Protein 7XPL (pdb70)

Sequence (1211 aa):
KIYLIEHVIGAVAYDENGNIVDYITNPRDLGKITEELLNNEKGIPFSATVELLKKVNPQEVVVENEAEVPKLQALGYRVSYEPYSKVSRIFRESLPKVAIDIKFASNEEDYYNFLHELSLEYTRRKLRSAAQKRDLLAIQAVRAMDDIDKTINLFSERLREWYSIHFPELDKLIEDHEEYATIVSRFGDRGFLTIDSLKELGFNEQRINRILDAAKKSIGADISEDDLSAMRMIANTILDLYNIRRNLNNYLEGVMKEVAPNVTALVGPALGARLLSIAGSLDELAKMPASTIQVLGAEKALFRALRSGGRPPKHGIIFQYPAIHTSPRWQRGKIARALAAKLAIAARVDAFSGRFIGDQLNEQLKKRIDEIKEKKIYLIEHVIGAVAYDENGNIVDYITNPRDLGKITEELLNNEKGIPFSATVELLKKVNPQEVVVENEAEVPKLQALGYRVSYEPYSKVSRIFRESLPKVAIDIKFASNEEDYYNFLHELSLEYTRRKLRSAAQKRDLLAIQAVRAMDDIDKTINLFSERLREWYSIHFPELDKLIEDHEEYATIVSRFGDRGFLTIDSLKELGFNEQRINRILDAAKKSIGADISEDDLSAMRMIANTILDLYNIRRNLNNYLEGVMKEVAPNVTALVGPALGARLLSIAGSLDELAKMPASTIQVLGAEKALFRALRSGGRPPKHGIIFQYPAIHTSPRWQRGKIARALAAKLAIAARVDAFSGRFIGDQLNEQLKKRIDEIKEKSEVITVKQTNMENIYECEFNDGSFRLCTRNLVPNFNVYGERLIKYEGVEYREWNAFRSKLAGAILKGLKTNPIRKGTKVLYLGAASGTTISHVSDIIELNGKAYGVEFSPRVVRELLLVAQRRPNIFPLLADARFPQSYKSVVENVDVLYVDIAQPDQTDIAIYNAKFFLKVNGDMLLVIKARSIDVTKDPKEIYKTEVEKLENSNFETIQIINLDPYDKDHAIVLSKYKGEVITVKQTNMENIYECEFNDGSFRLCTRNLVPNFNVYGERLIKYEGVEYREWNAFRSKLAGAILKGLKTNPIRKGTKVLYLGAASGTTISHVSDIIELNGKAYGVEFSPRVVRELLLVAQRRPNIFPLLADARFPQSYKSVVENVDVLYVDIAQPDQTDIAIYNAKFFLKVNGDMLLVIKARSIDVTKDPKEIYKTEVEKLENSNFETIQIINLDPYDKDHAIVLSKYKG

Radius of gyration: 39.19 Å; Cα contacts (8 Å, |Δi|>4): 2205; chains: 4; bounding box: 85×82×125 Å

InterPro domains:
  IPR002687 Nop domain [PF01798] (147-372)
  IPR002687 Nop domain [PS51358] (261-376)
  IPR012976 NOSIC [SM00931] (139-191)
  IPR036070 Nop domain superfamily [SSF89124] (134-375)
  IPR042239 Nop, C-terminal domain [G3DSA:1.10.246.90] (265-388)
  IPR045056 Nucleolar protein Nop56/Nop58 [PTHR10894] (93-406)
  IPR047099 Nop5, N-terminal domain superfamily [G3DSA:3.30.420.220] (1-107)
  IPR048896 Nop5/56-related, N-terminal domain [PF21572] (3-130)

Solvent-accessible surface area: 52746 Å² total; per-residue (Å²): 115,13,14,3,2,3,0,0,0,0,0,0,0,6,42,74,98,16,85,73,75,44,77,31,48,8,77,108,50,60,19,121,2,0,90,40,5,52,54,3,34,139,0,61,19,1,71,6,0,68,106,0,0,168,120,33,118,18,161,25,0,6,2,18,4,109,41,1,24,73,82,0,86,91,94,72,45,166,17,42,60,63,46,70,8,109,1,4,31,64,3,2,76,42,10,13,132,5,0,48,92,3,176,5,6,89,65,77,112,34,2,19,97,18,0,9,83,0,0,5,36,3,0,36,82,42,16,91,72,28,20,71,103,84,7,51,4,0,6,18,1,1,77,3,0,52,12,1,47,140,3,10,73,49,2,2,100,50,1,20,62,0,0,2,14,1,0,11,51,0,26,110,19,3,153,71,50,43,75,2,0,33,0,0,23,110,5,0,45,27,60,138,11,73,62,98,8,0,98,142,66,62,27,89,84,141,79,0,64,135,2,19,71,18,11,137,124,3,21,1,1,108,24,54,138,100,2,8,49,3,0,66,31,2,0,67,15,0,34,75,1,46,74,28,60,110,78,0,53,97,32,1,65,46,5,0,121,94,17,0,44,3,0,14,36,7,18,25,33,19,11,0,0,28,0,0,17,67,16,39,28,16,57,88,3,4,131,24,74,32,77,53,1,21,22,15,42,15,68,162,20,41,86,141,7,86,152,85,67,34,219,94,28,70,33,9,39,0,80,72,25,85,26,0,74,102,2,51,167,197,14,51,10,91,0,0,128,17,0,0,45,41,3,11,78,0,0,80,22,14,22,144,98,45,218,106,64,0,78,101,4,30,83,86,2,96,146,99,16,75,116,11,92,136,224,113,2,31,4,4,3,0,0,0,0,0,0,0,7,59,112,108,15,94,68,77,32,83,50,40,9,71,102,56,61,32,117,3,1,93,47,8,38,58,8,59,139,0,67,17,2,68,10,0,55,104,0,0,155,128,24,122,14,122,62,0,10,4,14,22,111,42,1,23,73,84,0,87,91,95,68,41,174,16,42,60,57,43,69,9,125,3,4,36,62,4,6,72,45,10,13,132,6,0,47,66,4,169,6,4,85,73,104,138,39,2,17,92,19,0,10,74,0,0,4,49,4,0,62,93,53,12,91,61,13,21,79,102,76,13,46,4,0,6,17,0,1,78,2,0,51,11,0,49,135,3,10,73,52,3,3,101,52,1,20,60,0,1,2,11,3,0,14,39,0,25,110,35,0,152,66,47,44,56,2,0,34,0,0,24,106,4,0,40,34,60,132,14,61,96,104,11,0,136,142,68,66,21,89,122,116,76,3,88,148,0,28,97,14,13,185,81,16,29,2,0,90,25,50,137,101,2,10,49,3,0,68,34,3,0,68,13,0,34,73,1,43,78,28,58,108,69,0,48,100,34,1,70,44,7,0,115,101,22,0,43,2,0,13,33,8,19,23,28,18,11,0,0,26,0,0,18,69,15,37,19,15,83,70,1,7,144,34,76,33,78,50,0,22,25,12,39,12,75,169,25,56,98,145,8,98,172,87,63,40,211,94,27,72,33,10,39,0,77,75,23,81,25,0,72,98,5,42,140,154,8,49,11,66,0,0,133,16,0,0,42,12,1,11,82,0,0,74,28,15,24,149,102,40,221,107,52,0,82,95,4,29,95,81,0,101,127,109,12,90,110,18,91,157,136,87,117,34,84,39,13,133,95,44,153,20,55,13,0,29,58,0,52,0,86,91,64,36,116,80,12,0,0,125,5,43,24,78,108,84,86,42,33,66,18,91,53,2,141,54,146,84,30,16,16,0,25,4,57,7,123,130,1,34,0,0,0,0,24,86,89,41,10,164,71,4,14,1,96,96,27,9,35,0,1,6,0,13,3,45,42,0,26,11,0,0,0,0,0,3,0,0,53,104,102,0,16,0,1,0,1,20,103,38,51,90,45,0,44,24,0,9,79,19,0,70,139,2,71,1,0,0,0,0,14,6,43,11,107,77,0,13,5,2,3,3,3,0,4,0,0,50,1,1,0,0,22,20,61,31,86,58,0,0,64,8,0,13,68,0,0,77,4,0,0,57,81,76,7,28,0,0,1,0,0,28,0,88,50,30,32,40,82,100,70,20,151,95,4,18,151,70,6,8,101,62,0,92,117,34,74,4,96,42,72,27,75,9,65,0,68,76,45,25,155,50,28,0,2,0,4,0,51,16,85,48,148,36,74,34,9,150,100,41,150,22,79,7,0,19,75,1,56,6,96,112,44,27,114,108,11,1,0,87,8,41,21,74,112,87,81,42,32,66,10,113,54,3,141,54,144,70,54,19,16,0,32,5,52,6,128,128,1,30,0,0,0,0,27,90,78,39,9,126,76,3,20,1,116,104,25,8,29,0,1,7,0,12,3,45,38,0,23,12,0,0,0,0,0,3,0,0,31,105,89,0,14,0,0,0,2,19,106,36,49,98,36,0,54,51,0,10,87,16,0,72,133,4,62,0,0,0,0,1,10,7,44,10,75,117,0,29,30,0,6,7,2,1,3,1,0,46,1,0,1,0,29,20,61,32,79,46,0,0,63,8,0,16,68,0,0,78,4,0,0,64,79,92,7,34,1,1,0,0,0,32,0,81,49,33,47,53,69,97,63,13,152,102,5,24,165,72,4,12,112,65,0,96,126,37,73,4,69,40,56,32,85,9,72,0,72,86,38,22,169,51,28,1,2,0,6,0,64,17,82,51

Nearest PDB structures (foldseek):
  5gin-assembly1_A  TM=9.932E-01  e=1.299E-49  Saccharolobus solfataricus
  5jpq-assembly1_T  TM=6.838E-01  e=3.755E-50  Thermochaetoides thermophila
  3id5-assembly1_E  TM=6.038E-01  e=6.431E-47  Saccharolobus solfataricus
  3id6-assembly1_A-2  TM=5.425E-01  e=1.720E-32  Saccharolobus solfataricus
  3nvi-assembly1_A  TM=9.417E-01  e=2.040E-22  Pyrococcus furiosus DSM 3638

B-factor: mean 50.79, std 13.47, range [29.02, 128.44]

Organism: Saccharolobus solfataricus (strain ATCC 35092 / DSM 1617 / JCM 11322 / P2) (NCBI:txid273057)

GO terms:
  GO:0005515 protein binding (F, IPI)

Secondary structure (DSSP, 8-state):
-EEEEEETTEEEEE-TTS-EEEEEEPPS-HHHHHHHHHHHHTTPPPHHHHHHHHHH--S-EEES-GGGHHHHHTTT--EEE-TT-HHHHHHHHTTTHHHHHTTS-SSHHHHHHHHHHHHHHHHHHHHHHHHT-THHHHHHHHHHHHHHHHHHHHHHHHHHHHHTTT-TTHHHH---HHHHHHHHHHHSSGGG--HHHHHHTT--HHHHHHHHHHHHT--PPP--HHHHHHHHHHHHHHHHHHHHHHHHHHHHHHHHHHH-HHHHHHHHHHHHHHHHHHHSSHHHHHTS-HHHHTTTT-HHHHHHHHHH--PPPS-SGGGGSHHHHTS-HHHHHHHHHHHHHHHHHHHHHHHTT----HHHHHHHHHHHHHHHH--/-EEEEEETTEEEEE-TTS-EEEEEEPPS-HHHHHHHHHHHHTTPPPHHHHHHHHHH--S-EEES-TTHHHHHHTTT--EEE-TT-HHHHHHHHTTTHHHHHTTS-SSHHHHHHHHHHHHHHHHHHHHHHHHH-THHHHHHHHHHHHHHHHHHHHHHHHHHHHHTTT-HHHHHH---HHHHHHHHHHT-SGGG--HHHHHHTT--HHHHHHHHHHHHH--PPP--HHHHHHHHHHHHHHHHHHHHHHHHHHHHHHHHHHH-HHHHHHH-HHHHHHHHHHHSSHHHHTTS-HHHHTTTT-HHHHHHHHHH--PPPS-SGGGGSHHHHTS-HHHHHHHHHHHHHHHHHHHHHHHTT----HHHHHHHHHHHHHHHH--/--EEEEEE-SSTTEEEEEETTS-EEEEEE-SSTT--SSSPPEEEETTEEEEE--TTT-HHHHHHHTT----S--TT-EEEEE--TTSHHHHHHHHHHTTTSEEEEEE--HHHHHHHHHHHHT-TTEEEEE--TT-HHHHTTT---EEEEEE----TTHHHHHHHHHHHHEEEEEEEEEEEEHHHH-TTS-HHHHHHHHHHHHHTTTEEEEEEEE-TTTSTTEEEEEEEE--/-EEEEEE-SSTT-EEEEETTS-EEEEEE-SSTT--SSSPPEEEETTEEEEE--TTT-HHHHHHHTT----S--TT-EEEEE--TTSHHHHHHHHHHTTTSEEEEEE--HHHHHHHHHHHHH-TTEEEEE--TT-GGGTTTT---EEEEEE----TTHHHHHHHHHHHHEEEEEEEEEEEEHHHH-TTS-HHHHHHHHHHHHHHTTEEEEEEEE-TTTSTTEEEEEEEE--

Foldseek 3Di:
DWEWDQDLQFIFTADQPQHTPDTDGDALDLVLSLVQVVVVLQQDHDPRVVVVCVVVVDQEYEYAHPNNQVVVVVVPHHYHYDHPHPNVVSVVVCPPVVSCVVPSAVDNVRVVVSVVVNVVVNVVVVVVVVVPQLLVVLLVLLVVLVVLVVVLVVLLVVLLVLCCLAQVVVPVLDPDSLVVLVVLLPAQHLVRQDPVVVVVVPDDDVSSVVSNVSSVVPPHDDDDPVSSVVSNVSSVVSNVSVVVSVVSLVVQQVSCCQQQVLLCLAAHSSLSSLLCNQLVHLVSSLPDALVVSQARQPVVQQVVCVVVVDDGDLGHSCCPRCLQVVDPPVQNNVLSSLSSNLNNVSSNCSVVVNDHPNNVSNVVSVVSSVVSVVD/DWEWDDDLQFIFIADPVQDTPDTDGDALDLVLSLVQVVVCLQQAHDPSVVVTCVVVVDQEYEYAHVSNQVVVVVVPHHYDYDHPDPNVVSVVVCPPVVSCVSPVAVDNVRVVVSVVVNVVSSVVVVVVVVVPQLLVVLQVLLVVLVVLVVVLVVLLVVLLVLCCLAQNVVPVLDVDSLVVLVCLLPAQHLVRQDDVVVVVVPDDDVSSVVSNVSSVVGPHDDDDPVSSVVSNVSSVVSNVSVVVSVVSLVVQQVSCCVQQVLLCLAANRSLSSLLCNLLVHLVSSLVDALVVSFARQVVVQQVVCVVVVDDHDLGHSCCPRCLQVVDDPVLRSVLSSLSSNLNNVSSNCSVVVHDDPNNVSNVVSVVVSVVSSVD/DDWPAWAPDPAAQWIWTADPVRDIFIKGFQLQPPDDQPPFDWDDDPHTTITTQDLLVEVVSLQVVQPDPDDLLAALFEEEAEACFLPRHVSRSLRGNDDNYAYEYEHADVVRVVNNVVSCVRGVRYHYHNDDLQCVVVCLVPGAAGQEYEFDDLALVSLVSSLVVCVSHYDAQGKYKYKQQQCSNPVVDDLVVSVVVSVVVCVVSQWAWDDKGDSPPSPPSMIITMTTHRD/DWDDKDPDPAAQKIWTADPVGDIFIKGFQLQPPDDQPPFDWDDDPHTIITTQDLLVEVVRLQVVQCPPYDLQAALFEEEEEACFLPRHVNRSLRGNDDNYAYEYEAQDVVRVVNNVVSCVRRVRYHYDNDDLQCCVSCPVPGAAGQEYEFDDLALVRLVSSLVVCVVHYDAQGKYKYKDQPCSNPVVDDLVVVVVVSVVVCVVSQWAWDDKGDSPPSDPSMIITMTTHRD

Structure (mmCIF, N/CA/C/O backbone):
data_7XPL
#
_entry.id   7XPL
#
_cell.length_a   68.088
_cell.length_b   76.185
_cell.length_c   98.201
_cell.angle_alpha   92.860
_cell.angle_beta   94.080
_cell.angle_gamma   112.910
#
_symmetry.space_group_name_H-M   'P 1'
#
loop_
_entity.id
_entity.type
_entity.pdbx_description
1 polymer 'C/D box methylation guide ribonucleoprotein complex aNOP56 subunit'
2 polymer "Fibrillarin-like rRNA/tRNA 2'-O-methyltransferase"
3 polymer 'BMG3 RNA strand A'
4 polymer 'BMG3 RNA strand B'
5 polymer "RNA (5'-R(*CP*CP*AP*UP*GP*AP*GP*UP*GP*UP*U)-3')"
6 non-polymer S-ADENOSYL-L-HOMOCYSTEINE
7 water water
#
loop_
_atom_site.group_PDB
_atom_site.id
_atom_site.type_symbol
_atom_site.label_atom_id
_atom_site.label_alt_id
_atom_site.label_comp_id
_atom_site.label_asym_id
_atom_site.label_entity_id
_atom_site.label_seq_id
_atom_site.pdbx_PDB_ins_code
_atom_site.Cartn_x
_atom_site.Cartn_y
_atom_site.Cartn_z
_atom_site.occupancy
_atom_site.B_iso_or_equiv
_atom_site.auth_seq_id
_atom_site.auth_comp_id
_atom_site.auth_asym_id
_atom_site.auth_atom_id
_atom_site.pdbx_PDB_model_num
ATOM 1 N N . LYS A 1 3 ? -21.867 10.681 -5.769 1.00 45.15 3 LYS A N 1
ATOM 2 C CA . LYS A 1 3 ? -22.626 10.982 -4.569 1.00 54.24 3 LYS A CA 1
ATOM 3 C C . LYS A 1 3 ? -21.915 10.532 -3.284 1.00 52.45 3 LYS A C 1
ATOM 4 O O . LYS A 1 3 ? -21.701 9.347 -3.068 1.00 52.52 3 LYS A O 1
ATOM 10 N N . ILE A 1 4 ? -21.592 11.499 -2.427 1.00 48.91 4 ILE A N 1
ATOM 11 C CA . ILE A 1 4 ? -20.637 11.337 -1.340 1.00 46.99 4 ILE A CA 1
ATOM 12 C C . ILE A 1 4 ? -21.306 11.659 -0.013 1.00 47.96 4 ILE A C 1
ATOM 13 O O . ILE A 1 4 ? -22.039 12.650 0.104 1.00 44.10 4 ILE A O 1
ATOM 18 N N . TYR A 1 5 ? -21.067 10.804 0.982 1.00 41.90 5 TYR A N 1
ATOM 19 C CA . TYR A 1 5 ? -21.446 11.071 2.365 1.00 43.68 5 TYR A CA 1
ATOM 20 C C . TYR A 1 5 ? -20.242 11.666 3.071 1.00 42.93 5 TYR A C 1
ATOM 21 O O . TYR A 1 5 ? -19.193 11.021 3.148 1.00 42.13 5 TYR A O 1
ATOM 30 N N . LEU A 1 6 ? -20.384 12.903 3.553 1.00 41.81 6 LEU A N 1
ATOM 31 C CA . LEU A 1 6 ? -19.305 13.562 4.272 1.00 43.91 6 LEU A CA 1
ATOM 32 C C . LEU A 1 6 ? -19.366 13.148 5.732 1.00 41.46 6 LEU A C 1
ATOM 33 O O . LEU A 1 6 ? -20.418 13.261 6.370 1.00 40.52 6 LEU A O 1
ATOM 38 N N . ILE A 1 7 ? -18.268 12.599 6.232 1.00 40.93 7 ILE A N 1
ATOM 39 C CA . ILE A 1 7 ? -18.093 12.329 7.658 1.00 38.37 7 ILE A CA 1
ATOM 40 C C . ILE A 1 7 ? -17.118 13.369 8.181 1.00 40.18 7 ILE A C 1
ATOM 41 O O . ILE A 1 7 ? -16.032 13.550 7.613 1.00 36.77 7 ILE A O 1
ATOM 46 N N . GLU A 1 8 ? -17.515 14.078 9.232 1.00 40.05 8 GLU A N 1
ATOM 47 C CA . GLU A 1 8 ? -16.630 15.003 9.930 1.00 41.58 8 GLU A CA 1
ATOM 48 C C . GLU A 1 8 ? -16.525 14.555 11.378 1.00 40.21 8 GLU A C 1
ATOM 49 O O . GLU A 1 8 ? -17.532 14.517 12.094 1.00 41.07 8 GLU A O 1
ATOM 55 N N . HIS A 1 9 ? -15.312 14.221 11.806 1.00 42.49 9 HIS A N 1
ATOM 56 C CA . HIS A 1 9 ? -15.076 13.650 13.125 1.00 37.83 9 HIS A CA 1
ATOM 57 C C . HIS A 1 9 ? -13.799 14.262 13.685 1.00 39.04 9 HIS A C 1
ATOM 58 O O . HIS A 1 9 ? -13.032 14.905 12.962 1.00 41.09 9 HIS A O 1
ATOM 65 N N . VAL A 1 10 ? -13.569 14.070 14.989 1.00 36.52 10 VAL A N 1
ATOM 66 C CA . VAL A 1 10 ? -12.268 14.349 15.585 1.00 33.93 10 VAL A CA 1
ATOM 67 C C . VAL A 1 10 ? -11.137 13.903 14.648 1.00 37.26 10 VAL A C 1
ATOM 68 O O . VAL A 1 10 ? -10.167 14.639 14.433 1.00 38.02 10 VAL A O 1
ATOM 72 N N . ILE A 1 11 ? -11.240 12.701 14.075 1.00 34.75 11 ILE A N 1
ATOM 73 C CA . ILE A 1 11 ? -10.096 12.187 13.319 1.00 41.23 11 ILE A CA 1
ATOM 74 C C . ILE A 1 11 ? -9.915 12.890 11.982 1.00 42.26 11 ILE A C 1
ATOM 75 O O . ILE A 1 11 ? -8.805 12.876 11.433 1.00 43.18 11 ILE A O 1
ATOM 80 N N . GLY A 1 12 ? -10.942 13.543 11.468 1.00 40.97 12 GLY A N 1
ATOM 81 C CA . GLY A 1 12 ? -10.770 14.309 10.238 1.00 40.24 12 GLY A CA 1
ATOM 82 C C . GLY A 1 12 ? -12.041 14.310 9.394 1.00 40.16 12 GLY A C 1
ATOM 83 O O . GLY A 1 12 ? -13.155 14.188 9.905 1.00 37.65 12 GLY A O 1
ATOM 84 N N . ALA A 1 13 ? -11.839 14.440 8.093 1.00 43.29 13 ALA A N 1
ATOM 85 C CA . ALA A 1 13 ? -12.936 14.449 7.149 1.00 42.90 13 ALA A CA 1
ATOM 86 C C . ALA A 1 13 ? -12.805 13.216 6.273 1.00 40.16 13 ALA A C 1
ATOM 87 O O . ALA A 1 13 ? -11.751 12.988 5.672 1.00 37.97 13 ALA A O 1
ATOM 89 N N . VAL A 1 14 ? -13.859 12.410 6.221 1.00 38.71 14 VAL A N 1
ATOM 90 C CA . VAL A 1 14 ? -13.867 11.218 5.387 1.00 41.56 14 VAL A CA 1
ATOM 91 C C . VAL A 1 14 ? -14.996 11.360 4.375 1.00 40.37 14 VAL A C 1
ATOM 92 O O . VAL A 1 14 ? -16.107 11.786 4.729 1.00 39.40 14 VAL A O 1
ATOM 96 N N . ALA A 1 15 ? -14.698 11.040 3.117 1.00 36.85 15 ALA A N 1
ATOM 97 C CA . ALA A 1 15 ? -15.705 10.938 2.057 1.00 43.33 15 ALA A CA 1
ATOM 98 C C . ALA A 1 15 ? -16.056 9.477 1.840 1.00 38.76 15 ALA A C 1
ATOM 99 O O . ALA A 1 15 ? -15.179 8.672 1.502 1.00 37.75 15 ALA A O 1
ATOM 101 N N . TYR A 1 16 ? -17.325 9.142 2.019 1.00 35.38 16 TYR A N 1
ATOM 102 C CA . TYR A 1 16 ? -17.803 7.789 1.791 1.00 40.95 16 TYR A CA 1
ATOM 103 C C . TYR A 1 16 ? -18.720 7.739 0.573 1.00 46.12 16 TYR A C 1
ATOM 104 O O . TYR A 1 16 ? -19.449 8.698 0.293 1.00 46.11 16 TYR A O 1
ATOM 113 N N . ASP A 1 17 ? -18.701 6.611 -0.151 1.00 45.64 17 ASP A N 1
ATOM 114 C CA . ASP A 1 17 ? -19.753 6.410 -1.138 1.00 49.74 17 ASP A CA 1
ATOM 115 C C . ASP A 1 17 ? -20.995 5.878 -0.434 1.00 51.41 17 ASP A C 1
ATOM 116 O O . ASP A 1 17 ? -20.994 5.610 0.774 1.00 46.64 17 ASP A O 1
ATOM 121 N N . GLU A 1 18 ? -22.060 5.698 -1.211 1.00 48.70 18 GLU A N 1
ATOM 122 C CA . GLU A 1 18 ? -23.364 5.363 -0.653 1.00 52.56 18 GLU A CA 1
ATOM 123 C C . GLU A 1 18 ? -23.358 4.062 0.134 1.00 51.42 18 GLU A C 1
ATOM 124 O O . GLU A 1 18 ? -24.289 3.810 0.905 1.00 54.89 18 GLU A O 1
ATOM 130 N N . ASN A 1 19 ? -22.355 3.214 -0.047 1.00 50.07 19 ASN A N 1
ATOM 131 C CA . ASN A 1 19 ? -22.397 1.891 0.558 1.00 55.28 19 ASN A CA 1
ATOM 132 C C . ASN A 1 19 ? -21.441 1.728 1.724 1.00 52.64 19 ASN A C 1
ATOM 133 O O . ASN A 1 19 ? -21.307 0.623 2.243 1.00 52.37 19 ASN A O 1
ATOM 138 N N . GLY A 1 20 ? -20.798 2.797 2.162 1.00 50.99 20 GLY A N 1
ATOM 139 C CA . GLY A 1 20 ? -19.906 2.730 3.293 1.00 47.79 20 GLY A CA 1
ATOM 140 C C . GLY A 1 20 ? -18.454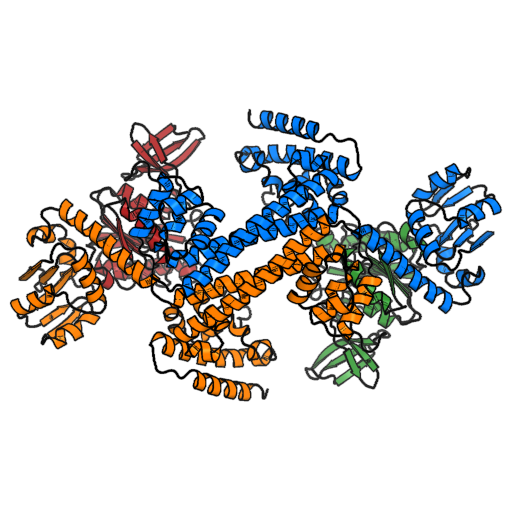 2.512 2.934 1.00 53.85 20 GLY A C 1
ATOM 141 O O . GLY A 1 20 ? -17.670 2.145 3.823 1.00 48.27 20 GLY A O 1
ATOM 142 N N . ASN A 1 21 ? -18.070 2.720 1.669 1.00 44.45 21 ASN A N 1
ATOM 143 C CA . ASN A 1 21 ? -16.677 2.594 1.251 1.00 47.00 21 ASN A CA 1
ATOM 144 C C . ASN A 1 21 ? -15.992 3.954 1.283 1.00 45.96 21 ASN A C 1
ATOM 145 O O . ASN A 1 21 ? -16.572 4.963 0.873 1.00 48.70 21 ASN A O 1
ATOM 150 N N . ILE A 1 22 ? -14.758 3.985 1.781 1.00 45.65 22 ILE A N 1
ATOM 151 C CA . ILE A 1 22 ? -14.009 5.239 1.829 1.00 45.04 22 ILE A CA 1
ATOM 152 C C . ILE A 1 22 ? -13.509 5.606 0.441 1.00 44.22 22 ILE A C 1
ATOM 153 O O . ILE A 1 22 ? -12.630 4.933 -0.108 1.00 47.21 22 ILE A O 1
ATOM 158 N N . VAL A 1 23 ? -14.003 6.725 -0.089 1.00 48.57 23 VAL A N 1
ATOM 159 C CA . VAL A 1 23 ? -13.482 7.276 -1.335 1.00 46.29 23 VAL A CA 1
ATOM 160 C C . VAL A 1 23 ? -12.174 8.019 -1.090 1.00 43.81 23 VAL A C 1
ATOM 161 O O . VAL A 1 23 ? -11.184 7.833 -1.804 1.00 46.11 23 VAL A O 1
ATOM 165 N N . ASP A 1 24 ? -12.151 8.903 -0.108 1.00 45.40 24 ASP A N 1
ATOM 166 C CA . ASP A 1 24 ? -10.915 9.605 0.210 1.00 47.34 24 ASP A CA 1
ATOM 167 C C . ASP A 1 24 ? -11.048 10.189 1.616 1.00 41.53 24 ASP A C 1
ATOM 168 O O . ASP A 1 24 ? -12.102 10.104 2.245 1.00 40.34 24 ASP A O 1
ATOM 173 N N . TYR A 1 25 ? -9.971 10.787 2.108 1.00 38.26 25 TYR A N 1
ATOM 174 C CA . TYR A 1 25 ? -10.004 11.329 3.457 1.00 44.58 25 TYR A CA 1
ATOM 175 C C . TYR A 1 25 ? -8.914 12.374 3.593 1.00 46.20 25 TYR A C 1
ATOM 176 O O . TYR A 1 25 ? -7.934 12.379 2.845 1.00 48.61 25 TYR A O 1
ATOM 185 N N . ILE A 1 26 ? -9.098 13.248 4.576 1.00 43.05 26 ILE A N 1
ATOM 186 C CA . ILE A 1 26 ? -8.080 14.188 5.034 1.00 44.92 26 ILE A CA 1
ATOM 187 C C . ILE A 1 26 ? -8.069 14.102 6.553 1.00 48.39 26 ILE A C 1
ATOM 188 O O . ILE A 1 26 ? -9.100 14.318 7.197 1.00 47.70 26 ILE A O 1
ATOM 193 N N . THR A 1 27 ? -6.928 13.754 7.124 1.00 50.64 27 THR A N 1
ATOM 194 C CA . THR A 1 27 ? -6.856 13.486 8.548 1.00 48.78 27 THR A CA 1
ATOM 195 C C . THR A 1 27 ? -6.500 14.752 9.302 1.00 49.00 27 THR A C 1
ATOM 196 O O . THR A 1 27 ? -5.540 15.443 8.946 1.00 51.43 27 THR A O 1
ATOM 200 N N . ASN A 1 28 ? -7.262 15.036 10.357 1.00 49.66 28 ASN A N 1
ATOM 201 C CA . ASN A 1 28 ? -6.987 16.180 11.197 1.00 47.32 28 ASN A CA 1
ATOM 202 C C . ASN A 1 28 ? -5.580 16.096 11.779 1.00 48.36 28 ASN A C 1
ATOM 203 O O . ASN A 1 28 ? -5.021 15.009 11.927 1.00 46.70 28 ASN A O 1
ATOM 208 N N . PRO A 1 29 ? -4.990 17.234 12.114 1.00 50.77 29 PRO A N 1
ATOM 209 C CA . PRO A 1 29 ? -3.728 17.221 12.852 1.00 52.38 29 PRO A CA 1
ATOM 210 C C . PRO A 1 29 ? -3.959 16.898 14.319 1.00 52.39 29 PRO A C 1
ATOM 211 O O . PRO A 1 29 ? -4.988 17.238 14.905 1.00 56.07 29 PRO A O 1
ATOM 215 N N . ARG A 1 30 ? -2.976 16.239 14.917 1.00 54.44 30 ARG A N 1
ATOM 216 C CA . ARG A 1 30 ? -3.039 15.884 16.329 1.00 53.67 30 ARG A CA 1
ATOM 217 C C . ARG A 1 30 ? -2.872 17.098 17.233 1.00 58.20 30 ARG A C 1
ATOM 218 O O . ARG A 1 30 ? -1.946 17.157 18.047 1.00 57.98 30 ARG A O 1
ATOM 226 N N . ASP A 1 31 ? -3.778 18.063 17.108 1.00 58.02 31 ASP A N 1
ATOM 227 C CA . ASP A 1 31 ? -3.672 19.335 17.807 1.00 56.95 31 ASP A CA 1
ATOM 228 C C . ASP A 1 31 ? -4.967 19.579 18.570 1.00 56.03 31 ASP A C 1
ATOM 229 O O . ASP A 1 31 ? -6.010 19.835 17.959 1.00 55.78 31 ASP A O 1
ATOM 234 N N . LEU A 1 32 ? -4.904 19.519 19.903 1.00 52.79 32 LEU A N 1
ATOM 235 C CA . LEU A 1 32 ? -6.122 19.665 20.691 1.00 51.61 32 LEU A CA 1
ATOM 236 C C . LEU A 1 32 ? -6.788 21.004 20.423 1.00 52.35 32 LEU A C 1
ATOM 237 O O . LEU A 1 32 ? -8.004 21.071 20.235 1.00 53.09 32 LEU A O 1
ATOM 242 N N . GLY A 1 33 ? -6.006 22.082 20.395 1.00 53.39 33 GLY A N 1
ATOM 243 C CA . GLY A 1 33 ? -6.594 23.397 20.220 1.00 51.31 33 GLY A CA 1
ATOM 244 C C . GLY A 1 33 ? -7.292 23.539 18.883 1.00 56.00 33 GLY A C 1
ATOM 245 O O . GLY A 1 33 ? -8.417 24.039 18.804 1.00 49.27 33 GLY A O 1
ATOM 246 N N . LYS A 1 34 ? -6.636 23.085 17.812 1.00 57.28 34 LYS A N 1
ATOM 247 C CA . LYS A 1 34 ? -7.204 23.224 16.479 1.00 54.12 34 LYS A CA 1
ATOM 248 C C . LYS A 1 34 ? -8.497 22.433 16.350 1.00 49.64 34 LYS A C 1
ATOM 249 O O . LYS A 1 34 ? -9.522 22.962 15.896 1.00 43.03 34 LYS A O 1
ATOM 255 N N . ILE A 1 35 ? -8.465 21.155 16.732 1.00 46.99 35 ILE A N 1
ATOM 256 C CA . ILE A 1 35 ? -9.646 20.316 16.562 1.00 47.21 35 ILE A CA 1
ATOM 257 C C . ILE A 1 35 ? -10.800 20.860 17.385 1.00 49.38 35 ILE A C 1
ATOM 258 O O . ILE A 1 35 ? -11.936 20.945 16.903 1.00 47.76 35 ILE A O 1
ATOM 263 N N . THR A 1 36 ? -10.519 21.280 18.626 1.00 47.78 36 THR A N 1
ATOM 264 C CA . THR A 1 36 ? -11.561 21.840 19.483 1.00 47.15 36 THR A CA 1
ATOM 265 C C . THR A 1 36 ? -12.226 23.043 18.835 1.00 44.39 36 THR A C 1
ATOM 266 O O . THR A 1 36 ? -13.452 23.182 18.868 1.00 44.09 36 THR A O 1
ATOM 270 N N . GLU A 1 37 ? -11.424 23.947 18.283 1.00 45.25 37 GLU A N 1
ATOM 271 C CA . GLU A 1 37 ? -11.976 25.112 17.615 1.00 46.28 37 GLU A CA 1
ATOM 272 C C . GLU A 1 37 ? -12.812 24.704 16.408 1.00 49.41 37 GLU A C 1
ATOM 273 O O . GLU A 1 37 ? -13.894 25.256 16.174 1.00 50.29 37 GLU A O 1
ATOM 279 N N . GLU A 1 38 ? -12.333 23.730 15.631 1.00 47.42 38 GLU A N 1
ATOM 280 C CA . GLU A 1 38 ? -13.091 23.318 14.453 1.00 49.24 38 GLU A CA 1
ATOM 281 C C . GLU A 1 38 ? -14.366 22.591 14.848 1.00 46.00 38 GLU A C 1
ATOM 282 O O . GLU A 1 38 ? -15.368 22.684 14.140 1.00 43.97 38 GLU A O 1
ATOM 288 N N . LEU A 1 39 ? -14.368 21.908 15.993 1.00 42.00 39 LEU A N 1
ATOM 289 C CA . LEU A 1 39 ? -15.612 21.305 16.458 1.00 45.20 39 LEU A CA 1
ATOM 290 C C . LEU A 1 39 ? -16.631 22.372 16.844 1.00 46.87 39 LEU A C 1
ATOM 291 O O . LEU A 1 39 ? -17.827 22.237 16.549 1.00 47.54 39 LEU A O 1
ATOM 296 N N . LEU A 1 40 ? -16.170 23.448 17.484 1.00 45.31 40 LEU A N 1
ATOM 297 C CA . LEU A 1 40 ? -17.081 24.504 17.913 1.00 49.04 40 LEU A CA 1
ATOM 298 C C . LEU A 1 40 ? -17.672 25.231 16.713 1.00 47.81 40 LEU A C 1
ATOM 299 O O . LEU A 1 40 ? -18.884 25.454 16.645 1.00 45.70 40 LEU A O 1
ATOM 304 N N . ASN A 1 41 ? -16.828 25.595 15.749 1.00 49.19 41 ASN A N 1
ATOM 305 C CA . ASN A 1 41 ? -17.339 26.198 14.526 1.00 52.25 41 ASN A CA 1
ATOM 306 C C . ASN A 1 41 ? -18.319 25.275 13.819 1.00 50.68 41 ASN A C 1
ATOM 307 O O . ASN A 1 41 ? -19.324 25.738 13.275 1.00 50.93 41 ASN A O 1
ATOM 312 N N . ASN A 1 42 ? -18.085 23.962 13.888 1.00 51.65 42 ASN A N 1
ATOM 313 C CA . ASN A 1 42 ? -18.859 23.019 13.084 1.00 50.85 42 ASN A CA 1
ATOM 314 C C . ASN A 1 42 ? -20.299 22.890 13.579 1.00 54.19 42 ASN A C 1
ATOM 315 O O . ASN A 1 42 ? -21.231 22.835 12.771 1.00 53.51 42 ASN A O 1
ATOM 320 N N . GLU A 1 43 ? -20.511 22.841 14.895 1.00 52.19 43 GLU A N 1
ATOM 321 C CA . GLU A 1 43 ? -21.882 22.798 15.396 1.00 55.64 43 GLU A CA 1
ATOM 322 C C . GLU A 1 43 ? -22.687 24.004 14.934 1.00 54.18 43 GLU A C 1
ATOM 323 O O . GLU A 1 43 ? -23.920 23.932 14.881 1.00 55.28 43 GLU A O 1
ATOM 329 N N . LYS A 1 44 ? -22.011 25.096 14.591 1.00 48.71 44 LYS A N 1
ATOM 330 C CA . LYS A 1 44 ? -22.606 26.267 13.971 1.00 50.89 44 LYS A CA 1
ATOM 331 C C . LYS A 1 44 ? -22.684 26.150 12.436 1.00 56.60 44 LYS A C 1
ATOM 332 O O . LYS A 1 44 ? -23.041 27.125 11.766 1.00 57.74 44 LYS A O 1
ATOM 338 N N . GLY A 1 45 ? -22.338 24.987 11.874 1.00 51.64 45 GLY A N 1
ATOM 339 C CA . GLY A 1 45 ? -22.395 24.750 10.449 1.00 50.92 45 GLY A CA 1
ATOM 340 C C . GLY A 1 45 ? -21.133 25.062 9.668 1.00 52.88 45 GLY A C 1
ATOM 341 O O . GLY A 1 45 ? -21.143 24.933 8.435 1.00 52.19 45 GLY A O 1
ATOM 342 N N . ILE A 1 46 ? -20.052 25.467 10.326 1.00 49.12 46 ILE A N 1
ATOM 343 C CA . ILE A 1 46 ? -18.848 25.858 9.599 1.00 46.10 46 ILE A CA 1
ATOM 344 C C . ILE A 1 46 ? -18.046 24.598 9.297 1.00 51.48 46 ILE A C 1
ATOM 345 O O . ILE A 1 46 ? -17.662 23.873 10.225 1.00 50.67 46 ILE A O 1
ATOM 350 N N . PRO A 1 47 ? -17.813 24.267 8.029 1.00 50.44 47 PRO A N 1
ATOM 351 C CA . PRO A 1 47 ? -17.106 23.020 7.723 1.00 50.26 47 PRO A CA 1
ATOM 352 C C . PRO A 1 47 ? -15.657 23.055 8.191 1.00 46.85 47 PRO A C 1
ATOM 353 O O . PRO A 1 47 ? -15.024 24.114 8.261 1.00 46.60 47 PRO A O 1
ATOM 357 N N . PHE A 1 48 ? -15.151 21.870 8.547 1.00 43.38 48 PHE A N 1
ATOM 358 C CA . PHE A 1 48 ? -13.730 21.697 8.831 1.00 42.75 48 PHE A CA 1
ATOM 359 C C . PHE A 1 48 ? -12.873 22.222 7.690 1.00 44.29 48 PHE A C 1
ATOM 360 O O . PHE A 1 48 ? -13.231 22.118 6.506 1.00 45.33 48 PHE A O 1
ATOM 368 N N . SER A 1 49 ? -11.707 22.767 8.044 1.00 45.19 49 SER A N 1
ATOM 369 C CA . SER A 1 49 ? -10.726 23.062 7.006 1.00 50.15 49 SER A CA 1
ATOM 370 C C . SER A 1 49 ? -10.328 21.790 6.254 1.00 49.63 49 SER A C 1
ATOM 371 O O . SER A 1 49 ? -10.122 21.826 5.036 1.00 49.20 49 SER A O 1
ATOM 374 N N . ALA A 1 50 ? -10.286 20.645 6.939 1.00 43.94 50 ALA A N 1
ATOM 375 C CA . ALA A 1 50 ? -10.037 19.390 6.231 1.00 47.64 50 ALA A CA 1
ATOM 376 C C . ALA A 1 50 ? -11.160 19.070 5.251 1.00 45.96 50 ALA A C 1
ATOM 377 O O . ALA A 1 50 ? -10.919 18.498 4.182 1.00 45.61 50 ALA A O 1
ATOM 379 N N . THR A 1 51 ? -12.399 19.388 5.617 1.00 40.98 51 THR A N 1
ATOM 380 C CA . THR A 1 51 ? -13.518 19.155 4.717 1.00 47.12 51 THR A CA 1
ATOM 381 C C . THR A 1 51 ? -13.378 19.982 3.444 1.00 44.17 51 THR A C 1
ATOM 382 O O . THR A 1 51 ? -13.525 19.469 2.332 1.00 46.61 51 THR A O 1
ATOM 386 N N . VAL A 1 52 ? -13.096 21.270 3.594 1.00 47.12 52 VAL A N 1
ATOM 387 C CA . VAL A 1 52 ? -12.856 22.105 2.425 1.00 48.72 52 VAL A CA 1
ATOM 388 C C . VAL A 1 52 ? -11.795 21.461 1.540 1.00 49.27 52 VAL A C 1
ATOM 389 O O . VAL A 1 52 ? -11.989 21.290 0.329 1.00 49.34 52 VAL A O 1
ATOM 393 N N . GLU A 1 53 ? -10.669 21.060 2.136 1.00 44.30 53 GLU A N 1
ATOM 394 C CA . GLU A 1 53 ? -9.608 20.448 1.341 1.00 47.38 53 GLU A CA 1
ATOM 395 C C . GLU A 1 53 ? -10.091 19.155 0.690 1.00 49.19 53 GLU A C 1
ATOM 396 O O . GLU A 1 53 ? -9.791 18.885 -0.484 1.00 47.30 53 GLU A O 1
ATOM 402 N N . LEU A 1 54 ? -10.861 18.354 1.433 1.00 46.77 54 LEU A N 1
ATOM 403 C CA . LEU A 1 54 ? -11.315 17.061 0.930 1.00 44.05 54 LEU A CA 1
ATOM 404 C C . LEU A 1 54 ? -12.225 17.220 -0.280 1.00 47.17 54 LEU A C 1
ATOM 405 O O . LEU A 1 54 ? -12.063 16.523 -1.289 1.00 45.68 54 LEU A O 1
ATOM 410 N N . LEU A 1 55 ? -13.221 18.105 -0.181 1.00 44.96 55 LEU A N 1
ATOM 411 C CA . LEU A 1 55 ? -14.235 18.179 -1.226 1.00 48.13 55 LEU A CA 1
ATOM 412 C C . LEU A 1 55 ? -13.648 18.689 -2.535 1.00 47.65 55 LEU A C 1
ATOM 413 O O . LEU A 1 55 ? -14.062 18.247 -3.612 1.00 48.32 55 LEU A O 1
ATOM 418 N N . LYS A 1 56 ? -12.683 19.605 -2.456 1.00 47.07 56 LYS A N 1
ATOM 419 C CA . LYS A 1 56 ? -11.960 20.039 -3.642 1.00 48.24 56 LYS A CA 1
ATOM 420 C C . LYS A 1 56 ? -11.220 18.872 -4.290 1.00 50.14 56 LYS A C 1
ATOM 421 O O . LYS A 1 56 ? -11.179 18.762 -5.522 1.00 54.81 56 LYS A O 1
ATOM 427 N N . LYS A 1 57 ? -10.682 17.955 -3.480 1.00 48.39 57 LYS A N 1
ATOM 428 C CA . LYS A 1 57 ? -10.022 16.771 -4.028 1.00 47.76 57 LYS A CA 1
ATOM 429 C C . LYS A 1 57 ? -11.027 15.834 -4.684 1.00 49.82 57 LYS A C 1
ATOM 430 O O . LYS A 1 57 ? -10.838 15.408 -5.825 1.00 55.12 57 LYS A O 1
ATOM 436 N N . VAL A 1 58 ? -12.118 15.520 -3.984 1.00 49.45 58 VAL A N 1
ATOM 437 C CA . VAL A 1 58 ? -13.071 14.524 -4.465 1.00 44.77 58 VAL A CA 1
ATOM 438 C C . VAL A 1 58 ? -13.913 15.055 -5.639 1.00 48.60 58 VAL A C 1
ATOM 439 O O . VAL A 1 58 ? -14.335 14.278 -6.507 1.00 45.98 58 VAL A O 1
ATOM 443 N N . ASN A 1 59 ? -14.157 16.362 -5.691 1.00 47.95 59 ASN A N 1
ATOM 444 C CA . ASN A 1 59 ? -15.050 16.984 -6.665 1.00 53.25 59 ASN A CA 1
ATOM 445 C C . ASN A 1 59 ? -16.410 16.279 -6.779 1.00 51.81 59 ASN A C 1
ATOM 446 O O . ASN A 1 59 ? -16.848 15.929 -7.863 1.00 53.08 59 ASN A O 1
ATOM 451 N N . PRO A 1 60 ? -17.114 16.125 -5.663 1.00 51.92 60 PRO A N 1
ATOM 452 C CA . PRO A 1 60 ? -18.319 15.296 -5.679 1.00 52.43 60 PRO A CA 1
ATOM 453 C C . PRO A 1 60 ? -19.416 15.884 -6.551 1.00 49.71 60 PRO A C 1
ATOM 454 O O . PRO A 1 60 ? -19.494 17.093 -6.783 1.00 49.07 60 PRO A O 1
ATOM 458 N N . GLN A 1 61 ? -20.294 14.994 -7.014 1.00 49.76 61 GLN A N 1
ATOM 459 C CA . GLN A 1 61 ? -21.499 15.448 -7.697 1.00 53.45 61 GLN A CA 1
ATOM 460 C C . GLN A 1 61 ? -22.561 15.875 -6.702 1.00 51.69 61 GLN A C 1
ATOM 461 O O . GLN A 1 61 ? -23.319 16.817 -6.962 1.00 48.74 61 GLN A O 1
ATOM 467 N N . GLU A 1 62 ? -22.632 15.188 -5.563 1.00 49.83 62 GLU A N 1
ATOM 468 C CA . GLU A 1 62 ? -23.526 15.562 -4.482 1.00 51.13 62 GLU A CA 1
ATOM 469 C C . GLU A 1 62 ? -22.862 15.211 -3.151 1.00 51.12 62 GLU A C 1
ATOM 470 O O . GLU A 1 62 ? -22.042 14.294 -3.075 1.00 48.23 62 GLU A O 1
ATOM 476 N N . VAL A 1 63 ? -23.218 15.955 -2.106 1.00 44.73 63 VAL A N 1
ATOM 477 C CA . VAL A 1 63 ? -22.662 15.784 -0.768 1.00 47.05 63 VAL A CA 1
ATOM 478 C C . VAL A 1 63 ? -23.810 15.677 0.222 1.00 46.33 63 VAL A C 1
ATOM 479 O O . VAL A 1 63 ? -24.665 16.571 0.284 1.00 44.10 63 VAL A O 1
ATOM 483 N N . VAL A 1 64 ? -23.830 14.590 0.992 1.00 39.53 64 VAL A N 1
ATOM 484 C CA . VAL A 1 64 ? -24.758 14.437 2.098 1.00 42.16 64 VAL A CA 1
ATOM 485 C C . VAL A 1 64 ? -24.003 14.782 3.379 1.00 45.65 64 VAL A C 1
ATOM 486 O O . VAL A 1 64 ? -22.898 14.275 3.616 1.00 40.59 64 VAL A O 1
ATOM 490 N N . VAL A 1 65 ? -24.566 15.687 4.173 1.00 41.62 65 VAL A N 1
ATOM 491 C CA . VAL A 1 65 ? -23.922 16.153 5.386 1.00 43.49 65 VAL A CA 1
ATOM 492 C C . VAL A 1 65 ? -24.756 15.673 6.556 1.00 46.52 65 VAL A C 1
ATOM 493 O O . VAL A 1 65 ? -25.928 15.295 6.408 1.00 44.58 65 VAL A O 1
ATOM 497 N N . GLU A 1 66 ? -24.105 15.628 7.723 1.00 46.23 66 GLU A N 1
ATOM 498 C CA . GLU A 1 66 ? -24.712 15.150 8.964 1.00 47.70 66 GLU A CA 1
ATOM 499 C C . GLU A 1 66 ? -25.323 16.270 9.787 1.00 45.49 66 GLU A C 1
ATOM 500 O O . GLU A 1 66 ? -26.212 16.005 10.601 1.00 47.66 66 GLU A O 1
ATOM 506 N N . ASN A 1 67 ? -24.880 17.507 9.585 1.00 46.00 67 ASN A N 1
ATOM 507 C CA . ASN A 1 67 ? -25.360 18.661 10.336 1.00 49.11 67 ASN A CA 1
ATOM 508 C C . ASN A 1 67 ? -26.064 19.607 9.371 1.00 48.60 67 ASN A C 1
ATOM 509 O O . ASN A 1 67 ? -25.432 20.147 8.455 1.00 42.94 67 ASN A O 1
ATOM 514 N N . GLU A 1 68 ? -27.362 19.824 9.599 1.00 48.01 68 GLU A N 1
ATOM 515 C CA . GLU A 1 68 ? -28.173 20.606 8.666 1.00 51.15 68 GLU A CA 1
ATOM 516 C C . GLU A 1 68 ? -27.671 22.043 8.522 1.00 48.61 68 GLU A C 1
ATOM 517 O O . GLU A 1 68 ? -27.734 22.626 7.431 1.00 47.60 68 GLU A O 1
ATOM 523 N N . ALA A 1 69 ? -27.165 22.626 9.608 1.00 47.81 69 ALA A N 1
ATOM 524 C CA . ALA A 1 69 ? -26.617 23.976 9.557 1.00 49.15 69 ALA A CA 1
ATOM 525 C C . ALA A 1 69 ? -25.486 24.104 8.553 1.00 50.27 69 ALA A C 1
ATOM 526 O O . ALA A 1 69 ? -25.165 25.223 8.127 1.00 51.44 69 ALA A O 1
ATOM 528 N N . GLU A 1 70 ? -24.894 22.984 8.149 1.00 46.92 70 GLU A N 1
ATOM 529 C CA . GLU A 1 70 ? -23.770 23.024 7.235 1.00 48.34 70 GLU A CA 1
ATOM 530 C C . GLU A 1 70 ? -24.194 23.106 5.771 1.00 46.12 70 GLU A C 1
ATOM 531 O O . GLU A 1 70 ? -23.376 23.511 4.938 1.00 45.74 70 GLU A O 1
ATOM 537 N N . VAL A 1 71 ? -25.435 22.743 5.450 1.00 40.42 71 VAL A N 1
ATOM 538 C CA . VAL A 1 71 ? -25.931 22.709 4.069 1.00 47.43 71 VAL A CA 1
ATOM 539 C C . VAL A 1 71 ? -25.721 24.054 3.368 1.00 47.77 71 VAL A C 1
ATOM 540 O O . VAL A 1 71 ? -25.031 24.086 2.342 1.00 43.88 71 VAL A O 1
ATOM 544 N N . PRO A 1 72 ? -26.234 25.186 3.883 1.00 46.10 72 PRO A N 1
ATOM 545 C CA . PRO A 1 72 ? -25.995 26.461 3.182 1.00 47.19 72 PRO A CA 1
ATOM 546 C C . PRO A 1 72 ? -24.523 26.828 3.043 1.00 44.25 72 PRO A C 1
ATOM 547 O O . PRO A 1 72 ? -24.137 27.466 2.053 1.00 44.41 72 PRO A O 1
ATOM 551 N N . LYS A 1 73 ? -23.681 26.468 4.010 1.00 42.42 73 LYS A N 1
ATOM 552 C CA . LYS A 1 73 ? -22.281 26.870 3.921 1.00 43.80 73 LYS A CA 1
ATOM 553 C C . LYS A 1 73 ? -21.562 26.130 2.796 1.00 45.87 73 LYS A C 1
ATOM 554 O O . LYS A 1 73 ? -20.695 26.698 2.123 1.00 44.16 73 LYS A O 1
ATOM 560 N N . LEU A 1 74 ? -21.877 24.850 2.603 1.00 43.51 74 LEU A N 1
ATOM 561 C CA . LEU A 1 74 ? -21.231 24.107 1.533 1.00 45.24 74 LEU A CA 1
ATOM 562 C C . LEU A 1 74 ? -21.817 24.486 0.186 1.00 46.15 74 LEU A C 1
ATOM 563 O O . LEU A 1 74 ? -21.098 24.481 -0.822 1.00 43.96 74 LEU A O 1
ATOM 568 N N . GLN A 1 75 ? -23.108 24.834 0.158 1.00 45.46 75 GLN A N 1
ATOM 569 C CA . GLN A 1 75 ? -23.703 25.354 -1.070 1.00 46.68 75 GLN A CA 1
ATOM 570 C C . GLN A 1 75 ? -23.001 26.631 -1.508 1.00 47.57 75 GLN A C 1
ATOM 571 O O . GLN A 1 75 ? -22.670 26.785 -2.690 1.00 42.94 75 GLN A O 1
ATOM 577 N N . ALA A 1 76 ? -22.681 27.521 -0.552 1.00 44.84 76 ALA A N 1
ATOM 578 C CA . ALA A 1 76 ? -21.984 28.755 -0.902 1.00 42.33 76 ALA A CA 1
ATOM 579 C C . ALA A 1 76 ? -20.598 28.491 -1.456 1.00 45.23 76 ALA A C 1
ATOM 580 O O . ALA A 1 76 ? -19.931 29.433 -1.888 1.00 48.47 76 ALA A O 1
ATOM 582 N N . LEU A 1 77 ? -20.126 27.249 -1.398 1.00 45.94 77 LEU A N 1
ATOM 583 C CA . LEU A 1 77 ? -18.862 26.881 -2.015 1.00 47.75 77 LEU A CA 1
ATOM 584 C C . LEU A 1 77 ? -19.053 26.274 -3.392 1.00 46.84 77 LEU A C 1
ATOM 585 O O . LEU A 1 77 ? -18.060 25.924 -4.042 1.00 50.21 77 LEU A O 1
ATOM 590 N N . GLY A 1 78 ? -20.298 26.125 -3.836 1.00 47.01 78 GLY A N 1
ATOM 591 C CA . GLY A 1 78 ? -20.608 25.634 -5.168 1.00 48.29 78 GLY A CA 1
ATOM 592 C C . GLY A 1 78 ? -21.071 24.192 -5.267 1.00 52.09 78 GLY A C 1
ATOM 593 O O . GLY A 1 78 ? -21.244 23.700 -6.382 1.00 50.98 78 GLY A O 1
ATOM 594 N N . TYR A 1 79 ? -21.275 23.497 -4.149 1.00 49.47 79 TYR A N 1
ATOM 595 C CA . TYR A 1 79 ? -21.659 22.090 -4.169 1.00 48.21 79 TYR A CA 1
ATOM 596 C C . TYR A 1 79 ? -23.172 21.916 -4.091 1.00 48.41 79 TYR A C 1
ATOM 597 O O . TYR A 1 79 ? -23.888 22.743 -3.517 1.00 47.69 79 TYR A O 1
ATOM 606 N N . ARG A 1 80 ? -23.643 20.811 -4.665 1.00 41.70 80 ARG A N 1
ATOM 607 C CA . ARG A 1 80 ? -24.977 20.293 -4.395 1.00 47.92 80 ARG A CA 1
ATOM 608 C C . ARG A 1 80 ? -24.956 19.538 -3.066 1.00 46.66 80 ARG A C 1
ATOM 609 O O . ARG A 1 80 ? -24.120 18.652 -2.864 1.00 39.58 80 ARG A O 1
ATOM 617 N N . VAL A 1 81 ? -25.860 19.888 -2.150 1.00 44.59 81 VAL A N 1
ATOM 618 C CA . VAL A 1 81 ? -25.754 19.426 -0.768 1.00 44.52 81 VAL A CA 1
ATOM 619 C C . VAL A 1 81 ? -27.135 19.052 -0.253 1.00 45.23 81 VAL A C 1
ATOM 620 O O . VAL A 1 81 ? -28.116 19.759 -0.497 1.00 46.21 81 VAL A O 1
ATOM 624 N N . SER A 1 82 ? -27.206 17.941 0.464 1.00 45.19 82 SER A N 1
ATOM 625 C CA . SER A 1 82 ? -28.397 17.553 1.201 1.00 46.72 82 SER A CA 1
ATOM 626 C C . SER A 1 82 ? -28.020 17.088 2.608 1.00 49.43 82 SER A C 1
ATOM 627 O O . SER A 1 82 ? -26.875 16.729 2.899 1.00 46.40 82 SER A O 1
ATOM 630 N N . TYR A 1 83 ? -29.030 17.061 3.464 1.00 46.23 83 TYR A N 1
ATOM 631 C CA . TYR A 1 83 ? -28.897 16.701 4.856 1.00 47.09 83 TYR A CA 1
ATOM 632 C C . TYR A 1 83 ? -29.653 15.406 5.088 1.00 49.98 83 TYR A C 1
ATOM 633 O O . TYR A 1 83 ? -30.777 15.247 4.614 1.00 49.93 83 TYR A O 1
ATOM 642 N N . GLU A 1 84 ? -29.031 14.480 5.809 1.00 49.91 84 GLU A N 1
ATOM 643 C CA . GLU A 1 84 ? -29.675 13.218 6.145 1.00 50.77 84 GLU A CA 1
ATOM 644 C C . GLU A 1 84 ? -29.448 12.955 7.627 1.00 54.67 84 GLU A C 1
ATOM 645 O O . GLU A 1 84 ? -28.280 12.921 8.084 1.00 48.57 84 GLU A O 1
ATOM 651 N N . PRO A 1 85 ? -30.509 12.804 8.411 1.00 54.08 85 PRO A N 1
ATOM 652 C CA . PRO A 1 85 ? -30.345 12.423 9.812 1.00 53.89 85 PRO A CA 1
ATOM 653 C C . PRO A 1 85 ? -29.871 10.981 9.937 1.00 57.35 85 PRO A C 1
ATOM 654 O O . PRO A 1 85 ? -30.235 10.120 9.128 1.00 51.86 85 PRO A O 1
ATOM 658 N N . TYR A 1 86 ? -29.044 10.738 10.968 1.00 50.41 86 TYR A N 1
ATOM 659 C CA . TYR A 1 86 ? -28.530 9.419 11.338 1.00 49.85 86 TYR A CA 1
ATOM 660 C C . TYR A 1 86 ? -28.408 8.446 10.162 1.00 54.09 86 TYR A C 1
ATOM 661 O O . TYR A 1 86 ? -28.949 7.334 10.216 1.00 53.09 86 TYR A O 1
ATOM 670 N N . SER A 1 87 ? -27.685 8.840 9.112 1.00 48.69 87 SER A N 1
ATOM 671 C CA . SER A 1 87 ? -27.573 8.015 7.915 1.00 47.69 87 SER A CA 1
ATOM 672 C C . SER A 1 87 ? -26.882 6.687 8.205 1.00 48.41 87 SER A C 1
ATOM 673 O O . SER A 1 87 ? -26.064 6.566 9.128 1.00 48.93 87 SER A O 1
ATOM 676 N N . LYS A 1 88 ? -27.222 5.689 7.379 1.00 40.29 88 LYS A N 1
ATOM 677 C CA . LYS A 1 88 ? -26.601 4.374 7.457 1.00 45.47 88 LYS A CA 1
ATOM 678 C C . LYS A 1 88 ? -25.097 4.471 7.294 1.00 42.96 88 LYS A C 1
ATOM 679 O O . LYS A 1 88 ? -24.342 3.809 8.009 1.00 46.50 88 LYS A O 1
ATOM 685 N N . VAL A 1 89 ? -24.640 5.313 6.378 1.00 40.38 89 VAL A N 1
ATOM 686 C CA . VAL A 1 89 ? -23.211 5.407 6.135 1.00 40.05 89 VAL A CA 1
ATOM 687 C C . VAL A 1 89 ? -22.494 5.952 7.360 1.00 43.62 89 VAL A C 1
ATOM 688 O O . VAL A 1 89 ? -21.398 5.502 7.693 1.00 41.50 89 VAL A O 1
ATOM 692 N N . SER A 1 90 ? -23.089 6.937 8.045 1.00 42.49 90 SER A N 1
ATOM 693 C CA . SER A 1 90 ? -22.432 7.482 9.228 1.00 45.55 90 SER A CA 1
ATOM 694 C C . SER A 1 90 ? -22.444 6.472 10.373 1.00 41.76 90 SER A C 1
ATOM 695 O O . SER A 1 90 ? -21.478 6.399 11.145 1.00 41.19 90 SER A O 1
ATOM 698 N N . ARG A 1 91 ? -23.496 5.648 10.465 1.00 40.78 91 ARG A N 1
ATOM 699 C CA . ARG A 1 91 ? -23.454 4.530 11.404 1.00 46.25 91 ARG A CA 1
ATOM 700 C C . ARG A 1 91 ? -22.351 3.550 11.031 1.00 45.13 91 ARG A C 1
ATOM 701 O O . ARG A 1 91 ? -21.665 3.014 11.906 1.00 42.97 91 ARG A O 1
ATOM 709 N N . ILE A 1 92 ? -22.134 3.326 9.735 1.00 42.59 92 ILE A N 1
ATOM 710 C CA . ILE A 1 92 ? -21.054 2.416 9.357 1.00 43.80 92 ILE A CA 1
ATOM 711 C C . ILE A 1 92 ? -19.708 3.012 9.741 1.00 40.57 92 ILE A C 1
ATOM 712 O O . ILE A 1 92 ? -18.812 2.303 10.207 1.00 37.68 92 ILE A O 1
ATOM 717 N N . PHE A 1 93 ? -19.546 4.331 9.557 1.00 42.28 93 PHE A N 1
ATOM 718 C CA . PHE A 1 93 ? -18.325 4.987 10.009 1.00 42.69 93 PHE A CA 1
ATOM 719 C C . PHE A 1 93 ? -18.094 4.746 11.498 1.00 40.84 93 PHE A C 1
ATOM 720 O O . PHE A 1 93 ? -16.998 4.372 11.911 1.00 39.42 93 PHE A O 1
ATOM 728 N N . ARG A 1 94 ? -19.117 4.973 12.319 1.00 42.08 94 ARG A N 1
ATOM 729 C CA . ARG A 1 94 ? -18.894 4.979 13.764 1.00 44.54 94 ARG A CA 1
ATOM 730 C C . ARG A 1 94 ? -18.640 3.576 14.297 1.00 45.06 94 ARG A C 1
ATOM 731 O O . ARG A 1 94 ? -17.884 3.406 15.259 1.00 49.45 94 ARG A O 1
ATOM 739 N N . GLU A 1 95 ? -19.261 2.567 13.690 1.00 46.36 95 GLU A N 1
ATOM 740 C CA . GLU A 1 95 ? -19.009 1.188 14.067 1.00 46.27 95 GLU A CA 1
ATOM 741 C C . GLU A 1 95 ? -17.657 0.684 13.591 1.00 48.80 95 GLU A C 1
ATOM 742 O O . GLU A 1 95 ? -17.264 -0.424 13.960 1.00 46.97 95 GLU A O 1
ATOM 748 N N . SER A 1 96 ? -16.934 1.463 12.798 1.00 49.68 96 SER A N 1
ATOM 749 C CA . SER A 1 96 ? -15.592 1.100 12.372 1.00 45.08 96 SER A CA 1
ATOM 750 C C . SER A 1 96 ? -14.520 1.814 13.179 1.00 46.18 96 SER A C 1
ATOM 751 O O . SER A 1 96 ? -13.326 1.646 12.893 1.00 46.62 96 SER A O 1
ATOM 754 N N . LEU A 1 97 ? -14.915 2.616 14.167 1.00 42.73 97 LEU A N 1
ATOM 755 C CA . LEU A 1 97 ? -13.986 3.169 15.132 1.00 44.01 97 LEU A CA 1
ATOM 756 C C . LEU A 1 97 ? -13.682 2.118 16.217 1.00 46.11 97 LEU A C 1
ATOM 757 O O . LEU A 1 97 ? -14.542 1.300 16.557 1.00 45.26 97 LEU A O 1
ATOM 762 N N . PRO A 1 98 ? -12.461 2.127 16.764 1.00 43.27 98 PRO A N 1
ATOM 763 C CA . PRO A 1 98 ? -11.340 3.044 16.503 1.00 43.94 98 PRO A CA 1
ATOM 764 C C . PRO A 1 98 ? -10.436 2.640 15.347 1.00 43.50 98 PRO A C 1
ATOM 765 O O . PRO A 1 98 ? -9.500 3.378 15.033 1.00 48.39 98 PRO A O 1
ATOM 769 N N . LYS A 1 99 ? -10.700 1.492 14.730 1.00 44.13 99 LYS A N 1
ATOM 770 C CA . LYS A 1 99 ? -9.810 0.999 13.684 1.00 48.19 99 LYS A CA 1
ATOM 771 C C . LYS A 1 99 ? -9.639 2.026 12.556 1.00 51.80 99 LYS A C 1
ATOM 772 O O . LYS A 1 99 ? -8.515 2.282 12.109 1.00 52.72 99 LYS A O 1
ATOM 778 N N . VAL A 1 100 ? -10.735 2.641 12.088 1.00 45.20 100 VAL A N 1
ATOM 779 C CA . VAL A 1 100 ? -10.595 3.594 10.979 1.00 48.05 100 VAL A CA 1
ATOM 780 C C . VAL A 1 100 ? -9.678 4.759 11.358 1.00 45.40 100 VAL A C 1
ATOM 781 O O . VAL A 1 100 ? -8.996 5.333 10.499 1.00 48.32 100 VAL A O 1
ATOM 785 N N . ALA A 1 101 ? -9.617 5.109 12.638 1.00 43.98 101 ALA A N 1
ATOM 786 C CA . ALA A 1 101 ? -8.671 6.135 13.063 1.00 48.21 101 ALA A CA 1
ATOM 787 C C . ALA A 1 101 ? -7.230 5.664 12.909 1.00 47.53 101 ALA A C 1
ATOM 788 O O . ALA A 1 101 ? -6.332 6.481 12.665 1.00 44.11 101 ALA A O 1
ATOM 790 N N . ILE A 1 102 ? -6.987 4.360 13.038 1.00 46.97 102 ILE A N 1
ATOM 791 C CA . ILE A 1 102 ? -5.649 3.851 12.759 1.00 50.73 102 ILE A CA 1
ATOM 792 C C . ILE A 1 102 ? -5.404 3.758 11.253 1.00 48.81 102 ILE A C 1
ATOM 793 O O . ILE A 1 102 ? -4.315 4.093 10.777 1.00 52.01 102 ILE A O 1
ATOM 798 N N . ASP A 1 103 ? -6.422 3.375 10.476 1.00 48.17 103 ASP A N 1
ATOM 799 C CA . ASP A 1 103 ? -6.256 3.239 9.018 1.00 52.99 103 ASP A CA 1
ATOM 800 C C . ASP A 1 103 ? -5.892 4.564 8.348 1.00 53.72 103 ASP A C 1
ATOM 801 O O . ASP A 1 103 ? -5.039 4.597 7.456 1.00 53.02 103 ASP A O 1
ATOM 806 N N . ILE A 1 104 ? -6.522 5.668 8.753 1.00 49.31 104 ILE A N 1
ATOM 807 C CA . ILE A 1 104 ? -6.200 6.936 8.115 1.00 45.86 104 ILE A CA 1
ATOM 808 C C . ILE A 1 104 ? -5.044 7.614 8.843 1.00 46.61 104 ILE A C 1
ATOM 809 O O . ILE A 1 104 ? -4.753 8.784 8.604 1.00 49.70 104 ILE A O 1
ATOM 814 N N . LYS A 1 105 ? -4.363 6.890 9.725 1.00 48.14 105 LYS A N 1
ATOM 815 C CA . LYS A 1 105 ? -3.132 7.350 10.364 1.00 51.12 105 LYS A CA 1
ATOM 816 C C . LYS A 1 105 ? -3.339 8.573 11.248 1.00 48.14 105 LYS A C 1
ATOM 817 O O . LYS A 1 105 ? -2.407 9.351 11.465 1.00 46.75 105 LYS A O 1
ATOM 823 N N . PHE A 1 106 ? -4.543 8.771 11.771 1.00 44.11 106 PHE A N 1
ATOM 824 C CA . PHE A 1 106 ? -4.703 9.777 12.812 1.00 44.83 106 PHE A CA 1
ATOM 825 C C . PHE A 1 106 ? -4.065 9.323 14.127 1.00 47.20 106 PHE A C 1
ATOM 826 O O . PHE A 1 106 ? -3.559 10.162 14.886 1.00 45.69 106 PHE A O 1
ATOM 834 N N . ALA A 1 107 ? -4.043 8.011 14.395 1.00 47.95 107 ALA A N 1
ATOM 835 C CA . ALA A 1 107 ? -3.446 7.462 15.608 1.00 50.15 107 ALA A CA 1
ATOM 836 C C . ALA A 1 107 ? -2.700 6.162 15.321 1.00 50.29 107 ALA A C 1
ATOM 837 O O . ALA A 1 107 ? -3.071 5.404 14.423 1.00 49.57 107 ALA A O 1
ATOM 839 N N . SER A 1 108 ? -1.673 5.892 16.147 1.00 54.50 108 SER A N 1
ATOM 840 C CA . SER A 1 108 ? -0.838 4.695 15.999 1.00 54.01 108 SER A CA 1
ATOM 841 C C . SER A 1 108 ? -1.594 3.426 16.354 1.00 54.03 108 SER A C 1
ATOM 842 O O . SER A 1 108 ? -1.393 2.380 15.721 1.00 53.33 108 SER A O 1
ATOM 845 N N . ASN A 1 109 ? -2.436 3.484 17.377 1.00 49.61 109 ASN A N 1
ATOM 846 C CA . ASN A 1 109 ? -3.134 2.301 17.858 1.00 54.77 109 ASN A CA 1
ATOM 847 C C . ASN A 1 109 ? -4.346 2.756 18.666 1.00 54.02 109 ASN A C 1
ATOM 848 O O . ASN A 1 109 ? -4.605 3.955 18.816 1.00 52.40 109 ASN A O 1
ATOM 853 N N . GLU A 1 110 ? -5.093 1.780 19.185 1.00 52.37 110 GLU A N 1
ATOM 854 C CA . GLU A 1 110 ? -6.314 2.089 19.926 1.00 55.96 110 GLU A CA 1
ATOM 855 C C . GLU A 1 110 ? -6.030 2.989 21.115 1.00 54.59 110 GLU A C 1
ATOM 856 O O . GLU A 1 110 ? -6.701 4.008 21.318 1.00 53.26 110 GLU A O 1
ATOM 862 N N . GLU A 1 111 ? -5.048 2.599 21.929 1.00 54.00 111 GLU A N 1
ATOM 863 C CA . GLU A 1 111 ? -4.746 3.310 23.159 1.00 53.83 111 GLU A CA 1
ATOM 864 C C . GLU A 1 111 ? -4.334 4.739 22.855 1.00 51.12 111 GLU A C 1
ATOM 865 O O . GLU A 1 111 ? -4.712 5.673 23.567 1.00 52.32 111 GLU A O 1
ATOM 871 N N . ASP A 1 112 ? -3.552 4.928 21.800 1.00 50.57 112 ASP A N 1
ATOM 872 C CA . ASP A 1 112 ? -3.186 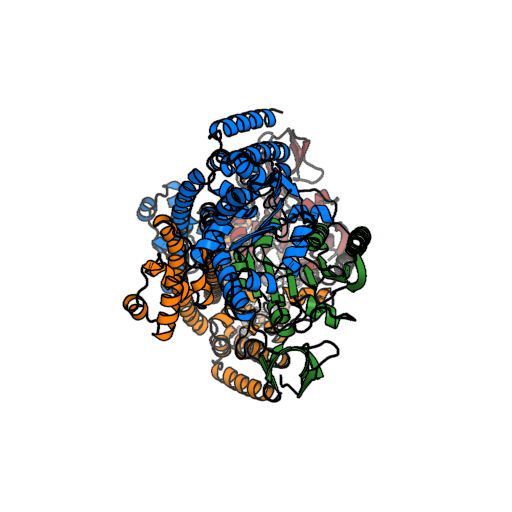6.276 21.388 1.00 49.40 112 ASP A CA 1
ATOM 873 C C . ASP A 1 112 ? -4.428 7.074 20.996 1.00 47.11 112 ASP A C 1
ATOM 874 O O . ASP A 1 112 ? -4.578 8.236 21.388 1.00 47.02 112 ASP A O 1
ATOM 879 N N . TYR A 1 113 ? -5.352 6.447 20.258 1.00 45.90 113 TYR A N 1
ATOM 880 C CA . TYR A 1 113 ? -6.566 7.134 19.830 1.00 44.27 113 TYR A CA 1
ATOM 881 C C . TYR A 1 113 ? -7.404 7.584 21.031 1.00 45.47 113 TYR A C 1
ATOM 882 O O . TYR A 1 113 ? -7.813 8.749 21.116 1.00 42.13 113 TYR A O 1
ATOM 891 N N . TYR A 1 114 ? -7.646 6.679 21.980 1.00 41.97 114 TYR A N 1
ATOM 892 C CA . TYR A 1 114 ? -8.460 7.007 23.146 1.00 47.49 114 TYR A CA 1
ATOM 893 C C . TYR A 1 114 ? -7.756 7.947 24.119 1.00 44.28 114 TYR A C 1
ATOM 894 O O . TYR A 1 114 ? -8.418 8.791 24.731 1.00 45.13 114 TYR A O 1
ATOM 903 N N . ASN A 1 115 ? -6.438 7.829 24.293 1.00 47.35 115 ASN A N 1
ATOM 904 C CA . ASN A 1 115 ? -5.737 8.855 25.057 1.00 46.27 115 ASN A CA 1
ATOM 905 C C . ASN A 1 115 ? -6.071 10.239 24.508 1.00 46.92 115 ASN A C 1
ATOM 906 O O . ASN A 1 115 ? -6.457 11.144 25.256 1.00 46.84 115 ASN A O 1
ATOM 911 N N . PHE A 1 116 ? -5.946 10.416 23.189 1.00 44.71 116 PHE A N 1
ATOM 912 C CA . PHE A 1 116 ? -6.188 11.734 22.600 1.00 43.32 116 PHE A CA 1
ATOM 913 C C . PHE A 1 116 ? -7.662 12.110 22.661 1.00 38.80 116 PHE A C 1
ATOM 914 O O . PHE A 1 116 ? -8.001 13.264 22.930 1.00 41.11 116 PHE A O 1
ATOM 922 N N . LEU A 1 117 ? -8.550 11.152 22.420 1.00 38.77 117 LEU A N 1
ATOM 923 C CA . LEU A 1 117 ? -9.973 11.462 22.454 1.00 40.42 117 LEU A CA 1
ATOM 924 C C . LEU A 1 117 ? -10.374 11.981 23.818 1.00 43.68 117 LEU A C 1
ATOM 925 O O . LEU A 1 117 ? -11.127 12.958 23.923 1.00 42.56 117 LEU A O 1
ATOM 930 N N . HIS A 1 118 ? -9.845 11.354 24.880 1.00 43.88 118 HIS A N 1
ATOM 931 C CA . HIS A 1 118 ? -10.152 11.777 26.242 1.00 40.18 118 HIS A CA 1
ATOM 932 C C . HIS A 1 118 ? -9.695 13.206 26.485 1.00 42.07 118 HIS A C 1
ATOM 933 O O . HIS A 1 118 ? -10.457 14.034 26.996 1.00 42.18 118 HIS A O 1
ATOM 940 N N . GLU A 1 119 ? -8.457 13.528 26.114 1.00 41.08 119 GLU A N 1
ATOM 941 C CA . GLU A 1 119 ? -8.009 14.903 26.300 1.00 39.53 119 GLU A CA 1
ATOM 942 C C . GLU A 1 119 ? -8.854 15.867 25.473 1.00 43.96 119 GLU A C 1
ATOM 943 O O . GLU A 1 119 ? -9.189 16.966 25.940 1.00 38.97 119 GLU A O 1
ATOM 949 N N . LEU A 1 120 ? -9.254 15.449 24.260 1.00 40.27 120 LEU A N 1
ATOM 950 C CA . LEU A 1 120 ? -10.125 16.274 23.435 1.00 39.59 120 LEU A CA 1
ATOM 951 C C . LEU A 1 120 ? -11.443 16.559 24.142 1.00 39.80 120 LEU A C 1
ATOM 952 O O . LEU A 1 120 ? -11.879 17.714 24.222 1.00 39.00 120 LEU A O 1
ATOM 957 N N . SER A 1 121 ? -12.103 15.517 24.653 1.00 39.08 121 SER A N 1
ATOM 958 C CA . SER A 1 121 ? -13.401 15.737 25.289 1.00 39.17 121 SER A CA 1
ATOM 959 C C . SER A 1 121 ? -13.280 16.691 26.472 1.00 40.86 121 SER A C 1
ATOM 960 O O . SER A 1 121 ? -14.156 17.541 26.674 1.00 39.34 121 SER A O 1
ATOM 963 N N . LEU A 1 122 ? -12.177 16.600 27.241 1.00 38.52 122 LEU A N 1
ATOM 964 C CA . LEU A 1 122 ? -11.990 17.539 28.350 1.00 44.73 122 LEU A CA 1
ATOM 965 C C . LEU A 1 122 ? -11.814 18.964 27.838 1.00 43.17 122 LEU A C 1
ATOM 966 O O . LEU A 1 122 ? -12.402 19.909 28.382 1.00 40.53 122 LEU A O 1
ATOM 971 N N . GLU A 1 123 ? -11.007 19.143 26.792 1.00 43.74 123 GLU A N 1
ATOM 972 C CA . GLU A 1 123 ? -10.770 20.490 26.289 1.00 45.56 123 GLU A CA 1
ATOM 973 C C . GLU A 1 123 ? -12.015 21.056 25.611 1.00 43.80 123 GLU A C 1
ATOM 9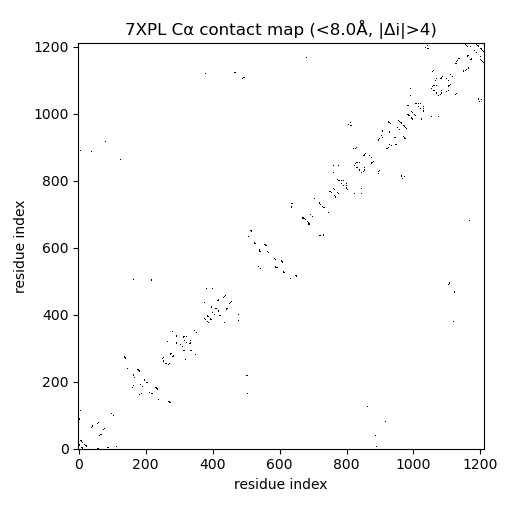74 O O . GLU A 1 123 ? -12.298 22.255 25.716 1.00 44.14 123 GLU A O 1
ATOM 980 N N . TYR A 1 124 ? -12.774 20.206 24.924 1.00 41.27 124 TYR A N 1
ATOM 981 C CA . TYR A 1 124 ? -14.039 20.644 24.348 1.00 42.83 124 TYR A CA 1
ATOM 982 C C . TYR A 1 124 ? -14.989 21.089 25.444 1.00 39.60 124 TYR A C 1
ATOM 983 O O . TYR A 1 124 ? -15.571 22.179 25.389 1.00 37.08 124 TYR A O 1
ATOM 992 N N . THR A 1 125 ? -15.153 20.248 26.457 1.00 38.84 125 THR A N 1
ATOM 993 C CA . THR A 1 125 ? -16.052 20.592 27.546 1.00 41.95 125 THR A CA 1
ATOM 994 C C . THR A 1 125 ? -15.566 21.822 28.306 1.00 38.25 125 THR A C 1
ATOM 995 O O . THR A 1 125 ? -16.376 22.677 28.689 1.00 37.01 125 THR A O 1
ATOM 999 N N . ARG A 1 126 ? -14.251 21.968 28.476 1.00 38.95 126 ARG A N 1
ATOM 1000 C CA . ARG A 1 126 ? -13.746 23.155 29.164 1.00 43.50 126 ARG A CA 1
ATOM 1001 C C . ARG A 1 126 ? -14.106 24.433 28.413 1.00 40.24 126 ARG A C 1
ATOM 1002 O O . ARG A 1 126 ? -14.457 25.447 29.031 1.00 37.37 126 ARG A O 1
ATOM 1010 N N . ARG A 1 127 ? -14.023 24.413 27.077 1.00 43.41 127 ARG A N 1
ATOM 1011 C CA . ARG A 1 127 ? -14.262 25.653 26.330 1.00 44.48 127 ARG A CA 1
ATOM 1012 C C . ARG A 1 127 ? -15.730 26.022 26.312 1.00 39.73 127 ARG A C 1
ATOM 1013 O O . ARG A 1 127 ? -16.078 27.215 26.333 1.00 38.09 127 ARG A O 1
ATOM 1021 N N . LYS A 1 128 ? -16.604 25.028 26.335 1.00 35.78 128 LYS A N 1
ATOM 1022 C CA . LYS A 1 128 ? -18.018 25.354 26.439 1.00 40.75 128 LYS A CA 1
ATOM 1023 C C . LYS A 1 128 ? -18.366 25.878 27.832 1.00 39.00 128 LYS A C 1
ATOM 1024 O O . LYS A 1 128 ? -19.146 26.834 27.959 1.00 39.81 128 LYS A O 1
ATOM 1030 N N . LEU A 1 129 ? -17.780 25.292 28.884 1.00 41.05 129 LEU A N 1
ATOM 1031 C CA . LEU A 1 129 ? -17.999 25.806 30.235 1.00 37.80 129 LEU A CA 1
ATOM 1032 C C . LEU A 1 129 ? -17.578 27.263 30.326 1.00 35.16 129 LEU A C 1
ATOM 1033 O O . LEU A 1 129 ? -18.340 28.115 30.780 1.00 39.73 129 LEU A O 1
ATOM 1038 N N . ARG A 1 130 ? -16.384 27.578 29.831 1.00 41.52 130 ARG A N 1
ATOM 1039 C CA . ARG A 1 130 ? -15.944 28.972 29.765 1.00 39.53 130 ARG A CA 1
ATOM 1040 C C . ARG A 1 130 ? -16.934 29.855 28.990 1.00 43.01 130 ARG A C 1
ATOM 1041 O O . ARG A 1 130 ? -17.283 30.957 29.440 1.00 38.32 130 ARG A O 1
ATOM 1049 N N . SER A 1 131 ? -17.407 29.393 27.816 1.00 38.86 131 SER A N 1
ATOM 1050 C CA . SER A 1 131 ? -18.312 30.241 27.035 1.00 37.46 131 SER A CA 1
ATOM 1051 C C . SER A 1 131 ? -19.623 30.465 27.764 1.00 34.75 131 SER A C 1
ATOM 1052 O O . SER A 1 131 ? -20.172 31.568 27.721 1.00 35.55 131 SER A O 1
ATOM 1055 N N . ALA A 1 132 ? -20.130 29.432 28.453 1.00 34.38 132 ALA A N 1
ATOM 1056 C CA . ALA A 1 132 ? -21.351 29.587 29.248 1.00 35.83 132 ALA A CA 1
ATOM 1057 C C . ALA A 1 132 ? -21.165 30.610 30.362 1.00 39.38 132 ALA A C 1
ATOM 1058 O O . ALA A 1 132 ? -22.073 31.400 30.644 1.00 40.88 132 ALA A O 1
ATOM 1060 N N . ALA A 1 133 ? -20.003 30.589 31.026 1.00 38.82 133 ALA A N 1
ATOM 1061 C CA . ALA A 1 133 ? -19.765 31.459 32.168 1.00 40.61 133 ALA A CA 1
ATOM 1062 C C . ALA A 1 133 ? -19.592 32.903 31.738 1.00 41.35 133 ALA A C 1
ATOM 1063 O O . ALA A 1 133 ? -19.803 33.815 32.543 1.00 39.47 133 ALA A O 1
ATOM 1065 N N . GLN A 1 134 ? -19.241 33.121 30.475 1.00 39.54 134 GLN A N 1
ATOM 1066 C CA . GLN A 1 134 ? -19.049 34.447 29.911 1.00 41.35 134 GLN A CA 1
ATOM 1067 C C . GLN A 1 134 ? -20.361 35.192 29.623 1.00 41.56 134 GLN A C 1
ATOM 1068 O O . GLN A 1 134 ? -20.318 36.402 29.389 1.00 37.80 134 GLN A O 1
ATOM 1074 N N . LYS A 1 135 ? -21.519 34.525 29.674 1.00 42.73 135 LYS A N 1
ATOM 1075 C CA . LYS A 1 135 ? -22.790 35.201 29.401 1.00 41.68 135 LYS A CA 1
ATOM 1076 C C . LYS A 1 135 ? -23.080 36.290 30.430 1.00 44.68 135 LYS A C 1
ATOM 1077 O O . LYS A 1 135 ? -23.114 36.044 31.638 1.00 39.69 135 LYS A O 1
ATOM 1083 N N . ARG A 1 136 ? -23.361 37.490 29.935 1.00 41.14 136 ARG A N 1
ATOM 1084 C CA . ARG A 1 136 ? -23.565 38.632 30.809 1.00 46.24 136 ARG A CA 1
ATOM 1085 C C . ARG A 1 136 ? -24.823 38.500 31.673 1.00 47.62 136 ARG A C 1
ATOM 1086 O O . ARG A 1 136 ? -24.871 39.061 32.773 1.00 42.16 136 ARG A O 1
ATOM 1094 N N . ASP A 1 137 ? -25.845 37.774 31.215 1.00 37.16 137 ASP A N 1
ATOM 1095 C CA . ASP A 1 137 ? -27.043 37.656 32.035 1.00 38.61 137 ASP A CA 1
ATOM 1096 C C . ASP A 1 137 ? -26.803 36.881 33.332 1.00 38.72 137 ASP A C 1
ATOM 1097 O O . ASP A 1 137 ? -27.562 37.076 34.284 1.00 38.37 137 ASP A O 1
ATOM 1102 N N . LEU A 1 138 ? -25.801 35.989 33.387 1.00 37.78 138 LEU A N 1
ATOM 1103 C CA . LEU A 1 138 ? -25.470 35.345 34.669 1.00 41.27 138 LEU A CA 1
ATOM 1104 C C . LEU A 1 138 ? -25.223 36.367 35.780 1.00 38.63 138 LEU A C 1
ATOM 1105 O O . LEU A 1 138 ? -25.618 36.155 36.933 1.00 36.66 138 LEU A O 1
ATOM 1110 N N . LEU A 1 139 ? -24.568 37.481 35.452 1.00 40.52 139 LEU A N 1
ATOM 1111 C CA . LEU A 1 139 ? -24.232 38.464 36.474 1.00 41.33 139 LEU A CA 1
ATOM 1112 C C . LEU A 1 139 ? -25.477 39.143 37.026 1.00 42.54 139 LEU A C 1
ATOM 1113 O O . LEU A 1 139 ? -25.601 39.322 38.244 1.00 43.25 139 LEU A O 1
ATOM 1118 N N . ALA A 1 140 ? -26.405 39.538 36.152 1.00 38.49 140 ALA A N 1
ATOM 1119 C CA . ALA A 1 140 ? -27.656 40.123 36.625 1.00 40.31 140 ALA A CA 1
ATOM 1120 C C . ALA A 1 140 ? -28.413 39.156 37.520 1.00 38.71 140 ALA A C 1
ATOM 1121 O O . ALA A 1 140 ? -29.048 39.568 38.499 1.00 38.79 140 ALA A O 1
ATOM 1123 N N . ILE A 1 141 ? -28.411 37.874 37.162 1.00 35.90 141 ILE A N 1
ATOM 1124 C CA . ILE A 1 141 ? -29.175 36.904 37.927 1.00 38.06 141 ILE A CA 1
ATOM 1125 C C . ILE A 1 141 ? -28.594 36.740 39.332 1.00 35.43 141 ILE A C 1
ATOM 1126 O O . ILE A 1 141 ? -29.340 36.739 40.316 1.00 33.00 141 ILE A O 1
ATOM 1131 N N . GLN A 1 142 ? -27.264 36.622 39.450 1.00 34.88 142 GLN A N 1
ATOM 1132 C CA . GLN A 1 142 ? -26.640 36.517 40.774 1.00 36.70 142 GLN A CA 1
ATOM 1133 C C . GLN A 1 142 ? -26.882 37.777 41.595 1.00 38.50 142 GLN A C 1
ATOM 1134 O O . GLN A 1 142 ? -27.277 37.699 42.764 1.00 39.10 142 GLN A O 1
ATOM 1140 N N . ALA A 1 143 ? -26.675 38.947 40.990 1.00 35.78 143 ALA A N 1
ATOM 1141 C CA . ALA A 1 143 ? -26.827 40.196 41.721 1.00 38.32 143 ALA A CA 1
ATOM 1142 C C . ALA A 1 143 ? -28.233 40.347 42.291 1.00 39.11 143 ALA A C 1
ATOM 1143 O O . ALA A 1 143 ? -28.395 40.678 43.471 1.00 36.89 143 ALA A O 1
ATOM 1145 N N . VAL A 1 144 ? -29.270 40.104 41.479 1.00 36.33 144 VAL A N 1
ATOM 1146 C CA . VAL A 1 144 ? -30.616 40.306 42.011 1.00 33.04 144 VAL A CA 1
ATOM 1147 C C . VAL A 1 144 ? -30.936 39.261 43.085 1.00 36.06 144 VAL A C 1
ATOM 1148 O O . VAL A 1 144 ? -31.672 39.552 44.037 1.00 34.48 144 VAL A O 1
ATOM 1152 N N . ARG A 1 145 ? -30.379 38.047 42.971 1.00 35.42 145 ARG A N 1
ATOM 1153 C CA . ARG A 1 145 ? -30.541 37.050 44.028 1.00 32.29 145 ARG A CA 1
ATOM 1154 C C . ARG A 1 145 ? -29.865 37.493 45.325 1.00 35.17 145 ARG A C 1
ATOM 1155 O O . ARG A 1 145 ? -30.428 37.316 46.411 1.00 33.78 145 ARG A O 1
ATOM 1163 N N . ALA A 1 146 ? -28.654 38.044 45.244 1.00 33.14 146 ALA A N 1
ATOM 1164 C CA . ALA A 1 146 ? -28.030 38.543 46.464 1.00 32.46 146 ALA A CA 1
ATOM 1165 C C . ALA A 1 146 ? -28.803 39.738 47.009 1.00 37.17 146 ALA A C 1
ATOM 1166 O O . ALA A 1 146 ? -28.886 39.915 48.223 1.00 38.69 146 ALA A O 1
ATOM 1168 N N . MET A 1 147 ? -29.418 40.532 46.133 1.00 36.19 147 MET A N 1
ATOM 1169 C CA . MET A 1 147 ? -30.201 41.665 46.598 1.00 38.31 147 MET A CA 1
ATOM 1170 C C . MET A 1 147 ? -31.437 41.190 47.340 1.00 39.59 147 MET A C 1
ATOM 1171 O O . MET A 1 147 ? -31.861 41.808 48.327 1.00 40.26 147 MET A O 1
ATOM 1176 N N . ASP A 1 148 ? -32.027 40.088 46.884 1.00 35.75 148 ASP A N 1
ATOM 1177 C CA . ASP A 1 148 ? -33.205 39.578 47.564 1.00 35.97 148 ASP A CA 1
ATOM 1178 C C . ASP A 1 148 ? -32.823 38.934 48.910 1.00 37.79 148 ASP A C 1
ATOM 1179 O O . ASP A 1 148 ? -33.583 39.027 49.878 1.00 35.82 148 ASP A O 1
ATOM 1184 N N . ASP A 1 149 ? -31.654 38.301 49.000 1.00 33.35 149 ASP A N 1
ATOM 1185 C CA . ASP A 1 149 ? -31.176 37.845 50.305 1.00 37.06 149 ASP A CA 1
ATOM 1186 C C . ASP A 1 149 ? -31.010 39.029 51.250 1.00 38.69 149 ASP A C 1
ATOM 1187 O O . ASP A 1 149 ? -31.489 39.008 52.394 1.00 35.04 149 ASP A O 1
ATOM 1192 N N . ILE A 1 150 ? -30.377 40.093 50.748 1.00 36.33 150 ILE A N 1
ATOM 1193 C CA . ILE A 1 150 ? -30.172 41.309 51.517 1.00 37.40 150 ILE A CA 1
ATOM 1194 C C . ILE A 1 150 ? -31.502 41.873 52.011 1.00 36.72 150 ILE A C 1
ATOM 1195 O O . ILE A 1 150 ? -31.654 42.202 53.195 1.00 37.88 150 ILE A O 1
ATOM 1200 N N . ASP A 1 151 ? -32.492 41.960 51.132 1.00 36.25 151 ASP A N 1
ATOM 1201 C CA . ASP A 1 151 ? -33.809 42.446 51.552 1.00 40.22 151 ASP A CA 1
ATOM 1202 C C . ASP A 1 151 ? -34.392 41.583 52.661 1.00 36.38 151 ASP A C 1
ATOM 1203 O O . ASP A 1 151 ? -34.885 42.095 53.673 1.00 36.79 151 ASP A O 1
ATOM 1208 N N . LYS A 1 152 ? -34.394 40.269 52.447 1.00 34.55 152 LYS A N 1
ATOM 1209 C CA . LYS A 1 152 ? -34.866 39.325 53.450 1.00 32.82 152 LYS A CA 1
ATOM 1210 C C . LYS A 1 152 ? -34.121 39.507 54.772 1.00 36.14 152 LYS A C 1
ATOM 1211 O O . LYS A 1 152 ? -34.732 39.490 55.842 1.00 33.28 152 LYS A O 1
ATOM 1217 N N . THR A 1 153 ? -32.797 39.670 54.703 1.00 35.04 153 THR A N 1
ATOM 1218 C CA . THR A 1 153 ? -31.971 39.815 55.888 1.00 33.29 153 THR A CA 1
ATOM 1219 C C . THR A 1 153 ? -32.264 41.118 56.606 1.00 37.63 153 THR A C 1
ATOM 1220 O O . THR A 1 153 ? -32.445 41.134 57.829 1.00 34.78 153 THR A O 1
ATOM 1224 N N . ILE A 1 154 ? -32.308 42.226 55.858 1.00 36.51 154 ILE A N 1
ATOM 1225 C CA . ILE A 1 154 ? -32.647 43.512 56.458 1.00 35.38 154 ILE A CA 1
ATOM 1226 C C . ILE A 1 154 ? -33.938 43.390 57.248 1.00 39.05 154 ILE A C 1
ATOM 1227 O O . ILE A 1 154 ? -34.042 43.865 58.392 1.00 40.99 154 ILE A O 1
ATOM 1232 N N . ASN A 1 155 ? -34.929 42.718 56.671 1.00 36.46 155 ASN A N 1
ATOM 1233 C CA . ASN A 1 155 ? -36.202 42.613 57.362 1.00 36.54 155 ASN A CA 1
ATOM 1234 C C . ASN A 1 155 ? -36.082 41.732 58.599 1.00 37.45 155 ASN A C 1
ATOM 1235 O O . ASN A 1 155 ? -36.661 42.051 59.642 1.00 35.96 155 ASN A O 1
ATOM 1240 N N . LEU A 1 156 ? -35.340 40.623 58.498 1.00 34.37 156 LEU A N 1
ATOM 1241 C CA . LEU A 1 156 ? -35.209 39.710 59.625 1.00 36.55 156 LEU A CA 1
ATOM 1242 C C . LEU A 1 156 ? -34.488 40.381 60.799 1.00 34.95 156 LEU A C 1
ATOM 1243 O O . LEU A 1 156 ? -34.932 40.290 61.941 1.00 29.88 156 LEU A O 1
ATOM 1248 N N . PHE A 1 157 ? -33.384 41.081 60.526 1.00 35.57 157 PHE A N 1
ATOM 1249 C CA . PHE A 1 157 ? -32.635 41.740 61.594 1.00 33.14 157 PHE A CA 1
ATOM 1250 C C . PHE A 1 157 ? -33.444 42.883 62.200 1.00 39.42 157 PHE A C 1
ATOM 1251 O O . PHE A 1 157 ? -33.384 43.121 63.419 1.00 36.86 157 PHE A O 1
ATOM 1259 N N . SER A 1 158 ? -34.178 43.629 61.351 1.00 35.14 158 SER A N 1
ATOM 1260 C CA . SER A 1 158 ? -34.959 44.761 61.840 1.00 36.27 158 SER A CA 1
ATOM 1261 C C . SER A 1 158 ? -36.073 44.288 62.756 1.00 36.54 158 SER A C 1
ATOM 1262 O O . SER A 1 158 ? -36.370 44.929 63.774 1.00 32.20 158 SER A O 1
ATOM 1265 N N . GLU A 1 159 ? -36.712 43.171 62.398 1.00 35.06 159 GLU A N 1
ATOM 1266 C CA . GLU A 1 159 ? -37.730 42.602 63.267 1.00 33.60 159 GLU A CA 1
ATOM 1267 C C . GLU A 1 159 ? -37.123 42.174 64.599 1.00 33.43 159 GLU A C 1
ATOM 1268 O O . GLU A 1 159 ? -37.767 42.305 65.643 1.00 32.28 159 GLU A O 1
ATOM 1274 N N . ARG A 1 160 ? -35.883 41.660 64.569 1.00 32.69 160 ARG A N 1
ATOM 1275 C CA . ARG A 1 160 ? -35.229 41.207 65.787 1.00 35.97 160 ARG A CA 1
ATOM 1276 C C . ARG A 1 160 ? -34.778 42.396 66.623 1.00 34.60 160 ARG A C 1
ATOM 1277 O O . ARG A 1 160 ? -34.959 42.396 67.841 1.00 32.12 160 ARG A O 1
ATOM 1285 N N . LEU A 1 161 ? -34.247 43.440 65.964 1.00 36.53 161 LEU A N 1
ATOM 1286 C CA . LEU A 1 161 ? -33.789 44.633 66.672 1.00 34.80 161 LEU A CA 1
ATOM 1287 C C . LEU A 1 161 ? -34.931 45.292 67.428 1.00 37.44 161 LEU A C 1
ATOM 1288 O O . LEU A 1 161 ? -34.796 45.644 68.611 1.00 34.95 161 LEU A O 1
ATOM 1293 N N . ARG A 1 162 ? -36.066 45.462 66.756 1.00 34.91 162 ARG A N 1
ATOM 1294 C CA . ARG A 1 162 ? -37.247 46.032 67.397 1.00 35.60 162 ARG A CA 1
ATOM 1295 C C . ARG A 1 162 ? -37.640 45.255 68.645 1.00 39.04 162 ARG A C 1
ATOM 1296 O O . ARG A 1 162 ? -37.917 45.853 69.692 1.00 37.93 162 ARG A O 1
ATOM 1304 N N . GLU A 1 163 ? -37.693 43.921 68.548 1.00 34.16 163 GLU A N 1
ATOM 1305 C CA . GLU A 1 163 ? -38.005 43.108 69.718 1.00 38.72 163 GLU A CA 1
ATOM 1306 C C . GLU A 1 163 ? -36.963 43.310 70.817 1.00 38.37 163 GLU A C 1
ATOM 1307 O O . GLU A 1 163 ? -37.291 43.330 72.003 1.00 36.38 163 GLU A O 1
ATOM 1313 N N . TRP A 1 164 ? -35.703 43.464 70.431 1.00 38.21 164 TRP A N 1
ATOM 1314 C CA . TRP A 1 164 ? -34.611 43.489 71.388 1.00 35.13 164 TRP A CA 1
ATOM 1315 C C . TRP A 1 164 ? -34.534 44.854 72.066 1.00 37.32 164 TRP A C 1
ATOM 1316 O O . TRP A 1 164 ? -34.636 44.964 73.289 1.00 37.00 164 TRP A O 1
ATOM 1327 N N . TYR A 1 165 ? -34.415 45.912 71.270 1.00 36.24 165 TYR A N 1
ATOM 1328 C CA . TYR A 1 165 ? -34.378 47.260 71.812 1.00 36.05 165 TYR A CA 1
ATOM 1329 C C . TYR A 1 165 ? -35.681 47.634 72.520 1.00 40.93 165 TYR A C 1
ATOM 1330 O O . TYR A 1 165 ? -35.665 48.452 73.447 1.00 41.75 165 TYR A O 1
ATOM 1339 N N . SER A 1 166 ? -36.816 47.050 72.125 1.00 36.18 166 SER A N 1
ATOM 1340 C CA . SER A 1 166 ? -38.051 47.331 72.857 1.00 35.91 166 SER A CA 1
ATOM 1341 C C . SER A 1 166 ? -37.977 46.956 74.339 1.00 36.94 166 SER A C 1
ATOM 1342 O O . SER A 1 166 ? -38.787 47.458 75.116 1.00 38.15 166 SER A O 1
ATOM 1345 N N . ILE A 1 167 ? -37.070 46.059 74.748 1.00 36.19 167 ILE A N 1
ATOM 1346 C CA . ILE A 1 167 ? -36.918 45.781 76.178 1.00 36.82 167 ILE A CA 1
ATOM 1347 C C . ILE A 1 167 ? -36.603 47.066 76.934 1.00 41.90 167 ILE A C 1
ATOM 1348 O O . ILE A 1 167 ? -37.122 47.310 78.031 1.00 40.01 167 ILE A O 1
ATOM 1353 N N . HIS A 1 168 ? -35.763 47.909 76.347 1.00 38.58 168 HIS A N 1
ATOM 1354 C CA . HIS A 1 168 ? -35.332 49.163 76.931 1.00 37.90 168 HIS A CA 1
ATOM 1355 C C . HIS A 1 168 ? -36.254 50.321 76.565 1.00 44.99 168 HIS A C 1
ATOM 1356 O O . HIS A 1 168 ? -36.533 51.178 77.410 1.00 40.66 168 HIS A O 1
ATOM 1363 N N . PHE A 1 169 ? -36.740 50.385 75.320 1.00 38.69 169 PHE A N 1
ATOM 1364 C CA . PHE A 1 169 ? -37.530 51.526 74.860 1.00 37.01 169 PHE A CA 1
ATOM 1365 C C . PHE A 1 169 ? -38.703 51.026 74.015 1.00 38.97 169 PHE A C 1
ATOM 1366 O O . PHE A 1 169 ? -38.739 51.207 72.795 1.00 36.68 169 PHE A O 1
ATOM 1374 N N . PRO A 1 170 ? -39.717 50.434 74.661 1.00 41.79 170 PRO A N 1
ATOM 1375 C CA . PRO A 1 170 ? -40.763 49.722 73.904 1.00 40.95 170 PRO A CA 1
ATOM 1376 C C . PRO A 1 170 ? -41.655 50.614 73.075 1.00 44.06 170 PRO A C 1
ATOM 1377 O O . PRO A 1 170 ? -42.170 50.156 72.043 1.00 46.98 170 PRO A O 1
ATOM 1381 N N . GLU A 1 171 ? -41.859 51.870 73.478 1.00 42.45 171 GLU A N 1
ATOM 1382 C CA . GLU A 1 171 ? -42.776 52.740 72.744 1.00 43.57 171 GLU A CA 1
ATOM 1383 C C . GLU A 1 171 ? -42.179 53.211 71.432 1.00 43.61 171 GLU A C 1
ATOM 1384 O O . GLU A 1 171 ? -42.923 53.682 70.564 1.00 43.26 171 GLU A O 1
ATOM 1390 N N . LEU A 1 172 ? -40.855 53.096 71.263 1.00 41.02 172 LEU A N 1
ATOM 1391 C CA . LEU A 1 172 ? -40.249 53.568 70.024 1.00 40.21 172 LEU A CA 1
ATOM 1392 C C . LEU A 1 172 ? -40.701 52.733 68.826 1.00 45.07 172 LEU A C 1
ATOM 1393 O O . LEU A 1 172 ? -40.783 53.251 67.708 1.00 43.38 172 LEU A O 1
ATOM 1398 N N . ASP A 1 173 ? -41.032 51.457 69.052 1.00 45.00 173 ASP A N 1
ATOM 1399 C CA . ASP A 1 173 ? -41.382 50.544 67.965 1.00 42.79 173 ASP A CA 1
ATOM 1400 C C . ASP A 1 173 ? -42.555 51.078 67.148 1.00 48.99 173 ASP A C 1
ATOM 1401 O O . ASP A 1 173 ? -42.501 51.110 65.914 1.00 42.99 173 ASP A O 1
ATOM 1406 N N . LYS A 1 174 ? -43.616 51.524 67.825 1.00 52.11 174 LYS A N 1
ATOM 1407 C CA . LYS A 1 174 ? -44.809 52.021 67.152 1.00 54.24 174 LYS A CA 1
ATOM 1408 C C . LYS A 1 174 ? -44.671 53.461 66.675 1.00 56.81 174 LYS A C 1
ATOM 1409 O O . LYS A 1 174 ? -45.503 53.914 65.883 1.00 56.67 174 LYS A O 1
ATOM 1415 N N . LEU A 1 175 ? -43.650 54.180 67.131 1.00 53.36 175 LEU A N 1
ATOM 1416 C CA . LEU A 1 175 ? -43.449 55.567 66.745 1.00 52.27 175 LEU A CA 1
ATOM 1417 C C . LEU A 1 175 ? -42.609 55.726 65.492 1.00 53.16 175 LEU A C 1
ATOM 1418 O O . LEU A 1 175 ? -42.723 56.758 64.823 1.00 54.96 175 LEU A O 1
ATOM 1423 N N . ILE A 1 176 ? -41.755 54.753 65.165 1.00 47.82 176 ILE A N 1
ATOM 1424 C CA . ILE A 1 176 ? -40.846 54.846 64.020 1.00 45.73 176 ILE A CA 1
ATOM 1425 C C . ILE A 1 176 ? -41.113 53.626 63.151 1.00 51.97 176 ILE A C 1
ATOM 1426 O O . ILE A 1 176 ? -40.645 52.525 63.468 1.00 50.07 176 ILE A O 1
ATOM 1431 N N . GLU A 1 177 ? -41.843 53.815 62.042 1.00 49.05 177 GLU A N 1
ATOM 1432 C CA . GLU A 1 177 ? -42.241 52.675 61.222 1.00 47.68 177 GLU A CA 1
ATOM 1433 C C . GLU A 1 177 ? -41.173 52.274 60.220 1.00 42.38 177 GLU A C 1
ATOM 1434 O O . GLU A 1 177 ? -41.099 51.098 59.860 1.00 46.21 177 GLU A O 1
ATOM 1440 N N . ASP A 1 178 ? -40.306 53.195 59.808 1.00 45.97 178 ASP A N 1
ATOM 1441 C CA . ASP A 1 178 ? -39.235 52.864 58.874 1.00 45.03 178 ASP A CA 1
ATOM 1442 C C . ASP A 1 178 ? -38.059 52.190 59.588 1.00 47.21 178 ASP A C 1
ATOM 1443 O O . ASP A 1 178 ? -37.508 52.744 60.551 1.00 42.88 178 ASP A O 1
ATOM 1448 N N . HIS A 1 179 ? -37.665 51.004 59.092 1.00 37.82 179 HIS A N 1
ATOM 1449 C CA . HIS A 1 179 ? -36.598 50.242 59.726 1.00 41.29 179 HIS A CA 1
ATOM 1450 C C . HIS A 1 179 ? -35.277 50.987 59.695 1.00 42.25 179 HIS A C 1
ATOM 1451 O O . HIS A 1 179 ? -34.486 50.893 60.646 1.00 39.83 179 HIS A O 1
ATOM 1458 N N . GLU A 1 180 ? -34.988 51.687 58.604 1.00 38.75 180 GLU A N 1
ATOM 1459 C CA . GLU A 1 180 ? -33.698 52.367 58.566 1.00 46.01 180 GLU A CA 1
ATOM 1460 C C . GLU A 1 180 ? -33.650 53.494 59.602 1.00 39.64 180 GLU A C 1
ATOM 1461 O O . GLU A 1 180 ? -32.611 53.716 60.233 1.00 38.82 180 GLU A O 1
ATOM 1467 N N . GLU A 1 181 ? -34.769 54.170 59.837 1.00 38.18 181 GLU A N 1
ATOM 1468 C CA . GLU A 1 181 ? -34.760 55.211 60.853 1.00 42.06 181 GLU A CA 1
ATOM 1469 C C . GLU A 1 181 ? -34.672 54.596 62.239 1.00 43.21 181 GLU A C 1
ATOM 1470 O O . GLU A 1 181 ? -33.931 55.091 63.100 1.00 40.65 181 GLU A O 1
ATOM 1476 N N . TYR A 1 182 ? -35.410 53.509 62.467 1.00 39.32 182 TYR A N 1
ATOM 1477 C CA . TYR A 1 182 ? -35.330 52.846 63.760 1.00 43.22 182 TYR A CA 1
ATOM 1478 C C . TYR A 1 182 ? -33.903 52.411 64.035 1.00 40.13 182 TYR A C 1
ATOM 1479 O O . TYR A 1 182 ? -33.350 52.689 65.103 1.00 40.08 182 TYR A O 1
ATOM 1488 N N . ALA A 1 183 ? -33.270 51.772 63.053 1.00 38.88 183 ALA A N 1
ATOM 1489 C CA . ALA A 1 183 ? -31.888 51.358 63.248 1.00 41.60 183 ALA A CA 1
ATOM 1490 C C . ALA A 1 183 ? -30.976 52.557 63.465 1.00 39.43 183 ALA A C 1
ATOM 1491 O O . ALA A 1 183 ? -29.996 52.471 64.218 1.00 32.94 183 ALA A O 1
ATOM 1493 N N . THR A 1 184 ? -31.277 53.670 62.800 1.00 39.67 184 THR A N 1
ATOM 1494 C CA . THR A 1 184 ? -30.469 54.872 62.945 1.00 37.61 184 THR A CA 1
ATOM 1495 C C . THR A 1 184 ? -30.532 55.412 64.365 1.00 38.68 184 THR A C 1
ATOM 1496 O O . THR A 1 184 ? -29.511 55.815 64.928 1.00 44.47 184 THR A O 1
ATOM 1500 N N . ILE A 1 185 ? -31.723 55.437 64.956 1.00 40.92 185 ILE A N 1
ATOM 1501 C CA . ILE A 1 185 ? -31.862 55.937 66.314 1.00 38.00 185 ILE A CA 1
ATOM 1502 C C . ILE A 1 185 ? -31.092 55.058 67.287 1.00 43.91 185 ILE A C 1
ATOM 1503 O O . ILE A 1 185 ? -30.432 55.559 68.212 1.00 44.05 185 ILE A O 1
ATOM 1508 N N . VAL A 1 186 ? -31.161 53.734 67.101 1.00 39.61 186 VAL A N 1
ATOM 1509 C CA . VAL A 1 186 ? -30.479 52.825 68.018 1.00 38.07 186 VAL A CA 1
ATOM 1510 C C . VAL A 1 186 ? -28.970 52.947 67.854 1.00 45.63 186 VAL A C 1
ATOM 1511 O O . VAL A 1 186 ? -28.218 53.023 68.841 1.00 40.34 186 VAL A O 1
ATOM 1515 N N . SER A 1 187 ? -28.505 52.964 66.606 1.00 40.61 187 SER A N 1
ATOM 1516 C CA . SER A 1 187 ? -27.082 53.144 66.335 1.00 43.82 187 SER A CA 1
ATOM 1517 C C . SER A 1 187 ? -26.532 54.421 66.987 1.00 44.51 187 SER A C 1
ATOM 1518 O O . SER A 1 187 ? -25.487 54.400 67.643 1.00 38.73 187 SER A O 1
ATOM 1521 N N . ARG A 1 188 ? -27.220 55.549 66.790 1.00 44.76 188 ARG A N 1
ATOM 1522 C CA . ARG A 1 188 ? -26.654 56.847 67.155 1.00 49.29 188 ARG A CA 1
ATOM 1523 C C . ARG A 1 188 ? -26.649 57.075 68.659 1.00 48.98 188 ARG A C 1
ATOM 1524 O O . ARG A 1 188 ? -25.659 57.565 69.206 1.00 49.08 188 ARG A O 1
ATOM 1532 N N . PHE A 1 189 ? -27.733 56.710 69.339 1.00 48.27 189 PHE A N 1
ATOM 1533 C CA . PHE A 1 189 ? -27.947 57.061 70.734 1.00 45.82 189 PHE A CA 1
ATOM 1534 C C . PHE A 1 189 ? -27.707 55.909 71.699 1.00 49.40 189 PHE A C 1
ATOM 1535 O O . PHE A 1 189 ? -27.044 56.097 72.722 1.00 49.81 189 PHE A O 1
ATOM 1543 N N . GLY A 1 190 ? -28.232 54.719 71.412 1.00 46.73 190 GLY A N 1
ATOM 1544 C CA . GLY A 1 190 ? -28.215 53.674 72.422 1.00 46.88 190 GLY A CA 1
ATOM 1545 C C . GLY A 1 190 ? -29.221 53.920 73.540 1.00 48.94 190 GLY A C 1
ATOM 1546 O O . GLY A 1 190 ? -30.433 53.787 73.333 1.00 42.75 190 GLY A O 1
ATOM 1547 N N . ASP A 1 191 ? -28.744 54.281 74.735 1.00 48.82 191 ASP A N 1
ATOM 1548 C CA . ASP A 1 191 ? -29.661 54.592 75.828 1.00 47.41 191 ASP A CA 1
ATOM 1549 C C . ASP A 1 191 ? -30.615 55.698 75.390 1.00 48.97 191 ASP A C 1
ATOM 1550 O O . ASP A 1 191 ? -30.200 56.702 74.805 1.00 51.53 191 ASP A O 1
ATOM 1555 N N . ARG A 1 192 ? -31.914 55.476 75.596 1.00 46.35 192 ARG A N 1
ATOM 1556 C CA . ARG A 1 192 ? -32.888 56.486 75.215 1.00 49.76 192 ARG A CA 1
ATOM 1557 C C . ARG A 1 192 ? -32.688 57.782 75.998 1.00 52.31 192 ARG A C 1
ATOM 1558 O O . ARG A 1 192 ? -33.255 58.814 75.625 1.00 53.16 192 ARG A O 1
ATOM 1566 N N . GLY A 1 193 ? -31.911 57.742 77.083 1.00 50.25 193 GLY A N 1
ATOM 1567 C CA . GLY A 1 193 ? -31.569 58.961 77.793 1.00 50.52 193 GLY A CA 1
ATOM 1568 C C . GLY A 1 193 ? -30.788 59.953 76.953 1.00 54.60 193 GLY A C 1
ATOM 1569 O O . GLY A 1 193 ? -30.950 61.162 77.119 1.00 59.43 193 GLY A O 1
ATOM 1570 N N . PHE A 1 194 ? -29.960 59.469 76.019 1.00 55.02 194 PHE A N 1
ATOM 1571 C CA . PHE A 1 194 ? -29.087 60.361 75.252 1.00 52.71 194 PHE A CA 1
ATOM 1572 C C . PHE A 1 194 ? -29.802 61.112 74.130 1.00 55.53 194 PHE A C 1
ATOM 1573 O O . PHE A 1 194 ? -29.153 61.897 73.425 1.00 53.82 194 PHE A O 1
ATOM 1581 N N . LEU A 1 195 ? -31.104 60.896 73.943 1.00 53.93 195 LEU A N 1
ATOM 1582 C CA . LEU A 1 195 ? -31.850 61.561 72.884 1.00 58.47 195 LEU A CA 1
ATOM 1583 C C . LEU A 1 195 ? -32.096 63.023 73.252 1.00 62.47 195 LEU A C 1
ATOM 1584 O O . LEU A 1 195 ? -32.721 63.305 74.280 1.00 61.07 195 LEU A O 1
ATOM 1589 N N . THR A 1 196 ? -31.620 63.950 72.415 1.00 66.15 196 THR A N 1
ATOM 1590 C CA . THR A 1 196 ? -31.867 65.383 72.572 1.00 63.91 196 THR A CA 1
ATOM 1591 C C . THR A 1 196 ? -32.534 65.909 71.315 1.00 65.68 196 THR A C 1
ATOM 1592 O O . THR A 1 196 ? -32.548 65.248 70.269 1.00 65.14 196 THR A O 1
ATOM 1596 N N . ILE A 1 197 ? -33.103 67.113 71.438 1.00 65.39 197 ILE A N 1
ATOM 1597 C CA . ILE A 1 197 ? -33.784 67.735 70.307 1.00 62.49 197 ILE A CA 1
ATOM 1598 C C . ILE A 1 197 ? -32.832 67.868 69.130 1.00 67.52 197 ILE A C 1
ATOM 1599 O O . ILE A 1 197 ? -33.144 67.463 68.004 1.00 66.81 197 ILE A O 1
ATOM 1604 N N . ASP A 1 198 ? -31.643 68.416 69.378 1.00 66.30 198 ASP A N 1
ATOM 1605 C CA . ASP A 1 198 ? -30.775 68.796 68.270 1.00 69.79 198 ASP A CA 1
ATOM 1606 C C . ASP A 1 198 ? -30.053 67.603 67.662 1.00 66.91 198 ASP A C 1
ATOM 1607 O O . ASP A 1 198 ? -29.795 67.591 66.453 1.00 67.64 198 ASP A O 1
ATOM 1612 N N . SER A 1 199 ? -29.715 66.601 68.466 1.00 64.14 199 SER A N 1
ATOM 1613 C CA . SER A 1 199 ? -29.186 65.374 67.891 1.00 64.69 199 SER A CA 1
ATOM 1614 C C . SER A 1 199 ? -30.199 64.742 66.941 1.00 64.32 199 SER A C 1
ATOM 1615 O O . SER A 1 199 ? -29.838 64.278 65.853 1.00 65.26 199 SER A O 1
ATOM 1618 N N . LEU A 1 200 ? -31.480 64.753 67.314 1.00 64.47 200 LEU A N 1
ATOM 1619 C CA . LEU A 1 200 ? -32.497 64.176 66.438 1.00 62.02 200 LEU A CA 1
ATOM 1620 C C . LEU A 1 200 ? -32.718 65.035 65.199 1.00 64.89 200 LEU A C 1
ATOM 1621 O O . LEU A 1 200 ? -32.973 64.504 64.110 1.00 65.22 200 LEU A O 1
ATOM 1626 N N . LYS A 1 201 ? -32.636 66.362 65.346 1.00 68.17 201 LYS A N 1
ATOM 1627 C CA . LYS A 1 201 ? -32.684 67.255 64.191 1.00 65.67 201 LYS A CA 1
ATOM 1628 C C . LYS A 1 201 ? -31.568 66.931 63.206 1.00 66.17 201 LYS A C 1
ATOM 1629 O O . LYS A 1 201 ? -31.803 66.824 61.996 1.00 69.00 201 LYS A O 1
ATOM 1635 N N . GLU A 1 202 ? -30.339 66.799 63.715 1.00 65.73 202 GLU A N 1
ATOM 1636 C CA . GLU A 1 202 ? -29.192 66.365 62.922 1.00 65.71 202 GLU A CA 1
ATOM 1637 C C . GLU A 1 202 ? -29.548 65.228 61.966 1.00 68.17 202 GLU A C 1
ATOM 1638 O O . GLU A 1 202 ? -29.224 65.270 60.772 1.00 69.32 202 GLU A O 1
ATOM 1644 N N . LEU A 1 203 ? -30.230 64.203 62.475 1.00 64.34 203 LEU A N 1
ATOM 1645 C CA . LEU A 1 203 ? -30.557 63.040 61.661 1.00 62.74 203 LEU A CA 1
ATOM 1646 C C . LEU A 1 203 ? -31.727 63.284 60.713 1.00 64.07 203 LEU A C 1
ATOM 1647 O O . LEU A 1 203 ? -32.046 62.402 59.912 1.00 64.30 203 LEU A O 1
ATOM 1652 N N . GLY A 1 204 ? -32.368 64.447 60.774 1.00 64.95 204 GLY A N 1
ATOM 1653 C CA . GLY A 1 204 ? -33.368 64.811 59.799 1.00 63.67 204 GLY A CA 1
ATOM 1654 C C . GLY A 1 204 ? -34.807 64.662 60.232 1.00 64.29 204 GLY A C 1
ATOM 1655 O O . GLY A 1 204 ? -35.705 64.947 59.430 1.00 68.82 204 GLY A O 1
ATOM 1656 N N . PHE A 1 205 ? -35.065 64.228 61.459 1.00 64.85 205 PHE A N 1
ATOM 1657 C CA . PHE A 1 205 ? -36.441 64.162 61.926 1.00 65.94 205 PHE A CA 1
ATOM 1658 C C . PHE A 1 205 ? -37.015 65.566 62.073 1.00 68.27 205 PHE A C 1
ATOM 1659 O O . PHE A 1 205 ? -36.288 66.548 62.237 1.00 69.52 205 PHE A O 1
ATOM 1667 N N . ASN A 1 206 ? -38.339 65.657 62.010 1.00 72.76 206 ASN A N 1
ATOM 1668 C CA . ASN A 1 206 ? -39.015 66.938 62.135 1.00 73.89 206 ASN A CA 1
ATOM 1669 C C . ASN A 1 206 ? -39.535 67.139 63.557 1.00 71.72 206 ASN A C 1
ATOM 1670 O O . ASN A 1 206 ? -39.621 66.204 64.358 1.00 70.13 206 ASN A O 1
ATOM 1675 N N . GLU A 1 207 ? -39.887 68.397 63.853 1.00 72.34 207 GLU A N 1
ATOM 1676 C CA . GLU A 1 207 ? -40.163 68.811 65.227 1.00 75.95 207 GLU A CA 1
ATOM 1677 C C . GLU A 1 207 ? -41.290 67.998 65.854 1.00 72.76 207 GLU A C 1
ATOM 1678 O O . GLU A 1 207 ? -41.181 67.567 67.008 1.00 67.93 207 GLU A O 1
ATOM 1684 N N . GLN A 1 208 ? -42.384 67.785 65.117 1.00 72.92 208 GLN A N 1
ATOM 1685 C CA . GLN A 1 208 ? -43.518 67.060 65.682 1.00 71.18 208 GLN A CA 1
ATOM 1686 C C . GLN A 1 208 ? -43.116 65.639 66.056 1.00 69.30 208 GLN A C 1
ATOM 1687 O O . GLN A 1 208 ? -43.437 65.155 67.148 1.00 64.81 208 GLN A O 1
ATOM 1693 N N . ARG A 1 209 ? -42.403 64.958 65.159 1.00 68.84 209 ARG A N 1
ATOM 1694 C CA . ARG A 1 209 ? -41.931 63.614 65.458 1.00 66.75 209 ARG A CA 1
ATOM 1695 C C . ARG A 1 209 ? -40.956 63.636 66.622 1.00 62.50 209 ARG A C 1
ATOM 1696 O O . ARG A 1 209 ? -41.063 62.820 67.546 1.00 59.85 209 ARG A O 1
ATOM 1704 N N . ILE A 1 210 ? -40.021 64.589 66.615 1.00 61.00 210 ILE A N 1
ATOM 1705 C CA . ILE A 1 210 ? -38.986 64.629 67.647 1.00 59.82 210 ILE A CA 1
ATOM 1706 C C . ILE A 1 210 ? -39.602 64.794 69.031 1.00 58.16 210 ILE A C 1
ATOM 1707 O O . ILE A 1 210 ? -39.148 64.188 70.011 1.00 54.92 210 ILE A O 1
ATOM 1712 N N . ASN A 1 211 ? -40.655 65.594 69.135 1.00 58.80 211 ASN A N 1
ATOM 1713 C CA . ASN A 1 211 ? -41.253 65.799 70.444 1.00 58.22 211 ASN A CA 1
ATOM 1714 C C . ASN A 1 211 ? -42.029 64.576 70.912 1.00 56.75 211 ASN A C 1
ATOM 1715 O O . ASN A 1 211 ? -42.082 64.310 72.117 1.00 57.54 211 ASN A O 1
ATOM 1720 N N . ARG A 1 212 ? -42.628 63.820 69.988 1.00 59.74 212 ARG A N 1
ATOM 1721 C CA . ARG A 1 212 ? -43.245 62.552 70.370 1.00 55.52 212 ARG A CA 1
ATOM 1722 C C . ARG A 1 212 ? -42.203 61.574 70.893 1.00 53.78 212 ARG A C 1
ATOM 1723 O O . ARG A 1 212 ? -42.428 60.897 71.906 1.00 50.86 212 ARG A O 1
ATOM 1731 N N . ILE A 1 213 ? -41.049 61.499 70.219 1.00 51.83 213 ILE A N 1
ATOM 1732 C CA . ILE A 1 213 ? -39.983 60.588 70.634 1.00 47.35 213 ILE A CA 1
ATOM 1733 C C . ILE A 1 213 ? -39.484 60.951 72.028 1.00 53.76 213 ILE A C 1
ATOM 1734 O O . ILE A 1 213 ? -39.371 60.089 72.909 1.00 51.26 213 ILE A O 1
ATOM 1739 N N . LEU A 1 214 ? -39.151 62.232 72.242 1.00 56.87 214 LEU A N 1
ATOM 1740 C CA . LEU A 1 214 ? -38.628 62.649 73.540 1.00 52.17 214 LEU A CA 1
ATOM 1741 C C . LEU A 1 214 ? -39.668 62.465 74.623 1.00 51.67 214 LEU A C 1
ATOM 1742 O O . LEU A 1 214 ? -39.356 61.981 75.714 1.00 53.95 214 LEU A O 1
ATOM 1747 N N . ASP A 1 215 ? -40.922 62.792 74.336 1.00 55.02 215 ASP A N 1
ATOM 1748 C CA . ASP A 1 215 ? -41.941 62.552 75.350 1.00 55.35 215 ASP A CA 1
ATOM 1749 C C . ASP A 1 215 ? -42.019 61.066 75.709 1.00 57.29 215 ASP A C 1
ATOM 1750 O O . ASP A 1 215 ? -42.014 60.702 76.889 1.00 59.56 215 ASP A O 1
ATOM 1755 N N . ALA A 1 216 ? -42.041 60.185 74.700 1.00 54.51 216 ALA A N 1
ATOM 1756 C CA . ALA A 1 216 ? -42.142 58.752 74.971 1.00 48.83 216 ALA A CA 1
ATOM 1757 C C . ALA A 1 216 ? -40.944 58.254 75.764 1.00 49.15 216 ALA A C 1
ATOM 1758 O O . ALA A 1 216 ? -41.086 57.387 76.634 1.00 48.69 216 ALA A O 1
ATOM 1760 N N . ALA A 1 217 ? -39.762 58.813 75.504 1.00 49.44 217 ALA A N 1
ATOM 1761 C CA . ALA A 1 217 ? -38.567 58.357 76.207 1.00 49.89 217 ALA A CA 1
ATOM 1762 C C . ALA A 1 217 ? -38.603 58.754 77.678 1.00 54.29 217 ALA A C 1
ATOM 1763 O O . ALA A 1 217 ? -38.197 57.964 78.546 1.00 53.26 217 ALA A O 1
ATOM 1765 N N . LYS A 1 218 ? -39.090 59.967 77.979 1.00 55.05 218 LYS A N 1
ATOM 1766 C CA . LYS A 1 218 ? -39.271 60.378 79.372 1.00 57.94 218 LYS A CA 1
ATOM 1767 C C . LYS A 1 218 ? -40.183 59.409 80.116 1.00 55.90 218 LYS A C 1
ATOM 1768 O O . LYS A 1 218 ? -39.836 58.903 81.189 1.00 57.23 218 LYS A O 1
ATOM 1774 N N . LYS A 1 219 ? -41.358 59.131 79.551 1.00 57.56 219 LYS A N 1
ATOM 1775 C CA . LYS A 1 219 ? -42.355 58.325 80.245 1.00 58.89 219 LYS A CA 1
ATOM 1776 C C . LYS A 1 219 ? -42.184 56.823 80.015 1.00 57.30 219 LYS A C 1
ATOM 1777 O O . LYS A 1 219 ? -43.044 56.046 80.443 1.00 56.02 219 LYS A O 1
ATOM 1783 N N . SER A 1 220 ? -41.100 56.392 79.380 1.00 52.80 220 SER A N 1
ATOM 1784 C CA . SER A 1 220 ? -41.009 55.005 78.957 1.00 52.28 220 SER A CA 1
ATOM 1785 C C . SER A 1 220 ? -41.038 54.066 80.153 1.00 57.57 220 SER A C 1
ATOM 1786 O O . SER A 1 220 ? -40.401 54.313 81.179 1.00 54.14 220 SER A O 1
ATOM 1789 N N . ILE A 1 221 ? -41.763 52.964 80.006 1.00 55.67 221 ILE A N 1
ATOM 1790 C CA . ILE A 1 221 ? -41.746 51.917 81.004 1.00 53.63 221 ILE A CA 1
ATOM 1791 C C . ILE A 1 221 ? -40.750 50.817 80.642 1.00 48.09 221 ILE A C 1
ATOM 1792 O O . ILE A 1 221 ? -40.796 49.730 81.211 1.00 43.39 221 ILE A O 1
ATOM 1797 N N . GLY A 1 222 ? -39.833 51.095 79.730 1.00 45.32 222 GLY A N 1
ATOM 1798 C CA . GLY A 1 222 ? -38.811 50.126 79.405 1.00 43.60 222 GLY A CA 1
ATOM 1799 C C . GLY A 1 222 ? -37.829 49.942 80.539 1.00 50.97 222 GLY A C 1
ATOM 1800 O O . GLY A 1 222 ? -37.747 50.726 81.481 1.00 49.66 222 GLY A O 1
ATOM 1801 N N . ALA A 1 223 ? -37.063 48.868 80.448 1.00 45.72 223 ALA A N 1
ATOM 1802 C CA . ALA A 1 223 ? -36.126 48.563 81.506 1.00 45.65 223 ALA A CA 1
ATOM 1803 C C . ALA A 1 223 ? -34.912 49.475 81.405 1.00 49.63 223 ALA A C 1
ATOM 1804 O O . ALA A 1 223 ? -34.664 50.105 80.373 1.00 49.08 223 ALA A O 1
ATOM 1806 N N . ASP A 1 224 ? -34.166 49.556 82.506 1.00 46.57 224 ASP A N 1
ATOM 1807 C CA . ASP A 1 224 ? -32.827 50.126 82.512 1.00 47.80 224 ASP A CA 1
ATOM 1808 C C . ASP A 1 224 ? -31.837 48.986 82.376 1.00 46.04 224 ASP A C 1
ATOM 1809 O O . ASP A 1 224 ? -31.958 47.967 83.067 1.00 49.43 224 ASP A O 1
ATOM 1814 N N . ILE A 1 225 ? -30.880 49.150 81.463 1.00 43.54 225 ILE A N 1
ATOM 1815 C CA . ILE A 1 225 ? -29.936 48.104 81.104 1.00 44.70 225 ILE A CA 1
ATOM 1816 C C . ILE A 1 225 ? -28.554 48.733 80.988 1.00 44.38 225 ILE A C 1
ATOM 1817 O O . ILE A 1 225 ? -28.414 49.939 80.773 1.00 46.38 225 ILE A O 1
ATOM 1822 N N . SER A 1 226 ? -27.525 47.894 81.059 1.00 38.76 226 SER A N 1
ATOM 1823 C CA . SER A 1 226 ? -26.169 48.415 81.014 1.00 46.78 226 SER A CA 1
ATOM 1824 C C . SER A 1 226 ? -25.795 48.934 79.621 1.00 52.57 226 SER A C 1
ATOM 1825 O O . SER A 1 226 ? -26.430 48.631 78.600 1.00 50.97 226 SER A O 1
ATOM 1828 N N . GLU A 1 227 ? -24.719 49.725 79.600 1.00 56.34 227 GLU A N 1
ATOM 1829 C CA . GLU A 1 227 ? -24.117 50.150 78.342 1.00 56.41 227 GLU A CA 1
ATOM 1830 C C . GLU A 1 227 ? -23.713 48.955 77.493 1.00 54.89 227 GLU A C 1
ATOM 1831 O O . GLU A 1 227 ? -23.832 48.985 76.261 1.00 56.07 227 GLU A O 1
ATOM 1837 N N . ASP A 1 228 ? -23.221 47.895 78.129 1.00 54.88 228 ASP A N 1
ATOM 1838 C CA . ASP A 1 228 ? -22.810 46.717 77.374 1.00 55.30 228 ASP A CA 1
ATOM 1839 C C . ASP A 1 228 ? -23.999 45.983 76.765 1.00 47.14 228 ASP A C 1
ATOM 1840 O O . ASP A 1 228 ? -23.860 45.365 75.707 1.00 44.03 228 ASP A O 1
ATOM 1845 N N . ASP A 1 229 ? -25.153 46.002 77.433 1.00 46.72 229 ASP A N 1
ATOM 1846 C CA . ASP A 1 229 ? -26.344 45.412 76.844 1.00 45.30 229 ASP A CA 1
ATOM 1847 C C . ASP A 1 229 ? -26.766 46.191 75.608 1.00 47.07 229 ASP A C 1
ATOM 1848 O O . ASP A 1 229 ? -27.135 45.596 74.587 1.00 40.81 229 ASP A O 1
ATOM 1853 N N . LEU A 1 230 ? -26.698 47.528 75.692 1.00 46.86 230 LEU A N 1
ATOM 1854 C CA . LEU A 1 230 ? -27.028 48.376 74.556 1.00 47.41 230 LEU A CA 1
ATOM 1855 C C . LEU A 1 230 ? -26.053 48.169 73.410 1.00 45.71 230 LEU A C 1
ATOM 1856 O O . LEU A 1 230 ? -26.451 48.201 72.243 1.00 44.97 230 LEU A O 1
ATOM 1861 N N . SER A 1 231 ? -24.771 47.971 73.714 1.00 42.94 231 SER A N 1
ATOM 1862 C CA . SER A 1 231 ? -23.806 47.808 72.631 1.00 45.10 231 SER A CA 1
ATOM 1863 C C . SER A 1 231 ? -24.079 46.543 71.825 1.00 42.40 231 SER A C 1
ATOM 1864 O O . SER A 1 231 ? -23.879 46.526 70.605 1.00 41.31 231 SER A O 1
ATOM 1867 N N . ALA A 1 232 ? -24.517 45.471 72.483 1.00 38.96 232 ALA A N 1
ATOM 1868 C CA . ALA A 1 232 ? -24.875 44.285 71.726 1.00 41.55 232 ALA A CA 1
ATOM 1869 C C . ALA A 1 232 ? -26.009 44.599 70.748 1.00 40.50 232 ALA A C 1
ATOM 1870 O O . ALA A 1 232 ? -25.951 44.198 69.582 1.00 38.05 232 ALA A O 1
ATOM 1872 N N . MET A 1 233 ? -27.023 45.356 71.196 1.00 40.52 233 MET A N 1
ATOM 1873 C CA . MET A 1 233 ? -28.124 45.731 70.312 1.00 39.92 233 MET A CA 1
ATOM 1874 C C . MET A 1 233 ? -27.623 46.567 69.151 1.00 42.99 233 MET A C 1
ATOM 1875 O O . MET A 1 233 ? -27.988 46.328 67.992 1.00 45.99 233 MET A O 1
ATOM 1880 N N . ARG A 1 234 ? -26.782 47.552 69.446 1.00 41.36 234 ARG A N 1
ATOM 1881 C CA . ARG A 1 234 ? -26.268 48.450 68.419 1.00 43.13 234 ARG A CA 1
ATOM 1882 C C . ARG A 1 234 ? -25.437 47.728 67.372 1.00 41.12 234 ARG A C 1
ATOM 1883 O O . ARG A 1 234 ? -25.280 48.251 66.260 1.00 45.12 234 ARG A O 1
ATOM 1891 N N . MET A 1 235 ? -24.897 46.551 67.690 1.00 38.81 235 MET A N 1
ATOM 1892 C CA . MET A 1 235 ? -24.219 45.776 66.658 1.00 40.36 235 MET A CA 1
ATOM 1893 C C . MET A 1 235 ? -25.195 45.343 65.566 1.00 41.39 235 MET A C 1
ATOM 1894 O O . MET A 1 235 ? -24.861 45.361 64.374 1.00 43.26 235 MET A O 1
ATOM 1899 N N . ILE A 1 236 ? -26.413 44.955 65.949 1.00 42.19 236 ILE A N 1
ATOM 1900 C CA . ILE A 1 236 ? -27.415 44.633 64.940 1.00 39.06 236 ILE A CA 1
ATOM 1901 C C . ILE A 1 236 ? -27.845 45.897 64.206 1.00 41.16 236 ILE A C 1
ATOM 1902 O O . ILE A 1 236 ? -28.043 45.880 62.987 1.00 37.99 236 ILE A O 1
ATOM 1907 N N . ALA A 1 237 ? -27.986 47.021 64.927 1.00 37.48 237 ALA A N 1
ATOM 1908 C CA . ALA A 1 237 ? -28.413 48.249 64.266 1.00 38.31 237 ALA A CA 1
ATOM 1909 C C . ALA A 1 237 ? -27.426 48.657 63.178 1.00 38.61 237 ALA A C 1
ATOM 1910 O O . ALA A 1 237 ? -27.823 48.987 62.058 1.00 38.79 237 ALA A O 1
ATOM 1912 N N . ASN A 1 238 ? -26.131 48.649 63.492 1.00 39.22 238 ASN A N 1
ATOM 1913 C CA . ASN A 1 238 ? -25.150 49.133 62.528 1.00 38.44 238 ASN A CA 1
ATOM 1914 C C . ASN A 1 238 ? -25.042 48.192 61.333 1.00 39.60 238 ASN A C 1
ATOM 1915 O O . ASN A 1 238 ? -24.843 48.652 60.199 1.00 41.10 238 ASN A O 1
ATOM 1920 N N . THR A 1 239 ? -25.203 46.882 61.564 1.00 35.80 239 THR A N 1
ATOM 1921 C CA . THR A 1 239 ? -25.291 45.938 60.460 1.00 37.24 239 THR A CA 1
ATOM 1922 C C . THR A 1 239 ? -26.478 46.249 59.558 1.00 40.56 239 THR A C 1
ATOM 1923 O O . THR A 1 239 ? -26.371 46.176 58.329 1.00 40.47 239 THR A O 1
ATOM 1927 N N . ILE A 1 240 ? -27.629 46.572 60.145 1.00 37.43 240 ILE A N 1
ATOM 1928 C CA . ILE A 1 240 ? -28.768 46.935 59.319 1.00 36.21 240 ILE A CA 1
ATOM 1929 C C . ILE A 1 240 ? -28.409 48.117 58.428 1.00 42.23 240 ILE A C 1
ATOM 1930 O O . ILE A 1 240 ? -28.683 48.113 57.216 1.00 42.51 240 ILE A O 1
ATOM 1935 N N . LEU A 1 241 ? -27.750 49.130 59.002 1.00 37.26 241 LEU A N 1
ATOM 1936 C CA . LEU A 1 241 ? -27.424 50.307 58.201 1.00 40.12 241 LEU A CA 1
ATOM 1937 C C . LEU A 1 241 ? -26.383 49.991 57.131 1.00 38.62 241 LEU A C 1
ATOM 1938 O O . LEU A 1 241 ? -26.440 50.545 56.028 1.00 39.03 241 LEU A O 1
ATOM 1943 N N . ASP A 1 242 ? -25.410 49.128 57.427 1.00 38.52 242 ASP A N 1
ATOM 1944 C CA . ASP A 1 242 ? -24.487 48.714 56.365 1.00 40.20 242 ASP A CA 1
ATOM 1945 C C . ASP A 1 242 ? -25.229 47.968 55.259 1.00 42.31 242 ASP A C 1
ATOM 1946 O O . ASP A 1 242 ? -24.908 48.117 54.075 1.00 43.50 242 ASP A O 1
ATOM 1951 N N . LEU A 1 243 ? -26.225 47.164 55.631 1.00 35.39 243 LEU A N 1
ATOM 1952 C CA . LEU A 1 243 ? -26.929 46.364 54.641 1.00 44.06 243 LEU A CA 1
ATOM 1953 C C . LEU A 1 243 ? -27.765 47.241 53.714 1.00 41.28 243 LEU A C 1
ATOM 1954 O O . LEU A 1 243 ? -27.856 46.958 52.517 1.00 42.41 243 LEU A O 1
ATOM 1959 N N . TYR A 1 244 ? -28.364 48.321 54.233 1.00 40.53 244 TYR A N 1
ATOM 1960 C CA . TYR A 1 244 ? -29.110 49.216 53.356 1.00 39.16 244 TYR A CA 1
ATOM 1961 C C . TYR A 1 244 ? -28.193 49.869 52.335 1.00 41.71 244 TYR A C 1
ATOM 1962 O O . TYR A 1 244 ? -28.591 50.078 51.180 1.00 41.59 244 TYR A O 1
ATOM 1971 N N . ASN A 1 245 ? -26.968 50.207 52.747 1.00 40.07 245 ASN A N 1
ATOM 1972 C CA . ASN A 1 245 ? -25.993 50.789 51.831 1.00 43.19 245 ASN A CA 1
ATOM 1973 C C . ASN A 1 245 ? -25.569 49.792 50.776 1.00 44.97 245 ASN A C 1
ATOM 1974 O O . ASN A 1 245 ? -25.386 50.157 49.611 1.00 44.41 245 ASN A O 1
ATOM 1979 N N . ILE A 1 246 ? -25.388 48.534 51.166 1.00 41.03 246 ILE A N 1
ATOM 1980 C CA . ILE A 1 246 ? -25.070 47.513 50.180 1.00 43.16 246 ILE A CA 1
ATOM 1981 C C . ILE A 1 246 ? -26.226 47.350 49.209 1.00 45.13 246 ILE A C 1
ATOM 1982 O O . ILE A 1 246 ? -26.031 47.235 47.992 1.00 46.96 246 ILE A O 1
ATOM 1987 N N . ARG A 1 247 ? -27.448 47.331 49.736 1.00 42.05 247 ARG A N 1
ATOM 1988 C CA . ARG A 1 247 ? -28.615 47.144 48.899 1.00 37.64 247 ARG A CA 1
ATOM 1989 C C . ARG A 1 247 ? -28.661 48.209 47.802 1.00 48.41 247 ARG A C 1
ATOM 1990 O O . ARG A 1 247 ? -28.838 47.890 46.617 1.00 42.19 247 ARG A O 1
ATOM 1998 N N . ARG A 1 248 ? -28.459 49.483 48.178 1.00 42.57 248 ARG A N 1
ATOM 1999 C CA . ARG A 1 248 ? -28.479 50.564 47.196 1.00 46.10 248 ARG A CA 1
ATOM 2000 C C . ARG A 1 248 ? -27.329 50.445 46.201 1.00 47.26 248 ARG A C 1
ATOM 2001 O O . ARG A 1 248 ? -27.525 50.666 44.994 1.00 44.60 248 ARG A O 1
ATOM 2009 N N . ASN A 1 249 ? -26.114 50.132 46.670 1.00 40.76 249 ASN A N 1
ATOM 2010 C CA . ASN A 1 249 ? -25.040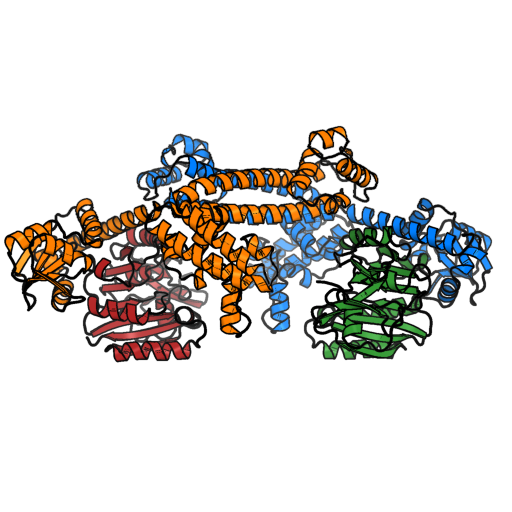 49.944 45.695 1.00 48.22 249 ASN A CA 1
ATOM 2011 C C . ASN A 1 249 ? -25.363 48.793 44.743 1.00 48.86 249 ASN A C 1
ATOM 2012 O O . ASN A 1 249 ? -25.134 48.895 43.533 1.00 47.47 249 ASN A O 1
ATOM 2017 N N . LEU A 1 250 ? -25.921 47.701 45.263 1.00 46.16 250 LEU A N 1
ATOM 2018 C CA . LEU A 1 250 ? -26.245 46.566 44.402 1.00 46.81 250 LEU A CA 1
ATOM 2019 C C . LEU A 1 250 ? -27.322 46.937 43.392 1.00 46.59 250 LEU A C 1
ATOM 2020 O O . LEU A 1 250 ? -27.248 46.552 42.220 1.00 44.28 250 LEU A O 1
ATOM 2025 N N . ASN A 1 251 ? -28.327 47.688 43.830 1.00 42.03 251 ASN A N 1
ATOM 2026 C CA . ASN A 1 251 ? -29.403 48.059 42.926 1.00 44.28 251 ASN A CA 1
ATOM 2027 C C . ASN A 1 251 ? -28.884 48.967 41.823 1.00 49.11 251 ASN A C 1
ATOM 2028 O O . ASN A 1 251 ? -29.325 48.869 40.667 1.00 44.78 251 ASN A O 1
ATOM 2033 N N . ASN A 1 252 ? -27.902 49.811 42.148 1.00 46.17 252 ASN A N 1
ATOM 2034 C CA . ASN A 1 252 ? -27.281 50.628 41.115 1.00 50.19 252 ASN A CA 1
ATOM 2035 C C . ASN A 1 252 ? -26.430 49.788 40.178 1.00 46.53 252 ASN A C 1
ATOM 2036 O O . ASN A 1 252 ? -26.417 50.033 38.967 1.00 46.66 252 ASN A O 1
ATOM 2041 N N . TYR A 1 253 ? -25.713 48.798 40.709 1.00 41.38 253 TYR A N 1
ATOM 2042 C CA . TYR A 1 253 ? -25.021 47.861 39.831 1.00 43.46 253 TYR A CA 1
ATOM 2043 C C . TYR A 1 253 ? -26.005 47.168 38.892 1.00 48.73 253 TYR A C 1
ATOM 2044 O O . TYR A 1 253 ? -25.783 47.100 37.674 1.00 46.81 253 TYR A O 1
ATOM 2053 N N . LEU A 1 254 ? -27.118 46.676 39.443 1.00 47.11 254 LEU A N 1
ATOM 2054 C CA . LEU A 1 254 ? -28.075 45.915 38.648 1.00 47.28 254 LEU A CA 1
ATOM 2055 C C . LEU A 1 254 ? -28.675 46.764 37.540 1.00 47.26 254 LEU A C 1
ATOM 2056 O O . LEU A 1 254 ? -29.075 46.237 36.502 1.00 47.68 254 LEU A O 1
ATOM 2061 N N . GLU A 1 255 ? -28.764 48.075 37.746 1.00 48.11 255 GLU A N 1
ATOM 2062 C CA . GLU A 1 255 ? -29.256 48.948 36.691 1.00 48.59 255 GLU A CA 1
ATOM 2063 C C . GLU A 1 255 ? -28.310 48.924 35.494 1.00 50.56 255 GLU A C 1
ATOM 2064 O O . GLU A 1 255 ? -28.740 48.743 34.347 1.00 48.77 255 GLU A O 1
ATOM 2070 N N . GLY A 1 256 ? -27.004 49.047 35.754 1.00 50.18 256 GLY A N 1
ATOM 2071 C CA . GLY A 1 256 ? -26.034 49.012 34.670 1.00 47.04 256 GLY A CA 1
ATOM 2072 C C . GLY A 1 256 ? -26.085 47.724 33.870 1.00 45.60 256 GLY A C 1
ATOM 2073 O O . GLY A 1 256 ? -26.093 47.743 32.636 1.00 47.82 256 GLY A O 1
ATOM 2074 N N . VAL A 1 257 ? -26.137 46.584 34.558 1.00 43.97 257 VAL A N 1
ATOM 2075 C CA . VAL A 1 257 ? -26.092 45.309 33.844 1.00 44.64 257 VAL A CA 1
ATOM 2076 C C . VAL A 1 257 ? -27.366 45.092 33.032 1.00 46.71 257 VAL A C 1
ATOM 2077 O O . VAL A 1 257 ? -27.317 44.610 31.889 1.00 40.67 257 VAL A O 1
ATOM 2081 N N . MET A 1 258 ? -28.522 45.449 33.602 1.00 43.97 258 MET A N 1
ATOM 2082 C CA . MET A 1 258 ? -29.795 45.136 32.957 1.00 44.49 258 MET A CA 1
ATOM 2083 C C . MET A 1 258 ? -30.073 46.037 31.755 1.00 48.49 258 MET A C 1
ATOM 2084 O O . MET A 1 258 ? -30.703 45.603 30.784 1.00 44.83 258 MET A O 1
ATOM 2089 N N . LYS A 1 259 ? -29.637 47.295 31.815 1.00 50.18 259 LYS A N 1
ATOM 2090 C CA . LYS A 1 259 ? -29.746 48.164 30.657 1.00 47.51 259 LYS A CA 1
ATOM 2091 C C . LYS A 1 259 ? -28.914 47.633 29.499 1.00 48.56 259 LYS A C 1
ATOM 2092 O O . LYS A 1 259 ? -29.255 47.867 28.333 1.00 47.32 259 LYS A O 1
ATOM 2098 N N . GLU A 1 260 ? -27.842 46.896 29.792 1.00 45.35 260 GLU A N 1
ATOM 2099 C CA . GLU A 1 260 ? -27.032 46.301 28.737 1.00 45.30 260 GLU A CA 1
ATOM 2100 C C . GLU A 1 260 ? -27.538 44.922 28.322 1.00 50.47 260 GLU A C 1
ATOM 2101 O O . GLU A 1 260 ? -27.529 44.583 27.130 1.00 50.41 260 GLU A O 1
ATOM 2107 N N . VAL A 1 261 ? -28.020 44.134 29.279 1.00 44.89 261 VAL A N 1
ATOM 2108 C CA . VAL A 1 261 ? -28.381 42.752 28.996 1.00 43.04 261 VAL A CA 1
ATOM 2109 C C . VAL A 1 261 ? -29.810 42.639 28.464 1.00 39.37 261 VAL A C 1
ATOM 2110 O O . VAL A 1 261 ? -30.075 41.843 27.561 1.00 39.37 261 VAL A O 1
ATOM 2114 N N . ALA A 1 262 ? -30.764 43.388 29.023 1.00 39.27 262 ALA A N 1
ATOM 2115 C CA . ALA A 1 262 ? -32.157 43.328 28.566 1.00 42.43 262 ALA A CA 1
ATOM 2116 C C . ALA A 1 262 ? -32.817 44.708 28.647 1.00 46.30 262 ALA A C 1
ATOM 2117 O O . ALA A 1 262 ? -33.799 44.909 29.369 1.00 45.26 262 ALA A O 1
ATOM 2119 N N . PRO A 1 263 ? -32.325 45.673 27.863 1.00 43.66 263 PRO A N 1
ATOM 2120 C CA . PRO A 1 263 ? -32.928 47.020 27.887 1.00 44.29 263 PRO A CA 1
ATOM 2121 C C . PRO A 1 263 ? -34.428 47.039 27.636 1.00 44.05 263 PRO A C 1
ATOM 2122 O O . PRO A 1 263 ? -35.135 47.787 28.320 1.00 47.67 263 PRO A O 1
ATOM 2126 N N . ASN A 1 264 ? -34.945 46.237 26.694 1.00 40.60 264 ASN A N 1
ATOM 2127 C CA . ASN A 1 264 ? -36.385 46.249 26.428 1.00 42.28 264 ASN A CA 1
ATOM 2128 C C . ASN A 1 264 ? -37.189 45.753 27.623 1.00 42.63 264 ASN A C 1
ATOM 2129 O O . ASN A 1 264 ? -38.247 46.314 27.946 1.00 39.61 264 ASN A O 1
ATOM 2134 N N . VAL A 1 265 ? -36.735 44.667 28.258 1.00 44.29 265 VAL A N 1
ATOM 2135 C CA . VAL A 1 265 ? -37.375 44.204 29.485 1.00 37.26 265 VAL A CA 1
ATOM 2136 C C . VAL A 1 265 ? -37.258 45.264 30.572 1.00 40.70 265 VAL A C 1
ATOM 2137 O O . VAL A 1 265 ? -38.236 45.577 31.255 1.00 41.08 265 VAL A O 1
ATOM 2141 N N . THR A 1 266 ? -36.075 45.870 30.717 1.00 38.03 266 THR A N 1
ATOM 2142 C CA . THR A 1 266 ? -35.892 46.882 31.751 1.00 41.58 266 THR A CA 1
ATOM 2143 C C . THR A 1 266 ? -36.808 48.081 31.535 1.00 47.35 266 THR A C 1
ATOM 2144 O O . THR A 1 266 ? -37.266 48.699 32.509 1.00 44.77 266 THR A O 1
ATOM 2148 N N . ALA A 1 267 ? -37.091 48.425 30.271 1.00 42.88 267 ALA A N 1
ATOM 2149 C CA . ALA A 1 267 ? -37.974 49.551 30.015 1.00 40.61 267 ALA A CA 1
ATOM 2150 C C . ALA A 1 267 ? -39.379 49.285 30.535 1.00 38.61 267 ALA A C 1
ATOM 2151 O O . ALA A 1 267 ? -40.100 50.222 30.875 1.00 42.97 267 ALA A O 1
ATOM 2153 N N . LEU A 1 268 ? -39.788 48.029 30.614 1.00 41.57 268 LEU A N 1
ATOM 2154 C CA . LEU A 1 268 ? -41.151 47.737 31.037 1.00 38.41 268 LEU A CA 1
ATOM 2155 C C . LEU A 1 268 ? -41.309 47.628 32.552 1.00 42.52 268 LEU A C 1
ATOM 2156 O O . LEU A 1 268 ? -42.319 48.097 33.102 1.00 42.18 268 LEU A O 1
ATOM 2161 N N . VAL A 1 269 ? -40.365 46.992 33.253 1.00 41.81 269 VAL A N 1
ATOM 2162 C CA . VAL A 1 269 ? -40.584 46.638 34.653 1.00 39.69 269 VAL A CA 1
ATOM 2163 C C . VAL A 1 269 ? -39.477 47.107 35.586 1.00 39.93 269 VAL A C 1
ATOM 2164 O O . VAL A 1 269 ? -39.553 46.847 36.790 1.00 42.90 269 VAL A O 1
ATOM 2168 N N . GLY A 1 270 ? -38.448 47.780 35.090 1.00 37.69 270 GLY A N 1
ATOM 2169 C CA . GLY A 1 270 ? -37.353 48.180 35.939 1.00 42.21 270 GLY A CA 1
ATOM 2170 C C . GLY A 1 270 ? -36.293 47.101 36.021 1.00 41.89 270 GLY A C 1
ATOM 2171 O O . GLY A 1 270 ? -36.549 45.924 35.749 1.00 42.46 270 GLY A O 1
ATOM 2172 N N . PRO A 1 271 ? -35.072 47.489 36.394 1.00 42.73 271 PRO A N 1
ATOM 2173 C CA . PRO A 1 271 ? -33.977 46.500 36.457 1.00 43.93 271 PRO A CA 1
ATOM 2174 C C . PRO A 1 271 ? -34.207 45.362 37.448 1.00 42.21 271 PRO A C 1
ATOM 2175 O O . PRO A 1 271 ? -33.891 44.208 37.127 1.00 43.29 271 PRO A O 1
ATOM 2179 N N . ALA A 1 272 ? -34.754 45.641 38.632 1.00 37.66 272 ALA A N 1
ATOM 2180 C CA . ALA A 1 272 ? -34.844 44.605 39.662 1.00 46.60 272 ALA A CA 1
ATOM 2181 C C . ALA A 1 272 ? -35.885 43.553 39.299 1.00 43.15 272 ALA A C 1
ATOM 2182 O O . ALA A 1 272 ? -35.592 42.348 39.301 1.00 40.15 272 ALA A O 1
ATOM 2184 N N . LEU A 1 273 ? -37.107 43.991 38.978 1.00 41.22 273 LEU A N 1
ATOM 2185 C CA . LEU A 1 273 ? -38.138 43.045 38.565 1.00 40.76 273 LEU A CA 1
ATOM 2186 C C . LEU A 1 273 ? -37.735 42.315 37.281 1.00 41.56 273 LEU A C 1
ATOM 2187 O O . LEU A 1 273 ? -38.014 41.120 37.119 1.00 40.32 273 LEU A O 1
ATOM 2192 N N . GLY A 1 274 ? -37.054 42.997 36.365 1.00 43.82 274 GLY A N 1
ATOM 2193 C CA . GLY A 1 274 ? -36.638 42.321 35.142 1.00 40.30 274 GLY A CA 1
ATOM 2194 C C . GLY A 1 274 ? -35.628 41.220 35.419 1.00 41.68 274 GLY A C 1
ATOM 2195 O O . GLY A 1 274 ? -35.689 40.133 34.829 1.00 37.73 274 GLY A O 1
ATOM 2196 N N . ALA A 1 275 ? -34.704 41.477 36.348 1.00 40.96 275 ALA A N 1
ATOM 2197 C CA . ALA A 1 275 ? -33.700 40.481 36.710 1.00 41.60 275 ALA A CA 1
ATOM 2198 C C . ALA A 1 275 ? -34.313 39.307 37.463 1.00 37.04 275 ALA A C 1
ATOM 2199 O O . ALA A 1 275 ? -33.859 38.163 37.298 1.00 35.47 275 ALA A O 1
ATOM 2201 N N . ARG A 1 276 ? -35.375 39.554 38.234 1.00 34.94 276 ARG A N 1
ATOM 2202 C CA . ARG A 1 276 ? -36.076 38.446 38.881 1.00 38.00 276 ARG A CA 1
ATOM 2203 C C . ARG A 1 276 ? -36.690 37.513 37.849 1.00 37.69 276 ARG A C 1
ATOM 2204 O O . ARG A 1 276 ? -36.626 36.281 37.991 1.00 42.45 276 ARG A O 1
ATOM 2212 N N . LEU A 1 277 ? -37.265 38.076 36.790 1.00 37.83 277 LEU A N 1
ATOM 2213 C CA . LEU A 1 277 ? -37.735 37.256 35.676 1.00 39.26 277 LEU A CA 1
ATOM 2214 C C . LEU A 1 277 ? -36.607 36.426 35.093 1.00 34.26 277 LEU A C 1
ATOM 2215 O O . LEU A 1 277 ? -36.770 35.227 34.843 1.00 36.73 277 LEU A O 1
ATOM 2220 N N . LEU A 1 278 ? -35.453 37.047 34.846 1.00 34.73 278 LEU A N 1
ATOM 2221 C CA . LEU A 1 278 ? -34.334 36.259 34.340 1.00 34.95 278 LEU A CA 1
ATOM 2222 C C . LEU A 1 278 ? -33.976 35.157 35.319 1.00 38.33 278 LEU A C 1
ATOM 2223 O O . LEU A 1 278 ? -33.762 34.007 34.923 1.00 38.07 278 LEU A O 1
ATOM 2228 N N . SER A 1 279 ? -33.948 35.492 36.613 1.00 35.54 279 SER A N 1
ATOM 2229 C CA . SER A 1 279 ? -33.524 34.531 37.620 1.00 39.09 279 SER A CA 1
ATOM 2230 C C . SER A 1 279 ? -34.449 33.325 37.659 1.00 36.08 279 SER A C 1
ATOM 2231 O O . SER A 1 279 ? -33.987 32.182 37.707 1.00 39.46 279 SER A O 1
ATOM 2234 N N . ILE A 1 280 ? -35.763 33.557 37.653 1.00 35.97 280 ILE A N 1
ATOM 2235 C CA . ILE A 1 280 ? -36.693 32.431 37.682 1.00 37.51 280 ILE A CA 1
ATOM 2236 C C . ILE A 1 280 ? -36.667 31.682 36.353 1.00 37.68 280 ILE A C 1
ATOM 2237 O O . ILE A 1 280 ? -36.735 30.454 36.320 1.00 36.52 280 ILE A O 1
ATOM 2242 N N . ALA A 1 281 ? -36.591 32.397 35.231 1.00 36.04 281 ALA A N 1
ATOM 2243 C CA . ALA A 1 281 ? -36.551 31.657 33.970 1.00 39.09 281 ALA A CA 1
ATOM 2244 C C . ALA A 1 281 ? -35.233 30.913 33.808 1.00 43.41 281 ALA A C 1
ATOM 2245 O O . ALA A 1 281 ? -35.187 29.898 33.099 1.00 44.93 281 ALA A O 1
ATOM 2247 N N . GLY A 1 282 ? -34.175 31.383 34.473 1.00 39.74 282 GLY A N 1
ATOM 2248 C CA . GLY A 1 282 ? -32.844 30.815 34.374 1.00 34.74 282 GLY A CA 1
ATOM 2249 C C . GLY A 1 282 ? -31.899 31.559 33.447 1.00 42.36 282 GLY A C 1
ATOM 2250 O O . GLY A 1 282 ? -30.674 31.446 33.609 1.00 36.74 282 GLY A O 1
ATOM 2251 N N . SER A 1 283 ? -32.426 32.286 32.461 1.00 39.19 283 SER A N 1
ATOM 2252 C CA . SER A 1 283 ? -31.576 32.995 31.514 1.00 40.05 283 SER A CA 1
ATOM 2253 C C . SER A 1 283 ? -32.481 33.815 30.612 1.00 39.04 283 SER A C 1
ATOM 2254 O O . SER A 1 283 ? -33.693 33.597 30.566 1.00 39.24 283 SER A O 1
ATOM 2257 N N . LEU A 1 284 ? -31.880 34.795 29.938 1.00 36.63 284 LEU A N 1
ATOM 2258 C CA . LEU A 1 284 ? -32.609 35.569 28.941 1.00 43.08 284 LEU A CA 1
ATOM 2259 C C . LEU A 1 284 ? -33.065 34.682 27.780 1.00 42.80 284 LEU A C 1
ATOM 2260 O O . LEU A 1 284 ? -34.190 34.820 27.284 1.00 43.11 284 LEU A O 1
ATOM 2265 N N . ASP A 1 285 ? -32.220 33.739 27.362 1.00 39.78 285 ASP A N 1
ATOM 2266 C CA . ASP A 1 285 ? -32.607 32.847 26.272 1.00 46.74 285 ASP A CA 1
ATOM 2267 C C . ASP A 1 285 ? -33.813 32.004 26.660 1.00 48.21 285 ASP A C 1
ATOM 2268 O O . ASP A 1 285 ? -34.754 31.857 25.871 1.00 45.98 285 ASP A O 1
ATOM 2273 N N . GLU A 1 286 ? -33.829 31.479 27.887 1.00 40.83 286 GLU A N 1
ATOM 2274 C CA . GLU A 1 286 ? -34.997 30.731 28.327 1.00 43.03 286 GLU A CA 1
ATOM 2275 C C . GLU A 1 286 ? -36.208 31.642 28.452 1.00 44.21 286 GLU A C 1
ATOM 2276 O O . GLU A 1 286 ? -37.310 31.287 28.019 1.00 44.34 286 GLU A O 1
ATOM 2282 N N . LEU A 1 287 ? -36.015 32.838 29.000 1.00 42.35 287 LEU A N 1
ATOM 2283 C CA . LEU A 1 287 ? -37.138 33.756 29.145 1.00 40.59 287 LEU A CA 1
ATOM 2284 C C . LEU A 1 287 ? -37.766 34.082 27.789 1.00 42.71 287 LEU A C 1
ATOM 2285 O O . LEU A 1 287 ? -38.992 34.221 27.678 1.00 36.45 287 LEU A O 1
ATOM 2290 N N . ALA A 1 288 ? -36.947 34.179 26.745 1.00 41.69 288 ALA A N 1
ATOM 2291 C CA . ALA A 1 288 ? -37.464 34.547 25.425 1.00 44.12 288 ALA A CA 1
ATOM 2292 C C . ALA A 1 288 ? -38.161 33.396 24.698 1.00 42.78 288 ALA A C 1
ATOM 2293 O O . ALA A 1 288 ? -38.812 33.641 23.680 1.00 48.37 288 ALA A O 1
ATOM 2295 N N . LYS A 1 289 ? -38.048 32.162 25.180 1.00 43.83 289 LYS A N 1
ATOM 2296 C CA . LYS A 1 289 ? -38.842 31.052 24.674 1.00 44.15 289 LYS A CA 1
ATOM 2297 C C . LYS A 1 289 ? -40.184 30.915 25.375 1.00 47.03 289 LYS A C 1
ATOM 2298 O O . LYS A 1 289 ? -40.981 30.053 24.992 1.00 46.58 289 LYS A O 1
ATOM 2304 N N . MET A 1 290 ? -40.452 31.716 26.366 1.00 45.10 290 MET A N 1
ATOM 2305 C CA . MET A 1 290 ? -41.678 31.379 27.071 1.00 44.44 290 MET A CA 1
ATOM 2306 C C . MET A 1 290 ? -42.860 32.147 26.495 1.00 45.54 290 MET A C 1
ATOM 2307 O O . MET A 1 290 ? -42.696 33.254 25.970 1.00 45.77 290 MET A O 1
ATOM 2312 N N . PRO A 1 291 ? -44.043 31.541 26.544 1.00 46.55 291 PRO A N 1
ATOM 2313 C CA . PRO A 1 291 ? -45.263 32.272 26.188 1.00 46.15 291 PRO A CA 1
ATOM 2314 C C . PRO A 1 291 ? -45.685 33.219 27.307 1.00 45.69 291 PRO A C 1
ATOM 2315 O O . PRO A 1 291 ? -45.333 33.047 28.480 1.00 41.84 291 PRO A O 1
ATOM 2319 N N . ALA A 1 292 ? -46.451 34.242 26.911 1.00 40.14 292 ALA A N 1
ATOM 2320 C CA . ALA A 1 292 ? -46.928 35.258 27.851 1.00 38.78 292 ALA A CA 1
ATOM 2321 C C . ALA A 1 292 ? -47.605 34.629 29.056 1.00 41.52 292 ALA A C 1
ATOM 2322 O O . ALA A 1 292 ? -47.375 35.041 30.205 1.00 43.76 292 ALA A O 1
ATOM 2324 N N . SER A 1 293 ? -48.421 33.606 28.818 1.00 36.96 293 SER A N 1
ATOM 2325 C CA . SER A 1 293 ? -49.143 32.967 29.910 1.00 42.64 293 SER A CA 1
ATOM 2326 C C . SER A 1 293 ? -48.197 32.328 30.927 1.00 43.35 293 SER A C 1
ATOM 2327 O O . SER A 1 293 ? -48.539 32.225 32.112 1.00 45.04 293 SER A O 1
ATOM 2330 N N . THR A 1 294 ? -47.020 31.877 30.483 1.00 39.86 294 THR A N 1
ATOM 2331 C CA . THR A 1 294 ? -46.025 31.334 31.403 1.00 44.75 294 THR A CA 1
ATOM 2332 C C . THR A 1 294 ? -45.275 32.449 32.128 1.00 41.45 294 THR A C 1
ATOM 2333 O O . THR A 1 294 ? -45.128 32.409 33.357 1.00 40.14 294 THR A O 1
ATOM 2337 N N . ILE A 1 295 ? -44.827 33.466 31.378 1.00 40.48 295 ILE A N 1
ATOM 2338 C CA . ILE A 1 295 ? -44.206 34.655 31.965 1.00 40.25 295 ILE A CA 1
ATOM 2339 C C . ILE A 1 295 ? -45.103 35.282 33.031 1.00 41.72 295 ILE A C 1
ATOM 2340 O O . ILE A 1 295 ? -44.628 35.745 34.082 1.00 40.88 295 ILE A O 1
ATOM 2345 N N . GLN A 1 296 ? -46.414 35.296 32.781 1.00 41.69 296 GLN A N 1
ATOM 2346 C CA . GLN A 1 296 ? -47.364 35.912 33.703 1.00 41.02 296 GLN A CA 1
ATOM 2347 C C . GLN A 1 296 ? -47.285 35.316 35.095 1.00 38.67 296 GLN A C 1
ATOM 2348 O O . GLN A 1 296 ? -47.597 36.007 36.074 1.00 38.13 296 GLN A O 1
ATOM 2354 N N . VAL A 1 297 ? -46.940 34.032 35.204 1.00 37.34 297 VAL A N 1
ATOM 2355 C CA . VAL A 1 297 ? -46.969 33.333 36.483 1.00 42.16 297 VAL A CA 1
ATOM 2356 C C . VAL A 1 297 ? -45.594 32.844 36.928 1.00 38.25 297 VAL A C 1
ATOM 2357 O O . VAL A 1 297 ? -45.511 32.029 37.832 1.00 39.68 297 VAL A O 1
ATOM 2361 N N . LEU A 1 298 ? -44.515 33.311 36.313 1.00 38.02 298 LEU A N 1
ATOM 2362 C CA . LEU A 1 298 ? -43.198 33.027 36.867 1.00 37.75 298 LEU A CA 1
ATOM 2363 C C . LEU A 1 298 ? -43.098 33.522 38.317 1.00 38.72 298 LEU A C 1
ATOM 2364 O O . LEU A 1 298 ? -43.394 34.687 38.619 1.00 38.03 298 LEU A O 1
ATOM 2369 N N . GLY A 1 299 ? -42.686 32.631 39.222 1.00 41.89 299 GLY A N 1
ATOM 2370 C CA . GLY A 1 299 ? -42.612 32.957 40.634 1.00 37.44 299 GLY A CA 1
ATOM 2371 C C . GLY A 1 299 ? -43.766 32.431 41.463 1.00 41.58 299 GLY A C 1
ATOM 2372 O O . GLY A 1 299 ? -43.690 32.487 42.697 1.00 43.35 299 GLY A O 1
ATOM 2373 N N . ALA A 1 300 ? -44.817 31.893 40.823 1.00 40.61 300 ALA A N 1
ATOM 2374 C CA . ALA A 1 300 ? -46.025 31.412 41.491 1.00 37.31 300 ALA A CA 1
ATOM 2375 C C . ALA A 1 300 ? -46.211 29.913 41.286 1.00 39.98 300 ALA A C 1
ATOM 2376 O O . ALA A 1 300 ? -47.343 29.406 41.218 1.00 41.24 300 ALA A O 1
ATOM 2378 N N . GLU A 1 301 ? -45.100 29.201 41.143 1.00 33.73 301 GLU A N 1
ATOM 2379 C CA . GLU A 1 301 ? -45.161 27.767 40.896 1.00 42.53 301 GLU A CA 1
ATOM 2380 C C . GLU A 1 301 ? -45.893 27.025 42.017 1.00 42.10 301 GLU A C 1
ATOM 2381 O O . GLU A 1 301 ? -46.560 26.017 41.767 1.00 42.99 301 GLU A O 1
ATOM 2387 N N . LYS A 1 302 ? -45.790 27.504 43.250 1.00 38.06 302 LYS A N 1
ATOM 2388 C CA . LYS A 1 302 ? -46.482 26.841 44.347 1.00 45.61 302 LYS A CA 1
ATOM 2389 C C . LYS A 1 302 ? -47.995 26.861 44.123 1.00 43.83 302 LYS A C 1
ATOM 2390 O O . LYS A 1 302 ? -48.648 25.813 44.096 1.00 42.93 302 LYS A O 1
ATOM 2396 N N . ALA A 1 303 ? -48.566 28.048 43.915 1.00 42.09 303 ALA A N 1
ATOM 2397 C CA . ALA A 1 303 ? -49.999 28.140 43.642 1.00 43.83 303 ALA A CA 1
ATOM 2398 C C . ALA A 1 303 ? -50.378 27.442 42.336 1.00 46.90 303 ALA A C 1
ATOM 2399 O O . ALA A 1 303 ? -51.428 26.792 42.257 1.00 45.20 303 ALA A O 1
ATOM 2401 N N . LEU A 1 304 ? -49.549 27.580 41.297 1.00 42.84 304 LEU A N 1
ATOM 2402 C CA . LEU A 1 304 ? -49.872 26.972 40.009 1.00 44.69 304 LEU A CA 1
ATOM 2403 C C . LEU A 1 304 ? -50.089 25.468 40.155 1.00 49.26 304 LEU A C 1
ATOM 2404 O O . LEU A 1 304 ? -51.152 24.939 39.806 1.00 44.76 304 LEU A O 1
ATOM 2409 N N . PHE A 1 305 ? -49.087 24.764 40.681 1.00 47.61 305 PHE A N 1
ATOM 2410 C CA . PHE A 1 305 ? -49.148 23.313 40.745 1.00 46.33 305 PHE A CA 1
ATOM 2411 C C . PHE A 1 305 ? -50.072 22.817 41.837 1.00 52.05 305 PHE A C 1
ATOM 2412 O O . PHE A 1 305 ? -50.548 21.683 41.749 1.00 54.68 305 PHE A O 1
ATOM 2420 N N . ARG A 1 306 ? -50.361 23.647 42.842 1.00 52.20 306 ARG A N 1
ATOM 2421 C CA . ARG A 1 306 ? -51.427 23.316 43.784 1.00 54.74 306 ARG A CA 1
ATOM 2422 C C . ARG A 1 306 ? -52.773 23.281 43.077 1.00 58.96 306 ARG A C 1
ATOM 2423 O O . ARG A 1 306 ? -53.593 22.392 43.332 1.00 65.78 306 ARG A O 1
ATOM 2431 N N . ALA A 1 307 ? -53.006 24.223 42.160 1.00 56.00 307 ALA A N 1
ATOM 2432 C CA . ALA A 1 307 ? -54.282 24.283 41.462 1.00 59.65 307 ALA A CA 1
ATOM 2433 C C . ALA A 1 307 ? -54.371 23.241 40.360 1.00 64.85 307 ALA A C 1
ATOM 2434 O O . ALA A 1 307 ? -55.474 22.806 40.014 1.00 66.50 307 A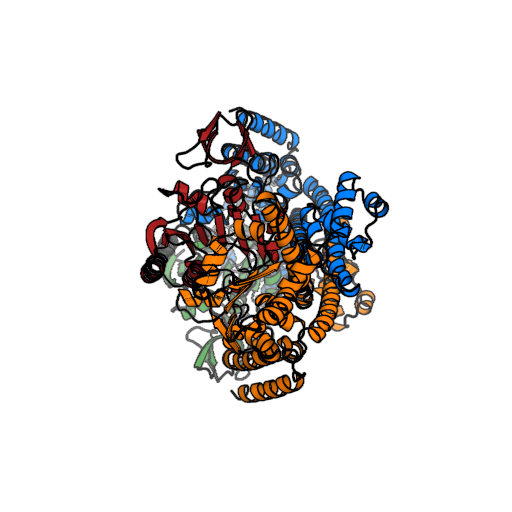LA A O 1
ATOM 2436 N N . LEU A 1 308 ? -53.239 22.850 39.777 1.00 59.88 308 LEU A N 1
ATOM 2437 C CA . LEU A 1 308 ? -53.264 21.752 38.824 1.00 60.79 308 LEU A CA 1
ATOM 2438 C C . LEU A 1 308 ? -53.637 20.448 39.518 1.00 62.15 308 LEU A C 1
ATOM 2439 O O . LEU A 1 308 ? -54.500 19.701 39.047 1.00 65.72 308 LEU A O 1
ATOM 2444 N N . ARG A 1 309 ? -53.017 20.175 40.659 1.00 66.25 309 ARG A N 1
ATOM 2445 C CA . ARG A 1 309 ? -53.209 18.904 41.337 1.00 68.24 309 ARG A CA 1
ATOM 2446 C C . ARG A 1 309 ? -54.528 18.827 42.083 1.00 71.09 309 ARG A C 1
ATOM 2447 O O . ARG A 1 309 ? -54.971 17.724 42.414 1.00 75.41 309 ARG A O 1
ATOM 2455 N N . SER A 1 310 ? -55.164 19.959 42.367 1.00 69.02 310 SER A N 1
ATOM 2456 C CA . SER A 1 310 ? -56.443 19.937 43.059 1.00 71.85 310 SER A CA 1
ATOM 2457 C C . SER A 1 310 ? -57.579 20.474 42.209 1.00 70.36 310 SER A C 1
ATOM 2458 O O . SER A 1 310 ? -58.727 20.463 42.662 1.00 75.00 310 SER A O 1
ATOM 2461 N N . GLY A 1 311 ? -57.304 20.919 40.986 1.00 72.73 311 GLY A N 1
ATOM 2462 C CA . GLY A 1 311 ? -58.313 21.565 40.174 1.00 65.39 311 GLY A CA 1
ATOM 2463 C C . GLY A 1 311 ? -58.693 22.962 40.615 1.00 68.76 311 GLY A C 1
ATOM 2464 O O . GLY A 1 311 ? -59.556 23.573 39.979 1.00 72.86 311 GLY A O 1
ATOM 2465 N N . GLY A 1 312 ? -58.070 23.495 41.667 1.00 68.28 312 GLY A N 1
ATOM 2466 C CA . GLY A 1 312 ? -58.460 24.775 42.229 1.00 62.86 312 GLY A CA 1
ATOM 2467 C C . GLY A 1 312 ? -58.270 25.967 41.314 1.00 60.70 312 GLY A C 1
ATOM 2468 O O . GLY A 1 312 ? -58.057 25.818 40.107 1.00 63.19 312 GLY A O 1
ATOM 2469 N N . ARG A 1 313 ? -58.348 27.157 41.889 1.00 58.96 313 ARG A N 1
ATOM 2470 C CA . ARG A 1 313 ? -58.188 28.391 41.135 1.00 54.33 313 ARG A CA 1
ATOM 2471 C C . ARG A 1 313 ? -56.711 28.670 40.890 1.00 56.25 313 ARG A C 1
ATOM 2472 O O . ARG A 1 313 ? -55.917 28.671 41.846 1.00 56.10 313 ARG A O 1
ATOM 2480 N N . PRO A 1 314 ? -56.310 28.894 39.641 1.00 53.47 314 PRO A N 1
ATOM 2481 C CA . PRO A 1 314 ? -54.897 29.138 39.333 1.00 53.80 314 PRO A CA 1
ATOM 2482 C C . PRO A 1 314 ? -54.496 30.546 39.734 1.00 50.62 314 PRO A C 1
ATOM 2483 O O . PRO A 1 314 ? -55.362 31.379 40.023 1.00 51.22 314 PRO A O 1
ATOM 2487 N N . PRO A 1 315 ? -53.200 30.847 39.780 1.00 47.60 315 PRO A N 1
ATOM 2488 C CA . PRO A 1 315 ? -52.761 32.218 40.064 1.00 45.64 315 PRO A CA 1
ATOM 2489 C C . PRO A 1 315 ? -52.893 33.146 38.863 1.00 48.81 315 PRO A C 1
ATOM 2490 O O . PRO A 1 315 ? -52.738 32.740 37.706 1.00 44.49 315 PRO A O 1
ATOM 2494 N N . LYS A 1 316 ? -53.166 34.424 39.166 1.00 43.55 316 LYS A N 1
ATOM 2495 C CA . LYS A 1 316 ? -53.291 35.469 38.150 1.00 47.37 316 LYS A CA 1
ATOM 2496 C C . LYS A 1 316 ? -51.971 36.135 37.796 1.00 46.08 316 LYS A C 1
ATOM 2497 O O . LYS A 1 316 ? -51.909 36.852 36.794 1.00 46.79 316 LYS A O 1
ATOM 2503 N N . HIS A 1 317 ? -50.938 35.957 38.612 1.00 40.23 317 HIS A N 1
ATOM 2504 C CA . HIS A 1 317 ? -49.675 36.667 38.468 1.00 43.43 317 HIS A CA 1
ATOM 2505 C C . HIS A 1 317 ? -48.638 35.984 39.341 1.00 42.13 317 HIS A C 1
ATOM 2506 O O . HIS A 1 317 ? -48.966 35.437 40.399 1.00 44.07 317 HIS A O 1
ATOM 2513 N N . GLY A 1 318 ? -47.388 36.028 38.901 1.00 41.39 318 GLY A N 1
ATOM 2514 C CA . GLY A 1 318 ? -46.315 35.585 39.771 1.00 40.61 318 GLY A CA 1
ATOM 2515 C C . GLY A 1 318 ? -45.572 36.770 40.352 1.00 40.38 318 GLY A C 1
ATOM 2516 O O . GLY A 1 318 ? -46.171 37.659 40.968 1.00 38.98 318 GLY A O 1
ATOM 2517 N N . ILE A 1 319 ? -44.260 36.807 40.116 1.00 37.13 319 ILE A N 1
ATOM 2518 C CA . ILE A 1 319 ? -43.437 37.891 40.602 1.00 37.36 319 ILE A CA 1
ATOM 2519 C C . ILE A 1 319 ? -43.806 39.221 39.959 1.00 41.70 319 ILE A C 1
ATOM 2520 O O . ILE A 1 319 ? -43.486 40.276 40.517 1.00 46.07 319 ILE A O 1
ATOM 2525 N N . ILE A 1 320 ? -44.506 39.220 38.822 1.00 41.63 320 ILE A N 1
ATOM 2526 C CA . ILE A 1 320 ? -44.916 40.509 38.267 1.00 41.27 320 ILE A CA 1
ATOM 2527 C C . ILE A 1 320 ? -45.960 41.187 39.135 1.00 40.68 320 ILE A C 1
ATOM 2528 O O . ILE A 1 320 ? -46.245 42.364 38.929 1.00 44.03 320 ILE A O 1
ATOM 2533 N N . PHE A 1 321 ? -46.556 40.483 40.084 1.00 40.37 321 PHE A N 1
ATOM 2534 C CA . PHE A 1 321 ? -47.368 41.129 41.112 1.00 42.95 321 PHE A CA 1
ATOM 2535 C C . PHE A 1 321 ? -46.645 42.350 41.668 1.00 40.79 321 PHE A C 1
ATOM 2536 O O . PHE A 1 321 ? -47.287 43.335 42.044 1.00 42.02 321 PHE A O 1
ATOM 2544 N N . GLN A 1 322 ? -45.310 42.319 41.669 1.00 38.39 322 GLN A N 1
ATOM 2545 C CA . GLN A 1 322 ? -44.537 43.461 42.142 1.00 39.50 322 GLN A CA 1
ATOM 2546 C C . GLN A 1 322 ? -44.723 44.701 41.276 1.00 42.22 322 GLN A C 1
ATOM 2547 O O . GLN A 1 322 ? -44.452 45.812 41.744 1.00 44.61 322 GLN A O 1
ATOM 2553 N N . TYR A 1 323 ? -45.152 44.550 40.031 1.00 44.05 323 TYR A N 1
ATOM 2554 C CA . TYR A 1 323 ? -45.409 45.709 39.179 1.00 43.69 323 TYR A CA 1
ATOM 2555 C C . TYR A 1 323 ? -46.443 46.616 39.843 1.00 44.28 323 TYR A C 1
ATOM 2556 O O . TYR A 1 323 ? -47.525 46.137 40.217 1.00 42.26 323 TYR A O 1
ATOM 2565 N N . PRO A 1 324 ? -46.139 47.902 40.052 1.00 45.92 324 PRO A N 1
ATOM 2566 C CA . PRO A 1 324 ? -47.059 48.755 40.829 1.00 47.56 324 PRO A CA 1
ATOM 2567 C C . PRO A 1 324 ? -48.493 48.772 40.304 1.00 48.89 324 PRO A C 1
ATOM 2568 O O . PRO A 1 324 ? -49.433 48.626 41.096 1.00 50.14 324 PRO A O 1
ATOM 2572 N N . ALA A 1 325 ? -48.688 48.897 38.989 1.00 47.55 325 ALA A N 1
ATOM 2573 C CA . ALA A 1 325 ? -50.039 48.891 38.441 1.00 47.88 325 ALA A CA 1
ATOM 2574 C C . ALA A 1 325 ? -50.786 47.594 38.721 1.00 51.49 325 ALA A C 1
ATOM 2575 O O . ALA A 1 325 ? -52.008 47.557 38.541 1.00 50.11 325 ALA A O 1
ATOM 2577 N N . ILE A 1 326 ? -50.103 46.525 39.138 1.00 49.68 326 ILE A N 1
ATOM 2578 C CA . ILE A 1 326 ? -50.837 45.322 39.504 1.00 46.08 326 ILE A CA 1
ATOM 2579 C C . ILE A 1 326 ? -51.188 45.382 40.986 1.00 47.83 326 ILE A C 1
ATOM 2580 O O . ILE A 1 326 ? -52.370 45.317 41.356 1.00 49.23 326 ILE A O 1
ATOM 2585 N N . HIS A 1 327 ? -50.176 45.522 41.854 1.00 47.52 327 HIS A N 1
ATOM 2586 C CA . HIS A 1 327 ? -50.471 45.329 43.268 1.00 48.94 327 HIS A CA 1
ATOM 2587 C C . HIS A 1 327 ? -51.170 46.526 43.906 1.00 53.39 327 HIS A C 1
ATOM 2588 O O . HIS A 1 327 ? -51.841 46.339 44.922 1.00 49.91 327 HIS A O 1
ATOM 2595 N N . THR A 1 328 ? -51.105 47.724 43.315 1.00 52.96 328 THR A N 1
ATOM 2596 C CA . THR A 1 328 ? -51.902 48.837 43.831 1.00 55.62 328 THR A CA 1
ATOM 2597 C C . THR A 1 328 ? -53.288 48.915 43.202 1.00 53.83 328 THR A C 1
ATOM 2598 O O . THR A 1 328 ? -53.995 49.896 43.439 1.00 53.53 328 THR A O 1
ATOM 2602 N N . SER A 1 329 ? -53.692 47.914 42.402 1.00 53.21 329 SER A N 1
ATOM 2603 C CA . SER A 1 329 ? -54.981 47.968 41.728 1.00 53.75 329 SER A CA 1
ATOM 2604 C C . SER A 1 329 ? -55.982 47.021 42.370 1.00 56.35 329 SER A C 1
ATOM 2605 O O . SER A 1 329 ? -55.595 46.010 42.964 1.00 55.87 329 SER A O 1
ATOM 2608 N N . PRO A 1 330 ? -57.279 47.307 42.252 1.00 60.34 330 PRO A N 1
ATOM 2609 C CA . PRO A 1 330 ? -58.282 46.401 42.824 1.00 60.71 330 PRO A CA 1
ATOM 2610 C C . PRO A 1 330 ? -58.190 45.020 42.195 1.00 61.77 330 PRO A C 1
ATOM 2611 O O . PRO A 1 330 ? -57.859 44.874 41.017 1.00 59.39 330 PRO A O 1
ATOM 2615 N N . ARG A 1 331 ? -58.483 43.999 43.006 1.00 60.58 331 ARG A N 1
ATOM 2616 C CA . ARG A 1 331 ? -58.244 42.625 42.581 1.00 59.91 331 ARG A CA 1
ATOM 2617 C C . ARG A 1 331 ? -58.963 42.284 41.281 1.00 58.97 331 ARG A C 1
ATOM 2618 O O . ARG A 1 331 ? -58.465 41.465 40.504 1.00 62.20 331 ARG A O 1
ATOM 2626 N N . TRP A 1 332 ? -60.119 42.891 41.012 1.00 61.68 332 TRP A N 1
ATOM 2627 C CA . TRP A 1 332 ? -60.850 42.468 39.820 1.00 60.66 332 TRP A CA 1
ATOM 2628 C C . TRP A 1 332 ? -60.196 42.941 38.524 1.00 56.68 332 TRP A C 1
ATOM 2629 O O . TRP A 1 332 ? -60.614 42.527 37.436 1.00 57.56 332 TRP A O 1
ATOM 2640 N N . GLN A 1 333 ? -59.178 43.784 38.610 1.00 55.56 333 GLN A N 1
ATOM 2641 C CA . GLN A 1 333 ? -58.470 44.250 37.434 1.00 58.21 333 GLN A CA 1
ATOM 2642 C C . GLN A 1 333 ? -57.121 43.581 37.236 1.00 54.00 333 GLN A C 1
ATOM 2643 O O . GLN A 1 333 ? -56.530 43.745 36.169 1.00 51.28 333 GLN A O 1
ATOM 2649 N N . ARG A 1 334 ? -56.608 42.859 38.235 1.00 52.38 334 ARG A N 1
ATOM 2650 C CA . ARG A 1 334 ? -55.210 42.444 38.177 1.00 52.26 334 ARG A CA 1
ATOM 2651 C C . ARG A 1 334 ? -54.980 41.422 37.078 1.00 47.96 334 ARG A C 1
ATOM 2652 O O . ARG A 1 334 ? -53.956 41.474 36.387 1.00 48.62 334 ARG A O 1
ATOM 2660 N N . GLY A 1 335 ? -55.923 40.500 36.892 1.00 47.20 335 GLY A N 1
ATOM 2661 C CA . GLY A 1 335 ? -55.803 39.525 35.828 1.00 48.82 335 GLY A CA 1
ATOM 2662 C C . GLY A 1 335 ? -55.577 40.189 34.483 1.00 52.60 335 GLY A C 1
ATOM 2663 O O . GLY A 1 335 ? -54.552 39.945 33.826 1.00 47.87 335 GLY A O 1
ATOM 2664 N N . LYS A 1 336 ? -56.516 41.057 34.087 1.00 51.42 336 LYS A N 1
ATOM 2665 C CA . LYS A 1 336 ? -56.396 41.775 32.819 1.00 51.75 336 LYS A CA 1
ATOM 2666 C C . LYS A 1 336 ? -55.067 42.500 32.726 1.00 48.74 336 LYS A C 1
ATOM 2667 O O . LYS A 1 336 ? -54.352 42.397 31.723 1.00 45.91 336 LYS A O 1
ATOM 2673 N N . ILE A 1 337 ? -54.710 43.219 33.789 1.00 49.28 337 ILE A N 1
ATOM 2674 C CA . ILE A 1 337 ? -53.485 44.003 33.792 1.00 46.86 337 ILE A CA 1
ATOM 2675 C C . ILE A 1 337 ? -52.263 43.102 33.645 1.00 49.24 337 ILE A C 1
ATOM 2676 O O . ILE A 1 337 ? -51.332 43.415 32.894 1.00 46.81 337 ILE A O 1
ATOM 2681 N N . ALA A 1 338 ? -52.247 41.969 34.355 1.00 45.60 338 ALA A N 1
ATOM 2682 C CA . ALA A 1 338 ? -51.087 41.085 34.305 1.00 47.47 338 ALA A CA 1
ATOM 2683 C C . ALA A 1 338 ? -50.942 40.442 32.933 1.00 45.93 338 ALA A C 1
ATOM 2684 O O . ALA A 1 338 ? -49.818 40.273 32.429 1.00 41.19 338 ALA A O 1
ATOM 2686 N N . ARG A 1 339 ? -52.071 40.071 32.315 1.00 47.08 339 ARG A N 1
ATOM 2687 C CA . ARG A 1 339 ? -52.025 39.540 30.951 1.00 45.28 339 ARG A CA 1
ATOM 2688 C C . ARG A 1 339 ? -51.448 40.559 29.984 1.00 42.84 339 ARG A C 1
ATOM 2689 O O . ARG A 1 339 ? -50.623 40.210 29.130 1.00 45.01 339 ARG A O 1
ATOM 2697 N N . ALA A 1 340 ? -51.831 41.829 30.123 1.00 41.78 340 ALA A N 1
ATOM 2698 C CA . ALA A 1 340 ? -51.294 42.854 29.232 1.00 42.70 340 ALA A CA 1
ATOM 2699 C C . ALA A 1 340 ? -49.794 43.039 29.439 1.00 42.44 340 ALA A C 1
ATOM 2700 O O . ALA A 1 340 ? -49.033 43.152 28.470 1.00 41.06 340 ALA A O 1
ATOM 2702 N N . LEU A 1 341 ? -49.340 43.055 30.697 1.00 42.74 341 LEU A N 1
ATOM 2703 C CA . LEU A 1 341 ? -47.907 43.178 30.939 1.00 38.84 341 LEU A CA 1
ATOM 2704 C C . LEU A 1 341 ? -47.152 41.946 30.433 1.00 38.80 341 LEU A C 1
ATOM 2705 O O . LEU A 1 341 ? -46.141 42.069 29.726 1.00 37.80 341 LEU A O 1
ATOM 2710 N N . ALA A 1 342 ? -47.626 40.746 30.776 1.00 40.18 342 ALA A N 1
ATOM 2711 C CA . ALA A 1 342 ? -46.934 39.541 30.316 1.00 41.12 342 ALA A CA 1
ATOM 2712 C C . ALA A 1 342 ? -46.768 39.552 28.806 1.00 41.22 342 ALA A C 1
ATOM 2713 O O . ALA A 1 342 ? -45.727 39.131 28.282 1.00 40.47 342 ALA A O 1
ATOM 2715 N N . ALA A 1 343 ? -47.771 40.068 28.088 1.00 40.95 343 ALA A N 1
ATOM 2716 C CA . ALA A 1 343 ? -47.699 40.037 26.629 1.00 36.55 343 ALA A CA 1
ATOM 2717 C C . ALA A 1 343 ? -46.621 40.975 26.119 1.00 34.10 343 ALA A C 1
ATOM 2718 O O . ALA A 1 343 ? -45.951 40.681 25.128 1.00 39.79 343 ALA A O 1
ATOM 2720 N N . LYS A 1 344 ? -46.425 42.103 26.786 1.00 38.44 344 LYS A N 1
ATOM 2721 C CA . LYS A 1 344 ? -45.360 43.002 26.372 1.00 34.85 344 LYS A CA 1
ATOM 2722 C C . LYS A 1 344 ? -43.991 42.457 26.766 1.00 42.43 344 LYS A C 1
ATOM 2723 O O . LYS A 1 344 ? -43.015 42.638 26.024 1.00 38.88 344 LYS A O 1
ATOM 2729 N N . LEU A 1 345 ? -43.906 41.776 27.924 1.00 38.46 345 LEU A N 1
ATOM 2730 C CA . LEU A 1 345 ? -42.645 41.182 28.364 1.00 37.44 345 LEU A CA 1
ATOM 2731 C C . LEU A 1 345 ? -42.165 40.094 27.404 1.00 37.41 345 LEU A C 1
ATOM 2732 O O . LEU A 1 345 ? -40.964 40.013 27.096 1.00 37.77 345 LEU A O 1
ATOM 2737 N N . ALA A 1 346 ? -43.084 39.239 26.923 1.00 34.71 346 ALA A N 1
ATOM 2738 C CA . ALA A 1 346 ? -42.704 38.222 25.934 1.00 38.57 346 ALA A CA 1
ATOM 2739 C C . ALA A 1 346 ? -42.069 38.860 24.703 1.00 45.06 346 ALA A C 1
ATOM 2740 O O . ALA A 1 346 ? -41.024 38.403 24.223 1.00 44.15 346 ALA A O 1
ATOM 2742 N N . ILE A 1 347 ? -42.686 39.924 24.175 1.00 40.39 347 ILE A N 1
ATOM 2743 C CA . ILE A 1 347 ? -42.092 40.620 23.037 1.00 38.83 347 ILE A CA 1
ATOM 2744 C C . ILE A 1 347 ? -40.740 41.203 23.416 1.00 39.37 347 ILE A C 1
ATOM 2745 O O . ILE A 1 347 ? -39.758 41.098 22.664 1.00 37.07 347 ILE A O 1
ATOM 2750 N N . ALA A 1 348 ? -40.679 41.842 24.591 1.00 36.64 348 ALA A N 1
ATOM 2751 C CA . ALA A 1 348 ? -39.453 42.511 25.005 1.00 39.40 348 ALA A CA 1
ATOM 2752 C C . ALA A 1 348 ? -38.322 41.517 25.196 1.00 36.56 348 ALA A C 1
ATOM 2753 O O . ALA A 1 348 ? -37.174 41.791 24.820 1.00 37.90 348 ALA A O 1
ATOM 2755 N N . ALA A 1 349 ? -38.617 40.369 25.809 1.00 36.89 349 ALA A N 1
ATOM 2756 C CA . ALA A 1 349 ? -37.576 39.368 26.020 1.00 37.55 349 ALA A CA 1
ATOM 2757 C C . ALA A 1 349 ? -36.975 38.922 24.686 1.00 41.21 349 ALA A C 1
ATOM 2758 O O . ALA A 1 349 ? -35.753 38.807 24.549 1.00 44.15 349 ALA A O 1
ATOM 2760 N N . ARG A 1 350 ? -37.822 38.712 23.673 1.00 41.30 350 ARG A N 1
ATOM 2761 C CA . ARG A 1 350 ? -37.319 38.313 22.359 1.00 43.41 350 ARG A CA 1
ATOM 2762 C C . ARG A 1 350 ? -36.485 39.419 21.703 1.00 42.73 350 ARG A C 1
ATOM 2763 O O . ARG A 1 350 ? -35.418 39.138 21.141 1.00 43.68 350 ARG A O 1
ATOM 2771 N N . VAL A 1 351 ? -36.903 40.684 21.809 1.00 35.27 351 VAL A N 1
ATOM 2772 C CA . VAL A 1 351 ? -36.065 41.748 21.252 1.00 44.10 351 VAL A CA 1
ATOM 2773 C C . VAL A 1 351 ? -34.680 41.725 21.883 1.00 45.45 351 VAL A C 1
ATOM 2774 O O . VAL A 1 351 ? -33.666 41.764 21.179 1.00 44.97 351 VAL A O 1
ATOM 2778 N N . ASP A 1 352 ? -34.612 41.623 23.225 1.00 44.35 352 ASP A N 1
ATOM 2779 C CA . ASP A 1 352 ? -33.312 41.598 23.889 1.00 43.71 352 ASP A CA 1
ATOM 2780 C C . ASP A 1 352 ? -32.519 40.335 23.545 1.00 42.38 352 ASP A C 1
ATOM 2781 O O . ASP A 1 352 ? -31.312 40.408 23.287 1.00 44.06 352 ASP A O 1
ATOM 2786 N N . ALA A 1 353 ? -33.171 39.168 23.559 1.00 39.05 353 ALA A N 1
ATOM 2787 C CA . ALA A 1 353 ? -32.438 37.914 23.359 1.00 45.24 353 ALA A CA 1
ATOM 2788 C C . ALA A 1 353 ? -31.800 37.845 21.979 1.00 48.43 353 ALA A C 1
ATOM 2789 O O . ALA A 1 353 ? -30.709 37.288 21.823 1.00 42.77 353 ALA A O 1
ATOM 2791 N N . PHE A 1 354 ? -32.477 38.377 20.958 1.00 48.31 354 PHE A N 1
ATOM 2792 C CA . PHE A 1 354 ? -31.961 38.339 19.595 1.00 51.25 354 PHE A CA 1
ATOM 2793 C C . PHE A 1 354 ? -31.447 39.697 19.138 1.00 52.89 354 PHE A C 1
ATOM 2794 O O . PHE A 1 354 ? -31.143 39.871 17.956 1.00 59.22 354 PHE A O 1
ATOM 2802 N N . SER A 1 355 ? -31.337 40.654 20.060 1.00 52.03 355 SER A N 1
ATOM 2803 C CA . SER A 1 355 ? -30.685 41.936 19.807 1.00 54.18 355 SER A CA 1
ATOM 2804 C C . SER A 1 355 ? -31.382 42.729 18.702 1.00 58.31 355 SER A C 1
ATOM 2805 O O . SER A 1 355 ? -30.722 43.343 17.864 1.00 56.55 355 SER A O 1
ATOM 2808 N N . GLY A 1 356 ? -32.720 42.719 18.693 1.00 52.30 356 GLY A N 1
ATOM 2809 C CA . GLY A 1 356 ? -33.455 43.539 17.753 1.00 54.36 356 GLY A CA 1
ATOM 2810 C C . GLY A 1 356 ? -33.256 45.005 18.072 1.00 57.16 356 GLY A C 1
ATOM 2811 O O . GLY A 1 356 ? -32.467 45.352 18.962 1.00 54.74 356 GLY A O 1
ATOM 2812 N N . ARG A 1 357 ? -33.946 45.888 17.371 1.00 59.88 357 ARG A N 1
ATOM 2813 C CA . ARG A 1 357 ? -33.837 47.309 17.683 1.00 60.64 357 ARG A CA 1
ATOM 2814 C C . ARG A 1 357 ? -34.632 47.626 18.948 1.00 52.43 357 ARG A C 1
ATOM 2815 O O . ARG A 1 357 ? -35.684 47.040 19.203 1.00 51.27 357 ARG A O 1
ATOM 2823 N N . PHE A 1 358 ? -34.131 48.562 19.746 1.00 49.64 358 PHE A N 1
ATOM 2824 C CA . PHE A 1 358 ? -34.815 48.901 20.990 1.00 48.04 358 PHE A CA 1
ATOM 2825 C C . PHE A 1 358 ? -36.214 49.473 20.750 1.00 49.04 358 PHE A C 1
ATOM 2826 O O . PHE A 1 358 ? -36.360 50.503 20.087 1.00 55.42 358 PHE A O 1
ATOM 2834 N N . ILE A 1 359 ? -37.244 48.820 21.302 1.00 47.40 359 ILE A N 1
ATOM 2835 C CA . ILE A 1 359 ? -38.609 49.349 21.266 1.00 49.06 359 ILE A CA 1
ATOM 2836 C C . ILE A 1 359 ? -39.234 49.425 22.659 1.00 51.37 359 ILE A C 1
ATOM 2837 O O . ILE A 1 359 ? -40.463 49.472 22.808 1.00 48.64 359 ILE A O 1
ATOM 2842 N N . GLY A 1 360 ? -38.397 49.433 23.691 1.00 51.02 360 GLY A N 1
ATOM 2843 C CA . GLY A 1 360 ? -38.927 49.370 25.042 1.00 51.88 360 GLY A CA 1
ATOM 2844 C C . GLY A 1 360 ? -39.794 50.562 25.396 1.00 49.60 360 GLY A C 1
ATOM 2845 O O . GLY A 1 360 ? -40.872 50.404 25.983 1.00 46.01 360 GLY A O 1
ATOM 2846 N N . ASP A 1 361 ? -39.342 51.771 25.036 1.00 52.11 361 ASP A N 1
ATOM 2847 C CA . ASP A 1 361 ? -40.158 52.970 25.239 1.00 54.43 361 ASP A CA 1
ATOM 2848 C C . ASP A 1 361 ? -41.536 52.824 24.609 1.00 55.30 361 ASP A C 1
ATOM 2849 O O . ASP A 1 361 ? -42.550 53.165 25.232 1.00 55.15 361 ASP A O 1
ATOM 2854 N N . GLN A 1 362 ? -41.600 52.279 23.390 1.00 57.43 362 GLN A N 1
ATOM 2855 C CA . GLN A 1 362 ? -42.884 52.128 22.710 1.00 56.43 362 GLN A CA 1
ATOM 2856 C C . GLN A 1 362 ? -43.719 51.011 23.330 1.00 54.21 362 GLN A C 1
ATOM 2857 O O . GLN A 1 362 ? -44.934 51.175 23.516 1.00 53.37 362 GLN A O 1
ATOM 2863 N N . LEU A 1 363 ? -43.097 49.865 23.649 1.00 46.41 363 LEU A N 1
ATOM 2864 C CA . LEU A 1 363 ? -43.842 48.821 24.346 1.00 47.25 363 LEU A CA 1
ATOM 2865 C C . LEU A 1 363 ? -44.461 49.365 25.628 1.00 48.65 363 LEU A C 1
ATOM 2866 O O . LEU A 1 363 ? -45.623 49.069 25.944 1.00 43.65 363 LEU A O 1
ATOM 2871 N N . ASN A 1 364 ? -43.701 50.192 26.358 1.00 48.30 364 ASN A N 1
ATOM 2872 C CA . ASN A 1 364 ? -44.194 50.759 27.607 1.00 47.49 364 ASN A CA 1
ATOM 2873 C C . ASN A 1 364 ? -45.363 51.698 27.353 1.00 51.24 364 ASN A C 1
ATOM 2874 O O . ASN A 1 364 ? -46.367 51.654 28.074 1.00 51.23 364 ASN A O 1
ATOM 2879 N N . GLU A 1 365 ? -45.270 52.524 26.303 1.00 56.10 365 GLU A N 1
ATOM 2880 C CA . GLU A 1 365 ? -46.392 53.393 25.944 1.00 56.80 365 GLU A CA 1
ATOM 2881 C C . GLU A 1 365 ? -47.632 52.581 25.596 1.00 53.81 365 GLU A C 1
ATOM 2882 O O . GLU A 1 365 ? -48.730 52.871 26.085 1.00 56.09 365 GLU A O 1
ATOM 2888 N N . GLN A 1 366 ? -47.478 51.551 24.757 1.00 50.07 366 GLN A N 1
ATOM 2889 C CA . GLN A 1 366 ? -48.620 50.699 24.437 1.00 48.74 366 GLN A CA 1
ATOM 2890 C C . GLN A 1 366 ? -49.249 50.148 25.710 1.00 52.03 366 GLN A C 1
ATOM 2891 O O . GLN A 1 366 ? -50.472 50.223 25.899 1.00 47.92 366 GLN A O 1
ATOM 2897 N N . LEU A 1 367 ? -48.409 49.629 26.624 1.00 47.59 367 LEU A N 1
ATOM 2898 C CA . LEU A 1 367 ? -48.918 48.979 27.827 1.00 45.07 367 LEU A CA 1
ATOM 2899 C C . LEU A 1 367 ? -49.654 49.965 28.730 1.00 46.86 367 LEU A C 1
ATOM 2900 O O . LEU A 1 367 ? -50.741 49.661 29.239 1.00 44.52 367 LEU A O 1
ATOM 2905 N N . LYS A 1 368 ? -49.095 51.154 28.940 1.00 43.41 368 LYS A N 1
ATOM 2906 C CA . LYS A 1 368 ? -49.779 52.087 29.833 1.00 51.78 368 LYS A CA 1
ATOM 2907 C C . LYS A 1 368 ? -51.108 52.571 29.247 1.00 57.44 368 LYS A C 1
ATOM 2908 O O . LYS A 1 368 ? -52.066 52.807 30.001 1.00 53.81 368 LYS A O 1
ATOM 2914 N N . LYS A 1 369 ? -51.204 52.690 27.912 1.00 55.69 369 LYS A N 1
ATOM 2915 C CA . LYS A 1 369 ? -52.496 52.990 27.298 1.00 56.36 369 LYS A CA 1
ATOM 2916 C C . LYS A 1 369 ? -53.489 51.866 27.548 1.00 54.84 369 LYS A C 1
ATOM 2917 O O . LYS A 1 369 ? -54.656 52.114 27.874 1.00 55.46 369 LYS A O 1
ATOM 2923 N N . ARG A 1 370 ? -53.045 50.620 27.395 1.00 52.30 370 ARG A N 1
ATOM 2924 C CA . ARG A 1 370 ? -53.938 49.509 27.673 1.00 52.70 370 ARG A CA 1
ATOM 2925 C C . ARG A 1 370 ? -54.392 49.518 29.121 1.00 57.39 370 ARG A C 1
ATOM 2926 O O . ARG A 1 370 ? -55.549 49.189 29.404 1.00 60.29 370 ARG A O 1
ATOM 2934 N N . ILE A 1 371 ? -53.511 49.917 30.044 1.00 53.94 371 ILE A N 1
ATOM 2935 C CA . ILE A 1 371 ? -53.884 49.937 31.452 1.00 57.65 371 ILE A CA 1
ATOM 2936 C C . ILE A 1 371 ? -54.954 50.992 31.715 1.00 62.86 371 ILE A C 1
ATOM 2937 O O . ILE A 1 371 ? -55.882 50.763 32.503 1.00 60.81 371 ILE A O 1
ATOM 2942 N N . ASP A 1 372 ? -54.856 52.153 31.053 1.00 62.91 372 ASP A N 1
ATOM 2943 C CA . ASP A 1 372 ? -55.889 53.176 31.206 1.00 63.21 372 ASP A CA 1
ATOM 2944 C C . ASP A 1 372 ? -57.235 52.666 30.726 1.00 63.71 372 ASP A C 1
ATOM 2945 O O . ASP A 1 372 ? -58.264 52.905 31.368 1.00 64.08 372 ASP A O 1
ATOM 2950 N N . GLU A 1 373 ? -57.238 51.946 29.604 1.00 58.81 373 GLU A N 1
ATOM 2951 C CA . GLU A 1 373 ? -58.466 51.350 29.096 1.00 64.49 373 GLU A CA 1
ATOM 2952 C C . GLU A 1 373 ? -59.085 50.404 30.119 1.00 68.72 373 GLU A C 1
ATOM 2953 O O . GLU A 1 373 ? -60.309 50.397 30.306 1.00 69.38 373 GLU A O 1
ATOM 2959 N N . ILE A 1 374 ? -58.255 49.618 30.814 1.00 63.59 374 ILE A N 1
ATOM 2960 C CA . ILE A 1 374 ? -58.778 48.622 31.747 1.00 62.01 374 ILE A CA 1
ATOM 2961 C C . ILE A 1 374 ? -59.457 49.304 32.925 1.00 64.36 374 ILE A C 1
ATOM 2962 O O . ILE A 1 374 ? -60.565 48.934 33.331 1.00 67.09 374 ILE A O 1
ATOM 2967 N N . LYS A 1 375 ? -58.795 50.304 33.500 1.00 66.22 375 LYS A N 1
ATOM 2968 C CA . LYS A 1 375 ? -59.296 50.910 34.727 1.00 73.01 375 LYS A CA 1
ATOM 2969 C C . LYS A 1 375 ? -60.577 51.688 34.476 1.00 78.44 375 LYS A C 1
ATOM 2970 O O . LYS A 1 375 ? -61.442 51.757 35.359 1.00 81.85 375 LYS A O 1
ATOM 2976 N N . GLU A 1 376 ? -60.716 52.263 33.281 1.00 77.11 376 GLU A N 1
ATOM 2977 C CA . GLU A 1 376 ? -61.946 52.921 32.855 1.00 78.67 376 GLU A CA 1
ATOM 2978 C C . GLU A 1 376 ? -62.917 51.894 32.262 1.00 81.91 376 GLU A C 1
ATOM 2979 O O . GLU A 1 376 ? -63.298 51.945 31.095 1.00 84.34 376 GLU A O 1
ATOM 2985 N N . LYS A 1 377 ? -63.299 50.928 33.088 1.00 86.39 377 LYS A N 1
ATOM 2986 C CA . LYS A 1 377 ? -64.349 50.000 32.697 1.00 85.22 377 LYS A CA 1
ATOM 2987 C C . LYS A 1 377 ? -65.696 50.675 32.931 1.00 92.69 377 LYS A C 1
ATOM 2988 O O . LYS A 1 377 ? -65.961 51.765 32.419 1.00 93.23 377 LYS A O 1
ATOM 2994 N N . LYS B 1 3 ? -65.898 34.341 111.630 1.00 71.16 3 LYS B N 1
ATOM 2995 C CA . LYS B 1 3 ? -66.364 35.424 112.505 1.00 71.18 3 LYS B CA 1
ATOM 2996 C C . LYS B 1 3 ? -66.349 36.764 111.784 1.00 70.78 3 LYS B C 1
ATOM 2997 O O . LYS B 1 3 ? -67.355 37.476 111.751 1.00 72.16 3 LYS B O 1
ATOM 3003 N N . ILE B 1 4 ? -65.195 37.119 111.229 1.00 65.04 4 ILE B N 1
ATOM 3004 C CA . ILE B 1 4 ? -65.045 38.338 110.447 1.00 62.92 4 ILE B CA 1
ATOM 3005 C C . ILE B 1 4 ? -64.417 37.988 109.103 1.00 64.27 4 ILE B C 1
ATOM 3006 O O . ILE B 1 4 ? -63.487 37.172 109.024 1.00 61.80 4 ILE B O 1
ATOM 3011 N N . TYR B 1 5 ? -64.961 38.571 108.037 1.00 62.63 5 TYR B N 1
ATOM 3012 C CA . TYR B 1 5 ? -64.463 38.362 106.685 1.00 52.45 5 TYR B CA 1
ATOM 3013 C C . TYR B 1 5 ? -63.700 39.595 106.254 1.00 50.53 5 TYR B C 1
ATOM 3014 O O . TYR B 1 5 ? -64.257 40.696 106.215 1.00 52.41 5 TYR B O 1
ATOM 3023 N N . LEU B 1 6 ? -62.418 39.416 105.980 1.00 51.25 6 LEU B N 1
ATOM 3024 C CA . LEU B 1 6 ? -61.574 40.517 105.567 1.00 49.50 6 LEU B CA 1
ATOM 3025 C C . LEU B 1 6 ? -61.714 40.708 104.069 1.00 48.45 6 LEU B C 1
ATOM 3026 O O . LEU B 1 6 ? -61.582 39.749 103.303 1.00 47.72 6 LEU B O 1
ATOM 3031 N N . ILE B 1 7 ? -62.013 41.940 103.671 1.00 45.86 7 ILE B N 1
ATOM 3032 C CA . ILE B 1 7 ? -62.060 42.354 102.279 1.00 45.24 7 ILE B CA 1
ATOM 3033 C C . ILE B 1 7 ? -60.934 43.352 102.071 1.00 45.37 7 ILE B C 1
ATOM 3034 O O . ILE B 1 7 ? -60.861 44.365 102.777 1.00 41.92 7 ILE B O 1
ATOM 3039 N N . GLU B 1 8 ? -60.048 43.060 101.118 1.00 41.73 8 GLU B N 1
ATOM 3040 C CA . GLU B 1 8 ? -58.996 43.979 100.696 1.00 40.94 8 GLU B CA 1
ATOM 3041 C C . GLU B 1 8 ? -59.212 44.344 99.231 1.00 45.40 8 GLU B C 1
ATOM 3042 O O . GLU B 1 8 ? -59.261 43.458 98.367 1.00 43.50 8 GLU B O 1
ATOM 3048 N N . HIS B 1 9 ? -59.342 45.638 98.953 1.00 43.21 9 HIS B N 1
ATOM 3049 C CA . HIS B 1 9 ? -59.703 46.123 97.624 1.00 41.50 9 HIS B CA 1
ATOM 3050 C C . HIS B 1 9 ? -59.033 47.477 97.449 1.00 40.50 9 HIS B C 1
ATOM 3051 O O . HIS B 1 9 ? -58.553 48.072 98.415 1.00 43.90 9 HIS B O 1
ATOM 3058 N N . VAL B 1 10 ? -58.984 47.962 96.209 1.00 40.65 10 VAL B N 1
ATOM 3059 C CA . VAL B 1 10 ? -58.487 49.319 95.966 1.00 41.44 10 VAL B CA 1
ATOM 3060 C C . VAL B 1 10 ? -59.131 50.294 96.944 1.00 43.54 10 VAL B C 1
ATOM 3061 O O . VAL B 1 10 ? -58.495 51.247 97.408 1.00 39.68 10 VAL B O 1
ATOM 3065 N N . ILE B 1 11 ? -60.382 50.024 97.310 1.00 41.10 11 ILE B N 1
ATOM 3066 C CA . ILE B 1 11 ? -61.203 50.879 98.155 1.00 43.57 11 ILE B CA 1
ATOM 3067 C C . ILE B 1 11 ? -60.573 51.093 99.533 1.00 49.74 11 ILE B C 1
ATOM 3068 O O . ILE B 1 11 ? -60.735 52.160 100.144 1.00 50.54 11 ILE B O 1
ATOM 3073 N N . GLY B 1 12 ? -59.831 50.097 100.040 1.00 47.04 12 GLY B N 1
ATOM 3074 C CA . GLY B 1 12 ? -59.332 50.031 101.396 1.00 45.06 12 GLY B CA 1
ATOM 3075 C C . GLY B 1 12 ? -59.628 48.668 102.004 1.00 48.03 12 GLY B C 1
ATOM 3076 O O . GLY B 1 12 ? -59.877 47.681 101.298 1.00 47.52 12 GLY B O 1
ATOM 3077 N N . ALA B 1 13 ? -59.616 48.593 103.326 1.00 43.89 13 ALA B N 1
ATOM 3078 C CA . ALA B 1 13 ? -59.864 47.339 104.013 1.00 45.82 13 ALA B CA 1
ATOM 3079 C C . ALA B 1 13 ? -61.223 47.409 104.683 1.00 45.92 13 ALA B C 1
ATOM 3080 O O . ALA B 1 13 ? -61.572 48.430 105.283 1.00 42.61 13 ALA B O 1
ATOM 3082 N N . VAL B 1 14 ? -62.000 46.336 104.558 1.00 44.70 14 VAL B N 1
ATOM 3083 C CA . VAL B 1 14 ? -63.378 46.321 105.037 1.00 46.87 14 VAL B CA 1
ATOM 3084 C C . VAL B 1 14 ? -63.632 45.019 105.774 1.00 51.51 14 VAL B C 1
ATOM 3085 O O . VAL B 1 14 ? -63.280 43.938 105.289 1.00 49.56 14 VAL B O 1
ATOM 3089 N N . ALA B 1 15 ? -64.268 45.121 106.935 1.00 56.61 15 ALA B N 1
ATOM 3090 C CA . ALA B 1 15 ? -64.535 43.980 107.797 1.00 56.40 15 ALA B CA 1
ATOM 3091 C C . ALA B 1 15 ? -66.022 43.655 107.765 1.00 55.17 15 ALA B C 1
ATOM 3092 O O . ALA B 1 15 ? -66.858 44.526 108.036 1.00 55.58 15 ALA B O 1
ATOM 3094 N N . TYR B 1 16 ? -66.344 42.401 107.467 1.00 53.87 16 TYR B N 1
ATOM 3095 C CA . TYR B 1 16 ? -67.715 41.964 107.255 1.00 57.67 16 TYR B CA 1
ATOM 3096 C C . TYR B 1 16 ? -68.091 40.830 108.197 1.00 65.46 16 TYR B C 1
ATOM 3097 O O . TYR B 1 16 ? -67.246 40.049 108.644 1.00 63.80 16 TYR B O 1
ATOM 3106 N N . ASP B 1 17 ? -69.394 40.712 108.429 1.00 70.02 17 ASP B N 1
ATOM 3107 C CA . ASP B 1 17 ? -69.956 39.677 109.273 1.00 77.34 17 ASP B CA 1
ATOM 3108 C C . ASP B 1 17 ? -70.257 38.420 108.459 1.00 77.79 17 ASP B C 1
ATOM 3109 O O . ASP B 1 17 ? -70.010 38.352 107.255 1.00 78.40 17 ASP B O 1
ATOM 3114 N N . GLU B 1 18 ? -70.816 37.413 109.131 1.00 81.89 18 GLU B N 1
ATOM 3115 C CA . GLU B 1 18 ? -71.238 36.181 108.473 1.00 81.48 18 GLU B CA 1
ATOM 3116 C C . GLU B 1 18 ? -72.333 36.424 107.445 1.00 83.35 18 GLU B C 1
ATOM 3117 O O . GLU B 1 18 ? -72.503 35.614 106.525 1.00 80.48 18 GLU B O 1
ATOM 3123 N N . ASN B 1 19 ? -73.069 37.525 107.569 1.00 83.60 19 ASN B N 1
ATOM 3124 C CA . ASN B 1 19 ? -74.215 37.776 106.713 1.00 82.54 19 ASN B CA 1
ATOM 3125 C C . ASN B 1 19 ? -74.020 38.939 105.758 1.00 79.16 19 ASN B C 1
ATOM 3126 O O . ASN B 1 19 ? -74.935 39.243 104.986 1.00 82.22 19 ASN B O 1
ATOM 3131 N N . GLY B 1 20 ? -72.862 39.583 105.767 1.00 73.72 20 GLY B N 1
ATOM 3132 C CA . GLY B 1 20 ? -72.574 40.612 104.797 1.00 69.04 20 GLY B CA 1
ATOM 3133 C C . GLY B 1 20 ? -72.699 42.025 105.298 1.00 68.48 20 GLY B C 1
ATOM 3134 O O . GLY B 1 20 ? -72.710 42.955 104.481 1.00 64.27 20 GLY B O 1
ATOM 3135 N N . ASN B 1 21 ? -72.781 42.227 106.605 1.00 65.97 21 ASN B N 1
ATOM 3136 C CA . ASN B 1 21 ? -72.919 43.567 107.140 1.00 62.38 21 ASN B CA 1
ATOM 3137 C C . ASN B 1 21 ? -71.538 44.115 107.481 1.00 66.20 21 ASN B C 1
ATOM 3138 O O . ASN B 1 21 ? -70.752 43.455 108.178 1.00 61.68 21 ASN B O 1
ATOM 3143 N N . ILE B 1 22 ? -71.242 45.315 106.976 1.00 57.92 22 ILE B N 1
ATOM 3144 C CA . ILE B 1 22 ? -69.976 45.952 107.293 1.00 57.19 22 ILE B CA 1
ATOM 3145 C C . ILE B 1 22 ? -69.879 46.110 108.796 1.00 63.63 22 ILE B C 1
ATOM 3146 O O . ILE B 1 22 ? -70.719 46.770 109.425 1.00 66.43 22 ILE B O 1
ATOM 3151 N N . VAL B 1 23 ? -68.861 45.495 109.381 1.00 62.03 23 VAL B N 1
ATOM 3152 C CA . VAL B 1 23 ? -68.552 45.736 110.783 1.00 53.14 23 VAL B CA 1
ATOM 3153 C C . VAL B 1 23 ? -67.762 47.023 110.933 1.00 56.22 23 VAL B C 1
ATOM 3154 O O . VAL B 1 23 ? -68.059 47.866 111.787 1.00 64.08 23 VAL B O 1
ATOM 3158 N N . ASP B 1 24 ? -66.752 47.204 110.097 1.00 55.12 24 ASP B N 1
ATOM 3159 C CA . ASP B 1 24 ? -65.853 48.344 110.212 1.00 54.40 24 ASP B CA 1
ATOM 3160 C C . ASP B 1 24 ? -64.990 48.375 108.957 1.00 50.53 24 ASP B C 1
ATOM 3161 O O . ASP B 1 24 ? -64.897 47.390 108.219 1.00 52.23 24 ASP B O 1
ATOM 3166 N N . TYR B 1 25 ? -64.327 49.501 108.745 1.00 46.50 25 TYR B N 1
ATOM 3167 C CA . TYR B 1 25 ? -63.525 49.656 107.544 1.00 47.50 25 TYR B CA 1
ATOM 3168 C C . TYR B 1 25 ? -62.463 50.703 107.802 1.00 53.10 25 TYR B C 1
ATOM 3169 O O . TYR B 1 25 ? -62.580 51.517 108.723 1.00 53.02 25 TYR B O 1
ATOM 3178 N N . ILE B 1 26 ? -61.432 50.678 106.961 1.00 49.67 26 ILE B N 1
ATOM 3179 C CA . ILE B 1 26 ? -60.437 51.742 106.864 1.00 48.11 26 ILE B CA 1
ATOM 3180 C C . ILE B 1 26 ? -60.250 51.994 105.376 1.00 52.64 26 ILE B C 1
ATOM 3181 O O . ILE B 1 26 ? -59.964 51.059 104.617 1.00 52.23 26 ILE B O 1
ATOM 3186 N N . THR B 1 27 ? -60.443 53.235 104.958 1.00 47.67 27 THR B N 1
ATOM 3187 C CA . THR B 1 27 ? -60.417 53.577 103.547 1.00 48.78 27 THR B CA 1
ATOM 3188 C C . THR B 1 27 ? -58.987 53.804 103.081 1.00 53.26 27 THR B C 1
ATOM 3189 O O . THR B 1 27 ? -58.148 54.312 103.828 1.00 47.57 27 THR B O 1
ATOM 3193 N N . ASN B 1 28 ? -58.700 53.398 101.844 1.00 50.77 28 ASN B N 1
ATOM 3194 C CA . ASN B 1 28 ? -57.378 53.645 101.308 1.00 50.82 28 ASN B CA 1
ATOM 3195 C C . ASN B 1 28 ? -57.219 55.124 100.980 1.00 51.13 28 ASN B C 1
ATOM 3196 O O . ASN B 1 28 ? -58.186 55.793 100.594 1.00 50.36 28 ASN B O 1
ATOM 3201 N N . PRO B 1 29 ? -56.004 55.654 101.103 1.00 54.52 29 PRO B N 1
ATOM 3202 C CA . PRO B 1 29 ? -55.735 56.980 100.542 1.00 52.26 29 PRO B CA 1
ATOM 3203 C C . PRO B 1 29 ? -55.964 56.954 99.041 1.00 51.44 29 PRO B C 1
ATOM 3204 O O . PRO B 1 29 ? -55.803 55.921 98.392 1.00 49.19 29 PRO B O 1
ATOM 3208 N N . ARG B 1 30 ? -56.338 58.106 98.488 1.00 50.21 30 ARG B N 1
ATOM 3209 C CA . ARG B 1 30 ? -56.515 58.238 97.047 1.00 47.97 30 ARG B CA 1
ATOM 3210 C C . ARG B 1 30 ? -55.182 58.595 96.383 1.00 53.60 30 ARG B C 1
ATOM 3211 O O . ARG B 1 30 ? -55.028 59.611 95.707 1.00 55.00 30 ARG B O 1
ATOM 3219 N N . ASP B 1 31 ? -54.204 57.710 96.575 1.00 54.68 31 ASP B N 1
ATOM 3220 C CA . ASP B 1 31 ? -52.882 57.867 95.978 1.00 57.36 31 ASP B CA 1
ATOM 3221 C C . ASP B 1 31 ? -52.594 56.685 95.051 1.00 53.86 31 ASP B C 1
ATOM 3222 O O . ASP B 1 31 ? -52.572 55.533 95.495 1.00 52.63 31 ASP B O 1
ATOM 3227 N N . LEU B 1 32 ? -52.380 56.972 93.766 1.00 56.64 32 LEU B N 1
ATOM 3228 C CA . LEU B 1 32 ? -52.095 55.901 92.817 1.00 55.92 32 LEU B CA 1
ATOM 3229 C C . LEU B 1 32 ? -50.819 55.166 93.199 1.00 52.05 32 LEU B C 1
ATOM 3230 O O . LEU B 1 32 ? -50.786 53.935 93.213 1.00 51.44 32 LEU B O 1
ATOM 3235 N N . GLY B 1 33 ? -49.755 55.906 93.511 1.00 52.40 33 GLY B N 1
ATOM 3236 C CA . GLY B 1 33 ? -48.508 55.251 93.874 1.00 50.72 33 GLY B CA 1
ATOM 3237 C C . GLY B 1 33 ? -48.664 54.331 95.070 1.00 56.58 33 GLY B C 1
ATOM 3238 O O . GLY B 1 33 ? -48.232 53.175 95.043 1.00 57.40 33 GLY B O 1
ATOM 3239 N N . LYS B 1 34 ? -49.298 54.830 96.132 1.00 52.76 34 LYS B N 1
ATOM 3240 C CA . LYS B 1 34 ? -49.407 54.055 97.361 1.00 54.41 34 LYS B CA 1
ATOM 3241 C C . LYS B 1 34 ? -50.215 52.783 97.145 1.00 48.81 34 LYS B C 1
ATOM 3242 O O . LYS B 1 34 ? -49.824 51.703 97.600 1.00 47.14 34 LYS B O 1
ATOM 3248 N N . ILE B 1 35 ? -51.342 52.886 96.446 1.00 49.58 35 ILE B N 1
ATOM 3249 C CA . ILE B 1 35 ? -52.221 51.731 96.314 1.00 45.39 35 ILE B CA 1
ATOM 3250 C C . ILE B 1 35 ? -51.601 50.675 95.402 1.00 44.30 35 ILE B C 1
ATOM 3251 O O . ILE B 1 35 ? -51.714 49.473 95.667 1.00 42.02 35 ILE B O 1
ATOM 3256 N N . THR B 1 36 ? -50.933 51.088 94.322 1.00 43.68 36 THR B N 1
ATOM 3257 C CA . THR B 1 36 ? -50.300 50.080 93.481 1.00 46.97 36 THR B CA 1
ATOM 3258 C C . THR B 1 36 ? -49.215 49.343 94.258 1.00 45.67 36 THR B C 1
ATOM 3259 O O . THR B 1 36 ? -49.170 48.110 94.239 1.00 46.40 36 THR B O 1
ATOM 3263 N N . GLU B 1 37 ? -48.379 50.076 95.000 1.00 50.87 37 GLU B N 1
ATOM 3264 C CA . GLU B 1 37 ? -47.363 49.441 95.840 1.00 51.64 37 GLU B CA 1
ATOM 3265 C C . GLU B 1 37 ? -47.983 48.436 96.812 1.00 45.92 37 GLU B C 1
ATOM 3266 O O . GLU B 1 37 ? -47.438 47.347 97.022 1.00 47.31 37 GLU B O 1
ATOM 3272 N N . GLU B 1 38 ? -49.151 48.754 97.370 1.00 45.08 38 GLU B N 1
ATOM 3273 C CA . GLU B 1 38 ? -49.772 47.825 98.300 1.00 44.81 38 GLU B CA 1
ATOM 3274 C C . GLU B 1 38 ? -50.425 46.646 97.593 1.00 44.31 38 GLU B C 1
ATOM 3275 O O . GLU B 1 38 ? -50.452 45.551 98.161 1.00 41.60 38 GLU B O 1
ATOM 3281 N N . LEU B 1 39 ? -50.937 46.834 96.364 1.00 43.55 39 LEU B N 1
ATOM 3282 C CA . LEU B 1 39 ? -51.420 45.697 95.572 1.00 44.97 39 LEU B CA 1
ATOM 3283 C C . LEU B 1 39 ? -50.283 44.754 95.195 1.00 44.70 39 LEU B C 1
ATOM 3284 O O . LEU B 1 39 ? -50.433 43.529 95.258 1.00 44.88 39 LEU B O 1
ATOM 3289 N N . LEU B 1 40 ? -49.165 45.312 94.733 1.00 39.67 40 LEU B N 1
ATOM 3290 C CA . LEU B 1 40 ? -47.983 44.505 94.472 1.00 47.77 40 LEU B CA 1
ATOM 3291 C C . LEU B 1 40 ? -47.564 43.735 95.726 1.00 47.84 40 LEU B C 1
ATOM 3292 O O . LEU B 1 40 ? -47.394 42.516 95.687 1.00 43.85 40 LEU B O 1
ATOM 3297 N N . ASN B 1 41 ? -47.450 44.434 96.859 1.00 42.65 41 ASN B N 1
ATOM 3298 C CA . ASN B 1 41 ? -47.105 43.777 98.113 1.00 46.96 41 ASN B CA 1
ATOM 3299 C C . ASN B 1 41 ? -48.126 42.709 98.469 1.00 47.64 41 ASN B C 1
ATOM 3300 O O . ASN B 1 41 ? -47.764 41.577 98.792 1.00 48.70 41 ASN B O 1
ATOM 3305 N N . ASN B 1 42 ? -49.413 43.054 98.402 1.00 46.60 42 ASN B N 1
ATOM 3306 C CA . ASN B 1 42 ? -50.462 42.117 98.786 1.00 46.31 42 ASN B CA 1
ATOM 3307 C C . ASN B 1 42 ? -50.437 40.855 97.942 1.00 54.75 42 ASN B C 1
ATOM 3308 O O . ASN B 1 42 ? -50.975 39.823 98.368 1.00 53.35 42 ASN B O 1
ATOM 3313 N N . GLU B 1 43 ? -49.824 40.907 96.756 1.00 50.87 43 GLU B N 1
ATOM 3314 C CA . GLU B 1 43 ? -49.786 39.711 95.925 1.00 57.32 43 GLU B CA 1
ATOM 3315 C C . GLU B 1 43 ? -48.863 38.664 96.525 1.00 55.29 43 GLU B C 1
ATOM 3316 O O . GLU B 1 43 ? -49.209 37.482 96.561 1.00 57.51 43 GLU B O 1
ATOM 3322 N N . LYS B 1 44 ? -47.707 39.075 97.032 1.00 52.94 44 LYS B N 1
ATOM 3323 C CA . LYS B 1 44 ? -46.877 38.150 97.780 1.00 56.37 44 LYS B CA 1
ATOM 3324 C C . LYS B 1 44 ? -47.344 37.979 99.226 1.00 55.36 44 LYS B C 1
ATOM 3325 O O . LYS B 1 44 ? -46.546 37.546 100.054 1.00 58.57 44 LYS B O 1
ATOM 3331 N N . GLY B 1 45 ? -48.606 38.304 99.538 1.00 54.44 45 GLY B N 1
ATOM 3332 C CA . GLY B 1 45 ? -49.213 38.041 100.830 1.00 55.38 45 GLY B CA 1
ATOM 3333 C C . GLY B 1 45 ? -49.128 39.145 101.874 1.00 56.08 45 GLY B C 1
ATOM 3334 O O . GLY B 1 45 ? -49.676 38.978 102.975 1.00 53.88 45 GLY B O 1
ATOM 3335 N N . ILE B 1 46 ? -48.466 40.255 101.588 1.00 47.54 46 ILE B N 1
ATOM 3336 C CA . ILE B 1 46 ? -48.366 41.297 102.614 1.00 45.73 46 ILE B CA 1
ATOM 3337 C C . ILE B 1 46 ? -49.720 41.989 102.771 1.00 50.73 46 ILE B C 1
ATOM 3338 O O . ILE B 1 46 ? -50.268 42.524 101.788 1.00 46.20 46 ILE B O 1
ATOM 3343 N N . PRO B 1 47 ? -50.301 42.004 103.965 1.00 53.14 47 PRO B N 1
ATOM 3344 C CA . PRO B 1 47 ? -51.579 42.703 104.147 1.00 49.56 47 PRO B CA 1
ATOM 3345 C C . PRO B 1 47 ? -51.435 44.199 103.894 1.00 47.17 47 PRO B C 1
ATOM 3346 O O . PRO B 1 47 ? -50.370 44.786 104.111 1.00 43.41 47 PRO B O 1
ATOM 3350 N N . PHE B 1 48 ? -52.523 44.812 103.405 1.00 44.78 48 PHE B N 1
ATOM 3351 C CA . PHE B 1 48 ? -52.603 46.270 103.324 1.00 46.39 48 PHE B CA 1
ATOM 3352 C C . PHE B 1 48 ? -52.273 46.882 104.681 1.00 48.75 48 PHE B C 1
ATOM 3353 O O . PHE B 1 48 ? -52.657 46.353 105.728 1.00 47.53 48 PHE B O 1
ATOM 3361 N N . SER B 1 49 ? -51.568 48.011 104.675 1.00 49.40 49 SER B N 1
ATOM 3362 C CA . SER B 1 49 ? -51.404 48.700 105.949 1.00 50.26 49 SER B CA 1
ATOM 3363 C C . SER B 1 49 ? -52.753 49.148 106.502 1.00 49.75 49 SER B C 1
ATOM 3364 O O . SER B 1 49 ? -52.935 49.220 107.718 1.00 49.97 49 SER B O 1
ATOM 3367 N N . ALA B 1 50 ? -53.726 49.399 105.631 1.00 46.26 50 ALA B N 1
ATOM 3368 C CA . ALA B 1 50 ? -55.082 49.648 106.111 1.00 46.83 50 ALA B CA 1
ATOM 3369 C C . ALA B 1 50 ? -55.667 48.420 106.791 1.00 50.53 50 ALA B C 1
ATOM 3370 O O . ALA B 1 50 ? -56.446 48.546 107.742 1.00 49.80 50 ALA B O 1
ATOM 3372 N N . THR B 1 51 ? -55.328 47.222 106.304 1.00 45.06 51 THR B N 1
ATOM 3373 C CA . THR B 1 51 ? -55.772 46.000 106.973 1.00 46.81 51 THR B CA 1
ATOM 3374 C C . THR B 1 51 ? -55.160 45.885 108.367 1.00 50.08 51 THR B C 1
ATOM 3375 O O . THR B 1 51 ? -55.817 45.435 109.314 1.00 48.96 51 THR B O 1
ATOM 3379 N N . VAL B 1 52 ? -53.903 46.288 108.516 1.00 44.79 52 VAL B N 1
ATOM 3380 C CA . VAL B 1 52 ? -53.276 46.150 109.817 1.00 49.28 52 VAL B CA 1
ATOM 3381 C C . VAL B 1 52 ? -53.936 47.096 110.813 1.00 54.93 52 VAL B C 1
ATOM 3382 O O . VAL B 1 52 ? -54.225 46.711 111.950 1.00 52.19 52 VAL B O 1
ATOM 3386 N N . GLU B 1 53 ? -54.267 48.322 110.381 1.00 54.65 53 GLU B N 1
ATOM 3387 C CA . GLU B 1 53 ? -54.992 49.219 111.272 1.00 54.28 53 GLU B CA 1
ATOM 3388 C C . GLU B 1 53 ? -56.404 48.721 111.538 1.00 53.81 53 GLU B C 1
ATOM 3389 O O . GLU B 1 53 ? -56.909 48.864 112.659 1.00 55.51 53 GLU B O 1
ATOM 3395 N N . LEU B 1 54 ? -57.031 48.075 110.558 1.00 52.07 54 LEU B N 1
ATOM 3396 C CA . LEU B 1 54 ? -58.408 47.621 110.741 1.00 56.50 54 LEU B CA 1
ATOM 3397 C C . LEU B 1 54 ? -58.499 46.542 111.812 1.00 53.05 54 LEU B C 1
ATOM 3398 O O . LEU B 1 54 ? -59.327 46.627 112.723 1.00 52.89 54 LEU B O 1
ATOM 3403 N N . LEU B 1 55 ? -57.676 45.503 111.697 1.00 52.44 55 LEU B N 1
ATOM 3404 C CA . LEU B 1 55 ? -57.753 44.382 112.626 1.00 53.93 55 LEU B CA 1
ATOM 3405 C C . LEU B 1 55 ? -57.315 44.786 114.031 1.00 53.80 55 LEU B C 1
ATOM 3406 O O . LEU B 1 55 ? -57.849 44.270 115.016 1.00 53.33 55 LEU B O 1
ATOM 3411 N N . LYS B 1 56 ? -56.348 45.699 114.131 1.00 53.71 56 LYS B N 1
ATOM 3412 C CA . LYS B 1 56 ? -55.951 46.261 115.416 1.00 56.58 56 LYS B CA 1
ATOM 3413 C C . LYS B 1 56 ? -57.119 46.970 116.094 1.00 59.26 56 LYS B C 1
ATOM 3414 O O . LYS B 1 56 ? -57.222 46.953 117.322 1.00 57.42 56 LYS B O 1
ATOM 3420 N N . LYS B 1 57 ? -58.034 47.553 115.312 1.00 59.24 57 LYS B N 1
ATOM 3421 C CA . LYS B 1 57 ? -59.233 48.207 115.841 1.00 59.18 57 LYS B CA 1
ATOM 3422 C C . LYS B 1 57 ? -60.374 47.224 116.111 1.00 61.54 57 LYS B C 1
ATOM 3423 O O . LYS B 1 57 ? -61.087 47.359 117.116 1.00 65.22 57 LYS B O 1
ATOM 3429 N N . VAL B 1 58 ? -60.570 46.249 115.227 1.00 54.01 58 VAL B N 1
ATOM 3430 C CA . VAL B 1 58 ? -61.695 45.329 115.332 1.00 56.61 58 VAL B CA 1
ATOM 3431 C C . VAL B 1 58 ? -61.427 44.189 116.313 1.00 57.36 58 VAL B C 1
ATOM 3432 O O . VAL B 1 58 ? -62.387 43.569 116.797 1.00 51.64 58 VAL B O 1
ATOM 3436 N N . ASN B 1 59 ? -60.155 43.903 116.606 1.00 58.20 59 ASN B N 1
ATOM 3437 C CA . ASN B 1 59 ? -59.713 42.831 117.494 1.00 58.99 59 ASN B CA 1
ATOM 3438 C C . ASN B 1 59 ? -60.545 41.555 117.279 1.00 58.84 59 ASN B C 1
ATOM 3439 O O . ASN B 1 59 ? -61.221 41.092 118.187 1.00 55.85 59 ASN B O 1
ATOM 3444 N N . PRO B 1 60 ? -60.500 40.988 116.080 1.00 60.52 60 PRO B N 1
ATOM 3445 C CA . PRO B 1 60 ? -61.394 39.875 115.764 1.00 58.37 60 PRO B CA 1
ATOM 3446 C C . PRO B 1 60 ? -60.946 38.568 116.390 1.00 58.13 60 PRO B C 1
ATOM 3447 O O . PRO B 1 60 ? -59.774 38.355 116.707 1.00 56.73 60 PRO B O 1
ATOM 3451 N N . GLN B 1 61 ? -61.917 37.674 116.525 1.00 58.94 61 GLN B N 1
ATOM 3452 C CA . GLN B 1 61 ? -61.693 36.349 117.078 1.00 61.89 61 GLN B CA 1
ATOM 3453 C C . GLN B 1 61 ? -61.210 35.365 116.025 1.00 65.50 61 GLN B C 1
ATOM 3454 O O . GLN B 1 61 ? -60.410 34.474 116.337 1.00 65.05 61 GLN B O 1
ATOM 3460 N N . GLU B 1 62 ? -61.663 35.522 114.782 1.00 66.06 62 GLU B N 1
ATOM 3461 C CA . GLU B 1 62 ? -61.188 34.711 113.665 1.00 66.29 62 GLU B CA 1
ATOM 3462 C C . GLU B 1 62 ? -61.394 35.485 112.367 1.00 66.89 62 GLU B C 1
ATOM 3463 O O . GLU B 1 62 ? -62.483 36.015 112.136 1.00 66.27 62 GLU B O 1
ATOM 3469 N N . VAL B 1 63 ? -60.361 35.539 111.526 1.00 60.37 63 VAL B N 1
ATOM 3470 C CA . VAL B 1 63 ? -60.366 36.316 110.291 1.00 62.04 63 VAL B CA 1
ATOM 3471 C C . VAL B 1 63 ? -60.356 35.357 109.115 1.00 61.97 63 VAL B C 1
ATOM 3472 O O . VAL B 1 63 ? -59.438 34.535 108.989 1.00 62.10 63 VAL B O 1
ATOM 3476 N N . VAL B 1 64 ? -61.363 35.467 108.251 1.00 60.47 64 VAL B N 1
ATOM 3477 C CA . VAL B 1 64 ? -61.365 34.773 106.968 1.00 58.52 64 VAL B CA 1
ATOM 3478 C C . VAL B 1 64 ? -60.821 35.726 105.915 1.00 56.54 64 VAL B C 1
ATOM 3479 O O . VAL B 1 64 ? -61.352 36.830 105.730 1.00 50.38 64 VAL B O 1
ATOM 3483 N N . VAL B 1 65 ? -59.752 35.312 105.243 1.00 52.58 65 VAL B N 1
ATOM 3484 C CA . VAL B 1 65 ? -59.141 36.101 104.191 1.00 53.19 65 VAL B CA 1
ATOM 3485 C C . VAL B 1 65 ? -59.403 35.432 102.844 1.00 57.82 65 VAL B C 1
ATOM 3486 O O . VAL B 1 65 ? -59.913 34.312 102.760 1.00 59.84 65 VAL B O 1
ATOM 3490 N N . GLU B 1 66 ? -59.024 36.135 101.775 1.00 54.42 66 GLU B N 1
ATOM 3491 C CA . GLU B 1 66 ? -59.237 35.660 100.413 1.00 58.88 66 GLU B CA 1
ATOM 3492 C C . GLU B 1 66 ? -57.950 35.357 99.645 1.00 58.73 66 GLU B C 1
ATOM 3493 O O . GLU B 1 66 ? -58.023 34.873 98.511 1.00 59.38 66 GLU B O 1
ATOM 3499 N N . ASN B 1 67 ? -56.784 35.617 100.220 1.00 58.39 67 ASN B N 1
ATOM 3500 C CA . ASN B 1 67 ? -55.507 35.340 99.576 1.00 61.07 67 ASN B CA 1
ATOM 3501 C C . ASN B 1 67 ? -54.692 34.424 100.485 1.00 61.28 67 ASN B C 1
ATOM 3502 O O . ASN B 1 67 ? -54.312 34.813 101.601 1.00 56.19 67 ASN B O 1
ATOM 3507 N N . GLU B 1 68 ? -54.424 33.212 100.000 1.00 57.94 68 GLU B N 1
ATOM 3508 C CA . GLU B 1 68 ? -53.823 32.191 100.845 1.00 58.14 68 GLU B CA 1
ATOM 3509 C C . GLU B 1 68 ? -52.444 32.601 101.337 1.00 54.74 68 GLU B C 1
ATOM 3510 O O . GLU B 1 68 ? -52.073 32.288 102.473 1.00 54.65 68 GLU B O 1
ATOM 3516 N N . ALA B 1 69 ? -51.663 33.299 100.505 1.00 54.34 69 ALA B N 1
ATOM 3517 C CA . ALA B 1 69 ? -50.326 33.690 100.947 1.00 57.47 69 ALA B CA 1
ATOM 3518 C C . ALA B 1 69 ? -50.364 34.665 102.112 1.00 57.06 69 ALA B C 1
ATOM 3519 O O . ALA B 1 69 ? -49.330 34.888 102.752 1.00 53.99 69 ALA B O 1
ATOM 3521 N N . GLU B 1 70 ? -51.535 35.218 102.413 1.00 55.86 70 GLU B N 1
ATOM 3522 C CA . GLU B 1 70 ? -51.670 36.208 103.463 1.00 53.98 70 GLU B CA 1
ATOM 3523 C C . GLU B 1 70 ? -51.856 35.580 104.830 1.00 48.83 70 GLU B C 1
ATOM 3524 O O . GLU B 1 70 ? -51.655 36.259 105.839 1.00 47.90 70 GLU B O 1
ATOM 3530 N N . VAL B 1 71 ? -52.255 34.315 104.880 1.00 48.89 71 VAL B N 1
ATOM 3531 C CA . VAL B 1 71 ? -52.562 33.634 106.135 1.00 52.14 71 VAL B CA 1
ATOM 3532 C C . VAL B 1 71 ? -51.357 33.621 107.076 1.00 51.34 71 VAL B C 1
ATOM 3533 O O . VAL B 1 71 ? -51.477 34.110 108.210 1.00 49.83 71 VAL B O 1
ATOM 3537 N N . PRO B 1 72 ? -50.183 33.122 106.671 1.00 50.70 72 PRO B N 1
ATOM 3538 C CA . PRO B 1 72 ? -49.029 33.219 107.583 1.00 47.19 72 PRO B CA 1
ATOM 3539 C C . PRO B 1 72 ? -48.695 34.643 107.974 1.00 48.65 72 PRO B C 1
ATOM 3540 O O . PRO B 1 72 ? -48.262 34.887 109.109 1.00 52.40 72 PRO B O 1
ATOM 3544 N N . LYS B 1 73 ? -48.875 35.602 107.067 1.00 49.56 73 LYS B N 1
ATOM 3545 C CA . LYS B 1 73 ? -48.503 36.968 107.406 1.00 48.75 73 LYS B CA 1
ATOM 3546 C C . LYS B 1 73 ? -49.331 37.468 108.571 1.00 50.46 73 LYS B C 1
ATOM 3547 O O . LYS B 1 73 ? -48.803 38.096 109.495 1.00 49.17 73 LYS B O 1
ATOM 3553 N N . LEU B 1 74 ? -50.630 37.178 108.555 1.00 51.40 74 LEU B N 1
ATOM 3554 C CA . LEU B 1 74 ? -51.496 37.682 109.609 1.00 49.84 74 LEU B CA 1
ATOM 3555 C C . LEU B 1 74 ? -51.354 36.855 110.874 1.00 51.68 74 LEU B C 1
ATOM 3556 O O . LEU B 1 74 ? -51.421 37.399 111.983 1.00 52.23 74 LEU B O 1
ATOM 3561 N N . GLN B 1 75 ? -51.143 35.546 110.730 1.00 48.57 75 GLN B N 1
ATOM 3562 C CA . GLN B 1 75 ? -50.883 34.727 111.905 1.00 52.35 75 GLN B CA 1
ATOM 3563 C C . GLN B 1 75 ? -49.663 35.231 112.659 1.00 50.23 75 GLN B C 1
ATOM 3564 O O . GLN B 1 75 ? -49.680 35.308 113.894 1.00 50.81 75 GLN B O 1
ATOM 3570 N N . ALA B 1 76 ? -48.622 35.654 111.933 1.00 51.00 76 ALA B N 1
ATOM 3571 C CA . ALA B 1 76 ? -47.452 36.240 112.590 1.00 53.53 76 ALA B CA 1
ATOM 3572 C C . ALA B 1 76 ? -47.770 37.541 113.313 1.00 53.61 76 ALA B C 1
ATOM 3573 O O . ALA B 1 76 ? -46.923 38.037 114.060 1.00 55.33 76 ALA B O 1
ATOM 3575 N N . LEU B 1 77 ? -48.947 38.122 113.106 1.00 53.44 77 LEU B N 1
ATOM 3576 C CA . LEU B 1 77 ? -49.321 39.296 113.877 1.00 53.68 77 LEU B CA 1
ATOM 3577 C C . LEU B 1 77 ? -50.092 38.939 115.133 1.00 51.73 77 LEU B C 1
ATOM 3578 O O . LEU B 1 77 ? -50.362 39.827 115.948 1.00 51.18 77 LEU B O 1
ATOM 3583 N N . GLY B 1 78 ? -50.450 37.674 115.298 1.00 53.66 78 GLY B N 1
ATOM 3584 C CA . GLY B 1 78 ? -51.239 37.239 116.422 1.00 56.20 78 GLY B CA 1
ATOM 3585 C C . GLY B 1 78 ? -52.709 37.056 116.139 1.00 54.98 78 GLY B C 1
ATOM 3586 O O . GLY B 1 78 ? -53.528 37.287 117.036 1.00 61.65 78 GLY B O 1
ATOM 3587 N N . TYR B 1 79 ? -53.079 36.670 114.926 1.00 53.76 79 TYR B N 1
ATOM 3588 C CA . TYR B 1 79 ? -54.475 36.474 114.589 1.00 49.17 79 TYR B CA 1
ATOM 3589 C C . TYR B 1 79 ? -54.739 35.023 114.219 1.00 51.39 79 TYR B C 1
ATOM 3590 O O . TYR B 1 79 ? -53.848 34.298 113.754 1.00 50.11 79 TYR B O 1
ATOM 3599 N N . ARG B 1 80 ? -55.987 34.623 114.428 1.00 50.69 80 ARG B N 1
ATOM 3600 C CA . ARG B 1 80 ? -56.498 33.337 113.986 1.00 55.55 80 ARG B CA 1
ATOM 3601 C C . ARG B 1 80 ? -57.060 33.507 112.575 1.00 60.10 80 ARG B C 1
ATOM 3602 O O . ARG B 1 80 ? -57.961 34.328 112.359 1.00 54.18 80 ARG B O 1
ATOM 3610 N N . VAL B 1 81 ? -56.520 32.756 111.610 1.00 55.48 81 VAL B N 1
ATOM 3611 C CA . VAL B 1 81 ? -56.706 33.072 110.199 1.00 51.41 81 VAL B CA 1
ATOM 3612 C C . VAL B 1 81 ? -57.090 31.821 109.424 1.00 57.31 81 VAL B C 1
ATOM 3613 O O . VAL B 1 81 ? -56.441 30.777 109.557 1.00 55.48 81 VAL B O 1
ATOM 3617 N N . SER B 1 82 ? -58.122 31.940 108.587 1.00 56.99 82 SER B N 1
ATOM 3618 C CA . SER B 1 82 ? -58.489 30.899 107.641 1.00 55.45 82 SER B CA 1
ATOM 3619 C C . SER B 1 82 ? -58.653 31.510 106.260 1.00 62.90 82 SER B C 1
ATOM 3620 O O . SER B 1 82 ? -58.960 32.696 106.111 1.00 59.80 82 SER B O 1
ATOM 3623 N N . TYR B 1 83 ? -58.465 30.675 105.249 1.00 63.51 83 TYR B N 1
ATOM 3624 C CA . TYR B 1 83 ? -58.513 31.100 103.866 1.00 57.32 83 TYR B CA 1
ATOM 3625 C C . TYR B 1 83 ? -59.803 30.609 103.226 1.00 62.26 83 TYR B C 1
ATOM 3626 O O . TYR B 1 83 ? -60.226 29.472 103.453 1.00 58.10 83 TYR B O 1
ATOM 3635 N N . GLU B 1 84 ? -60.433 31.470 102.431 1.00 57.37 84 GLU B N 1
ATOM 3636 C CA . GLU B 1 84 ? -61.635 31.002 101.769 1.00 61.83 84 GLU B CA 1
ATOM 3637 C C . GLU B 1 84 ? -61.765 31.613 100.381 1.00 64.48 84 GLU B C 1
ATOM 3638 O O . GLU B 1 84 ? -61.822 32.844 100.241 1.00 59.23 84 GLU B O 1
ATOM 3644 N N . PRO B 1 85 ? -61.794 30.784 99.338 1.00 63.15 85 PRO B N 1
ATOM 3645 C CA . PRO B 1 85 ? -61.924 31.305 97.975 1.00 65.88 85 PRO B CA 1
ATOM 3646 C C . PRO B 1 85 ? -63.376 31.589 97.622 1.00 63.93 85 PRO B C 1
ATOM 3647 O O . PRO B 1 85 ? -64.287 30.856 98.022 1.00 61.76 85 PRO B O 1
ATOM 3651 N N . TYR B 1 86 ? -63.567 32.662 96.852 1.00 61.08 86 TYR B N 1
ATOM 3652 C CA . TYR B 1 86 ? -64.870 33.106 96.333 1.00 58.85 86 TYR B CA 1
ATOM 3653 C C . TYR B 1 86 ? -65.996 32.931 97.352 1.00 63.89 86 TYR B C 1
ATOM 3654 O O . TYR B 1 86 ? -67.067 32.394 97.050 1.00 62.31 86 TYR B O 1
ATOM 3663 N N . SER B 1 87 ? -65.752 33.424 98.568 1.00 57.06 87 SER B N 1
ATOM 3664 C CA . SER B 1 87 ? -66.756 33.358 99.621 1.00 57.78 87 SER B CA 1
ATOM 3665 C C . SER B 1 87 ? -68.012 34.136 99.241 1.00 57.08 87 SER B C 1
ATOM 3666 O O . SER B 1 87 ? -67.974 35.097 98.465 1.00 54.17 87 SER B O 1
ATOM 3669 N N . LYS B 1 88 ? -69.136 33.700 99.814 1.00 55.77 88 LYS B N 1
ATOM 3670 C CA . LYS B 1 88 ? -70.391 34.426 99.665 1.00 56.12 88 LYS B CA 1
ATOM 3671 C C . LYS B 1 88 ? -70.243 35.894 100.062 1.00 59.39 88 LYS B C 1
ATOM 3672 O O . LYS B 1 88 ? -70.772 36.791 99.382 1.00 59.34 88 LYS B O 1
ATOM 3678 N N . VAL B 1 89 ? -69.507 36.163 101.143 1.00 51.98 89 VAL B N 1
ATOM 3679 C CA . VAL B 1 89 ? -69.416 37.528 101.649 1.00 53.38 89 VAL B CA 1
ATOM 3680 C C . VAL B 1 89 ? -68.658 38.424 100.675 1.00 53.69 89 VAL B C 1
ATOM 3681 O O . VAL B 1 89 ? -69.028 39.582 100.462 1.00 49.84 89 VAL B O 1
ATOM 3685 N N . SER B 1 90 ? -67.582 37.917 100.073 1.00 53.28 90 SER B N 1
ATOM 3686 C CA . SER B 1 90 ? -66.823 38.743 99.141 1.00 51.20 90 SER B CA 1
ATOM 3687 C C . SER B 1 90 ? -67.558 38.939 97.814 1.00 50.02 90 SER B C 1
ATOM 3688 O O . SER B 1 90 ? -67.298 39.925 97.110 1.00 46.68 90 SER B O 1
ATOM 3691 N N . ARG B 1 91 ? -68.464 38.031 97.448 1.00 47.15 91 ARG B N 1
ATOM 3692 C CA . ARG B 1 91 ? -69.355 38.349 96.336 1.00 53.05 91 ARG B CA 1
ATOM 3693 C C . ARG B 1 91 ? -70.342 39.434 96.737 1.00 53.20 91 ARG B C 1
ATOM 3694 O O . ARG B 1 91 ? -70.589 40.366 95.967 1.00 53.66 91 ARG B O 1
ATOM 3702 N N . ILE B 1 92 ? -70.901 39.346 97.948 1.00 54.78 92 ILE B N 1
ATOM 3703 C CA . ILE B 1 92 ? -71.816 40.392 98.398 1.00 52.90 92 ILE B CA 1
ATOM 3704 C C . ILE B 1 92 ? -71.113 41.742 98.390 1.00 49.95 92 ILE B C 1
ATOM 3705 O O . ILE B 1 92 ? -71.681 42.747 97.946 1.00 53.02 92 ILE B O 1
ATOM 3710 N N . PHE B 1 93 ? -69.848 41.780 98.823 1.00 48.17 93 PHE B N 1
ATOM 3711 C CA . PHE B 1 93 ? -69.085 43.022 98.730 1.00 49.20 93 PHE B CA 1
ATOM 3712 C C . PHE B 1 93 ? -68.954 43.483 97.280 1.00 47.22 93 PHE B C 1
ATOM 3713 O O . PHE B 1 93 ? -69.277 44.627 96.950 1.00 50.23 93 PHE B O 1
ATOM 3721 N N . ARG B 1 94 ? -68.483 42.604 96.400 1.00 44.56 94 ARG B N 1
ATOM 3722 C CA . ARG B 1 94 ? -68.273 42.997 95.007 1.00 49.47 94 ARG B CA 1
ATOM 3723 C C . ARG B 1 94 ? -69.567 43.396 94.301 1.00 49.69 94 ARG B C 1
ATOM 3724 O O . ARG B 1 94 ? -69.531 44.199 93.365 1.00 48.83 94 ARG B O 1
ATOM 3732 N N . GLU B 1 95 ? -70.711 42.862 94.728 1.00 49.83 95 GLU B N 1
ATOM 3733 C CA . GLU B 1 95 ? -71.964 43.240 94.090 1.00 51.36 95 GLU B CA 1
ATOM 3734 C C . GLU B 1 95 ? -72.493 44.580 94.584 1.00 48.50 95 GLU B C 1
ATOM 3735 O O . GLU B 1 95 ? -73.419 45.123 93.977 1.00 49.67 95 GLU B O 1
ATOM 3741 N N . SER B 1 96 ? -71.892 45.159 95.619 1.00 47.11 96 SER B N 1
ATOM 3742 C CA . SER B 1 96 ? -72.325 46.448 96.135 1.00 49.56 96 SER B CA 1
ATOM 3743 C C . SER B 1 96 ? -71.411 47.596 95.718 1.00 48.55 96 SER B C 1
ATOM 3744 O O . SER B 1 96 ? -71.629 48.734 96.144 1.00 50.41 96 SER B O 1
ATOM 3747 N N . LEU B 1 97 ? -70.380 47.323 94.923 1.00 49.48 97 LEU B N 1
ATOM 3748 C CA . LEU B 1 97 ? -69.630 48.377 94.265 1.00 48.03 97 LEU B CA 1
ATOM 3749 C C . LEU B 1 97 ? -70.471 48.853 93.087 1.00 49.66 97 LEU B C 1
ATOM 3750 O O . LEU B 1 97 ? -71.225 48.068 92.492 1.00 52.81 97 LEU B O 1
ATOM 3755 N N . PRO B 1 98 ? -70.331 50.121 92.711 1.00 45.25 98 PRO B N 1
ATOM 3756 C CA . PRO B 1 98 ? -69.442 51.165 93.217 1.00 45.05 98 PRO B CA 1
ATOM 3757 C C . PRO B 1 98 ? -69.940 51.847 94.494 1.00 48.49 98 PRO B C 1
ATOM 3758 O O . PRO B 1 98 ? -69.216 52.635 95.088 1.00 46.84 98 PRO B O 1
ATOM 3762 N N . LYS B 1 99 ? -71.166 51.519 94.899 1.00 53.04 99 LYS B N 1
ATOM 3763 C CA . LYS B 1 99 ? -71.834 52.252 95.970 1.00 52.20 99 LYS B CA 1
ATOM 3764 C C . LYS B 1 99 ? -71.022 52.221 97.263 1.00 57.14 99 LYS B C 1
ATOM 3765 O O . LYS B 1 99 ? -70.831 53.256 97.918 1.00 55.29 99 LYS B O 1
ATOM 3771 N N . VAL B 1 100 ? -70.530 51.040 97.649 1.00 55.11 100 VAL B N 1
ATOM 3772 C CA . VAL B 1 100 ? -69.806 50.936 98.912 1.00 49.11 100 VAL B CA 1
ATOM 3773 C C . VAL B 1 100 ? -68.555 51.805 98.909 1.00 52.61 100 VAL B C 1
ATOM 3774 O O . VAL B 1 100 ? -68.107 52.248 99.974 1.00 54.68 100 VAL B O 1
ATOM 3778 N N . ALA B 1 101 ? -68.009 52.125 97.732 1.00 50.69 101 ALA B N 1
ATOM 3779 C CA . ALA B 1 101 ? -66.911 53.091 97.690 1.00 52.38 101 ALA B CA 1
ATOM 3780 C C . ALA B 1 101 ? -67.371 54.499 98.050 1.00 53.97 101 ALA B C 1
ATOM 3781 O O . ALA B 1 101 ? -66.561 55.300 98.539 1.00 53.42 101 ALA B O 1
ATOM 3783 N N . ILE B 1 102 ? -68.643 54.835 97.781 1.00 52.86 102 ILE B N 1
ATOM 3784 C CA . ILE B 1 102 ? -69.144 56.150 98.168 1.00 52.57 102 ILE B CA 1
ATOM 3785 C C . ILE B 1 102 ? -69.451 56.181 99.653 1.00 53.32 102 ILE B C 1
ATOM 3786 O O . ILE B 1 102 ? -69.106 57.143 100.341 1.00 54.82 102 ILE B O 1
ATOM 3791 N N . ASP B 1 103 ? -70.081 55.124 100.173 1.00 57.14 103 ASP B N 1
ATOM 3792 C CA . ASP B 1 103 ? -70.445 55.087 101.589 1.00 56.77 103 ASP B CA 1
ATOM 3793 C C . ASP B 1 103 ? -69.217 55.222 102.483 1.00 58.25 103 ASP B C 1
ATOM 3794 O O . ASP B 1 103 ? -69.182 56.071 103.386 1.00 59.85 103 ASP B O 1
ATOM 3799 N N . ILE B 1 104 ? -68.192 54.391 102.250 1.00 51.31 104 ILE B N 1
ATOM 3800 C CA . ILE B 1 104 ? -66.963 54.496 103.036 1.00 50.44 104 ILE B CA 1
ATOM 3801 C C . ILE B 1 104 ? -66.103 55.666 102.596 1.00 52.32 104 ILE B C 1
ATOM 3802 O O . ILE B 1 104 ? -64.993 55.839 103.114 1.00 51.02 104 ILE B O 1
ATOM 3807 N N . LYS B 1 105 ? -66.561 56.454 101.623 1.00 50.53 105 LYS B N 1
ATOM 3808 C CA . LYS B 1 105 ? -65.997 57.772 101.325 1.00 52.52 105 LYS B CA 1
ATOM 3809 C C . LYS B 1 105 ? -64.618 57.698 100.658 1.00 52.97 105 LYS B C 1
ATOM 3810 O O . LYS B 1 105 ? -63.828 58.652 100.704 1.00 50.17 105 LYS B O 1
ATOM 3816 N N . PHE B 1 106 ? -64.340 56.595 99.966 1.00 48.15 106 PHE B N 1
ATOM 3817 C CA . PHE B 1 106 ? -63.180 56.575 99.088 1.00 44.65 106 PHE B CA 1
ATOM 3818 C C . PHE B 1 106 ? -63.403 57.492 97.898 1.00 43.90 106 PHE B C 1
ATOM 3819 O O . PHE B 1 106 ? -62.483 58.199 97.464 1.00 45.22 106 PHE B O 1
ATOM 3827 N N . ALA B 1 107 ? -64.625 57.503 97.374 1.00 46.64 107 ALA B N 1
ATOM 3828 C CA . ALA B 1 107 ? -65.003 58.303 96.214 1.00 47.43 107 ALA B CA 1
ATOM 3829 C C . ALA B 1 107 ? -66.269 59.106 96.499 1.00 49.55 107 ALA B C 1
ATOM 3830 O O . ALA B 1 107 ? -67.149 58.670 97.247 1.00 47.80 107 ALA B O 1
ATOM 3832 N N . SER B 1 108 ? -66.375 60.272 95.855 1.00 50.89 108 SER B N 1
ATOM 3833 C CA . SER B 1 108 ? -67.546 61.130 96.041 1.00 51.84 108 SER B CA 1
ATOM 3834 C C . SER B 1 108 ? -68.758 60.675 95.225 1.00 57.39 108 SER B C 1
ATOM 3835 O O . SER B 1 108 ? -69.899 60.849 95.674 1.00 58.87 108 SER B O 1
ATOM 3838 N N . ASN B 1 109 ? -68.549 60.118 94.032 1.00 50.98 109 ASN B N 1
ATOM 3839 C CA . ASN B 1 109 ? -69.649 59.601 93.225 1.00 53.59 109 ASN B CA 1
ATOM 3840 C C . ASN B 1 109 ? -69.115 58.500 92.311 1.00 53.75 109 ASN B C 1
ATOM 3841 O O . ASN B 1 109 ? -67.919 58.201 92.299 1.00 50.87 109 ASN B O 1
ATOM 3846 N N . GLU B 1 110 ? -70.014 57.911 91.521 1.00 54.75 110 GLU B N 1
ATOM 3847 C CA . GLU B 1 110 ? -69.628 56.768 90.703 1.00 53.48 110 GLU B CA 1
ATOM 3848 C C . GLU B 1 110 ? -68.570 57.146 89.680 1.00 51.27 110 GLU B C 1
ATOM 3849 O O . GLU B 1 110 ? -67.595 56.409 89.484 1.00 50.66 110 GLU B O 1
ATOM 3855 N N . GLU B 1 111 ? -68.747 58.290 89.020 1.00 54.07 111 GLU B N 1
ATOM 3856 C CA . GLU B 1 111 ? -67.779 58.757 88.033 1.00 54.75 111 GLU B CA 1
ATOM 3857 C C . GLU B 1 111 ? -66.404 58.946 88.657 1.00 52.62 111 GLU B C 1
ATOM 3858 O O . GLU B 1 111 ? -65.387 58.567 88.062 1.00 49.62 111 GLU B O 1
ATOM 3864 N N . ASP B 1 112 ? -66.359 59.541 89.854 1.00 49.30 112 ASP B N 1
ATOM 3865 C CA . ASP B 1 112 ? -65.096 59.753 90.556 1.00 51.18 112 ASP B CA 1
ATOM 3866 C C . ASP B 1 112 ? -64.416 58.424 90.848 1.00 45.03 112 ASP B C 1
ATOM 3867 O O . ASP B 1 112 ? -63.214 58.265 90.616 1.00 43.31 112 ASP B O 1
ATOM 3872 N N . TYR B 1 113 ? -65.180 57.459 91.359 1.00 42.59 113 TYR B N 1
ATOM 3873 C CA . TYR B 1 113 ? -64.640 56.137 91.638 1.00 39.31 113 TYR B CA 1
ATOM 3874 C C . TYR B 1 113 ? -64.002 55.518 90.394 1.00 46.03 113 TYR B C 1
ATOM 3875 O O . TYR B 1 113 ? -62.828 55.130 90.416 1.00 41.41 113 TYR B O 1
ATOM 3884 N N . TYR B 1 114 ? -64.765 55.436 89.286 1.00 41.32 114 TYR B N 1
ATOM 3885 C CA . TYR B 1 114 ? -64.298 54.740 88.093 1.00 43.87 114 TYR B CA 1
ATOM 3886 C C . TYR B 1 114 ? -63.167 55.484 87.399 1.00 44.88 114 TYR B C 1
ATOM 3887 O O . TYR B 1 114 ? -62.269 54.854 86.827 1.00 43.12 114 TYR B O 1
ATOM 3896 N N . ASN B 1 115 ? -63.172 56.811 87.469 1.00 44.73 115 ASN B N 1
ATOM 3897 C CA . ASN B 1 115 ? -62.033 57.582 86.987 1.00 45.26 115 ASN B CA 1
ATOM 3898 C C . ASN B 1 115 ? -60.752 57.207 87.731 1.00 45.93 115 ASN B C 1
ATOM 3899 O O . ASN B 1 115 ? -59.683 57.054 87.120 1.00 40.94 115 ASN B O 1
ATOM 3904 N N . PHE B 1 116 ? -60.837 57.053 89.056 1.00 42.46 116 PHE B N 1
ATOM 3905 C CA . PHE B 1 116 ? -59.642 56.683 89.806 1.00 41.96 116 PHE B CA 1
ATOM 3906 C C . PHE B 1 116 ? -59.256 55.241 89.518 1.00 41.07 116 PHE B C 1
ATOM 3907 O O . PHE B 1 116 ? -58.089 54.947 89.237 1.00 39.01 116 PHE B O 1
ATOM 3915 N N . LEU B 1 117 ? -60.229 54.328 89.580 1.00 37.68 117 LEU B N 1
ATOM 3916 C CA . LEU B 1 117 ? -59.952 52.939 89.253 1.00 39.53 117 LEU B CA 1
ATOM 3917 C C . LEU B 1 117 ? -59.253 52.809 87.912 1.00 38.52 117 LEU B C 1
ATOM 3918 O O . LEU B 1 117 ? -58.371 51.968 87.767 1.00 37.29 117 LEU B O 1
ATOM 3923 N N . HIS B 1 118 ? -59.590 53.669 86.936 1.00 39.45 118 HIS B N 1
ATOM 3924 C CA . HIS B 1 118 ? -59.004 53.538 85.607 1.00 38.26 118 HIS B CA 1
ATOM 3925 C C . HIS B 1 118 ? -57.538 53.948 85.596 1.00 39.99 118 HIS B C 1
ATOM 3926 O O . HIS B 1 118 ? -56.681 53.225 85.064 1.00 39.95 118 HIS B O 1
ATOM 3933 N N . GLU B 1 119 ? -57.227 55.117 86.156 1.00 41.30 119 GLU B N 1
ATOM 3934 C CA . GLU B 1 119 ? -55.826 55.464 86.374 1.00 40.24 119 GLU B CA 1
ATOM 3935 C C . GLU B 1 119 ? -55.107 54.419 87.232 1.00 36.94 119 GLU B C 1
ATOM 3936 O O . GLU B 1 119 ? -53.904 54.200 87.065 1.00 36.77 119 GLU B O 1
ATOM 3942 N N . LEU B 1 120 ? -55.819 53.753 88.138 1.00 35.33 120 LEU B N 1
ATOM 3943 C CA . LEU B 1 120 ? -55.168 52.758 88.986 1.00 38.47 120 LEU B CA 1
ATOM 3944 C C . LEU B 1 120 ? -54.717 51.562 88.160 1.00 36.52 120 LEU B C 1
ATOM 3945 O O . LEU B 1 120 ? -53.560 51.129 88.242 1.00 36.38 120 LEU B O 1
ATOM 3950 N N . SER B 1 121 ? -55.626 51.015 87.348 1.00 41.33 121 SER B N 1
ATOM 3951 C CA . SER B 1 121 ? -55.284 49.859 86.533 1.00 35.36 121 SER B CA 1
ATOM 3952 C C . SER B 1 121 ? -54.151 50.185 85.579 1.00 35.17 121 SER B C 1
ATOM 3953 O O . SER B 1 121 ? -53.253 49.363 85.376 1.00 42.12 121 SER B O 1
ATOM 3956 N N . LEU B 1 122 ? -54.152 51.385 85.004 1.00 37.21 122 LEU B N 1
ATOM 3957 C CA . LEU B 1 122 ? -53.050 51.754 84.123 1.00 39.44 122 LEU B CA 1
ATOM 3958 C C . LEU B 1 122 ? -51.726 51.735 84.871 1.00 39.11 122 LEU B C 1
ATOM 3959 O O . LEU B 1 122 ? -50.737 51.168 84.391 1.00 38.62 122 LEU B O 1
ATOM 3964 N N . GLU B 1 123 ? -51.699 52.324 86.068 1.00 40.36 123 GLU B N 1
ATOM 3965 C CA . GLU B 1 123 ? -50.463 52.407 86.831 1.00 36.83 123 GLU B CA 1
ATOM 3966 C C . GLU B 1 123 ? -50.009 51.026 87.308 1.00 40.49 123 GLU B C 1
ATOM 3967 O O . GLU B 1 123 ? -48.827 50.672 87.211 1.00 38.80 123 GLU B O 1
ATOM 3973 N N . TYR B 1 124 ? -50.936 50.247 87.855 1.00 35.89 124 TYR B N 1
ATOM 3974 C CA . TYR B 1 124 ? -50.638 48.876 88.216 1.00 36.48 124 TYR B CA 1
ATOM 3975 C C . TYR B 1 124 ? -50.034 48.120 87.030 1.00 42.49 124 TYR B C 1
ATOM 3976 O O . TYR B 1 124 ? -48.980 47.480 87.148 1.00 39.02 124 TYR B O 1
ATOM 3985 N N . THR B 1 125 ? -50.662 48.241 85.860 1.00 35.41 125 THR B N 1
ATOM 3986 C CA . THR B 1 125 ? -50.185 47.512 84.703 1.00 34.14 125 THR B CA 1
ATOM 3987 C C . THR B 1 125 ? -48.820 48.015 84.249 1.00 34.33 125 THR B C 1
ATOM 3988 O O . THR B 1 125 ? -47.926 47.210 83.984 1.00 32.61 125 THR B O 1
ATOM 3992 N N . ARG B 1 126 ? -48.637 49.338 84.147 1.00 33.00 126 ARG B N 1
ATOM 3993 C CA . ARG B 1 126 ? -47.320 49.870 83.785 1.00 38.66 126 ARG B CA 1
ATOM 3994 C C . ARG B 1 126 ? -46.215 49.314 84.682 1.00 40.06 126 ARG B C 1
ATOM 3995 O O . ARG B 1 126 ? -45.125 48.979 84.195 1.00 38.36 126 ARG B O 1
ATOM 4003 N N . ARG B 1 127 ? -46.488 49.173 85.988 1.00 38.15 127 ARG B N 1
ATOM 4004 C CA . ARG B 1 127 ? -45.462 48.684 86.909 1.00 38.45 127 ARG B CA 1
ATOM 4005 C C . ARG B 1 127 ? -45.177 47.204 86.695 1.00 39.84 127 ARG B C 1
ATOM 4006 O O . ARG B 1 127 ? -44.014 46.780 86.740 1.00 37.16 127 ARG B O 1
ATOM 4014 N N . LYS B 1 128 ? -46.215 46.403 86.462 1.00 37.10 128 LYS B N 1
ATOM 4015 C CA . LYS B 1 128 ? -45.973 44.993 86.182 1.00 38.96 128 LYS B CA 1
ATOM 4016 C C . LYS B 1 128 ? -45.281 44.802 84.834 1.00 39.97 128 LYS B C 1
ATOM 4017 O O . LYS B 1 128 ? -44.489 43.869 84.691 1.00 42.21 128 LYS B O 1
ATOM 4023 N N . LEU B 1 129 ? -45.517 45.694 83.863 1.00 33.85 129 LEU B N 1
ATOM 4024 C CA . LEU B 1 129 ? -44.770 45.662 82.603 1.00 33.52 129 LEU B CA 1
ATOM 4025 C C . LEU B 1 129 ? -43.300 46.028 82.802 1.00 35.50 129 LEU B C 1
ATOM 4026 O O . LEU B 1 129 ? -42.403 45.381 82.245 1.00 32.32 129 LEU B O 1
ATOM 4031 N N . ARG B 1 130 ? -43.029 47.074 83.579 1.00 38.23 130 ARG B N 1
ATOM 4032 C CA . ARG B 1 130 ? -41.643 47.425 83.880 1.00 43.40 130 ARG B CA 1
ATOM 4033 C C . ARG B 1 130 ? -40.906 46.267 84.548 1.00 39.97 130 ARG B C 1
ATOM 4034 O O . ARG B 1 130 ? -39.779 45.937 84.166 1.00 38.80 130 ARG B O 1
ATOM 4042 N N . SER B 1 131 ? -41.525 45.640 85.554 1.00 39.86 131 SER B N 1
ATOM 4043 C CA . SER B 1 131 ? -40.853 44.543 86.245 1.00 42.33 131 SER B CA 1
ATOM 4044 C C . SER B 1 131 ? -40.548 43.392 85.300 1.00 39.60 131 SER B C 1
ATOM 4045 O O . SER B 1 131 ? -39.451 42.823 85.347 1.00 37.29 131 SER B O 1
ATOM 4048 N N . ALA B 1 132 ? -41.505 43.027 84.437 1.00 38.88 132 ALA B N 1
ATOM 4049 C CA . ALA B 1 132 ? -41.239 41.942 83.490 1.00 40.81 132 ALA B CA 1
ATOM 4050 C C . ALA B 1 132 ? -40.093 42.306 82.555 1.00 37.66 132 ALA B C 1
ATOM 4051 O O . ALA B 1 132 ? -39.258 41.457 82.214 1.00 38.16 132 ALA B O 1
ATOM 4053 N N . ALA B 1 133 ? -40.021 43.577 82.148 1.00 38.28 133 ALA B N 1
ATOM 4054 C CA . ALA B 1 133 ? -38.956 43.987 81.239 1.00 37.08 133 ALA B CA 1
ATOM 4055 C C . ALA B 1 133 ? -37.585 43.976 81.906 1.00 39.65 133 ALA B C 1
ATOM 4056 O O . ALA B 1 133 ? -36.579 43.924 81.198 1.00 36.55 133 ALA B O 1
ATOM 4058 N N . GLN B 1 134 ? -37.522 44.009 83.248 1.00 40.30 134 GLN B N 1
ATOM 4059 C CA . GLN B 1 134 ? -36.250 43.993 83.967 1.00 41.43 134 GLN B CA 1
ATOM 4060 C C . GLN B 1 134 ? -35.600 42.610 84.037 1.00 40.26 134 GLN B C 1
ATOM 4061 O O . GLN B 1 134 ? -34.399 42.525 84.286 1.00 38.02 134 GLN B O 1
ATOM 4067 N N . LYS B 1 135 ? -36.362 41.542 83.854 1.00 42.60 135 LYS B N 1
ATOM 4068 C CA . LYS B 1 135 ? -35.821 40.192 83.929 1.00 42.29 135 LYS B CA 1
ATOM 4069 C C . LYS B 1 135 ? -34.681 40.005 82.919 1.00 41.37 135 LYS B C 1
ATOM 4070 O O . LYS B 1 135 ? -34.850 40.201 81.713 1.00 39.52 135 LYS B O 1
ATOM 4076 N N . ARG B 1 136 ? -33.498 39.670 83.418 1.00 42.82 136 ARG B N 1
ATOM 4077 C CA . ARG B 1 136 ? -32.309 39.665 82.578 1.00 41.86 136 ARG B CA 1
ATOM 4078 C C . ARG B 1 136 ? -32.214 38.448 81.664 1.00 40.66 136 ARG B C 1
ATOM 4079 O O . ARG B 1 136 ? -31.405 38.460 80.731 1.00 41.49 136 ARG B O 1
ATOM 4087 N N . ASP B 1 137 ? -33.001 37.400 81.900 1.00 36.40 137 ASP B N 1
ATOM 4088 C CA . ASP B 1 137 ? -33.023 36.302 80.950 1.00 35.98 137 ASP B CA 1
ATOM 4089 C C . ASP B 1 137 ? -33.563 36.742 79.584 1.00 38.39 137 ASP B C 1
ATOM 4090 O O . ASP B 1 137 ? -33.253 36.092 78.578 1.00 32.75 137 ASP B O 1
ATOM 4095 N N . LEU B 1 138 ? -34.345 37.831 79.526 1.00 34.85 138 LEU B N 1
ATOM 4096 C CA . LEU B 1 138 ? -34.785 38.354 78.224 1.00 36.03 138 LEU B CA 1
ATOM 4097 C C . LEU B 1 138 ? -33.610 38.787 77.372 1.00 36.85 138 LEU B C 1
ATOM 4098 O O . LEU B 1 138 ? -33.671 38.706 76.141 1.00 35.33 138 LEU B O 1
ATOM 4103 N N . LEU B 1 139 ? -32.529 39.250 77.996 1.00 39.03 139 LEU B N 1
ATOM 4104 C CA . LEU B 1 139 ? -31.408 39.702 77.187 1.00 38.62 139 LEU B CA 1
ATOM 4105 C C . LEU B 1 139 ? -30.682 38.523 76.558 1.00 40.57 139 LEU B C 1
ATOM 4106 O O . LEU B 1 139 ? -30.339 38.568 75.372 1.00 37.93 139 LEU B O 1
ATOM 4111 N N . ALA B 1 140 ? -30.460 37.448 77.326 1.00 37.27 140 ALA B N 1
ATOM 4112 C CA . ALA B 1 140 ? -29.868 36.250 76.733 1.00 40.77 140 ALA B CA 1
ATOM 4113 C C . ALA B 1 140 ? -30.703 35.733 75.565 1.00 35.18 140 ALA B C 1
ATOM 4114 O O . ALA B 1 140 ? -30.161 35.216 74.580 1.00 33.09 140 ALA B O 1
ATOM 4116 N N . ILE B 1 141 ? -32.026 35.799 75.696 1.00 37.49 141 ILE B N 1
ATOM 4117 C CA . ILE B 1 141 ? -32.902 35.196 74.710 1.00 36.09 141 ILE B CA 1
ATOM 4118 C C . ILE B 1 141 ? -32.817 35.965 73.401 1.00 34.93 141 ILE B C 1
ATOM 4119 O O . ILE B 1 141 ? -32.569 35.384 72.339 1.00 36.18 141 ILE B O 1
ATOM 4124 N N . GLN B 1 142 ? -32.954 37.287 73.466 1.00 34.66 142 GLN B N 1
ATOM 4125 C CA . GLN B 1 142 ? -32.844 38.093 72.255 1.00 36.17 142 GLN B CA 1
ATOM 4126 C C . GLN B 1 142 ? -31.469 37.940 71.630 1.00 36.51 142 GLN B C 1
ATOM 4127 O O . GLN B 1 142 ? -31.334 37.839 70.401 1.00 35.24 142 GLN B O 1
ATOM 4133 N N . ALA B 1 143 ? -30.436 37.923 72.461 1.00 33.62 143 ALA B N 1
ATOM 4134 C CA . ALA B 1 143 ? -29.090 37.833 71.924 1.00 36.56 143 ALA B CA 1
ATOM 4135 C C . ALA B 1 143 ? -28.895 36.539 71.153 1.00 33.32 143 ALA B C 1
ATOM 4136 O O . ALA B 1 143 ? -28.335 36.553 70.051 1.00 36.16 143 ALA B O 1
ATOM 4138 N N . VAL B 1 144 ? -29.345 35.407 71.704 1.00 32.35 144 VAL B N 1
ATOM 4139 C CA . VAL B 1 144 ? -29.098 34.157 70.991 1.00 33.09 144 VAL B CA 1
ATOM 4140 C C . VAL B 1 144 ? -30.021 34.038 69.768 1.00 34.50 144 VAL B C 1
ATOM 4141 O O . VAL B 1 144 ? -29.661 33.391 68.778 1.00 34.28 144 VAL B O 1
ATOM 4145 N N . ARG B 1 145 ? -31.210 34.646 69.806 1.00 35.82 145 ARG B N 1
ATOM 4146 C CA . ARG B 1 145 ? -32.036 34.681 68.605 1.00 35.24 145 ARG B CA 1
ATOM 4147 C C . ARG B 1 145 ? -31.353 35.498 67.525 1.00 36.11 145 ARG B C 1
ATOM 4148 O O . ARG B 1 145 ? -31.313 35.087 66.365 1.00 33.68 145 ARG B O 1
ATOM 4156 N N . ALA B 1 146 ? -30.775 36.638 67.898 1.00 33.46 146 ALA B N 1
ATOM 4157 C CA . ALA B 1 146 ? -30.026 37.422 66.930 1.00 34.98 146 ALA B CA 1
ATOM 4158 C C . ALA B 1 146 ? -28.820 36.651 66.415 1.00 36.93 146 ALA B C 1
ATOM 4159 O O . ALA B 1 146 ? -28.492 36.709 65.222 1.00 37.44 146 ALA B O 1
ATOM 4161 N N . MET B 1 147 ? -28.139 35.937 67.301 1.00 36.86 147 MET B N 1
ATOM 4162 C CA . MET B 1 147 ? -26.968 35.187 66.882 1.00 36.82 147 MET B CA 1
ATOM 4163 C C . MET B 1 147 ? -27.357 34.079 65.927 1.00 36.09 147 MET B C 1
ATOM 4164 O O . MET B 1 147 ? -26.562 33.714 65.053 1.00 34.61 147 MET B O 1
ATOM 4169 N N . ASP B 1 148 ? -28.554 33.508 66.089 1.00 31.32 148 ASP B N 1
ATOM 4170 C CA . ASP B 1 148 ? -28.955 32.461 65.151 1.00 35.24 148 ASP B CA 1
ATOM 4171 C C . ASP B 1 148 ? -29.364 33.060 63.790 1.00 36.43 148 ASP B C 1
ATOM 4172 O O . ASP B 1 148 ? -29.017 32.509 62.752 1.00 35.09 148 ASP B O 1
ATOM 4177 N N . ASP B 1 149 ? -30.052 34.209 63.778 1.00 33.28 149 ASP B N 1
ATOM 4178 C CA . ASP B 1 149 ? -30.231 34.971 62.551 1.00 35.18 149 ASP B CA 1
ATOM 4179 C C . ASP B 1 149 ? -28.909 35.202 61.830 1.00 33.69 149 ASP B C 1
ATOM 4180 O O . ASP B 1 149 ? -28.832 35.081 60.610 1.00 36.01 149 ASP B O 1
ATOM 4185 N N . ILE B 1 150 ? -27.861 35.563 62.564 1.00 35.04 150 ILE B N 1
ATOM 4186 C CA . ILE B 1 150 ? -26.584 35.872 61.927 1.00 35.58 150 ILE B CA 1
ATOM 4187 C C . ILE B 1 150 ? -25.965 34.620 61.301 1.00 36.72 150 ILE B C 1
ATOM 4188 O O . ILE B 1 150 ? -25.510 34.652 60.152 1.00 40.04 150 ILE B O 1
ATOM 4193 N N . ASP B 1 151 ? -25.968 33.500 62.023 1.00 32.32 151 ASP B N 1
ATOM 4194 C CA . ASP B 1 151 ? -25.459 32.247 61.466 1.00 36.06 151 ASP B CA 1
ATOM 4195 C C . ASP B 1 151 ? -26.168 31.887 60.166 1.00 36.71 151 ASP B C 1
ATOM 4196 O O . ASP B 1 151 ? -25.534 31.526 59.167 1.00 33.98 151 ASP B O 1
ATOM 4201 N N . LYS B 1 152 ? -27.495 31.923 60.189 1.00 34.82 152 LYS B N 1
ATOM 4202 C CA . LYS B 1 152 ? -28.283 31.622 59.005 1.00 35.85 152 LYS B CA 1
ATOM 4203 C C . LYS B 1 152 ? -27.940 32.568 57.852 1.00 35.61 152 LYS B C 1
ATOM 4204 O O . LYS B 1 152 ? -27.811 32.140 56.701 1.00 34.01 152 LYS B O 1
ATOM 4210 N N . THR B 1 153 ? -27.794 33.853 58.148 1.00 29.67 153 THR B N 1
ATOM 4211 C CA . THR B 1 153 ? -27.409 34.833 57.151 1.00 31.47 153 THR B CA 1
ATOM 4212 C C . THR B 1 153 ? -26.010 34.562 56.624 1.00 35.42 153 THR B C 1
ATOM 4213 O O . THR B 1 153 ? -25.763 34.673 55.417 1.00 36.36 153 THR B O 1
ATOM 4217 N N . ILE B 1 154 ? -25.075 34.227 57.509 1.00 36.10 154 ILE B N 1
ATOM 4218 C CA . ILE B 1 154 ? -23.725 33.941 57.049 1.00 35.21 154 ILE B CA 1
ATOM 4219 C C . ILE B 1 154 ? -23.763 32.809 56.045 1.00 34.64 154 ILE B C 1
ATOM 4220 O O . ILE B 1 154 ? -23.095 32.851 55.007 1.00 32.39 154 ILE B O 1
ATOM 4225 N N . ASN B 1 155 ? -24.564 31.791 56.335 1.00 29.85 155 ASN B N 1
ATOM 4226 C CA . ASN B 1 155 ? -24.637 30.646 55.454 1.00 36.28 155 ASN B CA 1
ATOM 4227 C C . ASN B 1 155 ? -25.354 31.001 54.146 1.00 35.30 155 ASN B C 1
ATOM 4228 O O . ASN B 1 155 ? -24.882 30.655 53.067 1.00 29.72 155 ASN B O 1
ATOM 4233 N N . LEU B 1 156 ? -26.460 31.741 54.234 1.00 35.93 156 LEU B N 1
ATOM 4234 C CA . LEU B 1 156 ? -27.180 32.183 53.049 1.00 38.83 156 LEU B CA 1
ATOM 4235 C C . LEU B 1 156 ? -26.273 32.968 52.105 1.00 38.43 156 LEU B C 1
ATOM 4236 O O . LEU B 1 156 ? -26.173 32.638 50.923 1.00 33.81 156 LEU B O 1
ATOM 4241 N N . PHE B 1 157 ? -25.585 33.998 52.624 1.00 38.15 157 PHE B N 1
ATOM 4242 C CA . PHE B 1 157 ? -24.740 34.860 51.796 1.00 34.81 157 PHE B CA 1
ATOM 4243 C C . PHE B 1 157 ? -23.509 34.125 51.286 1.00 33.02 157 PHE B C 1
ATOM 4244 O O . PHE B 1 157 ? -23.003 34.443 50.202 1.00 35.79 157 PHE B O 1
ATOM 4252 N N . SER B 1 158 ? -22.969 33.203 52.083 1.00 32.38 158 SER B N 1
ATOM 4253 C CA . SER B 1 158 ? -21.832 32.419 51.634 1.00 33.46 158 SER B CA 1
ATOM 4254 C C . SER B 1 158 ? -22.233 31.479 50.514 1.00 36.69 158 SER B C 1
ATOM 4255 O O . SER B 1 158 ? -21.417 31.184 49.632 1.00 36.25 158 SER B O 1
ATOM 4258 N N . GLU B 1 159 ? -23.446 30.918 50.577 1.00 34.43 159 GLU B N 1
ATOM 4259 C CA . GLU B 1 159 ? -23.883 30.076 49.466 1.00 37.20 159 GLU B CA 1
ATOM 4260 C C . GLU B 1 159 ? -24.024 30.915 48.210 1.00 34.12 159 GLU B C 1
ATOM 4261 O O . GLU B 1 159 ? -23.598 30.491 47.135 1.00 33.44 159 GLU B O 1
ATOM 4267 N N . ARG B 1 160 ? -24.546 32.141 48.355 1.00 33.69 160 ARG B N 1
ATOM 4268 C CA . ARG B 1 160 ? -24.719 33.032 47.217 1.00 35.11 160 ARG B CA 1
ATOM 4269 C C . ARG B 1 160 ? -23.370 33.435 46.653 1.00 37.51 160 ARG B C 1
ATOM 4270 O O . ARG B 1 160 ? -23.155 33.382 45.437 1.00 36.90 160 ARG B O 1
ATOM 4278 N N . LEU B 1 161 ? -22.436 33.795 47.530 1.00 34.54 161 LEU B N 1
ATOM 4279 C CA . LEU B 1 161 ? -21.125 34.235 47.073 1.00 35.55 161 LEU B CA 1
ATOM 4280 C C . LEU B 1 161 ? -20.405 33.126 46.314 1.00 33.89 161 LEU B C 1
ATOM 4281 O O . LEU B 1 161 ? -19.727 33.381 45.306 1.00 34.44 161 LEU B O 1
ATOM 4286 N N . ARG B 1 162 ? -20.535 31.889 46.775 1.00 33.85 162 ARG B N 1
ATOM 4287 C CA . ARG B 1 162 ? -19.897 30.785 46.065 1.00 36.07 162 ARG B CA 1
ATOM 4288 C C . ARG B 1 162 ? -20.461 30.626 44.647 1.00 39.13 162 ARG B C 1
ATOM 4289 O O . ARG B 1 162 ? -19.697 30.401 43.704 1.00 37.56 162 ARG B O 1
ATOM 4297 N N . GLU B 1 163 ? -21.787 30.751 44.474 1.00 36.96 163 GLU B N 1
ATOM 4298 C CA . GLU B 1 163 ? -22.372 30.677 43.129 1.00 40.53 163 GLU B CA 1
ATOM 4299 C C . GLU B 1 163 ? -21.917 31.850 42.278 1.00 40.19 163 GLU B C 1
ATOM 4300 O O . GLU B 1 163 ? -21.561 31.682 41.099 1.00 39.87 163 GLU B O 1
ATOM 4306 N N . TRP B 1 164 ? -21.902 33.040 42.877 1.00 37.30 164 TRP B N 1
ATOM 4307 C CA . TRP B 1 164 ? -21.653 34.259 42.127 1.00 36.43 164 TRP B CA 1
ATOM 4308 C C . TRP B 1 164 ? -20.186 34.368 41.728 1.00 37.48 164 TRP B C 1
ATOM 4309 O O . TRP B 1 164 ? -19.863 34.686 40.577 1.00 38.92 164 TRP B O 1
ATOM 4320 N N . TYR B 1 165 ? -19.286 34.070 42.650 1.00 38.25 165 TYR B N 1
ATOM 4321 C CA . TYR B 1 165 ? -17.862 34.151 42.363 1.00 35.21 165 TYR B CA 1
ATOM 4322 C C . TYR B 1 165 ? -17.370 32.952 41.554 1.00 37.73 165 TYR B C 1
ATOM 4323 O O . TYR B 1 165 ? -16.360 33.062 40.848 1.00 39.53 165 TYR B O 1
ATOM 4332 N N . SER B 1 166 ? -18.044 31.803 41.643 1.00 36.75 166 SER B N 1
ATOM 4333 C CA . SER B 1 166 ? -17.677 30.677 40.785 1.00 39.64 166 SER B CA 1
ATOM 4334 C C . SER B 1 166 ? -17.808 30.977 39.289 1.00 40.42 166 SER B C 1
ATOM 4335 O O . SER B 1 166 ? -17.202 30.265 38.492 1.00 42.02 166 SER B O 1
ATOM 4338 N N . ILE B 1 167 ? -18.557 32.009 38.893 1.00 38.32 167 ILE B N 1
ATOM 4339 C CA . ILE B 1 167 ? -18.592 32.422 37.487 1.00 41.66 167 ILE B CA 1
ATOM 4340 C C . ILE B 1 167 ? -17.196 32.798 37.020 1.00 45.18 167 ILE B C 1
ATOM 4341 O O . ILE B 1 167 ? -16.827 32.564 35.857 1.00 43.40 167 ILE B O 1
ATOM 4346 N N . HIS B 1 168 ? -16.411 33.413 37.905 1.00 42.28 168 HIS B N 1
ATOM 4347 C CA . HIS B 1 168 ? -15.067 33.874 37.584 1.00 41.87 168 HIS B CA 1
ATOM 4348 C C . HIS B 1 168 ? -13.977 32.901 38.004 1.00 42.37 168 HIS B C 1
ATOM 4349 O O . HIS B 1 168 ? -12.921 32.866 37.366 1.00 46.38 168 HIS B O 1
ATOM 4356 N N . PHE B 1 169 ? -14.215 32.091 39.041 1.00 40.96 169 PHE B N 1
ATOM 4357 C CA . PHE B 1 169 ? -13.197 31.191 39.594 1.00 40.49 169 PHE B CA 1
ATOM 4358 C C . PHE B 1 169 ? -13.888 29.974 40.206 1.00 43.05 169 PHE B C 1
ATOM 4359 O O . PHE B 1 169 ? -13.899 29.790 41.429 1.00 43.23 169 PHE B O 1
ATOM 4367 N N . PRO B 1 170 ? -14.444 29.089 39.369 1.00 45.15 170 PRO B N 1
ATOM 4368 C CA . PRO B 1 170 ? -15.287 27.996 39.908 1.00 43.38 170 PRO B CA 1
ATOM 4369 C C . PRO B 1 170 ? -14.529 26.958 40.719 1.00 45.43 170 PRO B C 1
ATOM 4370 O O . PRO B 1 170 ? -15.103 26.337 41.630 1.00 45.49 170 PRO B O 1
ATOM 4374 N N . GLU B 1 171 ? -13.245 26.755 40.437 1.00 48.61 171 GLU B N 1
ATOM 4375 C CA . GLU B 1 171 ? -12.507 25.712 41.135 1.00 43.95 171 GLU B CA 1
ATOM 4376 C C . GLU B 1 171 ? -12.310 26.038 42.617 1.00 47.36 171 GLU B C 1
ATOM 4377 O O . GLU B 1 171 ? -12.166 25.113 43.431 1.00 50.17 171 GLU B O 1
ATOM 4383 N N . LEU B 1 172 ? -12.320 27.328 42.990 1.00 44.11 172 LEU B N 1
ATOM 4384 C CA . LEU B 1 172 ? -12.056 27.707 44.385 1.00 44.63 172 LEU B CA 1
ATOM 4385 C C . LEU B 1 172 ? -13.088 27.105 45.335 1.00 46.85 172 LEU B C 1
ATOM 4386 O O . LEU B 1 172 ? -12.741 26.693 46.450 1.00 44.02 172 LEU B O 1
ATOM 4391 N N . ASP B 1 173 ? -14.355 27.030 44.895 1.00 44.04 173 ASP B N 1
ATOM 4392 C CA . ASP B 1 173 ? -15.467 26.558 45.724 1.00 45.02 173 ASP B CA 1
ATOM 4393 C C . ASP B 1 173 ? -15.121 25.250 46.421 1.00 47.71 173 ASP B C 1
ATOM 4394 O O . ASP B 1 173 ? -15.169 25.156 47.651 1.00 47.31 173 ASP B O 1
ATOM 4399 N N . LYS B 1 174 ? -14.743 24.230 45.643 1.00 52.66 174 LYS B N 1
ATOM 4400 C CA . LYS B 1 174 ? -14.448 22.921 46.214 1.00 52.15 174 LYS B CA 1
ATOM 4401 C C . LYS B 1 174 ? -13.115 22.878 46.965 1.00 52.28 174 LYS B C 1
ATOM 4402 O O . LYS B 1 174 ? -12.877 21.929 47.719 1.00 52.00 174 LYS B O 1
ATOM 4408 N N . LEU B 1 175 ? -12.231 23.849 46.745 1.00 49.66 175 LEU B N 1
ATOM 4409 C CA . LEU B 1 175 ? -10.918 23.853 47.382 1.00 53.55 175 LEU B CA 1
ATOM 4410 C C . LEU B 1 175 ? -10.925 24.505 48.754 1.00 51.96 175 LEU B C 1
ATOM 4411 O O . LEU B 1 175 ? -10.071 24.187 49.589 1.00 57.43 175 LEU B O 1
ATOM 4416 N N . ILE B 1 176 ? -11.865 25.411 49.001 1.00 50.61 176 ILE B N 1
ATOM 4417 C CA . ILE B 1 176 ? -11.960 26.152 50.247 1.00 43.16 176 ILE B CA 1
ATOM 4418 C C . ILE B 1 176 ? -13.286 25.779 50.889 1.00 46.87 176 ILE B C 1
ATOM 4419 O O . ILE B 1 176 ? -14.333 26.332 50.527 1.00 48.32 176 ILE B O 1
ATOM 4424 N N . GLU B 1 177 ? -13.257 24.870 51.853 1.00 45.45 177 GLU B N 1
ATOM 4425 C CA . GLU B 1 177 ? -14.488 24.496 52.533 1.00 43.97 177 GLU B CA 1
ATOM 4426 C C . GLU B 1 177 ? -14.955 25.546 53.533 1.00 46.32 177 GLU B C 1
ATOM 4427 O O . GLU B 1 177 ? -16.147 25.600 53.846 1.00 45.76 177 GLU B O 1
ATOM 4433 N N . ASP B 1 178 ? -14.063 26.373 54.064 1.00 44.40 178 ASP B N 1
ATOM 4434 C CA . ASP B 1 178 ? -14.449 27.293 55.124 1.00 42.33 178 ASP B CA 1
ATOM 4435 C C . ASP B 1 178 ? -14.983 28.601 54.544 1.00 37.45 178 ASP B C 1
ATOM 4436 O O . ASP B 1 178 ? -14.264 29.320 53.842 1.00 40.19 178 ASP B O 1
ATOM 4441 N N . HIS B 1 179 ? -16.233 28.932 54.871 1.00 38.54 179 HIS B N 1
ATOM 4442 C CA . HIS B 1 179 ? -16.841 30.132 54.303 1.00 37.87 179 HIS B CA 1
ATOM 4443 C C . HIS B 1 179 ? -16.011 31.371 54.586 1.00 40.07 179 HIS B C 1
ATOM 4444 O O . HIS B 1 179 ? -15.830 32.221 53.705 1.00 38.46 179 HIS B O 1
ATOM 4451 N N . GLU B 1 180 ? -15.506 31.500 55.817 1.00 41.34 180 GLU B N 1
ATOM 4452 C CA . GLU B 1 180 ? -14.800 32.727 56.170 1.00 38.80 180 GLU B CA 1
ATOM 4453 C C . GLU B 1 180 ? -13.520 32.879 55.359 1.00 35.60 180 GLU B C 1
ATOM 4454 O O . GLU B 1 180 ? -13.192 33.989 54.931 1.00 38.23 180 GLU B O 1
ATOM 4460 N N . GLU B 1 181 ? -12.792 31.779 55.128 1.00 34.40 181 GLU B N 1
ATOM 4461 C CA . GLU B 1 181 ? -11.616 31.833 54.265 1.00 37.77 181 GLU B CA 1
ATOM 4462 C C . GLU B 1 181 ? -12.006 32.132 52.826 1.00 40.01 181 GLU B C 1
ATOM 4463 O O . GLU B 1 181 ? -11.322 32.899 52.137 1.00 39.68 181 GLU B O 1
ATOM 4469 N N . TYR B 1 182 ? -13.088 31.515 52.342 1.00 39.71 182 TYR B N 1
ATOM 4470 C CA . TYR B 1 182 ? -13.516 31.793 50.977 1.00 38.94 182 TYR B CA 1
ATOM 4471 C C . TYR B 1 182 ? -13.844 33.264 50.817 1.00 37.56 182 TYR B C 1
ATOM 4472 O O . TYR B 1 182 ? -13.368 33.918 49.886 1.00 38.78 182 TYR B O 1
ATOM 4481 N N . ALA B 1 183 ? -14.629 33.816 51.748 1.00 38.99 183 ALA B N 1
ATOM 4482 C CA . ALA B 1 183 ? -14.918 35.244 51.697 1.00 38.07 183 ALA B CA 1
ATOM 4483 C C . ALA B 1 183 ? -13.654 36.085 51.867 1.00 36.27 183 ALA B C 1
ATOM 4484 O O . ALA B 1 183 ? -13.563 37.177 51.296 1.00 38.80 183 ALA B O 1
ATOM 4486 N N . THR B 1 184 ? -12.664 35.598 52.622 1.00 38.09 184 THR B N 1
ATOM 4487 C CA . THR B 1 184 ? -11.414 36.355 52.751 1.00 42.86 184 THR B CA 1
ATOM 4488 C C . THR B 1 184 ? -10.705 36.455 51.400 1.00 39.05 184 THR B C 1
ATOM 4489 O O . THR B 1 184 ? -10.296 37.546 50.975 1.00 39.07 184 THR B O 1
ATOM 4493 N N . ILE B 1 185 ? -10.576 35.326 50.702 1.00 35.40 185 ILE B N 1
ATOM 4494 C CA . ILE B 1 185 ? -9.932 35.335 49.388 1.00 39.32 185 ILE B CA 1
ATOM 4495 C C . ILE B 1 185 ? -10.643 36.299 48.446 1.00 42.23 185 ILE B C 1
ATOM 4496 O O . ILE B 1 185 ? -10.002 37.114 47.768 1.00 44.03 185 ILE B O 1
ATOM 4501 N N . VAL B 1 186 ? -11.980 36.272 48.430 1.00 44.39 186 VAL B N 1
ATOM 4502 C CA . VAL B 1 186 ? -12.712 37.116 47.485 1.00 36.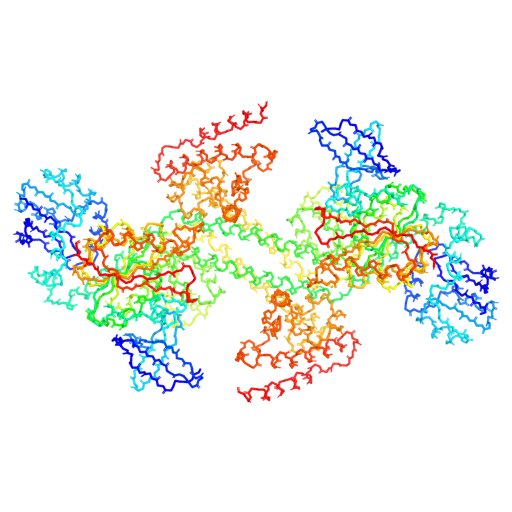40 186 VAL B CA 1
ATOM 4503 C C . VAL B 1 186 ? -12.605 38.579 47.886 1.00 41.20 186 VAL B C 1
ATOM 4504 O O . VAL B 1 186 ? -12.446 39.465 47.030 1.00 42.60 186 VAL B O 1
ATOM 4508 N N . SER B 1 187 ? -12.697 38.860 49.187 1.00 40.64 187 SER B N 1
ATOM 4509 C CA . SER B 1 187 ? -12.511 40.229 49.670 1.00 44.78 187 SER B CA 1
ATOM 4510 C C . SER B 1 187 ? -11.137 40.774 49.298 1.00 44.53 187 SER B C 1
ATOM 4511 O O . SER B 1 187 ? -11.018 41.861 48.720 1.00 44.97 187 SER B O 1
ATOM 4514 N N . ARG B 1 188 ? -10.083 40.039 49.652 1.00 43.91 188 ARG B N 1
ATOM 4515 C CA . ARG B 1 188 ? -8.724 40.553 49.510 1.00 49.96 188 ARG B CA 1
ATOM 4516 C C . ARG B 1 188 ? -8.334 40.718 48.043 1.00 52.84 188 ARG B C 1
ATOM 4517 O O . ARG B 1 188 ? -7.778 41.752 47.652 1.00 52.84 188 ARG B O 1
ATOM 4525 N N . PHE B 1 189 ? -8.618 39.713 47.215 1.00 47.87 189 PHE B N 1
ATOM 4526 C CA . PHE B 1 189 ? -8.064 39.666 45.870 1.00 50.50 189 PHE B CA 1
ATOM 4527 C C . PHE B 1 189 ? -9.028 40.131 44.802 1.00 47.76 189 PHE B C 1
ATOM 4528 O O . PHE B 1 189 ? -8.653 40.957 43.968 1.00 52.04 189 PHE B O 1
ATOM 4536 N N . GLY B 1 190 ? -10.259 39.629 44.818 1.00 51.84 190 GLY B N 1
ATOM 4537 C CA . GLY B 1 190 ? -11.153 39.828 43.692 1.00 50.60 190 GLY B CA 1
ATOM 4538 C C . GLY B 1 190 ? -10.727 39.003 42.491 1.00 48.70 190 GLY B C 1
ATOM 4539 O O . GLY B 1 190 ? -10.939 37.789 42.448 1.00 47.80 190 GLY B O 1
ATOM 4540 N N . ASP B 1 191 ? -10.107 39.654 41.514 1.00 53.77 191 ASP B N 1
ATOM 4541 C CA . ASP B 1 191 ? -9.647 38.942 40.330 1.00 51.94 191 ASP B CA 1
ATOM 4542 C C . ASP B 1 191 ? -8.650 37.852 40.708 1.00 51.53 191 ASP B C 1
ATOM 4543 O O . ASP B 1 191 ? -7.654 38.113 41.384 1.00 52.81 191 ASP B O 1
ATOM 4548 N N . ARG B 1 192 ? -8.921 36.623 40.273 1.00 50.12 192 ARG B N 1
ATOM 4549 C CA . ARG B 1 192 ? -8.039 35.506 40.603 1.00 49.93 192 ARG B CA 1
ATOM 4550 C C . ARG B 1 192 ? -6.618 35.716 40.089 1.00 51.25 192 ARG B C 1
ATOM 4551 O O . ARG B 1 192 ? -5.688 35.090 40.605 1.00 51.76 192 ARG B O 1
ATOM 4559 N N . GLY B 1 193 ? -6.431 36.570 39.078 1.00 52.73 193 GLY B N 1
ATOM 4560 C CA . GLY B 1 193 ? -5.095 36.912 38.622 1.00 50.42 193 GLY B CA 1
ATOM 4561 C C . GLY B 1 193 ? -4.227 37.591 39.674 1.00 58.23 193 GLY B C 1
ATOM 4562 O O . GLY B 1 193 ? -2.994 37.538 39.575 1.00 56.39 193 GLY B O 1
ATOM 4563 N N . PHE B 1 194 ? -4.834 38.217 40.688 1.00 52.93 194 PHE B N 1
ATOM 4564 C CA . PHE B 1 194 ? -4.055 38.919 41.704 1.00 55.82 194 PHE B CA 1
ATOM 4565 C C . PHE B 1 194 ? -3.475 38.000 42.769 1.00 52.09 194 PHE B C 1
ATOM 4566 O O . PHE B 1 194 ? -2.688 38.475 43.583 1.00 53.85 194 PHE B O 1
ATOM 4574 N N . LEU B 1 195 ? -3.816 36.710 42.755 1.00 54.58 195 LEU B N 1
ATOM 4575 C CA . LEU B 1 195 ? -3.317 35.768 43.745 1.00 53.98 195 LEU B CA 1
ATOM 4576 C C . LEU B 1 195 ? -1.827 35.503 43.547 1.00 60.52 195 LEU B C 1
ATOM 4577 O O . LEU B 1 195 ? -1.354 35.351 42.415 1.00 57.14 195 LEU B O 1
ATOM 4582 N N . THR B 1 196 ? -1.082 35.470 44.660 1.00 55.91 196 THR B N 1
ATOM 4583 C CA . THR B 1 196 ? 0.347 35.172 44.649 1.00 54.16 196 THR B CA 1
ATOM 4584 C C . THR B 1 196 ? 0.723 34.462 45.941 1.00 56.09 196 THR B C 1
ATOM 4585 O O . THR B 1 196 ? -0.013 34.503 46.929 1.00 55.59 196 THR B O 1
ATOM 4589 N N . ILE B 1 197 ? 1.909 33.845 45.935 1.00 57.26 197 ILE B N 1
ATOM 4590 C CA . ILE B 1 197 ? 2.419 33.150 47.121 1.00 60.01 197 ILE B CA 1
ATOM 4591 C C . ILE B 1 197 ? 2.405 34.082 48.325 1.00 59.01 197 ILE B C 1
ATOM 4592 O O . ILE B 1 197 ? 1.750 33.818 49.339 1.00 55.72 197 ILE B O 1
ATOM 4597 N N . ASP B 1 198 ? 3.126 35.198 48.211 1.00 55.60 198 ASP B N 1
ATOM 4598 C CA . ASP B 1 198 ? 3.344 36.065 49.361 1.00 63.32 198 ASP B CA 1
ATOM 4599 C C . ASP B 1 198 ? 2.037 36.657 49.872 1.00 60.58 198 ASP B C 1
ATOM 4600 O O . ASP B 1 198 ? 1.800 36.694 51.086 1.00 55.32 198 ASP B O 1
ATOM 4605 N N . SER B 1 199 ? 1.173 37.118 48.967 1.00 53.81 199 SER B N 1
ATOM 4606 C CA . SER B 1 199 ? -0.094 37.679 49.420 1.00 58.52 199 SER B CA 1
ATOM 4607 C C . SER B 1 199 ? -0.970 36.628 50.101 1.00 54.82 199 SER B C 1
ATOM 4608 O O . SER B 1 199 ? -1.702 36.960 51.041 1.00 54.87 199 SER B O 1
ATOM 4611 N N . LEU B 1 200 ? -0.907 35.365 49.659 1.00 51.05 200 LEU B N 1
ATOM 4612 C CA . LEU B 1 200 ? -1.687 34.320 50.318 1.00 50.73 200 LEU B CA 1
ATOM 4613 C C . LEU B 1 200 ? -1.046 33.894 51.633 1.00 53.04 200 LEU B C 1
ATOM 4614 O O . LEU B 1 200 ? -1.751 33.671 52.625 1.00 49.14 200 LEU B O 1
ATOM 4619 N N . LYS B 1 201 ? 0.283 33.735 51.628 1.00 52.14 201 LYS B N 1
ATOM 4620 C CA . LYS B 1 201 ? 1.047 33.493 52.846 1.00 55.53 201 LYS B CA 1
ATOM 4621 C C . LYS B 1 201 ? 0.746 34.566 53.890 1.00 52.51 201 LYS B C 1
ATOM 4622 O O . LYS B 1 201 ? 0.397 34.266 55.033 1.00 46.50 201 LYS B O 1
ATOM 4628 N N . GLU B 1 202 ? 0.824 35.829 53.477 1.00 54.72 202 GLU B N 1
ATOM 4629 C CA . GLU B 1 202 ? 0.501 36.961 54.336 1.00 52.29 202 GLU B CA 1
ATOM 4630 C C . GLU B 1 202 ? -0.876 36.834 54.986 1.00 52.07 202 GLU B C 1
ATOM 4631 O O . GLU B 1 202 ? -1.071 37.288 56.120 1.00 51.66 202 GLU B O 1
ATOM 4637 N N . LEU B 1 203 ? -1.836 36.207 54.308 1.00 53.24 203 LEU B N 1
ATOM 4638 C CA . LEU B 1 203 ? -3.154 36.004 54.901 1.00 46.73 203 LEU B CA 1
ATOM 4639 C C . LEU B 1 203 ? -3.228 34.777 55.795 1.00 45.05 203 LEU B C 1
ATOM 4640 O O . LEU B 1 203 ? -4.270 34.549 56.428 1.00 41.03 203 LEU B O 1
ATOM 4645 N N . GLY B 1 204 ? -2.176 33.972 55.858 1.00 45.83 204 GLY B N 1
ATOM 4646 C CA . GLY B 1 204 ? -2.140 32.875 56.796 1.00 43.62 204 GLY B CA 1
ATOM 4647 C C . GLY B 1 204 ? -2.382 31.500 56.227 1.00 44.51 204 GLY B C 1
ATOM 4648 O O . GLY B 1 204 ? -2.544 30.554 57.005 1.00 42.84 204 GLY B O 1
ATOM 4649 N N . PHE B 1 205 ? -2.401 31.350 54.907 1.00 47.14 205 PHE B N 1
ATOM 4650 C CA . PHE B 1 205 ? -2.553 30.026 54.308 1.00 51.71 205 PHE B CA 1
ATOM 4651 C C . PHE B 1 205 ? -1.226 29.289 54.339 1.00 44.69 205 PHE B C 1
ATOM 4652 O O . PHE B 1 205 ? -0.164 29.903 54.239 1.00 47.66 205 PHE B O 1
ATOM 4660 N N . ASN B 1 206 ? -1.285 27.966 54.472 1.00 52.61 206 ASN B N 1
ATOM 4661 C CA . ASN B 1 206 ? -0.042 27.205 54.433 1.00 58.97 206 ASN B CA 1
ATOM 4662 C C . ASN B 1 206 ? 0.345 26.889 52.991 1.00 60.14 206 ASN B C 1
ATOM 4663 O O . ASN B 1 206 ? -0.441 27.058 52.052 1.00 59.19 206 ASN B O 1
ATOM 4668 N N . GLU B 1 207 ? 1.588 26.416 52.828 1.00 61.39 207 GLU B N 1
ATOM 4669 C CA . GLU B 1 207 ? 2.204 26.354 51.506 1.00 66.28 207 GLU B CA 1
ATOM 4670 C C . GLU B 1 207 ? 1.545 25.319 50.603 1.00 65.08 207 GLU B C 1
ATOM 4671 O O . GLU B 1 207 ? 1.487 25.520 49.387 1.00 64.74 207 GLU B O 1
ATOM 4677 N N . GLN B 1 208 ? 1.061 24.206 51.152 1.00 63.93 208 GLN B N 1
ATOM 4678 C CA . GLN B 1 208 ? 0.403 23.224 50.297 1.00 66.03 208 GLN B CA 1
ATOM 4679 C C . GLN B 1 208 ? -0.918 23.773 49.784 1.00 65.31 208 GLN B C 1
ATOM 4680 O O . GLN B 1 208 ? -1.216 23.707 48.583 1.00 63.51 208 GLN B O 1
ATOM 4686 N N . ARG B 1 209 ? -1.710 24.346 50.688 1.00 62.74 209 ARG B N 1
ATOM 4687 C CA . ARG B 1 209 ? -2.932 25.024 50.291 1.00 58.37 209 ARG B CA 1
ATOM 4688 C C . ARG B 1 209 ? -2.652 26.113 49.266 1.00 59.33 209 ARG B C 1
ATOM 4689 O O . ARG B 1 209 ? -3.368 26.237 48.268 1.00 59.53 209 ARG B O 1
ATOM 4697 N N . ILE B 1 210 ? -1.619 26.925 49.498 1.00 57.35 210 ILE B N 1
ATOM 4698 C CA . ILE B 1 210 ? -1.334 28.006 48.560 1.00 56.70 210 ILE B CA 1
ATOM 4699 C C . ILE B 1 210 ? -0.979 27.439 47.196 1.00 57.06 210 ILE B C 1
ATOM 4700 O O . ILE B 1 210 ? -1.323 28.024 46.157 1.00 55.57 210 ILE B O 1
ATOM 4705 N N . ASN B 1 211 ? -0.317 26.285 47.172 1.00 56.17 211 ASN B N 1
ATOM 4706 C CA . ASN B 1 211 ? 0.013 25.647 45.904 1.00 60.25 211 ASN B CA 1
ATOM 4707 C C . ASN B 1 211 ? -1.246 25.203 45.166 1.00 59.03 211 ASN B C 1
ATOM 4708 O O . ASN B 1 211 ? -1.403 25.479 43.971 1.00 57.49 211 ASN B O 1
ATOM 4713 N N . ARG B 1 212 ? -2.149 24.499 45.862 1.00 59.75 212 ARG B N 1
ATOM 4714 C CA . ARG B 1 212 ? -3.384 24.054 45.224 1.00 56.29 212 ARG B CA 1
ATOM 4715 C C . ARG B 1 212 ? -4.177 25.235 44.678 1.00 56.98 212 ARG B C 1
ATOM 4716 O O . ARG B 1 212 ? -4.777 25.138 43.600 1.00 58.65 212 ARG B O 1
ATOM 4724 N N . ILE B 1 213 ? -4.159 26.372 45.386 1.00 53.61 213 ILE B N 1
ATOM 4725 C CA . ILE B 1 213 ? -4.965 27.524 44.983 1.00 54.53 213 ILE B CA 1
ATOM 4726 C C . ILE B 1 213 ? -4.367 28.207 43.757 1.00 52.99 213 ILE B C 1
ATOM 4727 O O . ILE B 1 213 ? -5.083 28.552 42.808 1.00 52.34 213 ILE B O 1
ATOM 4732 N N . LEU B 1 214 ? -3.060 28.464 43.776 1.00 52.24 214 LEU B N 1
ATOM 4733 C CA . LEU B 1 214 ? -2.443 29.138 42.637 1.00 54.43 214 LEU B CA 1
ATOM 4734 C C . LEU B 1 214 ? -2.456 28.248 41.405 1.00 55.90 214 LEU B C 1
ATOM 4735 O O . LEU B 1 214 ? -2.488 28.748 40.277 1.00 53.31 214 LEU B O 1
ATOM 4740 N N . ASP B 1 215 ? -2.416 26.930 41.608 1.00 58.21 215 ASP B N 1
ATOM 4741 C CA . ASP B 1 215 ? -2.532 26.003 40.490 1.00 59.76 215 ASP B CA 1
ATOM 4742 C C . ASP B 1 215 ? -3.926 26.069 39.879 1.00 60.56 215 ASP B C 1
ATOM 4743 O O . ASP B 1 215 ? -4.078 26.047 38.652 1.00 59.85 215 ASP B O 1
ATOM 4748 N N . ALA B 1 216 ? -4.957 26.144 40.723 1.00 57.12 216 ALA B N 1
ATOM 4749 C CA . ALA B 1 216 ? -6.318 26.211 40.214 1.00 52.62 216 ALA B CA 1
ATOM 4750 C C . ALA B 1 216 ? -6.575 27.549 39.552 1.00 53.89 216 ALA B C 1
ATOM 4751 O O . ALA B 1 216 ? -7.208 27.613 38.492 1.00 59.00 216 ALA B O 1
ATOM 4753 N N . ALA B 1 217 ? -6.068 28.632 40.140 1.00 50.25 217 ALA B N 1
ATOM 4754 C CA . ALA B 1 217 ? -6.269 29.938 39.528 1.00 54.46 217 ALA B CA 1
ATOM 4755 C C . ALA B 1 217 ? -5.643 29.999 38.141 1.00 56.55 217 ALA B C 1
ATOM 4756 O O . ALA B 1 217 ? -6.160 30.684 37.253 1.00 48.80 217 ALA B O 1
ATOM 4758 N N . LYS B 1 218 ? -4.534 29.287 37.933 1.00 57.99 218 LYS B N 1
ATOM 4759 C CA . LYS B 1 218 ? -3.878 29.370 36.634 1.00 65.03 218 LYS B CA 1
ATOM 4760 C C . LYS B 1 218 ? -4.601 28.521 35.594 1.00 56.77 218 LYS B C 1
ATOM 4761 O O . LYS B 1 218 ? -4.758 28.950 34.456 1.00 55.80 218 LYS B O 1
ATOM 4767 N N . LYS B 1 219 ? -5.061 27.328 35.972 1.00 61.17 219 LYS B N 1
ATOM 4768 C CA . LYS B 1 219 ? -5.838 26.460 35.086 1.00 64.12 219 LYS B CA 1
ATOM 4769 C C . LYS B 1 219 ? -7.286 26.943 34.877 1.00 61.56 219 LYS B C 1
ATOM 4770 O O . LYS B 1 219 ? -7.993 26.377 34.032 1.00 61.95 219 LYS B O 1
ATOM 4776 N N . SER B 1 220 ? -7.726 27.989 35.583 1.00 59.11 220 SER B N 1
ATOM 4777 C CA . SER B 1 220 ? -9.154 28.235 35.770 1.00 57.08 220 SER B CA 1
ATOM 4778 C C . SER B 1 220 ? -9.910 28.326 34.450 1.00 55.41 220 SER B C 1
ATOM 4779 O O . SER B 1 220 ? -9.493 29.026 33.525 1.00 54.89 220 SER B O 1
ATOM 4782 N N . ILE B 1 221 ? -11.059 27.655 34.409 1.00 54.57 221 ILE B N 1
ATOM 4783 C CA . ILE B 1 221 ? -11.995 27.663 33.288 1.00 53.98 221 ILE B CA 1
ATOM 4784 C C . ILE B 1 221 ? -12.966 28.835 33.417 1.00 50.41 221 ILE B C 1
ATOM 4785 O O . ILE B 1 221 ? -13.879 29.010 32.602 1.00 47.70 221 ILE B O 1
ATOM 4790 N N . GLY B 1 222 ? -12.769 29.673 34.411 1.00 46.59 222 GLY B N 1
ATOM 4791 C CA . GLY B 1 222 ? -13.741 30.719 34.665 1.00 45.74 222 GLY B CA 1
ATOM 4792 C C . GLY B 1 222 ? -13.664 31.877 33.684 1.00 44.00 222 GLY B C 1
ATOM 4793 O O . GLY B 1 222 ? -12.716 32.040 32.925 1.00 51.87 222 GLY B O 1
ATOM 4794 N N . ALA B 1 223 ? -14.680 32.727 33.732 1.00 41.81 223 ALA B N 1
ATOM 4795 C CA . ALA B 1 223 ? -14.768 33.835 32.795 1.00 48.33 223 ALA B CA 1
ATOM 4796 C C . ALA B 1 223 ? -13.899 35.010 33.231 1.00 55.94 223 ALA B C 1
ATOM 4797 O O . ALA B 1 223 ? -13.490 35.129 34.394 1.00 51.35 223 ALA B O 1
ATOM 4799 N N . ASP B 1 224 ? -13.633 35.897 32.272 1.00 54.23 224 ASP B N 1
ATOM 4800 C CA . ASP B 1 224 ? -13.047 37.201 32.550 1.00 59.09 224 ASP B CA 1
ATOM 4801 C C . ASP B 1 224 ? -14.179 38.190 32.764 1.00 57.67 224 ASP B C 1
ATOM 4802 O O . ASP B 1 224 ? -15.023 38.367 31.884 1.00 57.37 224 ASP B O 1
ATOM 4807 N N . ILE B 1 225 ? -14.208 38.832 33.924 1.00 59.42 225 ILE B N 1
ATOM 4808 C CA . ILE B 1 225 ? -15.244 39.811 34.213 1.00 56.58 225 ILE B CA 1
ATOM 4809 C C . ILE B 1 225 ? -14.572 41.146 34.515 1.00 55.55 225 ILE B C 1
ATOM 4810 O O . ILE B 1 225 ? -13.353 41.237 34.657 1.00 59.15 225 ILE B O 1
ATOM 4815 N N . SER B 1 226 ? -15.388 42.189 34.612 1.00 50.81 226 SER B N 1
ATOM 4816 C CA . SER B 1 226 ? -14.841 43.512 34.844 1.00 54.80 226 SER B CA 1
ATOM 4817 C C . SER B 1 226 ? -14.552 43.743 36.332 1.00 55.24 226 SER B C 1
ATOM 4818 O O . SER B 1 226 ? -14.853 42.920 37.206 1.00 51.91 226 SER B O 1
ATOM 4821 N N . GLU B 1 227 ? -13.946 44.894 36.607 1.00 55.26 227 GLU B N 1
ATOM 4822 C CA . GLU B 1 227 ? -13.655 45.258 37.987 1.00 54.92 227 GLU B CA 1
ATOM 4823 C C . GLU B 1 227 ? -14.932 45.614 38.729 1.00 56.57 227 GLU B C 1
ATOM 4824 O O . GLU B 1 227 ? -15.085 45.285 39.912 1.00 58.25 227 GLU B O 1
ATOM 4830 N N . ASP B 1 228 ? -15.868 46.273 38.049 1.00 52.58 228 ASP B N 1
ATOM 4831 C CA . ASP B 1 228 ? -17.157 46.569 38.665 1.00 56.14 228 ASP B CA 1
ATOM 4832 C C . ASP B 1 228 ? -17.926 45.293 38.991 1.00 54.37 228 ASP B C 1
ATOM 4833 O O . ASP B 1 228 ? -18.633 45.233 40.004 1.00 51.41 228 ASP B O 1
ATOM 4838 N N . ASP B 1 229 ? -17.841 44.278 38.120 1.00 52.31 229 ASP B N 1
ATOM 4839 C CA . ASP B 1 229 ? -18.490 43.007 38.427 1.00 48.73 229 ASP B CA 1
ATOM 4840 C C . ASP B 1 229 ? -17.865 42.386 39.662 1.00 48.50 229 ASP B C 1
ATOM 4841 O O . ASP B 1 229 ? -18.570 41.952 40.581 1.00 45.21 229 ASP B O 1
ATOM 4846 N N . LEU B 1 230 ? -16.531 42.365 39.712 1.00 51.12 230 LEU B N 1
ATOM 4847 C CA . LEU B 1 230 ? -15.850 41.850 40.888 1.00 48.38 230 LEU B CA 1
ATOM 4848 C C . LEU B 1 230 ? -16.242 42.633 42.131 1.00 47.54 230 LEU B C 1
ATOM 4849 O O . LEU B 1 230 ? -16.430 42.042 43.197 1.00 44.54 230 LEU B O 1
ATOM 4854 N N . SER B 1 231 ? -16.429 43.953 42.004 1.00 45.94 231 SER B N 1
ATOM 4855 C CA . SER B 1 231 ? -16.705 44.753 43.197 1.00 48.27 231 SER B CA 1
ATOM 4856 C C . SER B 1 231 ? -18.095 44.493 43.755 1.00 47.46 231 SER B C 1
ATOM 4857 O O . SER B 1 231 ? -18.300 44.599 44.966 1.00 44.77 231 SER B O 1
ATOM 4860 N N . ALA B 1 232 ? -19.064 44.158 42.903 1.00 45.24 232 ALA B N 1
ATOM 4861 C CA . ALA B 1 232 ? -20.369 43.783 43.434 1.00 43.49 232 ALA B CA 1
ATOM 4862 C C . ALA B 1 232 ? -20.260 42.509 44.266 1.00 41.61 232 ALA B C 1
ATOM 4863 O O . ALA B 1 232 ? -20.937 42.370 45.289 1.00 44.41 232 ALA B O 1
ATOM 4865 N N . MET B 1 233 ? -19.394 41.579 43.854 1.00 39.28 233 MET B N 1
ATOM 4866 C CA . MET B 1 233 ? -19.195 40.346 44.615 1.00 42.80 233 MET B CA 1
ATOM 4867 C C . MET B 1 233 ? -18.489 40.608 45.946 1.00 45.23 233 MET B C 1
ATOM 4868 O O . MET B 1 233 ? -18.848 40.017 46.974 1.00 42.62 233 MET B O 1
ATOM 4873 N N . ARG B 1 234 ? -17.471 41.475 45.939 1.00 42.80 234 ARG B N 1
ATOM 4874 C CA . ARG B 1 234 ? -16.713 41.768 47.151 1.00 44.59 234 ARG B CA 1
ATOM 4875 C C . ARG B 1 234 ? -17.557 42.456 48.213 1.00 41.64 234 ARG B C 1
ATOM 4876 O O . ARG B 1 234 ? -17.215 42.392 49.398 1.00 44.35 234 ARG B O 1
ATOM 4884 N N . MET B 1 235 ? -18.648 43.110 47.821 1.00 40.18 235 MET B N 1
ATOM 4885 C CA . MET B 1 235 ? -19.549 43.677 48.813 1.00 41.77 235 MET B CA 1
ATOM 4886 C C . MET B 1 235 ? -20.166 42.578 49.664 1.00 43.45 235 MET B C 1
ATOM 4887 O O . MET B 1 235 ? -20.307 42.730 50.885 1.00 42.08 235 MET B O 1
ATOM 4892 N N . ILE B 1 236 ? -20.537 41.461 49.035 1.00 39.11 236 ILE B N 1
ATOM 4893 C CA . ILE B 1 236 ? -21.077 40.339 49.792 1.00 37.36 236 ILE B CA 1
ATOM 4894 C C . ILE B 1 236 ? -19.994 39.722 50.671 1.00 37.75 236 ILE B C 1
ATOM 4895 O O . ILE B 1 236 ? -20.243 39.372 51.828 1.00 36.68 236 ILE B O 1
ATOM 4900 N N . ALA B 1 237 ? -18.787 39.555 50.131 1.00 36.97 237 ALA B N 1
ATOM 4901 C CA . ALA B 1 237 ? -17.729 38.919 50.903 1.00 37.26 237 ALA B CA 1
ATOM 4902 C C . ALA B 1 237 ? -17.400 39.743 52.144 1.00 38.59 237 ALA B C 1
ATOM 4903 O O . ALA B 1 237 ? -17.351 39.215 53.256 1.00 38.63 237 ALA B O 1
ATOM 4905 N N . ASN B 1 238 ? -17.217 41.055 51.972 1.00 41.63 238 ASN B N 1
ATOM 4906 C CA . ASN B 1 238 ? -16.946 41.917 53.116 1.00 41.25 238 ASN B CA 1
ATOM 4907 C C . ASN B 1 238 ? -18.078 41.863 54.129 1.00 40.95 238 ASN B C 1
ATOM 4908 O O . ASN B 1 238 ? -17.827 41.768 55.337 1.00 43.12 238 ASN B O 1
ATOM 4913 N N . THR B 1 239 ? -19.330 41.856 53.664 1.00 40.16 239 THR B N 1
ATOM 4914 C CA . THR B 1 239 ? -20.449 41.709 54.600 1.00 39.49 239 THR B CA 1
ATOM 4915 C C . THR B 1 239 ? -20.342 40.412 55.403 1.00 37.45 239 THR B C 1
ATOM 4916 O O . THR B 1 239 ? -20.616 40.399 56.609 1.00 39.09 239 THR B O 1
ATOM 4920 N N . ILE B 1 240 ? -19.963 39.309 54.747 1.00 34.65 240 ILE B N 1
ATOM 4921 C CA . ILE B 1 240 ? -19.798 38.040 55.446 1.00 37.25 240 ILE B CA 1
ATOM 4922 C C . ILE B 1 240 ? -18.735 38.169 56.532 1.00 40.54 240 ILE B C 1
ATOM 4923 O O . ILE B 1 240 ? -18.936 37.756 57.683 1.00 38.73 240 ILE B O 1
ATOM 4928 N N . LEU B 1 241 ? -17.588 38.746 56.179 1.00 38.30 241 LEU B N 1
ATOM 4929 C CA . LEU B 1 241 ? -16.532 38.938 57.167 1.00 38.75 241 LEU B CA 1
ATOM 4930 C C . LEU B 1 241 ? -17.040 39.768 58.344 1.00 37.55 241 LEU B C 1
ATOM 4931 O O . LEU B 1 241 ? -16.857 39.390 59.507 1.00 38.72 241 LEU B O 1
ATOM 4936 N N . ASP B 1 242 ? -17.738 40.872 58.067 1.00 38.89 242 ASP B N 1
ATOM 4937 C CA . ASP B 1 242 ? -18.302 41.654 59.168 1.00 38.85 242 ASP B CA 1
ATOM 4938 C C . ASP B 1 242 ? -19.261 40.828 60.011 1.00 43.25 242 ASP B C 1
ATOM 4939 O O . ASP B 1 242 ? -19.321 41.010 61.238 1.00 43.44 242 ASP B O 1
ATOM 4944 N N . LEU B 1 243 ? -20.004 39.907 59.388 1.00 36.60 243 LEU B N 1
ATOM 4945 C CA . LEU B 1 243 ? -21.007 39.159 60.141 1.00 36.95 243 LEU B CA 1
ATOM 4946 C C . LEU B 1 243 ? -20.352 38.176 61.099 1.00 35.34 243 LEU B C 1
ATOM 4947 O O . LEU B 1 243 ? -20.847 37.956 62.207 1.00 36.66 243 LEU B O 1
ATOM 4952 N N . TYR B 1 244 ? -19.241 37.575 60.692 1.00 36.08 244 TYR B N 1
ATOM 4953 C CA . TYR B 1 244 ? -18.546 36.670 61.593 1.00 37.38 244 TYR B CA 1
ATOM 4954 C C . TYR B 1 244 ? -18.029 37.423 62.818 1.00 41.63 244 TYR B C 1
ATOM 4955 O O . TYR B 1 244 ? -18.019 36.879 63.927 1.00 38.06 244 TYR B O 1
ATOM 4964 N N . ASN B 1 245 ? -17.608 38.682 62.631 1.00 41.83 245 ASN B N 1
ATOM 4965 C CA . ASN B 1 245 ? -17.111 39.481 63.747 1.00 43.70 245 ASN B CA 1
ATOM 4966 C C . ASN B 1 245 ? -18.229 39.788 64.735 1.00 44.60 245 ASN B C 1
ATOM 4967 O O . ASN B 1 245 ? -18.049 39.655 65.961 1.00 42.71 245 ASN B O 1
ATOM 4972 N N . ILE B 1 246 ? -19.398 40.182 64.218 1.00 38.65 246 ILE B N 1
ATOM 4973 C CA . ILE B 1 246 ? -20.562 40.370 65.079 1.00 38.82 246 ILE B CA 1
ATOM 4974 C C . ILE B 1 246 ? -20.955 39.056 65.747 1.00 42.37 246 ILE B C 1
ATOM 4975 O O . ILE B 1 246 ? -21.380 39.041 66.908 1.00 40.81 246 ILE B O 1
ATOM 4980 N N . ARG B 1 247 ? -20.859 37.935 65.016 1.00 38.26 247 ARG B N 1
ATOM 4981 C CA . ARG B 1 247 ? -21.269 36.662 65.594 1.00 34.29 247 ARG B CA 1
ATOM 4982 C C . ARG B 1 247 ? -20.413 36.332 66.814 1.00 40.95 247 ARG B C 1
ATOM 4983 O O . ARG B 1 247 ? -20.922 35.869 67.844 1.00 37.02 247 ARG B O 1
ATOM 4991 N N . ARG B 1 248 ? -19.108 36.579 66.709 1.00 41.06 248 ARG B N 1
ATOM 4992 C CA . ARG B 1 248 ? -18.193 36.310 67.811 1.00 40.63 248 ARG B CA 1
ATOM 4993 C C . ARG B 1 248 ? -18.397 37.292 68.967 1.00 40.80 248 ARG B C 1
ATOM 4994 O O . ARG B 1 248 ? -18.320 36.898 70.137 1.00 42.59 248 ARG B O 1
ATOM 5002 N N . ASN B 1 249 ? -18.681 38.565 68.676 1.00 42.06 249 ASN B N 1
ATOM 5003 C CA . ASN B 1 249 ? -19.008 39.482 69.765 1.00 40.31 249 ASN B CA 1
ATOM 5004 C C . ASN B 1 249 ? -20.259 39.018 70.489 1.00 43.55 249 ASN B C 1
ATOM 5005 O O . ASN B 1 249 ? -20.291 38.948 71.725 1.00 44.07 249 ASN B O 1
ATOM 5010 N N . LEU B 1 250 ? -21.315 38.720 69.734 1.00 38.93 250 LEU B N 1
ATOM 5011 C CA . LEU B 1 250 ? -22.554 38.298 70.370 1.00 41.76 250 LEU B CA 1
ATOM 5012 C C . LEU B 1 250 ? -22.309 37.078 71.231 1.00 36.27 250 LEU B C 1
ATOM 5013 O O . LEU B 1 250 ? -22.911 36.930 72.295 1.00 38.88 250 LEU B O 1
ATOM 5018 N N . ASN B 1 251 ? -21.424 36.197 70.785 1.00 35.53 251 ASN B N 1
ATOM 5019 C CA . ASN B 1 251 ? -21.200 34.979 71.537 1.00 36.68 251 ASN B CA 1
ATOM 5020 C C . ASN B 1 251 ? -20.471 35.280 72.839 1.00 39.20 251 ASN B C 1
ATOM 5021 O O . ASN B 1 251 ? -20.747 34.654 73.864 1.00 39.62 251 ASN B O 1
ATOM 5026 N N . ASN B 1 252 ? -19.551 36.248 72.814 1.00 38.51 252 ASN B N 1
ATOM 5027 C CA . ASN B 1 252 ? -18.898 36.680 74.039 1.00 41.84 252 ASN B CA 1
ATOM 5028 C C . ASN B 1 252 ? -19.876 37.407 74.938 1.00 41.09 252 ASN B C 1
ATOM 5029 O O . ASN B 1 252 ? -19.911 37.167 76.147 1.00 37.75 252 ASN B O 1
ATOM 5034 N N . TYR B 1 253 ? -20.711 38.267 74.363 1.00 38.85 253 TYR B N 1
ATOM 5035 C CA . TYR B 1 253 ? -21.738 38.907 75.177 1.00 41.12 253 TYR B CA 1
ATOM 5036 C C . TYR B 1 253 ? -22.616 37.863 75.847 1.00 39.89 253 TYR B C 1
ATOM 5037 O O . TYR B 1 253 ? -22.878 37.925 77.051 1.00 37.30 253 TYR B O 1
ATOM 5046 N N . LEU B 1 254 ? -23.068 36.885 75.073 1.00 39.61 254 LEU B N 1
ATOM 5047 C CA . LEU B 1 254 ? -23.982 35.884 75.600 1.00 41.34 254 LEU B CA 1
ATOM 5048 C C . LEU B 1 254 ? -23.330 35.069 76.720 1.00 39.51 254 LEU B C 1
ATOM 5049 O O . LEU B 1 254 ? -24.002 34.664 77.679 1.00 39.59 254 LEU B O 1
ATOM 5054 N N . GLU B 1 255 ? -22.020 34.843 76.628 1.00 40.17 255 GLU B N 1
ATOM 5055 C CA . GLU B 1 255 ? -21.320 34.108 77.676 1.00 45.78 255 GLU B CA 1
ATOM 5056 C C . GLU B 1 255 ? -21.446 34.812 79.026 1.00 41.70 255 GLU B C 1
ATOM 5057 O O . GLU B 1 255 ? -21.784 34.186 80.035 1.00 39.32 255 GLU B O 1
ATOM 5063 N N . GLY B 1 256 ? -21.193 36.118 79.061 1.00 40.00 256 GLY B N 1
ATOM 5064 C CA . GLY B 1 256 ? -21.286 36.830 80.325 1.00 39.33 256 GLY B CA 1
ATOM 5065 C C . GLY B 1 256 ? -22.702 36.866 80.868 1.00 43.90 256 GLY B C 1
ATOM 5066 O O . GLY B 1 256 ? -22.920 36.732 82.076 1.00 42.28 256 GLY B O 1
ATOM 5067 N N . VAL B 1 257 ? -23.690 37.048 79.992 1.00 35.22 257 VAL B N 1
ATOM 5068 C CA . VAL B 1 257 ? -25.056 37.132 80.500 1.00 38.52 257 VAL B CA 1
ATOM 5069 C C . VAL B 1 257 ? -25.525 35.776 81.020 1.00 38.97 257 VAL B C 1
ATOM 5070 O O . VAL B 1 257 ? -26.197 35.692 82.059 1.00 39.97 257 VAL B O 1
ATOM 5074 N N . MET B 1 258 ? -25.183 34.693 80.314 1.00 38.30 258 MET B N 1
ATOM 5075 C CA . MET B 1 258 ? -25.644 33.368 80.719 1.00 37.09 258 MET B CA 1
ATOM 5076 C C . MET B 1 258 ? -24.952 32.891 81.995 1.00 42.46 258 MET B C 1
ATOM 5077 O O . MET B 1 258 ? -25.577 32.211 82.822 1.00 38.16 258 MET B O 1
ATOM 5082 N N . LYS B 1 259 ? -23.679 33.243 82.187 1.00 39.32 259 LYS B N 1
ATOM 5083 C CA . LYS B 1 259 ? -23.044 32.909 83.455 1.00 48.76 259 LYS B CA 1
ATOM 5084 C C . LYS B 1 259 ? -23.747 33.633 84.592 1.00 47.62 259 LYS B C 1
ATOM 5085 O O . LYS B 1 259 ? -24.005 33.045 85.645 1.00 47.28 259 LYS B O 1
ATOM 5091 N N . GLU B 1 260 ? -24.161 34.874 84.350 1.00 46.29 260 GLU B N 1
ATOM 5092 C CA . GLU B 1 260 ? -24.954 35.620 85.326 1.00 45.16 260 GLU B CA 1
ATOM 5093 C C . GLU B 1 260 ? -26.348 35.020 85.508 1.00 46.02 260 GLU B C 1
ATOM 5094 O O . GLU B 1 260 ? -26.813 34.853 86.633 1.00 49.07 260 GLU B O 1
ATOM 5100 N N . VAL B 1 261 ? -27.025 34.671 84.417 1.00 47.14 261 VAL B N 1
ATOM 5101 C CA . VAL B 1 261 ? -28.447 34.337 84.468 1.00 40.70 261 VAL B CA 1
ATOM 5102 C C . VAL B 1 261 ? -28.683 32.862 84.781 1.00 41.54 261 VAL B C 1
ATOM 5103 O O . VAL B 1 261 ? -29.599 32.522 85.531 1.00 41.76 261 VAL B O 1
ATOM 5107 N N . ALA B 1 262 ? -27.903 31.948 84.202 1.00 36.60 262 ALA B N 1
ATOM 5108 C CA . ALA B 1 262 ? -28.125 30.511 84.387 1.00 43.18 262 ALA B CA 1
ATOM 5109 C C . ALA B 1 262 ? -26.786 29.778 84.338 1.00 47.63 262 ALA B C 1
ATOM 5110 O O . ALA B 1 262 ? -26.510 28.990 83.416 1.00 41.23 262 ALA B O 1
ATOM 5112 N N . PRO B 1 263 ? -25.927 30.004 85.345 1.00 43.58 263 PRO B N 1
ATOM 5113 C CA . PRO B 1 263 ? -24.599 29.352 85.360 1.00 42.55 263 PRO B CA 1
ATOM 5114 C C . PRO B 1 263 ? -24.639 27.834 85.416 1.00 42.78 263 PRO B C 1
ATOM 5115 O O . PRO B 1 263 ? -23.716 27.168 84.919 1.00 42.35 263 PRO B O 1
ATOM 5119 N N . ASN B 1 264 ? -25.652 27.248 86.043 1.00 41.43 264 ASN B N 1
ATOM 5120 C CA . ASN B 1 264 ? -25.661 25.792 86.124 1.00 42.72 264 ASN B CA 1
ATOM 5121 C C . ASN B 1 264 ? -26.020 25.176 84.775 1.00 43.73 264 ASN B C 1
ATOM 5122 O O . ASN B 1 264 ? -25.421 24.178 84.352 1.00 39.69 264 ASN B O 1
ATOM 5127 N N . VAL B 1 265 ? -26.996 25.757 84.079 1.00 45.77 265 VAL B N 1
ATOM 5128 C CA . VAL B 1 265 ? -27.277 25.311 82.724 1.00 40.23 265 VAL B CA 1
ATOM 5129 C C . VAL B 1 265 ? -26.060 25.550 81.841 1.00 38.36 265 VAL B C 1
ATOM 5130 O O . VAL B 1 265 ? -25.672 24.684 81.049 1.00 38.25 265 VAL B O 1
ATOM 5134 N N . THR B 1 266 ? -25.422 26.714 81.992 1.00 35.03 266 THR B N 1
ATOM 5135 C CA . THR B 1 266 ? -24.254 27.033 81.186 1.00 38.38 266 THR B CA 1
ATOM 5136 C C . THR B 1 266 ? -23.128 26.048 81.429 1.00 42.47 266 THR B C 1
ATOM 5137 O O . THR B 1 266 ? -22.411 25.682 80.492 1.00 42.61 266 THR B O 1
ATOM 5141 N N . ALA B 1 267 ? -22.949 25.609 82.685 1.00 44.56 267 ALA B N 1
ATOM 5142 C CA . ALA B 1 267 ? -21.912 24.627 82.970 1.00 42.29 267 ALA B CA 1
ATOM 5143 C C . ALA B 1 267 ? -22.133 23.343 82.188 1.00 42.74 267 ALA B C 1
ATOM 5144 O O . ALA B 1 267 ? -21.171 22.638 81.854 1.00 43.38 267 ALA B O 1
ATOM 5146 N N . LEU B 1 268 ? -23.392 22.987 81.952 1.00 37.83 268 LEU B N 1
ATOM 5147 C CA . LEU B 1 268 ? -23.693 21.732 81.285 1.00 41.61 268 LEU B CA 1
ATOM 5148 C C . LEU B 1 268 ? -23.609 21.841 79.762 1.00 42.80 268 LEU B C 1
ATOM 5149 O O . LEU B 1 268 ? -23.040 20.958 79.114 1.00 44.10 268 LEU B O 1
ATOM 5154 N N . VAL B 1 269 ? -24.194 22.881 79.157 1.00 39.68 269 VAL B N 1
ATOM 5155 C CA . VAL B 1 269 ? -24.352 22.904 77.699 1.00 37.75 269 VAL B CA 1
ATOM 5156 C C . VAL B 1 269 ? -23.672 24.091 77.029 1.00 38.25 269 VAL B C 1
ATOM 5157 O O . VAL B 1 269 ? -23.704 24.188 75.800 1.00 41.84 269 VAL B O 1
ATOM 5161 N N . GLY B 1 270 ? -23.081 25.011 77.789 1.00 37.96 270 GLY B N 1
ATOM 5162 C CA . GLY B 1 270 ? -22.496 26.194 77.213 1.00 37.49 270 GLY B CA 1
ATOM 5163 C C . GLY B 1 270 ? -23.522 27.303 77.030 1.00 37.88 270 GLY B C 1
ATOM 5164 O O . GLY B 1 270 ? -24.731 27.087 77.127 1.00 38.04 270 GLY B O 1
ATOM 5165 N N . PRO B 1 271 ? -23.050 28.523 76.773 1.00 38.16 271 PRO B N 1
ATOM 5166 C CA . PRO B 1 271 ? -23.980 29.662 76.800 1.00 37.69 271 PRO B CA 1
ATOM 5167 C C . PRO B 1 271 ? -24.919 29.710 75.595 1.00 40.67 271 PRO B C 1
ATOM 5168 O O . PRO B 1 271 ? -26.113 30.012 75.753 1.00 37.59 271 PRO B O 1
ATOM 5172 N N . ALA B 1 272 ? -24.438 29.389 74.397 1.00 36.24 272 ALA B N 1
ATOM 5173 C CA . ALA B 1 272 ? -25.326 29.453 73.231 1.00 40.69 272 ALA B CA 1
ATOM 5174 C C . ALA B 1 272 ? -26.476 28.460 73.366 1.00 38.18 272 ALA B C 1
ATOM 5175 O O . ALA B 1 272 ? -27.649 28.852 73.378 1.00 40.10 272 ALA B O 1
ATOM 5177 N N . LEU B 1 273 ? -26.156 27.167 73.512 1.00 38.81 273 LEU B N 1
ATOM 5178 C CA . LEU B 1 273 ? -27.203 26.156 73.640 1.00 36.16 273 LEU B CA 1
ATOM 5179 C C . LEU B 1 273 ? -28.055 26.374 74.881 1.00 36.70 273 LEU B C 1
ATOM 5180 O O . LEU B 1 273 ? -29.258 26.084 74.851 1.00 39.82 273 LEU B O 1
ATOM 5185 N N . GLY B 1 274 ? -27.463 26.874 75.974 1.00 37.81 274 GLY B N 1
ATOM 5186 C CA . GLY B 1 274 ? -28.261 27.219 77.145 1.00 36.79 274 GLY B CA 1
ATOM 5187 C C . GLY B 1 274 ? -29.291 28.291 76.829 1.00 37.46 274 GLY B C 1
ATOM 5188 O O . GLY B 1 274 ? -30.467 28.169 77.176 1.00 37.35 274 GLY B O 1
ATOM 5189 N N . ALA B 1 275 ? -28.862 29.350 76.146 1.00 33.67 275 ALA B N 1
ATOM 5190 C CA . ALA B 1 275 ? -29.791 30.414 75.780 1.00 40.01 275 ALA B CA 1
ATOM 5191 C C . ALA B 1 275 ? -30.855 29.939 74.784 1.00 34.07 275 ALA B C 1
ATOM 5192 O O . ALA B 1 275 ? -31.992 30.412 74.847 1.00 32.89 275 ALA B O 1
ATOM 5194 N N . ARG B 1 276 ? -30.531 28.985 73.897 1.00 30.32 276 ARG B N 1
ATOM 5195 C CA . ARG B 1 276 ? -31.563 28.461 73.001 1.00 37.52 276 ARG B CA 1
ATOM 5196 C C . ARG B 1 276 ? -32.629 27.709 73.774 1.00 37.43 276 ARG B C 1
ATOM 5197 O O . ARG B 1 276 ? -33.815 27.768 73.423 1.00 36.64 276 ARG B O 1
ATOM 5205 N N . LEU B 1 277 ? -32.224 26.978 74.815 1.00 36.78 277 LEU B N 1
ATOM 5206 C CA . LEU B 1 277 ? -33.216 26.363 75.684 1.00 40.91 277 LEU B CA 1
ATOM 5207 C C . LEU B 1 277 ? -34.107 27.423 76.318 1.00 37.54 277 LEU B C 1
ATOM 5208 O O . LEU B 1 277 ? -35.324 27.245 76.396 1.00 37.62 277 LEU B O 1
ATOM 5213 N N . LEU B 1 278 ? -33.524 28.537 76.768 1.00 34.68 278 LEU B N 1
ATOM 5214 C CA . LEU B 1 278 ? -34.345 29.609 77.326 1.00 35.62 278 LEU B CA 1
ATOM 5215 C C . LEU B 1 278 ? -35.286 30.170 76.275 1.00 38.96 278 LEU B C 1
ATOM 5216 O O . LEU B 1 278 ? -36.478 30.369 76.540 1.00 39.26 278 LEU B O 1
ATOM 5221 N N . SER B 1 279 ? -34.768 30.400 75.067 1.00 35.54 279 SER B N 1
ATOM 5222 C CA . SER B 1 279 ? -35.564 31.006 74.012 1.00 40.53 279 SER B CA 1
ATOM 5223 C C . SER B 1 279 ? -36.794 30.170 73.703 1.00 39.78 279 SER B C 1
ATOM 5224 O O . SER B 1 279 ? -37.905 30.694 73.619 1.00 40.67 279 SER B O 1
ATOM 5227 N N . ILE B 1 280 ? -36.615 28.859 73.554 1.00 40.16 280 ILE B N 1
ATOM 5228 C CA . ILE B 1 280 ? -37.735 27.993 73.218 1.00 37.37 280 ILE B CA 1
ATOM 5229 C C . ILE B 1 280 ? -38.682 27.852 74.404 1.00 39.55 280 ILE B C 1
ATOM 5230 O O . ILE B 1 280 ? -39.902 27.814 74.233 1.00 37.45 280 ILE B O 1
ATOM 5235 N N . ALA B 1 281 ? -38.141 27.736 75.625 1.00 39.26 281 ALA B N 1
ATOM 5236 C CA . ALA B 1 281 ? -39.010 27.712 76.806 1.00 43.43 281 ALA B CA 1
ATOM 5237 C C . ALA B 1 281 ? -39.751 29.036 76.989 1.00 47.13 281 ALA B C 1
ATOM 5238 O O . ALA B 1 281 ? -40.931 29.046 77.356 1.00 45.67 281 ALA B O 1
ATOM 5240 N N . GLY B 1 282 ? -39.078 30.155 76.734 1.00 44.46 282 GLY B N 1
ATOM 5241 C CA . GLY B 1 282 ? -39.626 31.485 76.897 1.00 41.95 282 GLY B CA 1
ATOM 5242 C C . GLY B 1 282 ? -39.025 32.256 78.047 1.00 46.29 282 GLY B C 1
ATOM 5243 O O . GLY B 1 282 ? -39.073 33.501 78.041 1.00 45.53 282 GLY B O 1
ATOM 5244 N N . SER B 1 283 ? -38.475 31.559 79.040 1.00 41.73 283 SER B N 1
ATOM 5245 C CA . SER B 1 283 ? -37.868 32.203 80.194 1.00 42.78 283 SER B CA 1
ATOM 5246 C C . SER B 1 283 ? -37.248 31.117 81.050 1.00 41.96 283 SER B C 1
ATOM 5247 O O . SER B 1 283 ? -37.568 29.932 80.911 1.00 43.09 283 SER B O 1
ATOM 5250 N N . LEU B 1 284 ? -36.377 31.543 81.956 1.00 38.20 284 LEU B N 1
ATOM 5251 C CA . LEU B 1 284 ? -35.784 30.603 82.891 1.00 43.74 284 LEU B CA 1
ATOM 5252 C C . LEU B 1 284 ? -36.850 29.989 83.790 1.00 44.88 284 LEU B C 1
ATOM 5253 O O . LEU B 1 284 ? -36.865 28.768 83.998 1.00 46.31 284 LEU B O 1
ATOM 5258 N N . ASP B 1 285 ? -37.778 30.812 84.292 1.00 41.42 285 ASP B N 1
ATOM 5259 C CA . ASP B 1 285 ? -38.847 30.296 85.143 1.00 42.42 285 ASP B CA 1
ATOM 5260 C C . ASP B 1 285 ? -39.667 29.241 84.421 1.00 44.93 285 ASP B C 1
ATOM 5261 O O . ASP B 1 285 ? -40.065 28.235 85.020 1.00 41.03 285 ASP B O 1
ATOM 5266 N N . GLU B 1 286 ? -39.966 29.470 83.142 1.00 42.55 286 GLU B N 1
ATOM 5267 C CA . GLU B 1 286 ? -40.679 28.457 82.380 1.00 46.10 286 GLU B CA 1
ATOM 5268 C C . GLU B 1 286 ? -39.826 27.210 82.202 1.00 43.50 286 GLU B C 1
ATOM 5269 O O . GLU B 1 286 ? -40.324 26.088 82.340 1.00 44.19 286 GLU B O 1
ATOM 5275 N N . LEU B 1 287 ? -38.539 27.385 81.889 1.00 42.57 287 LEU B N 1
ATOM 5276 C CA . LEU B 1 287 ? -37.655 26.232 81.709 1.00 43.89 287 LEU B CA 1
ATOM 5277 C C . LEU B 1 287 ? -37.610 25.370 82.960 1.00 42.38 287 LEU B C 1
ATOM 5278 O O . LEU B 1 287 ? -37.553 24.140 82.876 1.00 44.09 287 LEU B O 1
ATOM 5283 N N . ALA B 1 288 ? -37.651 25.997 84.127 1.00 41.57 288 ALA B N 1
ATOM 5284 C CA . ALA B 1 288 ? -37.505 25.264 85.376 1.00 45.36 288 ALA B CA 1
ATOM 5285 C C . ALA B 1 288 ? -38.792 24.592 85.823 1.00 50.60 288 ALA B C 1
ATOM 5286 O O . ALA B 1 288 ? -38.772 23.878 86.832 1.00 51.58 288 ALA B O 1
ATOM 5288 N N . LYS B 1 289 ? -39.908 24.810 85.123 1.00 44.01 289 LYS B N 1
ATOM 5289 C CA . LYS B 1 289 ? -41.107 24.031 85.397 1.00 48.79 289 LYS B CA 1
ATOM 5290 C C . LYS B 1 289 ? -41.164 22.746 84.585 1.00 52.53 289 LYS B C 1
ATOM 5291 O O . LYS B 1 289 ? -41.973 21.867 84.900 1.00 55.31 289 LYS B O 1
ATOM 5297 N N . MET B 1 290 ? -40.365 22.641 83.519 1.00 46.45 290 MET B N 1
ATOM 5298 C CA . MET B 1 290 ? -40.510 21.544 82.576 1.00 49.64 290 MET B CA 1
ATOM 5299 C C . MET B 1 290 ? -39.883 20.267 83.128 1.00 46.13 290 MET B C 1
ATOM 5300 O O . MET B 1 290 ? -38.817 20.309 83.738 1.00 45.66 290 MET B O 1
ATOM 5305 N N . PRO B 1 291 ? -40.532 19.131 82.933 1.00 45.74 291 PRO B N 1
ATOM 5306 C CA . PRO B 1 291 ? -39.875 17.851 83.207 1.00 43.44 291 PRO B CA 1
ATOM 5307 C C . PRO B 1 291 ? -38.792 17.561 82.178 1.00 45.75 291 PRO B C 1
ATOM 5308 O O . PRO B 1 291 ? -38.845 18.018 81.031 1.00 46.62 291 PRO B O 1
ATOM 5312 N N . ALA B 1 292 ? -37.798 16.790 82.608 1.00 42.90 292 ALA B N 1
ATOM 5313 C CA . ALA B 1 292 ? -36.710 16.339 81.747 1.00 42.26 292 ALA B CA 1
ATOM 5314 C C . ALA B 1 292 ? -37.199 15.897 80.378 1.00 41.12 292 ALA B C 1
ATOM 5315 O O . ALA B 1 292 ? -36.575 16.203 79.360 1.00 41.68 292 ALA B O 1
ATOM 5317 N N . SER B 1 293 ? -38.298 15.154 80.331 1.00 39.40 293 SER B N 1
ATOM 5318 C CA . SER B 1 293 ? -38.734 14.625 79.047 1.00 41.78 293 SER B CA 1
ATOM 5319 C C . SER B 1 293 ? -39.263 15.714 78.105 1.00 45.72 293 SER B C 1
ATOM 5320 O O . SER B 1 293 ? -39.369 15.475 76.892 1.00 42.18 293 SER B O 1
ATOM 5323 N N . THR B 1 294 ? -39.620 16.888 78.634 1.00 42.58 294 THR B N 1
ATOM 5324 C CA . THR B 1 294 ? -40.001 18.003 77.770 1.00 45.77 294 THR B CA 1
ATOM 5325 C C . THR B 1 294 ? -38.768 18.758 77.313 1.00 39.29 294 THR B C 1
ATOM 5326 O O . THR B 1 294 ? -38.632 19.088 76.131 1.00 40.66 294 THR B O 1
ATOM 5330 N N . ILE B 1 295 ? -37.860 19.026 78.254 1.00 38.56 295 ILE B N 1
ATOM 5331 C CA . ILE B 1 295 ? -36.570 19.626 77.932 1.00 38.12 295 ILE B CA 1
ATOM 5332 C C . ILE B 1 295 ? -35.881 18.832 76.835 1.00 43.19 295 ILE B C 1
ATOM 5333 O O . ILE B 1 295 ? -35.315 19.399 75.889 1.00 42.35 295 ILE B O 1
ATOM 5338 N N . GLN B 1 296 ? -35.990 17.503 76.902 1.00 43.94 296 GLN B N 1
ATOM 5339 C CA . GLN B 1 296 ? -35.332 16.643 75.925 1.00 45.48 296 GLN B CA 1
ATOM 5340 C C . GLN B 1 296 ? -35.764 16.944 74.488 1.00 42.88 296 GLN B C 1
ATOM 5341 O O . GLN B 1 296 ? -34.956 16.793 73.563 1.00 43.17 296 GLN B O 1
ATOM 5347 N N . VAL B 1 297 ? -37.004 17.394 74.273 1.00 40.15 297 VAL B N 1
ATOM 5348 C CA . VAL B 1 297 ? -37.482 17.601 72.911 1.00 44.72 297 VAL B CA 1
ATOM 5349 C C . VAL B 1 297 ? -37.799 19.067 72.595 1.00 42.83 297 VAL B C 1
ATOM 5350 O O . VAL B 1 297 ? -38.385 19.346 71.558 1.00 42.58 297 VAL B O 1
ATOM 5354 N N . LEU B 1 298 ? -37.415 20.007 73.454 1.00 46.02 298 LEU B N 1
ATOM 5355 C CA . LEU B 1 298 ? -37.471 21.414 73.081 1.00 41.26 298 LEU B CA 1
ATOM 5356 C C . LEU B 1 298 ? -36.771 21.631 71.750 1.00 41.67 298 LEU B C 1
ATOM 5357 O O . LEU B 1 298 ? -35.599 21.275 71.586 1.00 39.96 298 LEU B O 1
ATOM 5362 N N . GLY B 1 299 ? -37.494 22.211 70.792 1.00 41.99 299 GLY B N 1
ATOM 5363 C CA . GLY B 1 299 ? -36.984 22.416 69.456 1.00 41.06 299 GLY B CA 1
ATOM 5364 C C . GLY B 1 299 ? -37.427 21.394 68.431 1.00 44.01 299 GLY B C 1
ATOM 5365 O O . GLY B 1 299 ? -37.183 21.594 67.231 1.00 45.78 299 GLY B O 1
ATOM 5366 N N . ALA B 1 300 ? -38.072 20.313 68.854 1.00 42.21 300 ALA B N 1
ATOM 5367 C CA . ALA B 1 300 ? -38.462 19.240 67.946 1.00 45.51 300 ALA B CA 1
ATOM 5368 C C . ALA B 1 300 ? -39.975 19.199 67.751 1.00 45.96 300 ALA B C 1
ATOM 5369 O O . ALA B 1 300 ? -40.542 18.140 67.453 1.00 47.79 300 ALA B O 1
ATOM 5371 N N . GLU B 1 301 ? -40.626 20.357 67.915 1.00 40.96 301 GLU B N 1
ATOM 5372 C CA . GLU B 1 301 ? -42.085 20.438 67.945 1.00 45.09 301 GLU B CA 1
ATOM 5373 C C . GLU B 1 301 ? -42.719 19.982 66.646 1.00 42.14 301 GLU B C 1
ATOM 5374 O O . GLU B 1 301 ? -43.810 19.406 66.666 1.00 45.56 301 GLU B O 1
ATOM 5380 N N . LYS B 1 302 ? -42.071 20.235 65.512 1.00 43.59 302 LYS B N 1
ATOM 5381 C CA . LYS B 1 302 ? -42.607 19.746 64.248 1.00 46.09 302 LYS B CA 1
ATOM 5382 C C . LYS B 1 302 ? -42.618 18.218 64.216 1.00 47.11 302 LYS B C 1
ATOM 5383 O O . LYS B 1 302 ? -43.662 17.603 63.968 1.00 44.25 302 LYS B O 1
ATOM 5389 N N . ALA B 1 303 ? -41.471 17.586 64.502 1.00 45.65 303 ALA B N 1
ATOM 5390 C CA . ALA B 1 303 ? -41.421 16.121 64.499 1.00 47.56 303 ALA B CA 1
ATOM 5391 C C . ALA B 1 303 ? -42.348 15.535 65.553 1.00 47.50 303 ALA B C 1
ATOM 5392 O O . ALA B 1 303 ? -43.041 14.542 65.300 1.00 46.69 303 ALA B O 1
ATOM 5394 N N . LEU B 1 304 ? -42.389 16.146 66.739 1.00 44.25 304 LEU B N 1
ATOM 5395 C CA . LEU B 1 304 ? -43.206 15.592 67.813 1.00 44.28 304 LEU B CA 1
ATOM 5396 C C . LEU B 1 304 ? -44.690 15.598 67.439 1.00 46.37 304 LEU B C 1
ATOM 5397 O O . LEU B 1 304 ? -45.380 14.584 67.576 1.00 48.88 304 LEU B O 1
ATOM 5402 N N . PHE B 1 305 ? -45.200 16.726 66.948 1.00 48.07 305 PHE B N 1
ATOM 5403 C CA . PHE B 1 305 ? -46.622 16.767 66.616 1.00 52.44 305 PHE B CA 1
ATOM 5404 C C . PHE B 1 305 ? -46.942 16.032 65.310 1.00 51.94 305 PHE B C 1
ATOM 5405 O O . PHE B 1 305 ? -48.042 15.484 65.187 1.00 51.75 305 PHE B O 1
ATOM 5413 N N . ARG B 1 306 ? -46.002 15.959 64.355 1.00 50.13 306 ARG B N 1
ATOM 5414 C CA . ARG B 1 306 ? -46.190 15.039 63.234 1.00 55.88 306 ARG B CA 1
ATOM 5415 C C . ARG B 1 306 ? -46.397 13.615 63.737 1.00 61.03 306 ARG B C 1
ATOM 5416 O O . ARG B 1 306 ? -47.312 12.918 63.286 1.00 65.38 306 ARG B O 1
ATOM 5424 N N . ALA B 1 307 ? -45.576 13.177 64.697 1.00 56.70 307 ALA B N 1
ATOM 5425 C CA . ALA B 1 307 ? -45.706 11.812 65.199 1.00 62.83 307 ALA B CA 1
ATOM 5426 C C . ALA B 1 307 ? -46.938 11.664 66.076 1.00 63.34 307 ALA B C 1
ATOM 5427 O O . ALA B 1 307 ? -47.613 10.631 66.037 1.00 66.19 307 ALA B O 1
ATOM 5429 N N . LEU B 1 308 ? -47.249 12.684 66.871 1.00 61.07 308 LEU B N 1
ATOM 5430 C CA . LEU B 1 308 ? -48.403 12.596 67.753 1.00 60.70 308 LEU B CA 1
ATOM 5431 C C . LEU B 1 308 ? -49.694 12.450 66.960 1.00 67.84 308 LEU B C 1
ATOM 5432 O O . LEU B 1 308 ? -50.658 11.846 67.446 1.00 72.88 308 LEU B O 1
ATOM 5437 N N . ARG B 1 309 ? -49.721 12.975 65.735 1.00 64.67 309 ARG B N 1
ATOM 5438 C CA . ARG B 1 309 ? -50.871 12.793 64.850 1.00 71.66 309 ARG B CA 1
ATOM 5439 C C . ARG B 1 309 ? -50.807 11.445 64.137 1.00 74.88 309 ARG B C 1
ATOM 5440 O O . ARG B 1 309 ? -51.600 10.541 64.418 1.00 80.56 309 ARG B O 1
ATOM 5448 N N . SER B 1 310 ? -49.850 11.294 63.214 1.00 73.01 310 SER B N 1
ATOM 5449 C CA . SER B 1 310 ? -49.724 10.102 62.378 1.00 72.33 310 SER B CA 1
ATOM 5450 C C . SER B 1 310 ? -49.426 8.834 63.169 1.00 72.16 310 SER B C 1
ATOM 5451 O O . SER B 1 310 ? -49.557 7.736 62.620 1.00 74.36 310 SER B O 1
ATOM 5454 N N . GLY B 1 311 ? -49.019 8.946 64.425 1.00 73.00 311 GLY B N 1
ATOM 5455 C CA . GLY B 1 311 ? -48.571 7.785 65.155 1.00 69.92 311 GLY B CA 1
ATOM 5456 C C . GLY B 1 311 ? -47.160 7.347 64.838 1.00 70.50 311 GLY B C 1
ATOM 5457 O O . GLY B 1 311 ? -46.712 6.331 65.383 1.00 69.56 311 GLY B O 1
ATOM 5458 N N . GLY B 1 312 ? -46.442 8.083 63.986 1.00 71.30 312 GLY B N 1
ATOM 5459 C CA . GLY B 1 312 ? -45.087 7.744 63.587 1.00 65.42 312 GLY B CA 1
ATOM 5460 C C . GLY B 1 312 ? -44.073 7.774 64.714 1.00 64.54 312 GLY B C 1
ATOM 5461 O O . GLY B 1 312 ? -44.442 7.810 65.891 1.00 64.38 312 GLY B O 1
ATOM 5462 N N . ARG B 1 313 ? -42.786 7.754 64.367 1.00 65.51 313 ARG B N 1
ATOM 5463 C CA . ARG B 1 313 ? -41.740 7.657 65.379 1.00 61.89 313 ARG B CA 1
ATOM 5464 C C . ARG B 1 313 ? -41.473 9.030 65.996 1.00 63.53 313 ARG B C 1
ATOM 5465 O O . ARG B 1 313 ? -41.258 10.001 65.262 1.00 61.99 313 ARG B O 1
ATOM 5473 N N . PRO B 1 314 ? -41.477 9.145 67.324 1.00 56.51 314 PRO B N 1
ATOM 5474 C CA . PRO B 1 314 ? -41.286 10.446 67.977 1.00 57.77 314 PRO B CA 1
ATOM 5475 C C . PRO B 1 314 ? -39.832 10.881 67.931 1.00 57.19 314 PRO B C 1
ATOM 5476 O O . PRO B 1 314 ? -38.939 10.054 67.705 1.00 54.78 314 PRO B O 1
ATOM 5480 N N . PRO B 1 315 ? -39.548 12.167 68.137 1.00 55.33 315 PRO B N 1
ATOM 5481 C CA . PRO B 1 315 ? -38.149 12.618 68.142 1.00 53.61 315 PRO B CA 1
ATOM 5482 C C . PRO B 1 315 ? -37.435 12.246 69.442 1.00 54.01 315 PRO B C 1
ATOM 5483 O O . PRO B 1 315 ? -38.024 12.224 70.525 1.00 51.24 315 PRO B O 1
ATOM 5487 N N . LYS B 1 316 ? -36.154 11.914 69.313 1.00 50.25 316 LYS B N 1
ATOM 5488 C CA . LYS B 1 316 ? -35.314 11.571 70.453 1.00 53.94 316 LYS B CA 1
ATOM 5489 C C . LYS B 1 316 ? -34.705 12.790 71.123 1.00 47.26 316 LYS B C 1
ATOM 5490 O O . LYS B 1 316 ? -34.186 12.669 72.232 1.00 48.96 316 LYS B O 1
ATOM 5496 N N . HIS B 1 317 ? -34.738 13.947 70.471 1.00 48.67 317 HIS B N 1
ATOM 5497 C CA . HIS B 1 317 ? -34.037 15.118 70.965 1.00 46.23 317 HIS B CA 1
ATOM 5498 C C . HIS B 1 317 ? -34.503 16.335 70.183 1.00 46.67 317 HIS B C 1
ATOM 5499 O O . HIS B 1 317 ? -34.823 16.242 68.989 1.00 46.15 317 HIS B O 1
ATOM 5506 N N . GLY B 1 318 ? -34.525 17.475 70.865 1.00 41.61 318 GLY B N 1
ATOM 5507 C CA . GLY B 1 318 ? -34.722 18.737 70.189 1.00 40.39 318 GLY B CA 1
ATOM 5508 C C . GLY B 1 318 ? -33.412 19.435 69.896 1.00 40.48 318 GLY B C 1
ATOM 5509 O O . GLY B 1 318 ? -32.506 18.851 69.301 1.00 43.09 318 GLY B O 1
ATOM 5510 N N . ILE B 1 319 ? -33.308 20.699 70.308 1.00 38.45 319 ILE B N 1
ATOM 5511 C CA . ILE B 1 319 ? -32.115 21.494 70.069 1.00 36.15 319 ILE B CA 1
ATOM 5512 C C . ILE B 1 319 ? -30.889 20.929 70.787 1.00 40.20 319 ILE B C 1
ATOM 5513 O O . ILE B 1 319 ? -29.760 21.165 70.339 1.00 38.20 319 ILE B O 1
ATOM 5518 N N . ILE B 1 320 ? -31.073 20.157 71.866 1.00 34.42 320 ILE B N 1
ATOM 5519 C CA . ILE B 1 320 ? -29.924 19.539 72.533 1.00 43.58 320 ILE B CA 1
ATOM 5520 C C . ILE B 1 320 ? -29.156 18.588 71.625 1.00 42.17 320 ILE B C 1
ATOM 5521 O O . ILE B 1 320 ? -28.093 18.099 72.021 1.00 39.52 320 ILE B O 1
ATOM 5526 N N . PHE B 1 321 ? -29.674 18.300 70.428 1.00 37.98 321 PHE B N 1
ATOM 5527 C CA . PHE B 1 321 ? -28.911 17.523 69.461 1.00 36.72 321 PHE B CA 1
ATOM 5528 C C . PHE B 1 321 ? -27.603 18.227 69.131 1.00 39.82 321 PHE B C 1
ATOM 5529 O O . PHE B 1 321 ? -26.634 17.576 68.724 1.00 42.19 321 PHE B O 1
ATOM 5537 N N . GLN B 1 322 ? -27.561 19.547 69.329 1.00 35.15 322 GLN B N 1
ATOM 5538 C CA . GLN B 1 322 ? -26.353 20.349 69.168 1.00 40.42 322 GLN B CA 1
ATOM 5539 C C . GLN B 1 322 ? -25.276 20.006 70.197 1.00 45.02 322 GLN B C 1
ATOM 5540 O O . GLN B 1 322 ? -24.103 20.332 69.981 1.00 46.06 322 GLN B O 1
ATOM 5546 N N . TYR B 1 323 ? -25.646 19.399 71.315 1.00 40.82 323 TYR B N 1
ATOM 5547 C CA . TYR B 1 323 ? -24.667 18.930 72.296 1.00 41.22 323 TYR B CA 1
ATOM 5548 C C . TYR B 1 323 ? -23.737 17.897 71.657 1.00 46.90 323 TYR B C 1
ATOM 5549 O O . TYR B 1 323 ? -24.219 16.862 71.175 1.00 41.44 323 TYR B O 1
ATOM 5558 N N . PRO B 1 324 ? -22.415 18.124 71.645 1.00 46.84 324 PRO B N 1
ATOM 5559 C CA . PRO B 1 324 ? -21.534 17.292 70.803 1.00 45.18 324 PRO B CA 1
ATOM 5560 C C . PRO B 1 324 ? -21.678 15.797 71.019 1.00 44.07 324 PRO B C 1
ATOM 5561 O O . PRO B 1 324 ? -21.783 15.046 70.042 1.00 45.43 324 PRO B O 1
ATOM 5565 N N . ALA B 1 325 ? -21.748 15.346 72.267 1.00 45.74 325 ALA B N 1
ATOM 5566 C CA . ALA B 1 325 ? -21.831 13.918 72.533 1.00 44.16 325 ALA B CA 1
ATOM 5567 C C . ALA B 1 325 ? -23.126 13.312 72.029 1.00 44.57 325 ALA B C 1
ATOM 5568 O O . ALA B 1 325 ? -23.229 12.081 71.975 1.00 47.08 325 ALA B O 1
ATOM 5570 N N . ILE B 1 326 ? -24.106 14.133 71.646 1.00 45.91 326 ILE B N 1
ATOM 5571 C CA . ILE B 1 326 ? -25.298 13.595 71.000 1.00 47.66 326 ILE B CA 1
ATOM 5572 C C . ILE B 1 326 ? -25.072 13.463 69.496 1.00 45.31 326 ILE B C 1
ATOM 5573 O O . ILE B 1 326 ? -25.155 12.359 68.938 1.00 46.57 326 ILE B O 1
ATOM 5578 N N . HIS B 1 327 ? -24.782 14.568 68.816 1.00 45.85 327 HIS B N 1
ATOM 5579 C CA . HIS B 1 327 ? -24.729 14.445 67.365 1.00 44.75 327 HIS B CA 1
ATOM 5580 C C . HIS B 1 327 ? -23.457 13.763 66.868 1.00 49.07 327 HIS B C 1
ATOM 5581 O O . HIS B 1 327 ? -23.456 13.270 65.741 1.00 51.69 327 HIS B O 1
ATOM 5588 N N . THR B 1 328 ? -22.395 13.662 67.675 1.00 48.79 328 THR B N 1
ATOM 5589 C CA . THR B 1 328 ? -21.208 12.943 67.216 1.00 48.50 328 THR B CA 1
ATOM 5590 C C . THR B 1 328 ? -21.188 11.489 67.644 1.00 50.05 328 THR B C 1
ATOM 5591 O O . THR B 1 328 ? -20.173 10.820 67.445 1.00 52.98 328 THR B O 1
ATOM 5595 N N . SER B 1 329 ? -22.263 10.982 68.223 1.00 52.72 329 SER B N 1
ATOM 5596 C CA . SER B 1 329 ? -22.355 9.589 68.624 1.00 50.20 329 SER B CA 1
ATOM 5597 C C . SER B 1 329 ? -23.266 8.826 67.676 1.00 51.03 329 SER B C 1
ATOM 5598 O O . SER B 1 329 ? -24.007 9.427 66.893 1.00 53.99 329 SER B O 1
ATOM 5601 N N . PRO B 1 330 ? -23.219 7.492 67.693 1.00 55.60 330 PRO B N 1
ATOM 5602 C CA . PRO B 1 330 ? -24.076 6.720 66.780 1.00 57.83 330 PRO B CA 1
ATOM 5603 C C . PRO B 1 330 ? -25.547 6.831 67.151 1.00 56.52 330 PRO B C 1
ATOM 5604 O O . PRO B 1 330 ? -25.901 6.973 68.321 1.00 57.31 330 PRO B O 1
ATOM 5608 N N . ARG B 1 331 ? -26.405 6.754 66.125 1.00 57.90 331 ARG B N 1
ATOM 5609 C CA . ARG B 1 331 ? -27.846 6.914 66.315 1.00 58.25 331 ARG B CA 1
ATOM 5610 C C . ARG B 1 331 ? -28.371 6.089 67.488 1.00 60.09 331 ARG B C 1
ATOM 5611 O O . ARG B 1 331 ? -29.212 6.563 68.262 1.00 58.60 331 ARG B O 1
ATOM 5619 N N . TRP B 1 332 ? -27.881 4.855 67.646 1.00 62.06 332 TRP B N 1
ATOM 5620 C CA . TRP B 1 332 ? -28.467 3.971 68.648 1.00 59.45 332 TRP B CA 1
ATOM 5621 C C . TRP B 1 332 ? -28.119 4.393 70.065 1.00 55.49 332 TRP B C 1
ATOM 5622 O O . TRP B 1 332 ? -28.809 3.983 71.001 1.00 57.83 332 TRP B O 1
ATOM 5633 N N . GLN B 1 333 ? -27.083 5.204 70.252 1.00 54.58 333 GLN B N 1
ATOM 5634 C CA . GLN B 1 333 ? -26.761 5.689 71.589 1.00 60.17 333 GLN B CA 1
ATOM 5635 C C . GLN B 1 333 ? -27.479 6.989 71.954 1.00 53.89 333 GLN B C 1
ATOM 5636 O O . GLN B 1 333 ? -27.430 7.390 73.125 1.00 49.59 333 GLN B O 1
ATOM 5642 N N . ARG B 1 334 ? -28.142 7.653 70.996 1.00 49.86 334 ARG B N 1
ATOM 5643 C CA . ARG B 1 334 ? -28.481 9.061 71.191 1.00 48.79 334 ARG B CA 1
ATOM 5644 C C . ARG B 1 334 ? -29.660 9.267 72.131 1.00 45.47 334 ARG B C 1
ATOM 5645 O O . ARG B 1 334 ? -29.625 10.174 72.972 1.00 48.89 334 ARG B O 1
ATOM 5653 N N . GLY B 1 335 ? -30.705 8.462 72.008 1.00 45.86 335 GLY B N 1
ATOM 5654 C CA . GLY B 1 335 ? -31.781 8.526 72.975 1.00 49.71 335 GLY B CA 1
ATOM 5655 C C . GLY B 1 335 ? -31.267 8.533 74.402 1.00 54.05 335 GLY B C 1
ATOM 5656 O O . GLY B 1 335 ? -31.544 9.471 75.162 1.00 52.68 335 GLY B O 1
ATOM 5657 N N . LYS B 1 336 ? -30.459 7.520 74.755 1.00 50.20 336 LYS B N 1
ATOM 5658 C CA . LYS B 1 336 ? -30.012 7.379 76.137 1.00 51.38 336 LYS B CA 1
ATOM 5659 C C . LYS B 1 336 ? -29.185 8.579 76.579 1.00 47.12 336 LYS B C 1
ATOM 5660 O O . LYS B 1 336 ? -29.373 9.097 77.685 1.00 44.75 336 LYS B O 1
ATOM 5666 N N . ILE B 1 337 ? -28.274 9.045 75.729 1.00 46.74 337 ILE B N 1
ATOM 5667 C CA . ILE B 1 337 ? -27.478 10.214 76.088 1.00 47.16 337 ILE B CA 1
ATOM 5668 C C . ILE B 1 337 ? -28.370 11.442 76.271 1.00 46.98 337 ILE B C 1
ATOM 5669 O O . ILE B 1 337 ? -28.209 12.201 77.233 1.00 47.09 337 ILE B O 1
ATOM 5674 N N . ALA B 1 338 ? -29.337 11.639 75.370 1.00 44.28 338 ALA B N 1
ATOM 5675 C CA . ALA B 1 338 ? -30.224 12.798 75.473 1.00 44.57 338 ALA B CA 1
ATOM 5676 C C . ALA B 1 338 ? -31.050 12.756 76.755 1.00 43.47 338 ALA B C 1
ATOM 5677 O O . ALA B 1 338 ? -31.300 13.796 77.368 1.00 45.91 338 ALA B O 1
ATOM 5679 N N . ARG B 1 339 ? -31.468 11.561 77.188 1.00 47.17 339 ARG B N 1
ATOM 5680 C CA . ARG B 1 339 ? -32.208 11.449 78.444 1.00 48.38 339 ARG B CA 1
ATOM 5681 C C . ARG B 1 339 ? -31.321 11.711 79.650 1.00 47.25 339 ARG B C 1
ATOM 5682 O O . ARG B 1 339 ? -31.799 12.223 80.670 1.00 48.57 339 ARG B O 1
ATOM 5690 N N . ALA B 1 340 ? -30.031 11.398 79.556 1.00 45.93 340 ALA B N 1
ATOM 5691 C CA . ALA B 1 340 ? -29.131 11.746 80.647 1.00 46.37 340 ALA B CA 1
ATOM 5692 C C . ALA B 1 340 ? -28.897 13.247 80.708 1.00 43.45 340 ALA B C 1
ATOM 5693 O O . ALA B 1 340 ? -28.821 13.828 81.793 1.00 41.13 340 ALA B O 1
ATOM 5695 N N . LEU B 1 341 ? -28.742 13.891 79.551 1.00 45.88 341 LEU B N 1
ATOM 5696 C CA . LEU B 1 341 ? -28.544 15.334 79.551 1.00 43.36 341 LEU B CA 1
ATOM 5697 C C . LEU B 1 341 ? -29.813 16.053 80.002 1.00 39.13 341 LEU B C 1
ATOM 5698 O O . LEU B 1 341 ? -29.757 16.970 80.821 1.00 38.84 341 LEU B O 1
ATOM 5703 N N . ALA B 1 342 ? -30.969 15.644 79.483 1.00 42.57 342 ALA B N 1
ATOM 5704 C CA . ALA B 1 342 ? -32.209 16.297 79.894 1.00 41.50 342 ALA B CA 1
ATOM 5705 C C . ALA B 1 342 ? -32.384 16.218 81.402 1.00 44.71 342 ALA B C 1
ATOM 5706 O O . ALA B 1 342 ? -32.830 17.183 82.035 1.00 41.49 342 ALA B O 1
ATOM 5708 N N . ALA B 1 343 ? -32.003 15.088 82.002 1.00 44.19 343 ALA B N 1
ATOM 5709 C CA . ALA B 1 343 ? -32.153 14.941 83.450 1.00 44.26 343 ALA B CA 1
ATOM 5710 C C . ALA B 1 343 ? -31.312 15.960 84.203 1.00 43.07 343 ALA B C 1
ATOM 5711 O O . ALA B 1 343 ? -31.751 16.513 85.218 1.00 44.06 343 ALA B O 1
ATOM 5713 N N . LYS B 1 344 ? -30.094 16.216 83.732 1.00 44.40 344 LYS B N 1
ATOM 5714 C CA . LYS B 1 344 ? -29.246 17.182 84.416 1.00 40.48 344 LYS B CA 1
ATOM 5715 C C . LYS B 1 344 ? -29.661 18.614 84.108 1.00 45.54 344 LYS B C 1
ATOM 5716 O O . LYS B 1 344 ? -29.502 19.495 84.964 1.00 45.41 344 LYS B O 1
ATOM 5722 N N . LEU B 1 345 ? -30.167 18.863 82.889 1.00 40.94 345 LEU B N 1
ATOM 5723 C CA . LEU B 1 345 ? -30.690 20.181 82.545 1.00 42.45 345 LEU B CA 1
ATOM 5724 C C . LEU B 1 345 ? -31.845 20.567 83.461 1.00 38.75 345 LEU B C 1
ATOM 5725 O O . LEU B 1 345 ? -31.925 21.707 83.936 1.00 40.67 345 LEU B O 1
ATOM 5730 N N . ALA B 1 346 ? -32.777 19.637 83.686 1.00 38.41 346 ALA B N 1
ATOM 5731 C CA . ALA B 1 346 ? -33.916 19.934 84.551 1.00 44.56 346 ALA B CA 1
ATOM 5732 C C . ALA B 1 346 ? -33.455 20.338 85.950 1.00 47.87 346 ALA B C 1
ATOM 5733 O O . ALA B 1 346 ? -33.982 21.297 86.531 1.00 49.43 346 ALA B O 1
ATOM 5735 N N . ILE B 1 347 ? -32.446 19.642 86.488 1.00 39.39 347 ILE B N 1
ATOM 5736 C CA . ILE B 1 347 ? -31.907 20.005 87.795 1.00 43.20 347 ILE B CA 1
ATOM 5737 C C . ILE B 1 347 ? -31.218 21.358 87.723 1.00 41.29 347 ILE B C 1
ATOM 5738 O O . ILE B 1 347 ? -31.482 22.249 88.535 1.00 40.86 347 ILE B O 1
ATOM 5743 N N . ALA B 1 348 ? -30.348 21.540 86.731 1.00 38.38 348 ALA B N 1
ATOM 5744 C CA . ALA B 1 348 ? -29.618 22.796 86.616 1.00 42.48 348 ALA B CA 1
ATOM 5745 C C . ALA B 1 348 ? -30.563 23.991 86.525 1.00 44.09 348 ALA B C 1
ATOM 5746 O O . ALA B 1 348 ? -30.302 25.034 87.126 1.00 43.94 348 ALA B O 1
ATOM 5748 N N . ALA B 1 349 ? -31.663 23.852 85.772 1.00 41.61 349 ALA B N 1
ATOM 5749 C CA . ALA B 1 349 ? -32.605 24.952 85.574 1.00 47.15 349 ALA B CA 1
ATOM 5750 C C . ALA B 1 349 ? -33.300 25.336 86.883 1.00 47.16 349 ALA B C 1
ATOM 5751 O O . ALA B 1 349 ? -33.511 26.528 87.161 1.00 44.68 349 ALA B O 1
ATOM 5753 N N . ARG B 1 350 ? -33.659 24.345 87.701 1.00 46.03 350 ARG B N 1
ATOM 5754 C CA . ARG B 1 350 ? -34.299 24.646 88.978 1.00 47.48 350 ARG B CA 1
ATOM 5755 C C . ARG B 1 350 ? -33.335 25.350 89.920 1.00 46.66 350 ARG B C 1
ATOM 5756 O O . ARG B 1 350 ? -33.705 26.323 90.590 1.00 43.37 350 ARG B O 1
ATOM 5764 N N . VAL B 1 351 ? -32.081 24.902 89.955 1.00 47.30 351 VAL B N 1
ATOM 5765 C CA . VAL B 1 351 ? -31.106 25.562 90.809 1.00 47.67 351 VAL B CA 1
ATOM 5766 C C . VAL B 1 351 ? -30.907 26.997 90.354 1.00 49.77 351 VAL B C 1
ATOM 5767 O O . VAL B 1 351 ? -30.818 27.919 91.174 1.00 48.46 351 VAL B O 1
ATOM 5771 N N . ASP B 1 352 ? -30.874 27.217 89.041 1.00 45.48 352 ASP B N 1
ATOM 5772 C CA . ASP B 1 352 ? -30.720 28.580 88.547 1.00 48.45 352 ASP B CA 1
ATOM 5773 C C . ASP B 1 352 ? -31.956 29.432 88.834 1.00 43.27 352 ASP B C 1
ATOM 5774 O O . ASP B 1 352 ? -31.831 30.579 89.267 1.00 45.46 352 ASP B O 1
ATOM 5779 N N . ALA B 1 353 ? -33.156 28.894 88.605 1.00 44.95 353 ALA B N 1
ATOM 5780 C CA . ALA B 1 353 ? -34.367 29.699 88.765 1.00 47.58 353 ALA B CA 1
ATOM 5781 C C . ALA B 1 353 ? -34.634 30.047 90.226 1.00 50.18 353 ALA B C 1
ATOM 5782 O O . ALA B 1 353 ? -35.262 31.071 90.510 1.00 46.96 353 ALA B O 1
ATOM 5784 N N . PHE B 1 354 ? -34.175 29.221 91.164 1.00 48.33 354 PHE B N 1
ATOM 5785 C CA . PHE B 1 354 ? -34.390 29.487 92.583 1.00 53.39 354 PHE B CA 1
ATOM 5786 C C . PHE B 1 354 ? -33.136 29.984 93.279 1.00 50.00 354 PHE B C 1
ATOM 5787 O O . PHE B 1 354 ? -33.123 30.079 94.507 1.00 58.27 354 PHE B O 1
ATOM 5795 N N . SER B 1 355 ? -32.087 30.314 92.519 1.00 49.89 355 SER B N 1
ATOM 5796 C CA . SER B 1 355 ? -30.860 30.901 93.061 1.00 53.73 355 SER B CA 1
ATOM 5797 C C . SER B 1 355 ? -30.198 29.992 94.096 1.00 54.18 355 SER B C 1
ATOM 5798 O O . SER B 1 355 ? -29.587 30.463 95.050 1.00 57.42 355 SER B O 1
ATOM 5801 N N . GLY B 1 356 ? -30.304 28.683 93.916 1.00 50.77 356 GLY B N 1
ATOM 5802 C CA . GLY B 1 356 ? -29.598 27.741 94.758 1.00 50.87 356 GLY B CA 1
ATOM 5803 C C . GLY B 1 356 ? -28.086 27.834 94.565 1.00 51.13 356 GLY B C 1
ATOM 5804 O O . GLY B 1 356 ? -27.546 28.615 93.773 1.00 53.67 356 GLY B O 1
ATOM 5805 N N . ARG B 1 357 ? -27.382 27.004 95.320 1.00 51.26 357 ARG B N 1
ATOM 5806 C CA . ARG B 1 357 ? -25.930 27.045 95.286 1.00 54.93 357 ARG B CA 1
ATOM 5807 C C . ARG B 1 357 ? -25.430 26.407 94.005 1.00 50.10 357 ARG B C 1
ATOM 5808 O O . ARG B 1 357 ? -25.899 25.335 93.612 1.00 47.56 357 ARG B O 1
ATOM 5816 N N . PHE B 1 358 ? -24.470 27.070 93.364 1.00 50.64 358 PHE B N 1
ATOM 5817 C CA . PHE B 1 358 ? -23.843 26.579 92.142 1.00 48.77 358 PHE B CA 1
ATOM 5818 C C . PHE B 1 358 ? -23.282 25.165 92.273 1.00 49.87 358 PHE B C 1
ATOM 5819 O O . PHE B 1 358 ? -22.312 24.939 92.996 1.00 54.52 358 PHE B O 1
ATOM 5827 N N . ILE B 1 359 ? -23.876 24.210 91.565 1.00 50.70 359 ILE B N 1
ATOM 5828 C CA . ILE B 1 359 ? -23.397 22.838 91.486 1.00 48.88 359 ILE B CA 1
ATOM 5829 C C . ILE B 1 359 ? -23.155 22.408 90.040 1.00 53.07 359 ILE B C 1
ATOM 5830 O O . ILE B 1 359 ? -23.123 21.212 89.743 1.00 51.57 359 ILE B O 1
ATOM 5835 N N . GLY B 1 360 ? -23.006 23.368 89.125 1.00 54.28 360 GLY B N 1
ATOM 5836 C CA . GLY B 1 360 ? -23.006 23.026 87.708 1.00 55.18 360 GLY B CA 1
ATOM 5837 C C . GLY B 1 360 ? -21.823 22.164 87.310 1.00 52.61 360 GLY B C 1
ATOM 5838 O O . GLY B 1 360 ? -21.966 21.208 86.542 1.00 51.18 360 GLY B O 1
ATOM 5839 N N . ASP B 1 361 ? -20.642 22.478 87.839 1.00 58.02 361 ASP B N 1
ATOM 5840 C CA . ASP B 1 361 ? -19.463 21.672 87.542 1.00 57.64 361 ASP B CA 1
ATOM 5841 C C . ASP B 1 361 ? -19.650 20.226 87.991 1.00 57.01 361 ASP B C 1
ATOM 5842 O O . ASP B 1 361 ? -19.187 19.295 87.319 1.00 56.50 361 ASP B O 1
ATOM 5847 N N . GLN B 1 362 ? -20.347 20.012 89.111 1.00 58.23 362 GLN B N 1
ATOM 5848 C CA . GLN B 1 362 ? -20.578 18.645 89.574 1.00 56.06 362 GLN B CA 1
ATOM 5849 C C . GLN B 1 362 ? -21.611 17.943 88.707 1.00 52.93 362 GLN B C 1
ATOM 5850 O O . GLN B 1 362 ? -21.461 16.755 88.401 1.00 52.43 362 GLN B O 1
ATOM 5856 N N . LEU B 1 363 ? -22.672 18.657 88.305 1.00 54.25 363 LEU B N 1
ATOM 5857 C CA . LEU B 1 363 ? -23.613 18.094 87.333 1.00 51.86 363 LEU B CA 1
ATOM 5858 C C . LEU B 1 363 ? -22.887 17.641 86.073 1.00 45.12 363 LEU B C 1
ATOM 5859 O O . LEU B 1 363 ? -23.176 16.570 85.531 1.00 44.23 363 LEU B O 1
ATOM 5864 N N . ASN B 1 364 ? -21.912 18.432 85.619 1.00 47.84 364 ASN B N 1
ATOM 5865 C CA . ASN B 1 364 ? -21.154 18.086 84.421 1.00 46.03 364 ASN B CA 1
ATOM 5866 C C . ASN B 1 364 ? -20.392 16.777 84.609 1.00 51.65 364 ASN B C 1
ATOM 5867 O O . ASN B 1 364 ? -20.460 15.878 83.758 1.00 46.82 364 ASN B O 1
ATOM 5872 N N . GLU B 1 365 ? -19.680 16.646 85.743 1.00 51.99 365 GLU B N 1
ATOM 5873 C CA . GLU B 1 365 ? -18.930 15.428 86.041 1.00 50.22 365 GLU B CA 1
ATOM 5874 C C . GLU B 1 365 ? -19.844 14.215 86.103 1.00 50.39 365 GLU B C 1
ATOM 5875 O O . GLU B 1 365 ? -19.567 13.185 85.474 1.00 53.03 365 GLU B O 1
ATOM 5881 N N . GLN B 1 366 ? -20.959 14.326 86.833 1.00 47.40 366 GLN B N 1
ATOM 5882 C CA . GLN B 1 366 ? -21.919 13.221 86.877 1.00 48.86 366 GLN B CA 1
ATOM 5883 C C . GLN B 1 366 ? -22.368 12.816 85.471 1.00 53.91 366 GLN B C 1
ATOM 5884 O O . GLN B 1 366 ? -22.515 11.618 85.185 1.00 50.43 366 GLN B O 1
ATOM 5890 N N . LEU B 1 367 ? -22.566 13.802 84.571 1.00 46.14 367 LEU B N 1
ATOM 5891 C CA . LEU B 1 367 ? -23.034 13.500 83.223 1.00 48.94 367 LEU B CA 1
ATOM 5892 C C . LEU B 1 367 ? -21.933 12.873 82.375 1.00 47.59 367 LEU B C 1
ATOM 5893 O O . LEU B 1 367 ? -22.159 11.856 81.712 1.00 44.10 367 LEU B O 1
ATOM 5898 N N . LYS B 1 368 ? -20.750 13.498 82.344 1.00 47.26 368 LYS B N 1
ATOM 5899 C CA . LYS B 1 368 ? -19.639 12.940 81.581 1.00 46.39 368 LYS B CA 1
ATOM 5900 C C . LYS B 1 368 ? -19.416 11.483 81.942 1.00 52.74 368 LYS B C 1
ATOM 5901 O O . LYS B 1 368 ? -19.188 10.646 81.066 1.00 56.53 368 LYS B O 1
ATOM 5907 N N . LYS B 1 369 ? -19.494 11.158 83.232 1.00 55.51 369 LYS B N 1
ATOM 5908 C CA . LYS B 1 369 ? -19.293 9.778 83.651 1.00 58.20 369 LYS B CA 1
ATOM 5909 C C . LYS B 1 369 ? -20.469 8.896 83.258 1.00 59.44 369 LYS B C 1
ATOM 5910 O O . LYS B 1 369 ? -20.274 7.723 82.927 1.00 63.80 369 LYS B O 1
ATOM 5916 N N . ARG B 1 370 ? -21.690 9.435 83.263 1.00 58.95 370 ARG B N 1
ATOM 5917 C CA . ARG B 1 370 ? -22.834 8.637 82.828 1.00 59.23 370 ARG B CA 1
ATOM 5918 C C . ARG B 1 370 ? -22.796 8.386 81.331 1.00 60.30 370 ARG B C 1
ATOM 5919 O O . ARG B 1 370 ? -23.230 7.323 80.864 1.00 62.18 370 ARG B O 1
ATOM 5927 N N . ILE B 1 371 ? -22.307 9.363 80.563 1.00 59.13 371 ILE B N 1
ATOM 5928 C CA . ILE B 1 371 ? -22.142 9.173 79.128 1.00 58.75 371 ILE B CA 1
ATOM 5929 C C . ILE B 1 371 ? -21.082 8.116 78.870 1.00 61.16 371 ILE B C 1
ATOM 5930 O O . ILE B 1 371 ? -21.228 7.280 77.968 1.00 59.27 371 ILE B O 1
ATOM 5935 N N . ASP B 1 372 ? -20.008 8.128 79.673 1.00 61.96 372 ASP B N 1
ATOM 5936 C CA . ASP B 1 372 ? -18.983 7.087 79.593 1.00 59.19 372 ASP B CA 1
ATOM 5937 C C . ASP B 1 372 ? -19.585 5.701 79.773 1.00 58.54 372 ASP B C 1
ATOM 5938 O O . ASP B 1 372 ? -19.209 4.757 79.070 1.00 55.87 372 ASP B O 1
ATOM 5943 N N . GLU B 1 373 ? -20.508 5.555 80.727 1.00 63.47 373 GLU B N 1
ATOM 5944 C CA . GLU B 1 373 ? -21.185 4.275 80.896 1.00 65.41 373 GLU B CA 1
ATOM 5945 C C . GLU B 1 373 ? -21.849 3.848 79.596 1.00 65.92 373 GLU B C 1
ATOM 5946 O O . GLU B 1 373 ? -21.712 2.695 79.169 1.00 67.42 373 GLU B O 1
ATOM 5952 N N . ILE B 1 374 ? -22.523 4.786 78.926 1.00 65.46 374 ILE B N 1
ATOM 5953 C CA . ILE B 1 374 ? -23.333 4.449 77.765 1.00 57.13 374 ILE B CA 1
ATOM 5954 C C . ILE B 1 374 ? -22.457 4.053 76.586 1.00 62.72 374 ILE B C 1
ATOM 5955 O O . ILE B 1 374 ? -22.788 3.122 75.843 1.00 63.08 374 ILE B O 1
ATOM 5960 N N . LYS B 1 375 ? -21.333 4.745 76.384 1.00 62.00 375 LYS B N 1
ATOM 5961 C CA . LYS B 1 375 ? -20.543 4.501 75.179 1.00 67.67 375 LYS B CA 1
ATOM 5962 C C . LYS B 1 375 ? -20.024 3.068 75.100 1.00 74.48 375 LYS B C 1
ATOM 5963 O O . LYS B 1 375 ? -19.655 2.625 74.007 1.00 70.28 375 LYS B O 1
ATOM 5969 N N . GLU B 1 376 ? -19.994 2.335 76.223 1.00 75.41 376 GLU B N 1
ATOM 5970 C CA . GLU B 1 376 ? -19.810 0.887 76.191 1.00 72.90 376 GLU B CA 1
ATOM 5971 C C . GLU B 1 376 ? -21.058 0.207 75.632 1.00 80.42 376 GLU B C 1
ATOM 5972 O O . GLU B 1 376 ? -21.758 -0.524 76.345 1.00 82.92 376 GLU B O 1
ATOM 5978 N N . LYS B 1 377 ? -21.339 0.465 74.354 1.00 74.73 377 LYS B N 1
ATOM 5979 C CA . LYS B 1 377 ? -22.438 -0.141 73.618 1.00 75.14 377 LYS B CA 1
ATOM 5980 C C . LYS B 1 377 ? -22.066 -0.266 72.144 1.00 82.45 377 LYS B C 1
ATOM 5981 O O . LYS B 1 377 ? -22.561 0.493 71.306 1.00 82.08 377 LYS B O 1
ATOM 5987 N N . SER C 2 2 ? -19.023 0.778 60.418 1.00 69.15 2 SER E N 1
ATOM 5988 C CA . SER C 2 2 ? -19.368 -0.644 60.415 1.00 71.12 2 SER E CA 1
ATOM 5989 C C . SER C 2 2 ? -18.356 -1.497 59.624 1.00 72.50 2 SER E C 1
ATOM 5990 O O . SER C 2 2 ? -17.787 -1.036 58.641 1.00 70.37 2 SER E O 1
ATOM 5993 N N . GLU C 2 3 ? -18.152 -2.744 60.049 1.00 69.93 3 GLU E N 1
ATOM 5994 C CA . GLU C 2 3 ? -17.002 -3.550 59.646 1.00 73.64 3 GLU E CA 1
ATOM 5995 C C . GLU C 2 3 ? -17.364 -4.537 58.539 1.00 68.68 3 GLU E C 1
ATOM 5996 O O . GLU C 2 3 ? -18.421 -5.174 58.584 1.00 66.85 3 GLU E O 1
ATOM 6002 N N . VAL C 2 4 ? -16.469 -4.694 57.564 1.00 64.46 4 VAL E N 1
ATOM 6003 C CA . VAL C 2 4 ? -16.761 -5.523 56.396 1.00 69.37 4 VAL E CA 1
ATOM 6004 C C . VAL C 2 4 ? -16.397 -6.972 56.703 1.00 66.07 4 VAL E C 1
ATOM 6005 O O . VAL C 2 4 ? -15.259 -7.283 57.066 1.00 65.99 4 VAL E O 1
ATOM 6009 N N . ILE C 2 5 ? -17.389 -7.852 56.601 1.00 68.08 5 ILE E N 1
ATOM 6010 C CA . ILE C 2 5 ? -17.141 -9.289 56.668 1.00 70.20 5 ILE E CA 1
ATOM 6011 C C . ILE C 2 5 ? -16.441 -9.767 55.398 1.00 69.90 5 ILE E C 1
ATOM 6012 O O . ILE C 2 5 ? -15.303 -10.248 55.434 1.00 70.80 5 ILE E O 1
ATOM 6017 N N . THR C 2 6 ? -17.117 -9.634 54.255 1.00 69.68 6 THR E N 1
ATOM 6018 C CA . THR C 2 6 ? -16.604 -10.085 52.968 1.00 69.66 6 THR E CA 1
ATOM 6019 C C . THR C 2 6 ? -17.245 -9.267 51.849 1.00 66.57 6 THR E C 1
ATOM 6020 O O . THR C 2 6 ? -18.258 -8.589 52.043 1.00 65.92 6 THR E O 1
ATOM 6024 N N . VAL C 2 7 ? -16.643 -9.341 50.664 1.00 65.71 7 VAL E N 1
ATOM 6025 C CA . VAL C 2 7 ? -17.244 -8.805 49.446 1.00 66.99 7 VAL E CA 1
ATOM 6026 C C . VAL C 2 7 ? -17.158 -9.884 48.368 1.00 66.01 7 VAL E C 1
ATOM 6027 O O . VAL C 2 7 ? -16.066 -10.364 48.044 1.00 67.94 7 VAL E O 1
ATOM 6031 N N . LYS C 2 8 ? -18.305 -10.307 47.851 1.00 65.50 8 LYS E N 1
ATOM 6032 C CA . LYS C 2 8 ? -18.328 -11.393 46.885 1.00 64.88 8 LYS E CA 1
ATOM 6033 C C . LYS C 2 8 ? -18.904 -10.899 45.566 1.00 70.07 8 LYS E C 1
ATOM 6034 O O . LYS C 2 8 ? -19.762 -10.007 45.537 1.00 69.72 8 LYS E O 1
ATOM 6040 N N . GLN C 2 9 ? -18.413 -11.471 44.468 1.00 65.78 9 GLN E N 1
ATOM 6041 C CA . GLN C 2 9 ? -18.951 -11.117 43.169 1.00 65.31 9 GLN E CA 1
ATOM 6042 C C . GLN C 2 9 ? -20.398 -11.580 43.078 1.00 66.31 9 GLN E C 1
ATOM 6043 O O . GLN C 2 9 ? -20.796 -12.579 43.685 1.00 68.76 9 GLN E O 1
ATOM 6049 N N . THR C 2 10 ? -21.198 -10.812 42.357 1.00 62.44 10 THR E N 1
ATOM 6050 C CA . THR C 2 10 ? -22.595 -11.135 42.158 1.00 61.14 10 THR E CA 1
ATOM 6051 C C . THR C 2 10 ? -22.752 -11.798 40.800 1.00 62.10 10 THR E C 1
ATOM 6052 O O . THR C 2 10 ? -21.775 -12.057 40.092 1.00 59.74 10 THR E O 1
ATOM 6056 N N . ASN C 2 11 ? -24.009 -12.071 40.441 1.00 63.08 11 ASN E N 1
ATOM 6057 C CA . ASN C 2 11 ? -24.322 -12.645 39.137 1.00 62.12 11 ASN E CA 1
ATOM 6058 C C . ASN C 2 11 ? -23.784 -11.796 37.988 1.00 64.43 11 ASN E C 1
ATOM 6059 O O . ASN C 2 11 ? -23.359 -12.338 36.963 1.00 65.67 11 ASN E O 1
ATOM 6064 N N . MET C 2 12 ? -23.816 -10.467 38.125 1.00 60.43 12 MET E N 1
ATOM 6065 C CA . MET C 2 12 ? -23.409 -9.560 37.054 1.00 58.55 12 MET E CA 1
ATOM 6066 C C . MET C 2 12 ? -21.937 -9.208 37.180 1.00 60.69 12 MET E C 1
ATOM 6067 O O . MET C 2 12 ? -21.433 -8.968 38.281 1.00 60.58 12 MET E O 1
ATOM 6072 N N . GLU C 2 13 ? -21.263 -9.139 36.041 1.00 59.52 13 GLU E N 1
ATOM 6073 C CA . GLU C 2 13 ? -19.809 -9.026 36.036 1.00 65.93 13 GLU E CA 1
ATOM 6074 C C . GLU C 2 13 ? -19.376 -7.675 36.579 1.00 60.67 13 GLU E C 1
ATOM 6075 O O . GLU C 2 13 ? -19.933 -6.643 36.200 1.00 59.84 13 GLU E O 1
ATOM 6081 N N . ASN C 2 14 ? -18.379 -7.690 37.466 1.00 61.02 14 ASN E N 1
ATOM 6082 C CA . ASN C 2 14 ? -17.743 -6.514 38.058 1.00 59.19 14 ASN E CA 1
ATOM 6083 C C . ASN C 2 14 ? -18.662 -5.717 38.970 1.00 55.00 14 ASN E C 1
ATOM 6084 O O . ASN C 2 14 ? -18.305 -4.598 39.366 1.00 52.89 14 ASN E O 1
ATOM 6089 N N . ILE C 2 15 ? -19.840 -6.238 39.295 1.00 53.31 15 ILE E N 1
ATOM 6090 C CA . ILE C 2 15 ? -20.678 -5.695 40.360 1.00 57.08 15 ILE E CA 1
ATOM 6091 C C . ILE C 2 15 ? -20.566 -6.635 41.557 1.00 61.85 15 ILE E C 1
ATOM 6092 O O . ILE C 2 15 ? -20.847 -7.832 41.441 1.00 64.68 15 ILE E O 1
ATOM 6097 N N . TYR C 2 16 ? -20.144 -6.108 42.701 1.00 58.33 16 TYR E N 1
ATOM 6098 C CA . TYR C 2 16 ? -19.905 -6.906 43.894 1.00 59.71 16 TYR E CA 1
ATOM 6099 C C . TYR C 2 16 ? -20.906 -6.549 44.989 1.00 62.28 16 TYR E C 1
ATOM 6100 O O . TYR C 2 16 ? -21.535 -5.486 44.970 1.00 61.23 16 TYR E O 1
ATOM 6109 N N . GLU C 2 17 ? -21.074 -7.464 45.940 1.00 59.75 17 GLU E N 1
ATOM 6110 C CA . GLU C 2 17 ? -21.963 -7.245 47.069 1.00 63.13 17 GLU E CA 1
ATOM 6111 C C . GLU C 2 17 ? -21.162 -7.391 48.351 1.00 65.13 17 GLU E C 1
ATOM 6112 O O . GLU C 2 17 ? -20.502 -8.411 48.566 1.00 65.16 17 GLU E O 1
ATOM 6118 N N . CYS C 2 18 ? -21.207 -6.369 49.185 1.00 66.77 18 CYS E N 1
ATOM 6119 C CA . CYS C 2 18 ? -20.425 -6.341 50.403 1.00 62.99 18 CYS E CA 1
ATOM 6120 C C . CYS C 2 18 ? -21.301 -6.736 51.578 1.00 67.70 18 CYS E C 1
ATOM 6121 O O . CYS C 2 18 ? -22.486 -6.397 51.618 1.00 68.37 18 CYS E O 1
ATOM 6124 N N . GLU C 2 19 ? -20.713 -7.466 52.522 1.00 69.90 19 GLU E N 1
ATOM 6125 C CA . GLU C 2 19 ? -21.414 -7.954 53.703 1.00 73.76 19 GLU E CA 1
ATOM 6126 C C . GLU C 2 19 ? -20.841 -7.296 54.952 1.00 71.61 19 GLU E C 1
ATOM 6127 O O . GLU C 2 19 ? -19.620 -7.249 55.135 1.00 69.30 19 GLU E O 1
ATOM 6133 N N . PHE C 2 20 ? -21.722 -6.790 55.806 1.00 71.78 20 PHE E N 1
ATOM 6134 C CA . PHE C 2 20 ? -21.313 -6.147 57.045 1.00 75.77 20 PHE E CA 1
ATOM 6135 C C . PHE C 2 20 ? -21.812 -6.947 58.239 1.00 77.13 20 PHE E C 1
ATOM 6136 O O . PHE C 2 20 ? -22.814 -7.666 58.148 1.00 77.06 20 PHE E O 1
ATOM 6144 N N . ASN C 2 21 ? -21.102 -6.826 59.368 1.00 75.57 21 ASN E N 1
ATOM 6145 C CA . ASN C 2 21 ? -21.483 -7.622 60.532 1.00 78.83 21 ASN E CA 1
ATOM 6146 C C . ASN C 2 21 ? -22.792 -7.158 61.151 1.00 81.36 21 ASN E C 1
ATOM 6147 O O . ASN C 2 21 ? -23.366 -7.892 61.963 1.00 86.46 21 ASN E O 1
ATOM 6152 N N . ASP C 2 22 ? -23.296 -5.987 60.774 1.00 77.13 22 ASP E N 1
ATOM 6153 C CA . ASP C 2 22 ? -24.660 -5.613 61.131 1.00 76.92 22 ASP E CA 1
ATOM 6154 C C . ASP C 2 22 ? -25.702 -6.379 60.314 1.00 81.29 22 ASP E C 1
ATOM 6155 O O . ASP C 2 22 ? -26.874 -5.980 60.282 1.00 81.00 22 ASP E O 1
ATOM 6160 N N . GLY C 2 23 ? -25.296 -7.452 59.635 1.00 82.54 23 GLY E N 1
ATOM 6161 C CA . GLY C 2 23 ? -26.198 -8.214 58.789 1.00 82.39 23 GLY E CA 1
ATOM 6162 C C . GLY C 2 23 ? -26.759 -7.477 57.593 1.00 82.54 23 GLY E C 1
ATOM 6163 O O . GLY C 2 23 ? -27.703 -7.975 56.968 1.00 83.41 23 GLY E O 1
ATOM 6164 N N . SER C 2 24 ? -26.225 -6.307 57.246 1.00 81.63 24 SER E N 1
ATOM 6165 C CA . SER C 2 24 ? -26.669 -5.580 56.060 1.00 79.75 24 SER E CA 1
ATOM 6166 C C . SER C 2 24 ? -25.720 -5.831 54.891 1.00 80.04 24 SER E C 1
ATOM 6167 O O . SER C 2 24 ? -24.537 -6.139 55.078 1.00 76.88 24 SER E O 1
ATOM 6170 N N . PHE C 2 25 ? -26.274 -5.723 53.676 1.00 79.33 25 PHE E N 1
ATOM 6171 C CA . PHE C 2 25 ? -25.545 -5.870 52.421 1.00 73.40 25 PHE E CA 1
ATOM 6172 C C . PHE C 2 25 ? -25.642 -4.584 51.613 1.00 72.76 25 PHE E C 1
ATOM 6173 O O . PHE C 2 25 ? -26.684 -3.920 51.611 1.00 74.03 25 PHE E O 1
ATOM 6181 N N . ARG C 2 26 ? -24.558 -4.244 50.918 1.00 67.45 26 ARG E N 1
ATOM 6182 C CA . ARG C 2 26 ? -24.550 -3.082 50.046 1.00 65.56 26 ARG E CA 1
ATOM 6183 C C . ARG C 2 26 ? -23.766 -3.402 48.780 1.00 64.47 26 ARG E C 1
ATOM 6184 O O . ARG C 2 26 ? -22.687 -4.002 48.839 1.00 62.16 26 ARG E O 1
ATOM 6192 N N . LEU C 2 27 ? -24.328 -3.018 47.635 1.00 57.78 27 LEU E N 1
ATOM 6193 C CA . LEU C 2 27 ? -23.631 -3.189 46.373 1.00 53.42 27 LEU E CA 1
ATOM 6194 C C . LEU C 2 27 ? -22.393 -2.308 46.338 1.00 50.26 27 LEU E C 1
ATOM 6195 O O . LEU C 2 27 ? -22.338 -1.246 46.962 1.00 49.33 27 LEU E O 1
ATOM 6200 N N . CYS C 2 28 ? -21.394 -2.759 45.593 1.00 49.87 28 CYS E N 1
ATOM 6201 C CA . CYS C 2 28 ? -20.195 -1.972 45.377 1.00 47.59 28 CYS E CA 1
ATOM 6202 C C . CYS C 2 28 ? -19.559 -2.404 44.061 1.00 51.80 28 CYS E C 1
ATOM 6203 O O . CYS C 2 28 ? -19.963 -3.392 43.439 1.00 49.52 28 CYS E O 1
ATOM 6206 N N . THR C 2 29 ? -18.587 -1.618 43.620 1.00 45.51 29 THR E N 1
ATOM 6207 C CA . THR C 2 29 ? -17.861 -1.876 42.389 1.00 52.39 29 THR E CA 1
ATOM 6208 C C . THR C 2 29 ? -16.385 -1.782 42.726 1.00 52.52 29 THR E C 1
ATOM 6209 O O . THR C 2 29 ? -16.004 -1.243 43.773 1.00 52.95 29 THR E O 1
ATOM 6213 N N . ARG C 2 30 ? -15.550 -2.328 41.849 1.00 48.83 30 ARG E N 1
ATOM 6214 C CA . ARG C 2 30 ? -14.113 -2.207 42.039 1.00 52.82 30 ARG E CA 1
ATOM 6215 C C . ARG C 2 30 ? -13.661 -0.821 41.603 1.00 52.65 30 ARG E C 1
ATOM 6216 O O . ARG C 2 30 ? -14.013 -0.354 40.514 1.00 53.35 30 ARG E O 1
ATOM 6224 N N . ASN C 2 31 ? -12.902 -0.156 42.454 1.00 49.51 31 ASN E N 1
ATOM 6225 C CA . ASN C 2 31 ? -12.563 1.239 42.215 1.00 52.60 31 ASN E CA 1
ATOM 6226 C C . ASN C 2 31 ? -11.531 1.331 41.101 1.00 53.81 31 ASN E C 1
ATOM 6227 O O . ASN C 2 31 ? -10.383 0.900 41.263 1.00 50.46 31 ASN E O 1
ATOM 6232 N N . LEU C 2 32 ? -11.936 1.919 39.974 1.00 49.67 32 LEU E N 1
ATOM 6233 C CA . LEU C 2 32 ? -10.991 2.137 38.890 1.00 51.52 32 LEU E CA 1
ATOM 6234 C C . LEU C 2 32 ? -9.884 3.096 39.290 1.00 50.97 32 LEU E C 1
ATOM 6235 O O . LEU C 2 32 ? -8.801 3.059 38.698 1.00 51.15 32 LEU E O 1
ATOM 6240 N N . VAL C 2 33 ? -10.124 3.951 40.278 1.00 52.18 33 VAL E N 1
ATOM 6241 C CA . VAL C 2 33 ? -9.124 4.932 40.694 1.00 52.73 33 VAL E CA 1
ATOM 6242 C C . VAL C 2 33 ? -8.905 4.767 42.195 1.00 57.37 33 VAL E C 1
ATOM 6243 O O . VAL C 2 33 ? -9.555 5.442 43.013 1.00 53.84 33 VAL E O 1
ATOM 6247 N N . PRO C 2 34 ? -8.015 3.852 42.592 1.00 56.39 34 PRO E N 1
ATOM 6248 C CA . PRO C 2 34 ? -7.866 3.527 44.017 1.00 58.51 34 PRO E CA 1
ATOM 6249 C C . PRO C 2 34 ? -7.455 4.737 44.841 1.00 58.41 34 PRO E C 1
ATOM 6250 O O . PRO C 2 34 ? -6.629 5.548 44.420 1.00 59.40 34 PRO E O 1
ATOM 6254 N N . ASN C 2 35 ? -8.082 4.862 46.014 1.00 64.51 35 ASN E N 1
ATOM 6255 C CA . ASN C 2 35 ? -7.871 5.890 47.056 1.00 64.76 35 ASN E CA 1
ATOM 6256 C C . ASN C 2 35 ? -8.617 7.196 46.800 1.00 65.45 35 ASN E C 1
ATOM 6257 O O . ASN C 2 35 ? -8.411 8.173 47.552 1.00 64.34 35 ASN E O 1
ATOM 6262 N N . PHE C 2 36 ? -9.476 7.266 45.784 1.00 65.00 36 PHE E N 1
ATOM 6263 C CA . PHE C 2 36 ? -10.299 8.446 45.556 1.00 61.49 36 PHE E CA 1
ATOM 6264 C C . PHE C 2 36 ? -11.771 8.078 45.644 1.00 57.16 36 PHE E C 1
ATOM 6265 O O . PHE C 2 36 ? -12.167 6.979 45.239 1.00 51.02 36 PHE E O 1
ATOM 6273 N N . ASN C 2 37 ? -12.564 8.981 46.222 1.00 52.02 37 ASN E N 1
ATOM 6274 C CA . ASN C 2 37 ? -14.014 8.867 46.217 1.00 52.71 37 ASN E CA 1
ATOM 6275 C C . ASN C 2 37 ? -14.585 9.894 45.248 1.00 51.79 37 ASN E C 1
ATOM 6276 O O . ASN C 2 37 ? -13.904 10.825 44.819 1.00 52.09 37 ASN E O 1
ATOM 6281 N N . VAL C 2 38 ? -15.853 9.722 44.913 1.00 48.41 38 VAL E N 1
ATOM 6282 C CA . VAL C 2 38 ? -16.545 10.594 43.981 1.00 49.96 38 VAL E CA 1
ATOM 6283 C C . VAL C 2 38 ? -17.565 11.476 44.694 1.00 49.23 38 VAL E C 1
ATOM 6284 O O . VAL C 2 38 ? -17.526 12.699 44.584 1.00 46.39 38 VAL E O 1
ATOM 6288 N N . TYR C 2 39 ? -18.484 10.869 45.434 1.00 48.84 39 TYR E N 1
ATOM 6289 C CA . TYR C 2 39 ? -19.565 11.612 46.066 1.00 49.42 39 TYR E CA 1
ATOM 6290 C C . TYR C 2 39 ? -19.630 11.299 47.562 1.00 47.88 39 TYR E C 1
ATOM 6291 O O . TYR C 2 39 ? -20.716 11.248 48.148 1.00 48.62 39 TYR E O 1
ATOM 6300 N N . GLY C 2 40 ? -18.469 11.104 48.191 1.00 45.86 40 GLY E N 1
ATOM 6301 C CA . GLY C 2 40 ? -18.396 10.731 49.592 1.00 50.98 40 GLY E CA 1
ATOM 6302 C C . GLY C 2 40 ? -18.691 9.276 49.916 1.00 52.24 40 GLY E C 1
ATOM 6303 O O . GLY C 2 40 ? -18.893 8.945 51.091 1.00 53.57 40 GLY E O 1
ATOM 6304 N N . GLU C 2 41 ? -18.739 8.394 48.924 1.00 55.58 41 GLU E N 1
ATOM 6305 C CA . GLU C 2 41 ? -19.043 6.998 49.198 1.00 52.79 41 GLU E CA 1
ATOM 6306 C C . GLU C 2 41 ? -17.862 6.334 49.904 1.00 54.17 41 GLU E C 1
ATOM 6307 O O . GLU C 2 41 ? -16.720 6.796 49.839 1.00 53.83 41 GLU E O 1
ATOM 6313 N N . ARG C 2 42 ? -18.152 5.231 50.580 1.00 54.35 42 ARG E N 1
ATOM 6314 C CA . ARG C 2 42 ? -17.157 4.577 51.419 1.00 56.15 42 ARG E CA 1
ATOM 6315 C C . ARG C 2 42 ? -16.228 3.696 50.587 1.00 54.72 42 ARG E C 1
ATOM 6316 O O . ARG C 2 42 ? -16.688 2.864 49.799 1.00 58.03 42 ARG E O 1
ATOM 6324 N N . LEU C 2 43 ? -14.922 3.883 50.761 1.00 50.39 43 LEU E N 1
ATOM 6325 C CA . LEU C 2 43 ? -13.921 3.017 50.152 1.00 54.46 43 LEU E CA 1
ATOM 6326 C C . LEU C 2 43 ? -13.702 1.801 51.044 1.00 57.79 43 LEU E C 1
ATOM 6327 O O . LEU C 2 43 ? -13.348 1.941 52.215 1.00 54.91 43 LEU E O 1
ATOM 6332 N N . ILE C 2 44 ? -13.909 0.613 50.490 1.00 56.83 44 ILE E N 1
ATOM 6333 C CA . ILE C 2 44 ? -13.881 -0.634 51.242 1.00 52.85 44 ILE E CA 1
ATOM 6334 C C . ILE C 2 44 ? -12.700 -1.461 50.754 1.00 59.63 44 ILE E C 1
ATOM 6335 O O . ILE C 2 44 ? -12.628 -1.817 49.567 1.00 56.38 44 ILE E O 1
ATOM 6340 N N . LYS C 2 45 ? -11.783 -1.783 51.664 1.00 55.54 45 LYS E N 1
ATOM 6341 C CA . LYS C 2 45 ? -10.647 -2.634 51.340 1.00 57.07 45 LYS E CA 1
ATOM 6342 C C . LYS C 2 45 ? -10.928 -4.057 51.801 1.00 58.95 45 LYS E C 1
ATOM 6343 O O . LYS C 2 45 ? -11.410 -4.275 52.916 1.00 61.92 45 LYS E O 1
ATOM 6349 N N . TYR C 2 46 ? -10.662 -5.016 50.917 1.00 60.08 46 TYR E N 1
ATOM 6350 C CA . TYR C 2 46 ? -10.905 -6.418 51.207 1.00 58.69 46 TYR E CA 1
ATOM 6351 C C . TYR C 2 46 ? -9.994 -7.244 50.323 1.00 64.60 46 TYR E C 1
ATOM 6352 O O . TYR C 2 46 ? -10.017 -7.084 49.099 1.00 70.01 46 TYR E O 1
ATOM 6361 N N . GLU C 2 47 ? -9.202 -8.119 50.947 1.00 67.48 47 GLU E N 1
ATOM 6362 C CA . GLU C 2 47 ? -8.269 -9.010 50.258 1.00 62.84 47 GLU E CA 1
ATOM 6363 C C . GLU C 2 47 ? -7.454 -8.258 49.207 1.00 65.28 47 GLU E C 1
ATOM 6364 O O . GLU C 2 47 ? -7.287 -8.704 48.072 1.00 68.98 47 GLU E O 1
ATOM 6370 N N . GLY C 2 48 ? -6.974 -7.075 49.593 1.00 67.68 48 GLY E N 1
ATOM 6371 C CA . GLY C 2 48 ? -6.062 -6.299 48.771 1.00 67.92 48 GLY E CA 1
ATOM 6372 C C . GLY C 2 48 ? -6.661 -5.526 47.611 1.00 71.23 48 GLY E C 1
ATOM 6373 O O . GLY C 2 48 ? -5.900 -5.009 46.780 1.00 70.06 48 GLY E O 1
ATOM 6374 N N . VAL C 2 49 ? -7.986 -5.412 47.516 1.00 70.12 49 VAL E N 1
ATOM 6375 C CA . VAL C 2 49 ? -8.616 -4.660 46.436 1.00 64.18 49 VAL E CA 1
ATOM 6376 C C . VAL C 2 49 ? -9.620 -3.667 47.020 1.00 64.93 49 VAL E C 1
ATOM 6377 O O . VAL C 2 49 ? -10.461 -4.030 47.855 1.00 59.33 49 VAL E O 1
ATOM 6381 N N . GLU C 2 50 ? -9.517 -2.408 46.585 1.00 66.32 50 GLU E N 1
ATOM 6382 C CA . GLU C 2 50 ? -10.406 -1.352 47.051 1.00 60.21 50 GLU E CA 1
ATOM 6383 C C . GLU C 2 50 ? -11.704 -1.343 46.254 1.00 59.04 50 GLU E C 1
ATOM 6384 O O . GLU C 2 50 ? -11.690 -1.421 45.022 1.00 55.37 50 GLU E O 1
ATOM 6390 N N . TYR C 2 51 ? -12.819 -1.223 46.967 1.00 57.61 51 TYR E N 1
ATOM 6391 C CA . TYR C 2 51 ? -14.137 -1.133 46.371 1.00 55.51 51 TYR E CA 1
ATOM 6392 C C . TYR C 2 51 ? -14.796 0.177 46.778 1.00 54.62 51 TYR E C 1
ATOM 6393 O O . TYR C 2 51 ? -14.408 0.797 47.767 1.00 51.80 51 TYR E O 1
ATOM 6402 N N . ARG C 2 52 ? -15.792 0.594 45.985 1.00 51.25 52 ARG E N 1
ATOM 6403 C CA . ARG C 2 52 ? -16.590 1.788 46.248 1.00 52.25 52 ARG E CA 1
ATOM 6404 C C . ARG C 2 52 ? -18.022 1.360 46.530 1.00 50.87 52 ARG E C 1
ATOM 6405 O O . ARG C 2 52 ? -18.670 0.761 45.670 1.00 51.76 52 ARG E O 1
ATOM 6413 N N . GLU C 2 53 ? -18.522 1.671 47.722 1.00 52.56 53 GLU E N 1
ATOM 6414 C CA . GLU C 2 53 ? -19.922 1.393 48.019 1.00 55.04 53 GLU E CA 1
ATOM 6415 C C . GLU C 2 53 ? -20.829 2.083 47.004 1.00 51.83 53 GLU E C 1
ATOM 6416 O O . GLU C 2 53 ? -20.548 3.195 46.558 1.00 49.55 53 GLU E O 1
ATOM 6422 N N . TRP C 2 54 ? -21.918 1.418 46.628 1.00 51.58 54 TRP E N 1
ATOM 6423 C CA . TRP C 2 54 ? -22.805 1.889 45.559 1.00 47.70 54 TRP E CA 1
ATOM 6424 C C . TRP C 2 54 ? -24.188 2.140 46.163 1.00 50.42 54 TRP E C 1
ATOM 6425 O O . TRP C 2 54 ? -24.967 1.206 46.358 1.00 52.39 54 TRP E O 1
ATOM 6436 N N . ASN C 2 55 ? -24.509 3.399 46.442 1.00 48.83 55 ASN E N 1
ATOM 6437 C CA . ASN C 2 55 ? -25.734 3.745 47.157 1.00 48.25 55 ASN E CA 1
ATOM 6438 C C . ASN C 2 55 ? -26.929 3.728 46.201 1.00 49.50 55 ASN E C 1
ATOM 6439 O O . ASN C 2 55 ? -27.066 4.606 45.340 1.00 49.36 55 ASN E O 1
ATOM 6444 N N . ALA C 2 56 ? -27.833 2.761 46.385 1.00 51.44 56 ALA E N 1
ATOM 6445 C CA . ALA C 2 56 ? -28.990 2.653 45.499 1.00 48.07 56 ALA E CA 1
ATOM 6446 C C . ALA C 2 56 ? -29.979 3.800 45.661 1.00 49.59 56 ALA E C 1
ATOM 6447 O O . ALA C 2 56 ? -30.835 3.983 44.787 1.00 48.56 56 ALA E O 1
ATOM 6449 N N . PHE C 2 57 ? -29.886 4.575 46.742 1.00 45.66 57 PHE E N 1
ATOM 6450 C CA . PHE C 2 57 ? -30.752 5.737 46.898 1.00 50.91 57 PHE E CA 1
ATOM 6451 C C . PHE C 2 57 ? -30.303 6.926 46.060 1.00 48.16 57 PHE E C 1
ATOM 6452 O O . PHE C 2 57 ? -31.098 7.838 45.823 1.00 47.64 57 PHE E O 1
ATOM 6460 N N . ARG C 2 58 ? -29.059 6.932 45.601 1.00 47.99 58 ARG E N 1
ATOM 6461 C CA . ARG C 2 58 ? -28.567 8.016 44.775 1.00 48.67 58 ARG E CA 1
ATOM 6462 C C . ARG C 2 58 ? -28.218 7.590 43.355 1.00 51.23 58 ARG E C 1
ATOM 6463 O O . ARG C 2 58 ? -27.740 8.428 42.582 1.00 52.13 58 ARG E O 1
ATOM 6471 N N . SER C 2 59 ? -28.451 6.327 42.984 1.00 49.06 59 SER E N 1
ATOM 6472 C CA . SER C 2 59 ? -28.073 5.808 41.673 1.00 47.35 59 SER E CA 1
ATOM 6473 C C . SER C 2 59 ? -29.187 4.916 41.146 1.00 48.32 59 SER E C 1
ATOM 6474 O O . SER C 2 59 ? -29.486 3.885 41.752 1.00 51.01 59 SER E O 1
ATOM 6477 N N . LYS C 2 60 ? -29.799 5.310 40.024 1.00 44.98 60 LYS E N 1
ATOM 6478 C CA . LYS C 2 60 ? -30.931 4.553 39.498 1.00 49.82 60 LYS E CA 1
ATOM 6479 C C . LYS C 2 60 ? -30.533 3.136 39.126 1.00 49.10 60 LYS E C 1
ATOM 6480 O O . LYS C 2 60 ? -31.353 2.219 39.220 1.00 46.21 60 LYS E O 1
ATOM 6486 N N . LEU C 2 61 ? -29.295 2.948 38.669 1.00 44.43 61 LEU E N 1
ATOM 6487 C CA . LEU C 2 61 ? -28.876 1.635 38.203 1.00 47.70 61 LEU E CA 1
ATOM 6488 C C . LEU C 2 61 ? -28.686 0.677 39.374 1.00 52.10 61 LEU E C 1
ATOM 6489 O O . LEU C 2 61 ? -29.113 -0.485 39.311 1.00 48.89 61 LEU E O 1
ATOM 6494 N N . ALA C 2 62 ? -28.034 1.139 40.445 1.00 46.16 62 ALA E N 1
ATOM 6495 C CA . ALA C 2 62 ? -27.959 0.323 41.652 1.00 50.55 62 ALA E CA 1
ATOM 6496 C C . ALA C 2 62 ? -29.358 -0.007 42.159 1.00 51.19 62 ALA E C 1
ATOM 6497 O O . ALA C 2 62 ? -29.642 -1.153 42.532 1.00 50.20 62 ALA E O 1
ATOM 6499 N N . GLY C 2 63 ? -30.258 0.978 42.138 1.00 46.99 63 GLY E N 1
ATOM 6500 C CA . GLY C 2 63 ? -31.593 0.746 42.649 1.00 45.92 63 GLY E CA 1
ATOM 6501 C C . GLY C 2 63 ? -32.317 -0.319 41.859 1.00 51.40 63 GLY E C 1
ATOM 6502 O O . GLY C 2 63 ? -33.024 -1.154 42.429 1.00 55.09 63 GLY E O 1
ATOM 6503 N N . ALA C 2 64 ? -32.124 -0.319 40.535 1.00 51.94 64 ALA E N 1
ATOM 6504 C CA . ALA C 2 64 ? -32.795 -1.278 39.666 1.00 50.87 64 ALA E CA 1
ATOM 6505 C C . ALA C 2 64 ? -32.305 -2.687 39.936 1.00 52.48 64 ALA E C 1
ATOM 6506 O O . ALA C 2 64 ? -33.095 -3.639 39.937 1.00 54.22 64 ALA E O 1
ATOM 6508 N N . ILE C 2 65 ? -31.001 -2.837 40.149 1.00 50.49 65 ILE E N 1
ATOM 6509 C CA . ILE C 2 65 ? -30.453 -4.132 40.537 1.00 57.06 65 ILE E CA 1
ATOM 6510 C C . ILE C 2 65 ? -31.121 -4.631 41.813 1.00 53.93 65 ILE E C 1
ATOM 6511 O O . ILE C 2 65 ? -31.586 -5.774 41.882 1.00 55.42 65 ILE E O 1
ATOM 6516 N N . LEU C 2 66 ? -31.225 -3.767 42.822 1.00 55.03 66 LEU E N 1
ATOM 6517 C CA . LEU C 2 66 ? -31.883 -4.164 44.066 1.00 57.07 66 LEU E CA 1
ATOM 6518 C C . LEU C 2 66 ? -33.356 -4.493 43.847 1.00 54.88 66 LEU E C 1
ATOM 6519 O O . LEU C 2 66 ? -33.916 -5.339 44.548 1.00 58.43 66 LEU E O 1
ATOM 6524 N N . LYS C 2 67 ? -34.004 -3.852 42.888 1.00 54.91 67 LYS E N 1
ATOM 6525 C CA . LYS C 2 67 ? -35.414 -4.119 42.651 1.00 56.06 67 LYS E CA 1
ATOM 6526 C C . LYS C 2 67 ? -35.628 -5.192 41.593 1.00 54.22 67 LYS E C 1
ATOM 6527 O O . LYS C 2 67 ? -36.729 -5.296 41.041 1.00 55.22 67 LYS E O 1
ATOM 6533 N N . GLY C 2 68 ? -34.598 -5.979 41.298 1.00 53.77 68 GLY E N 1
ATOM 6534 C CA . GLY C 2 68 ? -34.758 -7.233 40.595 1.00 53.87 68 GLY E CA 1
ATOM 6535 C C . GLY C 2 68 ? -34.370 -7.272 39.137 1.00 55.28 68 GLY E C 1
ATOM 6536 O O . GLY C 2 68 ? -34.950 -8.064 38.386 1.00 61.47 68 GLY E O 1
ATOM 6537 N N . LEU C 2 69 ? -33.404 -6.466 38.710 1.00 55.24 69 LEU E N 1
ATOM 6538 C CA . LEU C 2 69 ? -33.014 -6.459 37.306 1.00 57.92 69 LEU E CA 1
ATOM 6539 C C . LEU C 2 69 ? -32.351 -7.783 36.944 1.00 58.44 69 LEU E C 1
ATOM 6540 O O . LEU C 2 69 ? -31.326 -8.153 37.522 1.00 55.56 69 LEU E O 1
ATOM 6545 N N . LYS C 2 70 ? -32.926 -8.486 35.967 1.00 64.27 70 LYS E N 1
ATOM 6546 C CA . LYS C 2 70 ? -32.511 -9.863 35.710 1.00 64.45 70 LYS E CA 1
ATOM 6547 C C . LYS C 2 70 ? -31.201 -9.935 34.930 1.00 62.02 70 LYS E C 1
ATOM 6548 O O . LYS C 2 70 ? -30.353 -10.781 35.224 1.00 64.38 70 LYS E O 1
ATOM 6554 N N . THR C 2 71 ? -31.000 -9.059 33.951 1.00 64.64 71 THR E N 1
ATOM 6555 C CA . THR C 2 71 ? -29.771 -9.041 33.166 1.00 63.94 71 THR E CA 1
ATOM 6556 C C . THR C 2 71 ? -29.239 -7.617 33.065 1.00 61.65 71 THR E C 1
ATOM 6557 O O . THR C 2 71 ? -30.006 -6.654 33.054 1.00 62.17 71 THR E O 1
ATOM 6561 N N . ASN C 2 72 ? -27.920 -7.490 32.975 1.00 59.17 72 ASN E N 1
ATOM 6562 C CA . ASN C 2 72 ? -27.267 -6.184 32.931 1.00 53.97 72 ASN E CA 1
ATOM 6563 C C . ASN C 2 72 ? -26.356 -6.053 31.719 1.00 56.26 72 ASN E C 1
ATOM 6564 O O . ASN C 2 72 ? -25.253 -6.644 31.712 1.00 54.37 72 ASN E O 1
ATOM 6569 N N . PRO C 2 73 ? -26.729 -5.224 30.735 1.00 49.94 73 PRO E N 1
ATOM 6570 C CA . PRO C 2 73 ? -25.891 -5.056 29.535 1.00 52.06 73 PRO E CA 1
ATOM 6571 C C . PRO C 2 73 ? -24.594 -4.300 29.783 1.00 49.38 73 PRO E C 1
ATOM 6572 O O . PRO C 2 73 ? -23.684 -4.383 28.950 1.00 47.64 73 PRO E O 1
ATOM 6576 N N . ILE C 2 74 ? -24.474 -3.571 30.887 1.00 46.70 74 ILE E N 1
ATOM 6577 C CA . ILE C 2 74 ? -23.234 -2.882 31.217 1.00 45.41 74 ILE E CA 1
ATOM 6578 C C . ILE C 2 74 ? -22.322 -3.888 31.913 1.00 48.66 74 ILE E C 1
ATOM 6579 O O . ILE C 2 74 ? -22.545 -4.243 33.073 1.00 50.49 74 ILE E O 1
ATOM 6584 N N . ARG C 2 75 ? -21.311 -4.368 31.188 1.00 47.44 75 ARG E N 1
ATOM 6585 C CA . ARG C 2 75 ? -20.314 -5.297 31.701 1.00 47.81 75 ARG E CA 1
ATOM 6586 C C . ARG C 2 75 ? -18.958 -4.750 31.319 1.00 49.25 75 ARG E C 1
ATOM 6587 O O . ARG C 2 75 ? -18.865 -3.619 30.833 1.00 48.11 75 ARG E O 1
ATOM 6595 N N . LYS C 2 76 ? -17.908 -5.534 31.501 1.00 47.43 76 LYS E N 1
ATOM 6596 C CA . LYS C 2 76 ? -16.591 -5.022 31.173 1.00 53.32 76 LYS E CA 1
ATOM 6597 C C . LYS C 2 76 ? -16.438 -4.946 29.661 1.00 46.20 76 LYS E C 1
ATOM 6598 O O . LYS C 2 76 ? -17.026 -5.731 28.914 1.00 48.22 76 LYS E O 1
ATOM 6604 N N . GLY C 2 77 ? -15.668 -3.948 29.220 1.00 52.94 77 GLY E N 1
ATOM 6605 C CA . GLY C 2 77 ? -15.516 -3.609 27.823 1.00 48.22 77 GLY E CA 1
ATOM 6606 C C . GLY C 2 77 ? -16.708 -2.945 27.165 1.00 47.23 77 GLY E C 1
ATOM 6607 O O . GLY C 2 77 ? -16.574 -2.487 26.034 1.00 47.53 77 GLY E O 1
ATOM 6608 N N . THR C 2 78 ? -17.865 -2.870 27.823 1.00 46.78 78 THR E N 1
ATOM 6609 C CA . THR C 2 78 ? -19.043 -2.269 27.201 1.00 46.10 78 THR E CA 1
ATOM 6610 C C . THR C 2 78 ? -18.787 -0.821 26.799 1.00 42.27 78 THR E C 1
ATOM 6611 O O . THR C 2 78 ? -18.129 -0.067 27.520 1.00 42.21 78 THR E O 1
ATOM 6615 N N . LYS C 2 79 ? -19.311 -0.447 25.627 1.00 46.16 79 LYS E N 1
ATOM 6616 C CA . LYS C 2 79 ? -19.377 0.935 25.164 1.00 42.25 79 LYS E CA 1
ATOM 6617 C C . LYS C 2 79 ? -20.776 1.484 25.412 1.00 40.92 79 LYS E C 1
ATOM 6618 O O . LYS C 2 79 ? -21.766 0.899 24.965 1.00 42.15 79 LYS E O 1
ATOM 6624 N N . VAL C 2 80 ? -20.856 2.616 26.114 1.00 42.94 80 VAL E N 1
ATOM 6625 C CA . VAL C 2 80 ? -22.126 3.152 26.589 1.00 38.30 80 VAL E CA 1
ATOM 6626 C C . VAL C 2 80 ? -22.213 4.637 26.258 1.00 41.82 80 VAL E C 1
ATOM 6627 O O . VAL C 2 80 ? -21.248 5.390 26.446 1.00 40.09 80 VAL E O 1
ATOM 6631 N N . LEU C 2 81 ? -23.368 5.045 25.734 1.00 36.68 81 LEU E N 1
ATOM 6632 C CA . LEU C 2 81 ? -23.740 6.448 25.614 1.00 39.01 81 LEU E CA 1
ATOM 6633 C C . LEU C 2 81 ? -24.639 6.765 26.794 1.00 40.17 81 LEU E C 1
ATOM 6634 O O . LEU C 2 81 ? -25.699 6.145 26.956 1.00 39.22 81 LEU E O 1
ATOM 6639 N N . TYR C 2 82 ? -24.206 7.712 27.617 1.00 39.04 82 TYR E N 1
ATOM 6640 C CA . TYR C 2 82 ? -24.888 8.056 28.852 1.00 42.40 82 TYR E CA 1
ATOM 6641 C C . TYR C 2 82 ? -25.471 9.447 28.656 1.00 39.77 82 TYR E C 1
ATOM 6642 O O . TYR C 2 82 ? -24.732 10.437 28.591 1.00 40.59 82 TYR E O 1
ATOM 6651 N N . LEU C 2 83 ? -26.792 9.517 28.546 1.00 40.42 83 LEU E N 1
ATOM 6652 C CA . LEU C 2 83 ? -27.505 10.778 28.415 1.00 35.02 83 LEU E CA 1
ATOM 6653 C C . LEU C 2 83 ? -28.004 11.174 29.798 1.00 39.12 83 LEU E C 1
ATOM 6654 O O . LEU C 2 83 ? -28.719 10.396 30.444 1.00 38.16 83 LEU E O 1
ATOM 6659 N N . GLY C 2 84 ? -27.635 12.378 30.243 1.00 40.00 84 GLY E N 1
ATOM 6660 C CA . GLY C 2 84 ? -27.959 12.855 31.578 1.00 38.88 84 GLY E CA 1
ATOM 6661 C C . GLY C 2 84 ? -26.907 12.515 32.615 1.00 39.80 84 GLY E C 1
ATOM 6662 O O . GLY C 2 84 ? -27.239 12.052 33.709 1.00 42.53 84 GLY E O 1
ATOM 6663 N N . ALA C 2 85 ? -25.629 12.737 32.291 1.00 38.20 85 ALA E N 1
ATOM 6664 C CA . ALA C 2 85 ? -24.569 12.245 33.170 1.00 40.38 85 ALA E CA 1
ATOM 6665 C C . ALA C 2 85 ? -24.477 13.028 34.464 1.00 42.01 85 ALA E C 1
ATOM 6666 O O . ALA C 2 85 ? -23.884 12.535 35.423 1.00 42.03 85 ALA E O 1
ATOM 6668 N N . ALA C 2 86 ? -25.024 14.242 34.502 1.00 43.68 86 ALA E N 1
ATOM 6669 C CA . ALA C 2 86 ? -25.169 15.021 35.735 1.00 42.54 86 ALA E CA 1
ATOM 6670 C C . ALA C 2 86 ? -23.781 15.255 36.325 1.00 42.57 86 ALA E C 1
ATOM 6671 O O . ALA C 2 86 ? -22.850 15.627 35.593 1.00 40.42 86 ALA E O 1
ATOM 6673 N N . SER C 2 87 ? -23.590 15.072 37.625 1.00 41.14 87 SER E N 1
ATOM 6674 C CA . SER C 2 87 ? -22.331 15.396 38.256 1.00 40.43 87 SER E CA 1
ATOM 6675 C C . SER C 2 87 ? -21.423 14.187 38.388 1.00 40.08 87 SER E C 1
ATOM 6676 O O . SER C 2 87 ? -20.257 14.350 38.749 1.00 36.68 87 SER E O 1
ATOM 6679 N N . GLY C 2 88 ? -21.919 12.987 38.094 1.00 40.71 88 GLY E N 1
ATOM 6680 C CA . GLY C 2 88 ? -21.015 11.864 37.964 1.00 40.22 88 GLY E CA 1
ATOM 6681 C C . GLY C 2 88 ? -21.225 10.706 38.913 1.00 42.24 88 GLY E C 1
ATOM 6682 O O . GLY C 2 88 ? -20.429 9.760 38.919 1.00 40.53 88 GLY E O 1
ATOM 6683 N N . THR C 2 89 ? -22.302 10.750 39.698 1.00 38.15 89 THR E N 1
ATOM 6684 C CA . THR C 2 89 ? -22.591 9.669 40.624 1.00 46.24 89 THR E CA 1
ATOM 6685 C C . THR C 2 89 ? -22.650 8.324 39.906 1.00 44.30 89 THR E C 1
ATOM 6686 O O . THR C 2 89 ? -21.743 7.492 40.042 1.00 47.01 89 THR E O 1
ATOM 6690 N N . THR C 2 90 ? -23.711 8.103 39.135 1.00 44.96 90 THR E N 1
ATOM 6691 C CA . THR C 2 90 ? -23.906 6.790 38.532 1.00 46.03 90 THR E CA 1
ATOM 6692 C C . THR C 2 90 ? -22.844 6.484 37.480 1.00 42.83 90 THR E C 1
ATOM 6693 O O . THR C 2 90 ? -22.308 5.376 37.449 1.00 43.22 90 THR E O 1
ATOM 6697 N N . ILE C 2 91 ? -22.494 7.455 36.633 1.00 42.61 91 ILE E N 1
ATOM 6698 C CA . ILE C 2 91 ? -21.531 7.154 35.573 1.00 44.35 91 ILE E CA 1
ATOM 6699 C C . ILE C 2 91 ? -20.172 6.750 36.153 1.00 43.16 91 ILE E C 1
ATOM 6700 O O . ILE C 2 91 ? -19.430 5.989 35.515 1.00 41.05 91 ILE E O 1
ATOM 6705 N N . SER C 2 92 ? -19.819 7.223 37.367 1.00 41.08 92 SER E N 1
ATOM 6706 C CA . SER C 2 92 ? -18.531 6.798 37.928 1.00 44.04 92 SER E CA 1
ATOM 6707 C C . SER C 2 92 ? -18.516 5.301 38.209 1.00 41.27 92 SER E C 1
ATOM 6708 O O . SER C 2 92 ? -17.466 4.663 38.089 1.00 42.52 92 SER E O 1
ATOM 6711 N N . HIS C 2 93 ? -19.664 4.726 38.569 1.00 41.15 93 HIS E N 1
ATOM 6712 C CA . HIS C 2 93 ? -19.746 3.285 38.774 1.00 45.84 93 HIS E CA 1
ATOM 6713 C C . HIS C 2 93 ? -19.763 2.538 37.439 1.00 48.05 93 HIS E C 1
ATOM 6714 O O . HIS C 2 93 ? -19.124 1.479 37.306 1.00 45.71 93 HIS E O 1
ATOM 6721 N N . VAL C 2 94 ? -20.500 3.075 36.449 1.00 40.48 94 VAL E N 1
ATOM 6722 C CA . VAL C 2 94 ? -20.447 2.536 35.092 1.00 40.36 94 VAL E CA 1
ATOM 6723 C C . VAL C 2 94 ? -19.003 2.469 34.639 1.00 40.00 94 VAL E C 1
ATOM 6724 O O . VAL C 2 94 ? -18.542 1.459 34.101 1.00 46.71 94 VAL E O 1
ATOM 6728 N N . SER C 2 95 ? -18.258 3.538 34.894 1.00 37.97 95 SER E N 1
ATOM 6729 C CA . SER C 2 95 ? -16.830 3.539 34.618 1.00 39.84 95 SER E CA 1
ATOM 6730 C C . SER C 2 95 ? -16.092 2.394 35.322 1.00 47.65 95 SER E C 1
ATOM 6731 O O . SER C 2 95 ? -15.203 1.769 34.729 1.00 46.65 95 SER E O 1
ATOM 6734 N N . ASP C 2 96 ? -16.419 2.117 36.592 1.00 40.99 96 ASP E N 1
ATOM 6735 C CA . ASP C 2 96 ? -15.728 1.019 37.281 1.00 46.53 96 ASP E CA 1
ATOM 6736 C C . ASP C 2 96 ? -16.055 -0.321 36.633 1.00 42.47 96 ASP E C 1
ATOM 6737 O O . ASP C 2 96 ? -15.179 -1.168 36.463 1.00 46.23 96 ASP E O 1
ATOM 6742 N N . ILE C 2 97 ? -17.323 -0.530 36.284 1.00 44.46 97 ILE E N 1
ATOM 6743 C CA . ILE C 2 97 ? -17.787 -1.807 35.748 1.00 47.85 97 ILE E CA 1
ATOM 6744 C C . ILE C 2 97 ? -17.186 -2.105 34.370 1.00 49.54 97 ILE E C 1
ATOM 6745 O O . ILE C 2 97 ? -16.828 -3.254 34.074 1.00 45.73 97 ILE E O 1
ATOM 6750 N N . ILE C 2 98 ? -17.125 -1.104 33.484 1.00 43.94 98 ILE E N 1
ATOM 6751 C CA . ILE C 2 98 ? -16.675 -1.377 32.119 1.00 51.11 98 ILE E CA 1
ATOM 6752 C C . ILE C 2 98 ? -15.152 -1.359 32.019 1.00 50.67 98 ILE E C 1
ATOM 6753 O O . ILE C 2 98 ? -14.597 -1.872 31.034 1.00 46.68 98 ILE E O 1
ATOM 6758 N N . GLU C 2 99 ? -14.470 -0.778 33.014 1.00 46.53 99 GLU E N 1
ATOM 6759 C CA . GLU C 2 99 ? -13.011 -0.763 33.109 1.00 53.59 99 GLU E CA 1
ATOM 6760 C C . GLU C 2 99 ? -12.355 -0.072 31.918 1.00 53.52 99 GLU E C 1
ATOM 6761 O O . GLU C 2 99 ? -13.049 0.464 31.051 1.00 51.67 99 GLU E O 1
ATOM 6767 N N . LEU C 2 100 ? -11.017 -0.097 31.859 1.00 52.68 100 LEU E N 1
ATOM 6768 C CA . LEU C 2 100 ? -10.290 0.791 30.952 1.00 53.24 100 LEU E CA 1
ATOM 6769 C C . LEU C 2 100 ? -10.588 0.517 29.478 1.00 54.32 100 LEU E C 1
ATOM 6770 O O . LEU C 2 100 ? -10.489 1.429 28.647 1.00 54.32 100 LEU E O 1
ATOM 6775 N N . ASN C 2 101 ? -10.949 -0.710 29.127 1.00 46.86 101 ASN E N 1
ATOM 6776 C CA . ASN C 2 101 ? -11.229 -1.008 27.732 1.00 56.21 101 ASN E CA 1
ATOM 6777 C C . ASN C 2 101 ? -12.656 -0.661 27.333 1.00 54.06 101 ASN E C 1
ATOM 6778 O O . ASN C 2 101 ? -12.938 -0.558 26.136 1.00 54.14 101 ASN E O 1
ATOM 6783 N N . GLY C 2 102 ? -13.551 -0.472 28.301 1.00 49.11 102 GLY E N 1
ATOM 6784 C CA . GLY C 2 102 ? -14.859 0.071 28.016 1.00 49.31 102 GLY E CA 1
ATOM 6785 C C . GLY C 2 102 ? -14.796 1.574 27.852 1.00 47.18 102 GLY E C 1
ATOM 6786 O O . GLY C 2 102 ? -13.799 2.211 28.182 1.00 48.08 102 GLY E O 1
ATOM 6787 N N . LYS C 2 103 ? -15.870 2.145 27.309 1.00 46.48 103 LYS E N 1
ATOM 6788 C CA . LYS C 2 103 ? -15.960 3.587 27.105 1.00 43.90 103 LYS E CA 1
ATOM 6789 C C . LYS C 2 103 ? -17.348 4.058 27.490 1.00 41.09 103 LYS E C 1
ATOM 6790 O O . LYS C 2 103 ? -18.349 3.437 27.116 1.00 41.81 103 LYS E O 1
ATOM 6796 N N . ALA C 2 104 ? -17.391 5.168 28.226 1.00 42.12 104 ALA E N 1
ATOM 6797 C CA . ALA C 2 104 ? -18.629 5.789 28.678 1.00 42.36 104 ALA E CA 1
ATOM 6798 C C . ALA C 2 104 ? -18.649 7.241 28.208 1.00 40.98 104 ALA E C 1
ATOM 6799 O O . ALA C 2 104 ? -17.877 8.070 28.705 1.00 38.65 104 ALA E O 1
ATOM 6801 N N . TYR C 2 105 ? -19.527 7.549 27.263 1.00 37.00 105 TYR E N 1
ATOM 6802 C CA . TYR C 2 105 ? -19.656 8.899 26.742 1.00 37.02 105 TYR E CA 1
ATOM 6803 C C . TYR C 2 105 ? -20.769 9.581 27.523 1.00 38.96 105 TYR E C 1
ATOM 6804 O O . TYR C 2 105 ? -21.922 9.129 27.500 1.00 43.32 105 TYR E O 1
ATOM 6813 N N . GLY C 2 106 ? -20.418 10.639 28.241 1.00 40.47 106 GLY E N 1
ATOM 6814 C CA . GLY C 2 106 ? -21.356 11.276 29.141 1.00 37.27 106 GLY E CA 1
ATOM 6815 C C . GLY C 2 106 ? -21.869 12.601 28.615 1.00 41.24 106 GLY E C 1
ATOM 6816 O O . GLY C 2 106 ? -21.114 13.570 28.521 1.00 43.44 106 GLY E O 1
ATOM 6817 N N . VAL C 2 107 ? -23.158 12.647 28.276 1.00 42.10 107 VAL E N 1
ATOM 6818 C CA . VAL C 2 107 ? -23.813 13.822 27.721 1.00 35.99 107 VAL E CA 1
ATOM 6819 C C . VAL C 2 107 ? -24.593 14.501 28.842 1.00 37.38 107 VAL E C 1
ATOM 6820 O O . VAL C 2 107 ? -25.383 13.852 29.532 1.00 39.08 107 VAL E O 1
ATOM 6824 N N . GLU C 2 108 ? -24.391 15.810 29.012 1.00 40.30 108 GLU E N 1
ATOM 6825 C CA . GLU C 2 108 ? -25.084 16.586 30.042 1.00 36.34 108 GLU E CA 1
ATOM 6826 C C . GLU C 2 108 ? -25.100 18.046 29.602 1.00 34.72 108 GLU E C 1
ATOM 6827 O O . GLU C 2 108 ? -24.063 18.558 29.168 1.00 32.78 108 GLU E O 1
ATOM 6833 N N . PHE C 2 109 ? -26.256 18.723 29.702 1.00 36.28 109 PHE E N 1
ATOM 6834 C CA . PHE C 2 109 ? -26.364 20.045 29.076 1.00 37.83 109 PHE E CA 1
ATOM 6835 C C . PHE C 2 109 ? -26.383 21.204 30.062 1.00 37.10 109 PHE E C 1
ATOM 6836 O O . PHE C 2 109 ? -26.427 22.363 29.627 1.00 40.53 109 PHE E O 1
ATOM 6844 N N . SER C 2 110 ? -26.339 20.939 31.362 1.00 38.11 110 SER E N 1
ATOM 6845 C CA . SER C 2 110 ? -26.345 22.005 32.356 1.00 34.76 110 SER E CA 1
ATOM 6846 C C . SER C 2 110 ? -24.906 22.345 32.737 1.00 39.47 110 SER E C 1
ATOM 6847 O O . SER C 2 110 ? -24.246 21.536 33.407 1.00 38.04 110 SER E O 1
ATOM 6850 N N . PRO C 2 111 ? -24.380 23.499 32.336 1.00 38.51 111 PRO E N 1
ATOM 6851 C CA . PRO C 2 111 ? -22.981 23.813 32.661 1.00 40.95 111 PRO E CA 1
ATOM 6852 C C . PRO C 2 111 ? -22.706 23.808 34.153 1.00 36.98 111 PRO E C 1
ATOM 6853 O O . PRO C 2 111 ? -21.608 23.444 34.576 1.00 35.02 111 PRO E O 1
ATOM 6857 N N . ARG C 2 112 ? -23.690 24.170 34.962 1.00 37.84 112 ARG E N 1
ATOM 6858 C CA . ARG C 2 112 ? -23.463 24.263 36.388 1.00 36.66 112 ARG E CA 1
ATOM 6859 C C . ARG C 2 112 ? -23.029 22.921 36.937 1.00 40.94 112 ARG E C 1
ATOM 6860 O O . ARG C 2 112 ? -22.102 22.838 37.751 1.00 41.95 112 ARG E O 1
ATOM 6868 N N . VAL C 2 113 ? -23.660 21.856 36.466 1.00 41.12 113 VAL E N 1
ATOM 6869 C CA . VAL C 2 113 ? -23.363 20.527 36.968 1.00 38.50 113 VAL E CA 1
ATOM 6870 C C . VAL C 2 113 ? -22.183 19.881 36.247 1.00 38.31 113 VAL E C 1
ATOM 6871 O O . VAL C 2 113 ? -21.519 19.016 36.820 1.00 40.55 113 VAL E O 1
ATOM 6875 N N . VAL C 2 114 ? -21.898 20.280 35.006 1.00 42.64 114 VAL E N 1
ATOM 6876 C CA . VAL C 2 114 ? -20.781 19.667 34.287 1.00 41.93 114 VAL E CA 1
ATOM 6877 C C . VAL C 2 114 ? -19.461 20.108 34.889 1.00 39.15 114 VAL E C 1
ATOM 6878 O O . VAL C 2 114 ? -18.482 19.349 34.873 1.00 41.94 114 VAL E O 1
ATOM 6882 N N . ARG C 2 115 ? -19.422 21.329 35.434 1.00 40.18 115 ARG E N 1
ATOM 6883 C CA . ARG C 2 115 ? -18.298 21.783 36.241 1.00 43.40 115 ARG E CA 1
ATOM 6884 C C . ARG C 2 115 ? -17.828 20.689 37.198 1.00 48.58 115 ARG E C 1
ATOM 6885 O O . ARG C 2 115 ? -16.621 20.444 37.340 1.00 48.90 115 ARG E O 1
ATOM 6893 N N . GLU C 2 116 ? -18.776 19.985 37.823 1.00 47.60 116 GLU E N 1
ATOM 6894 C CA . GLU C 2 116 ? -18.444 18.893 38.734 1.00 43.71 116 GLU E CA 1
ATOM 6895 C C . GLU C 2 116 ? -18.083 17.619 37.971 1.00 48.17 116 GLU E C 1
ATOM 6896 O O . GLU C 2 116 ? -17.072 16.974 38.283 1.00 47.78 116 GLU E O 1
ATOM 6902 N N . LEU C 2 117 ? -18.904 17.242 36.969 1.00 45.23 117 LEU E N 1
ATOM 6903 C CA . LEU C 2 117 ? -18.623 16.066 36.141 1.00 43.01 117 LEU E CA 1
ATOM 6904 C C . LEU C 2 117 ? -17.208 16.103 35.598 1.00 42.80 117 LEU E C 1
ATOM 6905 O O . LEU C 2 117 ? -16.549 15.067 35.466 1.00 44.20 117 LEU E O 1
ATOM 6910 N N . LEU C 2 118 ? -16.729 17.296 35.266 1.00 43.87 118 LEU E N 1
ATOM 6911 C CA . LEU C 2 118 ? -15.405 17.425 34.683 1.00 44.07 118 LEU E CA 1
ATOM 6912 C C . LEU C 2 118 ? -14.336 16.862 35.612 1.00 49.03 118 LEU E C 1
ATOM 6913 O O . LEU C 2 118 ? -13.395 16.203 35.150 1.00 46.55 118 LEU E O 1
ATOM 6918 N N . LEU C 2 119 ? -14.484 17.077 36.931 1.00 46.53 119 LEU E N 1
ATOM 6919 C CA . LEU C 2 119 ? -13.510 16.553 37.890 1.00 49.51 119 LEU E CA 1
ATOM 6920 C C . LEU C 2 119 ? -13.525 15.029 37.915 1.00 46.70 119 LEU E C 1
ATOM 6921 O O . LEU C 2 119 ? -12.469 14.388 37.919 1.00 48.38 119 LEU E O 1
ATOM 6926 N N . VAL C 2 120 ? -14.712 14.426 37.913 1.00 46.95 120 VAL E N 1
ATOM 6927 C CA . VAL C 2 120 ? -14.796 12.975 37.834 1.00 40.17 120 VAL E CA 1
ATOM 6928 C C . VAL C 2 120 ? -14.080 12.470 36.591 1.00 47.09 120 VAL E C 1
ATOM 6929 O O . VAL C 2 120 ? -13.318 11.495 36.643 1.00 41.67 120 VAL E O 1
ATOM 6933 N N . ALA C 2 121 ? -14.308 13.134 35.449 1.00 48.74 121 ALA E N 1
ATOM 6934 C CA . ALA C 2 121 ? -13.754 12.646 34.194 1.00 46.55 121 ALA E CA 1
ATOM 6935 C C . ALA C 2 121 ? -12.247 12.836 34.135 1.00 46.42 121 ALA E C 1
ATOM 6936 O O . ALA C 2 121 ? -11.547 12.012 33.535 1.00 47.57 121 ALA E O 1
ATOM 6938 N N . GLN C 2 122 ? -11.733 13.916 34.727 1.00 46.35 122 GLN E N 1
ATOM 6939 C CA . GLN C 2 122 ? -10.299 14.176 34.666 1.00 51.67 122 GLN E CA 1
ATOM 6940 C C . GLN C 2 122 ? -9.486 13.006 35.197 1.00 50.66 122 GLN E C 1
ATOM 6941 O O . GLN C 2 122 ? -8.375 12.765 34.722 1.00 55.13 122 GLN E O 1
ATOM 6947 N N . ARG C 2 123 ? -10.028 12.256 36.151 1.00 47.99 123 ARG E N 1
ATOM 6948 C CA . ARG C 2 123 ? -9.329 11.126 36.744 1.00 50.84 123 ARG E CA 1
ATOM 6949 C C . ARG C 2 123 ? -9.673 9.799 36.102 1.00 50.76 123 ARG E C 1
ATOM 6950 O O . ARG C 2 123 ? -9.041 8.790 36.430 1.00 45.06 123 ARG E O 1
ATOM 6958 N N . ARG C 2 124 ? -10.648 9.768 35.204 1.00 45.10 124 ARG E N 1
ATOM 6959 C CA . ARG C 2 124 ? -11.111 8.507 34.635 1.00 47.47 124 ARG E CA 1
ATOM 6960 C C . ARG C 2 124 ? -11.005 8.533 33.110 1.00 49.65 124 ARG E C 1
ATOM 6961 O O . ARG C 2 124 ? -11.856 9.136 32.427 1.00 44.12 124 ARG E O 1
ATOM 6969 N N . PRO C 2 125 ? -9.971 7.905 32.533 1.00 48.65 125 PRO E N 1
ATOM 6970 C CA . PRO C 2 125 ? -9.855 7.861 31.059 1.00 49.14 125 PRO E CA 1
ATOM 6971 C C . PRO C 2 125 ? -11.037 7.164 30.419 1.00 47.12 125 PRO E C 1
ATOM 6972 O O . PRO C 2 125 ? -11.284 7.319 29.218 1.00 48.21 125 PRO E O 1
ATOM 6976 N N . ASN C 2 126 ? -11.759 6.396 31.230 1.00 53.51 126 ASN E N 1
ATOM 6977 C CA . ASN C 2 126 ? -13.017 5.735 30.907 1.00 50.82 126 ASN E CA 1
ATOM 6978 C C . ASN C 2 126 ? -14.108 6.656 30.371 1.00 43.28 126 ASN E C 1
ATOM 6979 O O . ASN C 2 126 ? -15.033 6.191 29.696 1.00 43.52 126 ASN E O 1
ATOM 6984 N N . ILE C 2 127 ? -14.098 7.922 30.767 1.00 44.41 127 ILE E N 1
ATOM 6985 C CA . ILE C 2 127 ? -15.285 8.774 30.725 1.00 42.38 127 ILE E CA 1
ATOM 6986 C C . ILE C 2 127 ? -14.978 9.993 29.884 1.00 42.40 127 ILE E C 1
ATOM 6987 O O . ILE C 2 127 ? -14.040 10.741 30.186 1.00 44.37 127 ILE E O 1
ATOM 6992 N N . PHE C 2 128 ? -15.807 10.220 28.879 1.00 40.60 128 PHE E N 1
ATOM 6993 C CA . PHE C 2 128 ? -15.653 11.323 27.939 1.00 38.83 128 PHE E CA 1
ATOM 6994 C C . PHE C 2 128 ? -16.815 12.284 28.157 1.00 37.09 128 PHE E C 1
ATOM 6995 O O . PHE C 2 128 ? -17.939 12.019 27.691 1.00 39.74 128 PHE E O 1
ATOM 7003 N N . PRO C 2 129 ? -16.617 13.373 28.911 1.00 38.53 129 PRO E N 1
ATOM 7004 C CA . PRO C 2 129 ? -17.731 14.282 29.227 1.00 37.42 129 PRO E CA 1
ATOM 7005 C C . PRO C 2 129 ? -18.052 15.172 28.036 1.00 37.53 129 PRO E C 1
ATOM 7006 O O . PRO C 2 129 ? -17.155 15.749 27.418 1.00 40.85 129 PRO E O 1
ATOM 7010 N N . LEU C 2 130 ? -19.343 15.294 27.730 1.00 39.74 130 LEU E N 1
ATOM 7011 C CA . LEU C 2 130 ? -19.822 16.092 26.602 1.00 37.03 130 LEU E CA 1
ATOM 7012 C C . LEU C 2 130 ? -20.899 17.047 27.097 1.00 37.09 130 LEU E C 1
ATOM 7013 O O . LEU C 2 130 ? -22.029 16.625 27.375 1.00 38.73 130 LEU E O 1
ATOM 7018 N N . LEU C 2 131 ? -20.536 18.323 27.224 1.00 38.08 131 LEU E N 1
ATOM 7019 C CA . LEU C 2 131 ? -21.494 19.388 27.535 1.00 39.00 131 LEU E CA 1
ATOM 7020 C C . LEU C 2 131 ? -22.290 19.670 26.275 1.00 39.74 131 LEU E C 1
ATOM 7021 O O . LEU C 2 131 ? -21.835 20.380 25.376 1.00 39.92 131 LEU E O 1
ATOM 7026 N N . ALA C 2 132 ? -23.489 19.121 26.222 1.00 42.12 132 ALA E N 1
ATOM 7027 C CA . ALA C 2 132 ? -24.214 19.026 24.974 1.00 38.12 132 ALA E CA 1
ATOM 7028 C C . ALA C 2 132 ? -25.654 18.727 25.322 1.00 38.70 132 ALA E C 1
ATOM 7029 O O . ALA C 2 132 ? -25.935 18.142 26.368 1.00 38.24 132 ALA E O 1
ATOM 7031 N N . ASP C 2 133 ? -26.552 19.160 24.444 1.00 39.69 133 ASP E N 1
ATOM 7032 C CA . ASP C 2 133 ? -27.977 18.911 24.564 1.00 39.66 133 ASP E CA 1
ATOM 7033 C C . ASP C 2 133 ? -28.288 17.579 23.894 1.00 40.07 133 ASP E C 1
ATOM 7034 O O . ASP C 2 133 ? -27.944 17.378 22.726 1.00 37.34 133 ASP E O 1
ATOM 7039 N N . ALA C 2 134 ? -28.932 16.672 24.639 1.00 37.91 134 ALA E N 1
ATOM 7040 C CA . ALA C 2 134 ? -29.294 15.368 24.095 1.00 38.54 134 ALA E CA 1
ATOM 7041 C C . ALA C 2 134 ? -30.274 15.473 22.922 1.00 40.62 134 ALA E C 1
ATOM 7042 O O . ALA C 2 134 ? -30.415 14.507 22.158 1.00 37.35 134 ALA E O 1
ATOM 7044 N N . ARG C 2 135 ? -30.979 16.597 22.785 1.00 37.26 135 ARG E N 1
ATOM 7045 C CA . ARG C 2 135 ? -31.852 16.790 21.632 1.00 38.60 135 ARG E CA 1
ATOM 7046 C C . ARG C 2 135 ? -31.065 17.050 20.361 1.00 41.05 135 ARG E C 1
ATOM 7047 O O . ARG C 2 135 ? -31.655 17.053 19.276 1.00 39.25 135 ARG E O 1
ATOM 7055 N N . PHE C 2 136 ? -29.751 17.224 20.467 1.00 39.48 136 PHE E N 1
ATOM 7056 C CA . PHE C 2 136 ? -28.914 17.673 19.358 1.00 38.75 136 PHE E CA 1
ATOM 7057 C C . PHE C 2 136 ? -27.760 16.703 19.121 1.00 39.41 136 PHE E C 1
ATOM 7058 O O . PHE C 2 136 ? -26.594 17.089 19.180 1.00 41.53 136 PHE E O 1
ATOM 7066 N N . PRO C 2 137 ? -28.043 15.430 18.817 1.00 40.06 137 PRO E N 1
ATOM 7067 C CA . PRO C 2 137 ? -26.939 14.468 18.657 1.00 39.16 137 PRO E CA 1
ATOM 7068 C C . PRO C 2 137 ? -26.008 14.815 17.536 1.00 41.92 137 PRO E C 1
ATOM 7069 O O . PRO C 2 137 ? -24.901 14.274 17.504 1.00 38.85 137 PRO E O 1
ATOM 7073 N N . GLN C 2 138 ? -26.407 15.707 16.625 1.00 41.33 138 GLN E N 1
ATOM 7074 C CA . GLN C 2 138 ? -25.491 16.188 15.598 1.00 40.60 138 GLN E CA 1
ATOM 7075 C C . GLN C 2 138 ? -24.323 16.960 16.185 1.00 46.98 138 GLN E C 1
ATOM 7076 O O . GLN C 2 138 ? -23.318 17.161 15.497 1.00 49.06 138 GLN E O 1
ATOM 7082 N N . SER C 2 139 ? -24.425 17.401 17.436 1.00 47.45 139 SER E N 1
ATOM 7083 C CA . SER C 2 139 ? -23.280 18.045 18.057 1.00 49.10 139 SER E CA 1
ATOM 7084 C C . SER C 2 139 ? -22.211 16.989 18.312 1.00 49.94 139 SER E C 1
ATOM 7085 O O . SER C 2 139 ? -21.183 16.965 17.615 1.00 53.72 139 SER E O 1
ATOM 7088 N N . TYR C 2 140 ? -22.488 16.043 19.207 1.00 39.74 140 TYR E N 1
ATOM 7089 C CA . TYR C 2 140 ? -21.450 15.123 19.667 1.00 41.42 140 TYR E CA 1
ATOM 7090 C C . TYR C 2 140 ? -21.182 13.941 18.745 1.00 42.77 140 TYR E C 1
ATOM 7091 O O . TYR C 2 140 ? -20.296 13.129 19.060 1.00 37.84 140 TYR E O 1
ATOM 7100 N N . LYS C 2 141 ? -21.915 13.813 17.635 1.00 42.51 141 LYS E N 1
ATOM 7101 C CA . LYS C 2 141 ? -21.590 12.788 16.651 1.00 40.11 141 LYS E CA 1
ATOM 7102 C C . LYS C 2 141 ? -20.129 12.865 16.220 1.00 39.56 141 LYS E C 1
ATOM 7103 O O . LYS C 2 141 ? -19.549 11.854 15.831 1.00 41.57 141 LYS E O 1
ATOM 7109 N N . SER C 2 142 ? -19.509 14.046 16.293 1.00 41.49 142 SER E N 1
ATOM 7110 C CA . SER C 2 142 ? -18.121 14.197 15.863 1.00 41.86 142 SER E CA 1
ATOM 7111 C C . SER C 2 142 ? -17.111 13.702 16.892 1.00 42.59 142 SER E C 1
ATOM 7112 O O . SER C 2 142 ? -15.907 13.718 16.608 1.00 39.13 142 SER E O 1
ATOM 7115 N N . VAL C 2 143 ? -17.555 13.290 18.079 1.00 38.90 143 VAL E N 1
ATOM 7116 C CA . VAL C 2 143 ? -16.661 12.812 19.120 1.00 40.38 143 VAL E CA 1
ATOM 7117 C C . VAL C 2 143 ? -16.904 11.346 19.427 1.00 44.29 143 VAL E C 1
ATOM 7118 O O . VAL C 2 143 ? -15.950 10.567 19.559 1.00 45.71 143 VAL E O 1
ATOM 7122 N N . VAL C 2 144 ? -18.169 10.937 19.481 1.00 41.38 144 VAL E N 1
ATOM 7123 C CA . VAL C 2 144 ? -18.496 9.617 19.994 1.00 41.58 144 VAL E CA 1
ATOM 7124 C C . VAL C 2 144 ? -18.260 8.566 18.918 1.00 44.33 144 VAL E C 1
ATOM 7125 O O . VAL C 2 144 ? -17.594 8.820 17.907 1.00 47.77 144 VAL E O 1
ATOM 7129 N N . GLU C 2 145 ? -18.773 7.367 19.170 1.00 41.41 145 GLU E N 1
ATOM 7130 C CA . GLU C 2 145 ? -18.729 6.231 18.271 1.00 39.98 145 GLU E CA 1
ATOM 7131 C C . GLU C 2 145 ? -20.027 5.479 18.523 1.00 41.34 145 GLU E C 1
ATOM 7132 O O . GLU C 2 145 ? -20.840 5.895 19.353 1.00 41.93 145 GLU E O 1
ATOM 7138 N N . ASN C 2 146 ? -20.256 4.387 17.810 1.00 38.62 146 ASN E N 1
ATOM 7139 C CA . ASN C 2 146 ? -21.454 3.655 18.188 1.00 40.84 146 ASN E CA 1
ATOM 7140 C C . ASN C 2 146 ? -21.190 2.782 19.417 1.00 42.56 146 ASN E C 1
ATOM 7141 O O . ASN C 2 146 ? -20.046 2.486 19.771 1.00 40.58 146 ASN E O 1
ATOM 7146 N N . VAL C 2 147 ? -22.273 2.383 20.087 1.00 39.58 147 VAL E N 1
ATOM 7147 C CA . VAL C 2 147 ? -22.171 1.848 21.440 1.00 43.00 147 VAL E CA 1
ATOM 7148 C C . VAL C 2 147 ? -23.078 0.641 21.601 1.00 41.55 147 VAL E C 1
ATOM 7149 O O . VAL C 2 147 ? -24.066 0.471 20.879 1.00 42.24 147 VAL E O 1
ATOM 7153 N N . ASP C 2 148 ? -22.748 -0.178 22.600 1.00 40.89 148 ASP E N 1
ATOM 7154 C CA . ASP C 2 148 ? -23.560 -1.344 22.921 1.00 44.47 148 ASP E CA 1
ATOM 7155 C C . ASP C 2 148 ? -24.740 -1.010 23.815 1.00 44.22 148 ASP E C 1
ATOM 7156 O O . ASP C 2 148 ? -25.742 -1.740 23.803 1.00 42.52 148 ASP E O 1
ATOM 7161 N N . VAL C 2 149 ? -24.642 0.065 24.594 1.00 40.42 149 VAL E N 1
ATOM 7162 C CA . VAL C 2 149 ? -25.664 0.413 25.572 1.00 42.55 149 VAL E CA 1
ATOM 7163 C C . VAL C 2 149 ? -25.926 1.913 25.498 1.00 39.62 149 VAL E C 1
ATOM 7164 O O . VAL C 2 149 ? -24.985 2.711 25.479 1.00 38.14 149 VAL E O 1
ATOM 7168 N N . LEU C 2 150 ? -27.197 2.290 25.422 1.00 36.34 150 LEU E N 1
ATOM 7169 C CA . LEU C 2 150 ? -27.642 3.674 25.540 1.00 40.60 150 LEU E CA 1
ATOM 7170 C C . LEU C 2 150 ? -28.346 3.798 26.880 1.00 44.42 150 LEU E C 1
ATOM 7171 O O . LEU C 2 150 ? -29.422 3.2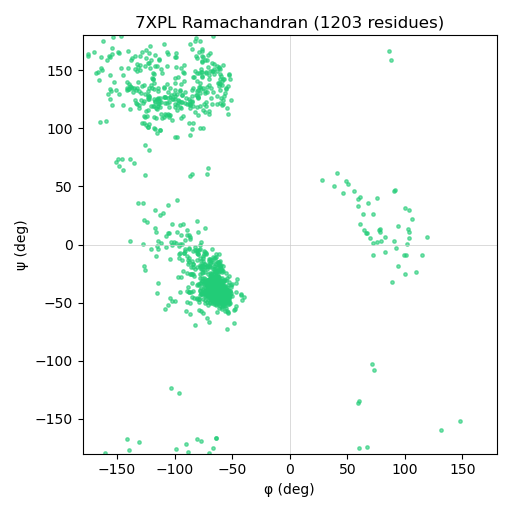19 27.075 1.00 48.76 150 LEU E O 1
ATOM 7176 N N . TYR C 2 151 ? -27.740 4.547 27.794 1.00 40.68 151 TYR E N 1
ATOM 7177 C CA . TYR C 2 151 ? -28.272 4.754 29.133 1.00 42.58 151 TYR E CA 1
ATOM 7178 C C . TYR C 2 151 ? -28.821 6.172 29.208 1.00 43.78 151 TYR E C 1
ATOM 7179 O O . TYR C 2 151 ? -28.074 7.143 29.014 1.00 40.78 151 TYR E O 1
ATOM 7188 N N . VAL C 2 152 ? -30.112 6.288 29.519 1.00 43.42 152 VAL E N 1
ATOM 7189 C CA . VAL C 2 152 ? -30.826 7.553 29.418 1.00 42.80 152 VAL E CA 1
ATOM 7190 C C . VAL C 2 152 ? -31.517 7.872 30.736 1.00 44.78 152 VAL E C 1
ATOM 7191 O O . VAL C 2 152 ? -32.351 7.095 31.215 1.00 43.70 152 VAL E O 1
ATOM 7195 N N . ASP C 2 153 ? -31.207 9.042 31.290 1.00 41.55 153 ASP E N 1
ATOM 7196 C CA . ASP C 2 153 ? -31.784 9.510 32.530 1.00 43.42 153 ASP E CA 1
ATOM 7197 C C . ASP C 2 153 ? -31.827 11.035 32.427 1.00 43.39 153 ASP E C 1
ATOM 7198 O O . ASP C 2 153 ? -31.037 11.762 33.014 1.00 38.26 153 ASP E O 1
ATOM 7203 N N . ILE C 2 154 ? -32.747 11.549 31.613 1.00 44.45 154 ILE E N 1
ATOM 7204 C CA . ILE C 2 154 ? -32.900 12.988 31.438 1.00 41.45 154 ILE E CA 1
ATOM 7205 C C . ILE C 2 154 ? -34.308 13.393 31.834 1.00 42.89 154 ILE E C 1
ATOM 7206 O O . ILE C 2 154 ? -35.281 12.702 31.520 1.00 42.22 154 ILE E O 1
ATOM 7211 N N . ALA C 2 155 ? -34.405 14.497 32.562 1.00 41.16 155 ALA E N 1
ATOM 7212 C CA . ALA C 2 155 ? -35.694 15.080 32.911 1.00 45.32 155 ALA E CA 1
ATOM 7213 C C . ALA C 2 155 ? -36.127 15.967 31.747 1.00 40.66 155 ALA E C 1
ATOM 7214 O O . ALA C 2 155 ? -35.657 17.097 31.598 1.00 39.28 155 ALA E O 1
ATOM 7216 N N . GLN C 2 156 ? -37.006 15.431 30.899 1.00 43.77 156 GLN E N 1
ATOM 7217 C CA . GLN C 2 156 ? -37.542 16.082 29.721 1.00 45.72 156 GLN E CA 1
ATOM 7218 C C . GLN C 2 156 ? -38.909 15.467 29.482 1.00 46.23 156 GLN E C 1
ATOM 7219 O O . GLN C 2 156 ? -39.065 14.248 29.659 1.00 47.37 156 GLN E O 1
ATOM 7225 N N . PRO C 2 157 ? -39.912 16.260 29.103 1.00 43.54 157 PRO E N 1
ATOM 7226 C CA . PRO C 2 157 ? -41.215 15.659 28.801 1.00 47.53 157 PRO E CA 1
ATOM 7227 C C . PRO C 2 157 ? -41.134 14.605 27.706 1.00 46.70 157 PRO E C 1
ATOM 7228 O O . PRO C 2 157 ? -41.813 13.575 27.784 1.00 46.99 157 PRO E O 1
ATOM 7232 N N . ASP C 2 158 ? -40.272 14.799 26.720 1.00 43.16 158 ASP E N 1
ATOM 7233 C CA . ASP C 2 158 ? -40.129 13.853 25.616 1.00 45.93 158 ASP E CA 1
ATOM 7234 C C . ASP C 2 158 ? -38.846 13.025 25.722 1.00 47.14 158 ASP E C 1
ATOM 7235 O O . ASP C 2 158 ? -38.233 12.688 24.702 1.00 44.17 158 ASP E O 1
ATOM 7240 N N . GLN C 2 159 ? -38.424 12.711 26.958 1.00 44.42 159 GLN E N 1
ATOM 7241 C CA . GLN C 2 159 ? -37.217 11.910 27.184 1.00 47.53 159 GLN E CA 1
ATOM 7242 C C . GLN C 2 159 ? -37.207 10.622 26.358 1.00 46.39 159 GLN E C 1
ATOM 7243 O O . GLN C 2 159 ? -36.145 10.161 25.928 1.00 42.42 159 GLN E O 1
ATOM 7249 N N . THR C 2 160 ? -38.373 10.017 26.140 1.00 45.37 160 THR E N 1
ATOM 7250 C CA . THR C 2 160 ? -38.397 8.756 25.408 1.00 47.63 160 THR E CA 1
ATOM 7251 C C . THR C 2 160 ? -38.083 8.976 23.935 1.00 45.10 160 THR E C 1
ATOM 7252 O O . THR C 2 160 ? -37.297 8.227 23.340 1.00 40.25 160 THR E O 1
ATOM 7256 N N . ASP C 2 161 ? -38.649 10.033 23.348 1.00 42.84 161 ASP E N 1
ATOM 7257 C CA . ASP C 2 161 ? -38.321 10.363 21.966 1.00 41.92 161 ASP E CA 1
ATOM 7258 C C . ASP C 2 161 ? -36.878 10.801 21.822 1.00 41.75 161 ASP E C 1
ATOM 7259 O O . ASP C 2 161 ? -36.259 10.559 20.783 1.00 41.66 161 ASP E O 1
ATOM 7264 N N . ILE C 2 162 ? -36.325 11.449 22.843 1.00 43.05 162 ILE E N 1
ATOM 7265 C CA . ILE C 2 162 ? -34.917 11.802 22.777 1.00 43.45 162 ILE E CA 1
ATOM 7266 C C . ILE C 2 162 ? -34.059 10.545 22.844 1.00 37.24 162 ILE E C 1
ATOM 7267 O O . ILE C 2 162 ? -33.044 10.435 22.150 1.00 38.35 162 ILE E O 1
ATOM 7272 N N . ALA C 2 163 ? -34.458 9.576 23.668 1.00 37.47 163 ALA E N 1
ATOM 7273 C CA . ALA C 2 163 ? -33.731 8.312 23.733 1.00 43.34 163 ALA E CA 1
ATOM 7274 C C . ALA C 2 163 ? -33.797 7.584 22.395 1.00 41.30 163 ALA E C 1
ATOM 7275 O O . ALA C 2 163 ? -32.778 7.116 21.873 1.00 42.76 163 ALA E O 1
ATOM 7277 N N . ILE C 2 164 ? -34.991 7.495 21.822 1.00 39.02 164 ILE E N 1
ATOM 7278 C CA . ILE C 2 164 ? -35.150 6.811 20.542 1.00 43.35 164 ILE E CA 1
ATOM 7279 C C . ILE C 2 164 ? -34.307 7.487 19.465 1.00 45.36 164 ILE E C 1
ATOM 7280 O O . ILE C 2 164 ? -33.609 6.818 18.690 1.00 45.32 164 ILE E O 1
ATOM 7285 N N . TYR C 2 165 ? -34.328 8.824 19.424 1.00 41.33 165 TYR E N 1
ATOM 7286 C CA . TYR C 2 165 ? -33.592 9.568 18.404 1.00 38.02 165 TYR E CA 1
ATOM 7287 C C . TYR C 2 165 ? -32.075 9.399 18.560 1.00 36.78 165 TYR E C 1
ATOM 7288 O O . TYR C 2 165 ? -31.355 9.234 17.567 1.00 39.69 165 TYR E O 1
ATOM 7297 N N . ASN C 2 166 ? -31.564 9.407 19.797 1.00 40.58 166 ASN E N 1
ATOM 7298 C CA . ASN C 2 166 ? -30.141 9.125 19.991 1.00 37.08 166 ASN E CA 1
ATOM 7299 C C . ASN C 2 166 ? -29.805 7.683 19.607 1.00 39.79 166 ASN E C 1
ATOM 7300 O O . ASN C 2 166 ? -28.720 7.414 19.086 1.00 38.22 166 ASN E O 1
ATOM 7305 N N . ALA C 2 167 ? -30.734 6.753 19.835 1.00 38.77 167 ALA E N 1
ATOM 7306 C CA . ALA C 2 167 ? -30.502 5.359 19.484 1.00 38.90 167 ALA E CA 1
ATOM 7307 C C . ALA C 2 167 ? -30.315 5.176 17.977 1.00 43.31 167 ALA E C 1
ATOM 7308 O O . ALA C 2 167 ? -29.428 4.424 17.552 1.00 41.86 167 ALA E O 1
ATOM 7310 N N . LYS C 2 168 ? -31.110 5.878 17.153 1.00 39.71 168 LYS E N 1
ATOM 7311 C CA . LYS C 2 168 ? -30.982 5.736 15.700 1.00 42.04 168 LYS E CA 1
ATOM 7312 C C . LYS C 2 168 ? -29.622 6.209 15.209 1.00 41.35 168 LYS E C 1
ATOM 7313 O O . LYS C 2 168 ? -29.112 5.703 14.197 1.00 39.53 168 LYS E O 1
ATOM 7319 N N . PHE C 2 169 ? -29.019 7.164 15.921 1.00 36.83 169 PHE E N 1
ATOM 7320 C CA . PHE C 2 169 ? -27.673 7.627 15.596 1.00 40.26 169 PHE E CA 1
ATOM 7321 C C . PHE C 2 169 ? -26.596 6.633 16.028 1.00 41.20 169 PHE E C 1
ATOM 7322 O O . PHE C 2 169 ? -25.651 6.367 15.278 1.00 41.31 169 PHE E O 1
ATOM 7330 N N . PHE C 2 170 ? -26.683 6.124 17.264 1.00 37.93 170 PHE E N 1
ATOM 7331 C CA . PHE C 2 170 ? -25.491 5.631 17.942 1.00 38.94 170 PHE E CA 1
ATOM 7332 C C . PHE C 2 170 ? -25.588 4.213 18.478 1.00 36.25 170 PHE E C 1
ATOM 7333 O O . PHE C 2 170 ? -24.549 3.631 18.786 1.00 41.27 170 PHE E O 1
ATOM 7341 N N . LEU C 2 171 ? -26.776 3.659 18.653 1.00 41.62 171 LEU E N 1
ATOM 7342 C CA . LEU C 2 171 ? -26.916 2.369 19.303 1.00 40.38 171 LEU E CA 1
ATOM 7343 C C . LEU C 2 171 ? -26.854 1.275 18.244 1.00 42.63 171 LEU E C 1
ATOM 7344 O O . LEU C 2 171 ? -27.576 1.333 17.239 1.00 41.33 171 LEU E O 1
ATOM 7349 N N . LYS C 2 172 ? -25.946 0.320 18.443 1.00 44.48 172 LYS E N 1
ATOM 7350 C CA . LYS C 2 172 ? -25.820 -0.807 17.527 1.00 46.50 172 LYS E CA 1
ATOM 7351 C C . LYS C 2 172 ? -27.124 -1.586 17.473 1.00 45.16 172 LYS E C 1
ATOM 7352 O O . LYS C 2 172 ? -27.824 -1.718 18.485 1.00 45.08 172 LYS E O 1
ATOM 7358 N N . VAL C 2 173 ? -27.442 -2.116 16.284 1.00 41.39 173 VAL E N 1
ATOM 7359 C CA . VAL C 2 173 ? -28.510 -3.102 16.187 1.00 44.27 173 VAL E CA 1
ATOM 7360 C C . VAL C 2 173 ? -28.241 -4.233 17.178 1.00 43.95 173 VAL E C 1
ATOM 7361 O O . VAL C 2 173 ? -27.097 -4.662 17.369 1.00 42.67 173 VAL E O 1
ATOM 7365 N N . ASN C 2 174 ? -29.292 -4.661 17.872 1.00 43.68 174 ASN E N 1
ATOM 7366 C CA . ASN C 2 174 ? -29.223 -5.632 18.960 1.00 49.05 174 ASN E CA 1
ATOM 7367 C C . ASN C 2 174 ? -28.464 -5.131 20.186 1.00 46.94 174 ASN E C 1
ATOM 7368 O O . ASN C 2 174 ? -28.186 -5.932 21.094 1.00 51.24 174 ASN E O 1
ATOM 7373 N N . GLY C 2 175 ? -28.118 -3.843 20.249 1.00 47.76 175 GLY E N 1
ATOM 7374 C CA . GLY C 2 175 ? -27.673 -3.236 21.490 1.00 44.75 175 GLY E CA 1
ATOM 7375 C C . GLY C 2 175 ? -28.862 -2.927 22.386 1.00 47.98 175 GLY E C 1
ATOM 7376 O O . GLY C 2 175 ? -30.017 -3.100 22.002 1.00 50.22 175 GLY E O 1
ATOM 7377 N N . ASP C 2 176 ? -28.565 -2.450 23.601 1.00 49.82 176 ASP E N 1
ATOM 7378 C CA . ASP C 2 176 ? -29.560 -2.296 24.657 1.00 45.33 176 ASP E CA 1
ATOM 7379 C C . ASP C 2 176 ? -29.728 -0.840 25.086 1.00 46.17 176 ASP E C 1
ATOM 7380 O O . ASP C 2 176 ? -28.770 -0.058 25.103 1.00 38.65 176 ASP E O 1
ATOM 7385 N N . MET C 2 177 ? -30.957 -0.494 25.468 1.00 41.45 177 MET E N 1
ATOM 7386 C CA . MET C 2 177 ? -31.272 0.813 26.030 1.00 46.14 177 MET E CA 1
ATOM 7387 C C . MET C 2 177 ? -31.795 0.646 27.451 1.00 53.53 177 MET E C 1
ATOM 7388 O O . MET C 2 177 ? -32.748 -0.109 27.680 1.00 54.27 177 MET E O 1
ATOM 7393 N N . LEU C 2 178 ? -31.162 1.343 28.400 1.00 46.60 178 LEU E N 1
ATOM 7394 C CA . LEU C 2 178 ? -31.662 1.490 29.762 1.00 48.70 178 LEU E CA 1
ATOM 7395 C C . LEU C 2 178 ? -32.279 2.879 29.896 1.00 47.98 178 LEU E C 1
ATOM 7396 O O . LEU C 2 178 ? -31.554 3.878 29.957 1.00 46.61 178 LEU E O 1
ATOM 7401 N N . LEU C 2 179 ? -33.610 2.943 29.954 1.00 44.02 179 LEU E N 1
ATOM 7402 C CA . LEU C 2 179 ? -34.337 4.207 29.928 1.00 45.59 179 LEU E CA 1
ATOM 7403 C C . LEU C 2 179 ? -35.076 4.403 31.243 1.00 48.28 179 LEU E C 1
ATOM 7404 O O . LEU C 2 179 ? -36.091 3.745 31.496 1.00 46.81 179 LEU E O 1
ATOM 7409 N N . VAL C 2 180 ? -34.595 5.346 32.057 1.00 49.06 180 VAL E N 1
ATOM 7410 C CA . VAL C 2 180 ? -35.310 5.746 33.261 1.00 45.21 180 VAL E CA 1
ATOM 7411 C C . VAL C 2 180 ? -36.517 6.588 32.876 1.00 45.74 180 VAL E C 1
ATOM 7412 O O . VAL C 2 180 ? -36.412 7.525 32.079 1.00 46.90 180 VAL E O 1
ATOM 7416 N N . ILE C 2 181 ? -37.679 6.245 33.417 1.00 47.03 181 ILE E N 1
ATOM 7417 C CA . ILE C 2 181 ? -38.915 6.949 33.110 1.00 44.45 181 ILE E CA 1
ATOM 7418 C C . ILE C 2 181 ? -39.262 7.819 34.314 1.00 49.09 181 ILE E C 1
ATOM 7419 O O . ILE C 2 181 ? -39.635 7.309 35.376 1.00 49.49 181 ILE E O 1
ATOM 7424 N N . LYS C 2 182 ? -39.135 9.137 34.162 1.00 50.54 182 LYS E N 1
ATOM 7425 C CA . LYS C 2 182 ? -39.335 10.083 35.265 1.00 45.38 182 LYS E CA 1
ATOM 7426 C C . LYS C 2 182 ? -40.754 10.640 35.161 1.00 45.46 182 LYS E C 1
ATOM 7427 O O . LYS C 2 182 ? -41.016 11.619 34.455 1.00 46.90 182 LYS E O 1
ATOM 7433 N N . ALA C 2 183 ? -41.683 9.993 35.863 1.00 42.59 183 ALA E N 1
ATOM 7434 C CA . ALA C 2 183 ? -43.104 10.301 35.682 1.00 47.84 183 ALA E CA 1
ATOM 7435 C C . ALA C 2 183 ? -43.425 11.764 35.977 1.00 46.67 183 ALA E C 1
ATOM 7436 O O . ALA C 2 183 ? -44.211 12.390 35.255 1.00 49.09 183 ALA E O 1
ATOM 7438 N N . ARG C 2 184 ? -42.841 12.331 37.030 1.00 47.00 184 ARG E N 1
ATOM 7439 C CA . ARG C 2 184 ? -43.211 13.693 37.401 1.00 44.07 184 ARG E CA 1
ATOM 7440 C C . ARG C 2 184 ? -42.597 14.741 36.484 1.00 49.09 184 ARG E C 1
ATOM 7441 O O . ARG C 2 184 ? -43.094 15.877 36.436 1.00 51.82 184 ARG E O 1
ATOM 7449 N N . SER C 2 185 ? -41.521 14.403 35.778 1.00 46.15 185 SER E N 1
ATOM 7450 C CA . SER C 2 185 ? -40.960 15.298 34.782 1.00 45.57 185 SER E CA 1
ATOM 7451 C C . SER C 2 185 ? -41.614 15.120 33.422 1.00 46.25 185 SER E C 1
ATOM 7452 O O . SER C 2 185 ? -41.428 15.964 32.538 1.00 45.14 185 SER E O 1
ATOM 7455 N N . ILE C 2 186 ? -42.394 14.063 33.243 1.00 45.16 186 ILE E N 1
ATOM 7456 C CA . ILE C 2 186 ? -43.196 13.934 32.031 1.00 47.68 186 ILE E CA 1
ATOM 7457 C C . ILE C 2 186 ? -44.562 14.578 32.198 1.00 48.44 186 ILE E C 1
ATOM 7458 O O . ILE C 2 186 ? -44.977 15.376 31.359 1.00 47.26 186 ILE E O 1
ATOM 7463 N N . ASP C 2 187 ? -45.279 14.275 33.282 1.00 50.57 187 ASP E N 1
ATOM 7464 C CA . ASP C 2 187 ? -46.580 14.916 33.512 1.00 55.97 187 ASP E CA 1
ATOM 7465 C C . ASP C 2 187 ? -47.003 14.695 34.963 1.00 59.23 187 ASP E C 1
ATOM 7466 O O . ASP C 2 187 ? -47.446 13.596 35.312 1.00 59.06 187 ASP E O 1
ATOM 7471 N N . VAL C 2 188 ? -46.897 15.744 35.793 1.00 59.33 188 VAL E N 1
ATOM 7472 C CA . VAL C 2 188 ? -47.224 15.612 37.212 1.00 58.81 188 VAL E CA 1
ATOM 7473 C C . VAL C 2 188 ? -48.697 15.311 37.451 1.00 60.60 188 VAL E C 1
ATOM 7474 O O . VAL C 2 188 ? -49.040 14.782 38.517 1.00 60.63 188 VAL E O 1
ATOM 7478 N N . THR C 2 189 ? -49.580 15.657 36.507 1.00 56.86 189 THR E N 1
ATOM 7479 C CA . THR C 2 189 ? -51.014 15.474 36.699 1.00 60.12 189 THR E CA 1
ATOM 7480 C C . THR C 2 189 ? -51.449 14.021 36.565 1.00 63.99 189 THR E C 1
ATOM 7481 O O . THR C 2 189 ? -52.543 13.676 37.026 1.00 67.73 189 THR E O 1
ATOM 7485 N N . LYS C 2 190 ? -50.630 13.171 35.952 1.00 65.48 190 LYS E N 1
ATOM 7486 C CA . LYS C 2 190 ? -51.025 11.815 35.595 1.00 67.27 190 LYS E CA 1
ATOM 7487 C C . LYS C 2 190 ? -50.505 10.800 36.604 1.00 64.32 190 LYS E C 1
ATOM 7488 O O . LYS C 2 190 ? -49.584 11.066 37.380 1.00 66.97 190 LYS E O 1
ATOM 7494 N N . ASP C 2 191 ? -51.113 9.626 36.579 1.00 63.41 191 ASP E N 1
ATOM 7495 C CA . ASP C 2 191 ? -50.629 8.515 37.385 1.00 66.71 191 ASP E CA 1
ATOM 7496 C C . ASP C 2 191 ? -49.346 7.958 36.775 1.00 65.25 191 ASP E C 1
ATOM 7497 O O . ASP C 2 191 ? -49.287 7.744 35.560 1.00 64.50 191 ASP E O 1
ATOM 7502 N N . PRO C 2 192 ? -48.300 7.737 37.570 1.00 62.34 192 PRO E N 1
ATOM 7503 C CA . PRO C 2 192 ? -47.067 7.168 37.007 1.00 60.24 192 PRO E CA 1
ATOM 7504 C C . PRO C 2 192 ? -47.266 5.851 36.278 1.00 61.17 192 PRO E C 1
ATOM 7505 O O . PRO C 2 192 ? -46.635 5.636 35.234 1.00 60.53 192 PRO E O 1
ATOM 7509 N N . LYS C 2 193 ? -48.135 4.968 36.778 1.00 64.33 193 LYS E N 1
ATOM 7510 C CA . LYS C 2 193 ? -48.345 3.687 36.102 1.00 65.64 193 LYS E CA 1
ATOM 7511 C C . LYS C 2 193 ? -48.829 3.886 34.670 1.00 63.49 193 LYS E C 1
ATOM 7512 O O . LYS C 2 193 ? -48.447 3.134 33.765 1.00 63.25 193 LYS E O 1
ATOM 7518 N N . GLU C 2 194 ? -49.661 4.904 34.441 1.00 63.44 194 GLU E N 1
ATOM 7519 C CA . GLU C 2 194 ? -50.094 5.207 33.080 1.00 64.07 194 GLU E CA 1
ATOM 7520 C C . GLU C 2 194 ? -48.947 5.752 32.246 1.00 62.99 194 GLU E C 1
ATOM 7521 O O . GLU C 2 194 ? -48.797 5.392 31.071 1.00 62.21 194 GLU E O 1
ATOM 7527 N N . ILE C 2 195 ? -48.147 6.645 32.828 1.00 59.73 195 ILE E N 1
ATOM 7528 C CA . ILE C 2 195 ? -46.964 7.148 32.138 1.00 59.12 195 ILE E CA 1
ATOM 7529 C C . ILE C 2 195 ? -46.089 5.996 31.658 1.00 55.11 195 ILE E C 1
ATOM 7530 O O . ILE C 2 195 ? -45.596 6.005 30.529 1.00 53.47 195 ILE E O 1
ATOM 7535 N N . TYR C 2 196 ? -45.887 4.984 32.505 1.00 57.23 196 TYR E N 1
ATOM 7536 C CA . TYR C 2 196 ? -44.971 3.902 32.153 1.00 58.26 196 TYR E CA 1
ATOM 7537 C C . TYR C 2 196 ? -45.488 3.103 30.962 1.00 59.21 196 TYR E C 1
ATOM 7538 O O . TYR C 2 196 ? -44.726 2.792 30.037 1.00 58.17 196 TYR E O 1
ATOM 7547 N N . LYS C 2 197 ? -46.780 2.764 30.964 1.00 62.11 197 LYS E N 1
ATOM 7548 C CA . LYS C 2 197 ? -47.352 2.032 29.837 1.00 60.01 197 LYS E CA 1
ATOM 7549 C C . LYS C 2 197 ? -47.292 2.858 28.561 1.00 59.86 197 LYS E C 1
ATOM 7550 O O . LYS C 2 197 ? -46.975 2.334 27.489 1.00 58.56 197 LYS E O 1
ATOM 7556 N N . THR C 2 198 ? -47.567 4.158 28.659 1.00 59.52 198 THR E N 1
ATOM 7557 C CA . THR C 2 198 ? -47.489 5.021 27.484 1.00 51.63 198 THR E CA 1
ATOM 7558 C C . THR C 2 198 ? -46.067 5.085 26.933 1.00 56.20 198 THR E C 1
ATOM 7559 O O . THR C 2 198 ? -45.860 5.005 25.717 1.00 60.28 198 THR E O 1
ATOM 7563 N N . GLU C 2 199 ? -45.069 5.208 27.812 1.00 55.51 199 GLU E N 1
ATOM 7564 C CA . GLU C 2 199 ? -43.682 5.310 27.357 1.00 54.68 199 GLU E CA 1
ATOM 7565 C C . GLU C 2 199 ? -43.181 3.983 26.798 1.00 54.03 199 GLU E C 1
ATOM 7566 O O . GLU C 2 199 ? -42.532 3.949 25.748 1.00 58.68 199 GLU E O 1
ATOM 7572 N N . VAL C 2 200 ? -43.449 2.880 27.498 1.00 55.10 200 VAL E N 1
ATOM 7573 C CA . VAL C 2 200 ? -43.074 1.567 26.979 1.00 55.70 200 VAL E CA 1
ATOM 7574 C C . VAL C 2 200 ? -43.745 1.309 25.635 1.00 60.44 200 VAL E C 1
ATOM 7575 O O . VAL C 2 200 ? -43.143 0.729 24.723 1.00 59.39 200 VAL E O 1
ATOM 7579 N N . GLU C 2 201 ? -44.993 1.761 25.482 1.00 61.16 201 GLU E N 1
ATOM 7580 C CA . GLU C 2 201 ? -45.700 1.587 24.217 1.00 63.94 201 GLU E CA 1
ATOM 7581 C C . GLU C 2 201 ? -45.004 2.339 23.091 1.00 63.83 201 GLU E C 1
ATOM 7582 O O . GLU C 2 201 ? -44.932 1.850 21.957 1.00 63.70 201 GLU E O 1
ATOM 7588 N N . LYS C 2 202 ? -44.481 3.529 23.390 1.00 62.32 202 LYS E N 1
ATOM 7589 C CA . LYS C 2 202 ? -43.751 4.301 22.389 1.00 59.30 202 LYS E CA 1
ATOM 7590 C C . LYS C 2 202 ? -42.460 3.594 21.982 1.00 56.10 202 LYS E C 1
ATOM 7591 O O . LYS C 2 202 ? -42.057 3.643 20.817 1.00 53.92 202 LYS E O 1
ATOM 7597 N N . LEU C 2 203 ? -41.789 2.945 22.936 1.00 53.88 203 LEU E N 1
ATOM 7598 C CA . LEU C 2 203 ? -40.573 2.215 22.603 1.00 55.41 203 LEU E CA 1
ATOM 7599 C C . LEU C 2 203 ? -40.893 1.015 21.725 1.00 59.29 203 LEU E C 1
ATOM 7600 O O . LEU C 2 203 ? -40.242 0.791 20.699 1.00 58.14 203 LEU E O 1
ATOM 7605 N N . GLU C 2 204 ? -41.902 0.233 22.109 1.00 57.85 204 GLU E N 1
ATOM 7606 C CA . GLU C 2 204 ? -42.271 -0.921 21.299 1.00 59.21 204 GLU E CA 1
ATOM 7607 C C . GLU C 2 204 ? -42.733 -0.496 19.911 1.00 58.62 204 GLU E C 1
ATOM 7608 O O . GLU C 2 204 ? -42.530 -1.232 18.940 1.00 59.78 204 GLU E O 1
ATOM 7614 N N . ASN C 2 205 ? -43.292 0.706 19.784 1.00 58.97 205 ASN E N 1
ATOM 7615 C CA . ASN C 2 205 ? -43.672 1.214 18.478 1.00 55.97 205 ASN E CA 1
ATOM 7616 C C . ASN C 2 205 ? -42.491 1.683 17.651 1.00 57.80 205 ASN E C 1
ATOM 7617 O O . ASN C 2 205 ? -42.676 2.001 16.472 1.00 58.47 205 ASN E O 1
ATOM 7622 N N . SER C 2 206 ? -41.299 1.779 18.232 1.00 55.65 206 SER E N 1
ATOM 7623 C CA . SER C 2 206 ? -40.117 2.206 17.492 1.00 55.90 206 SER E CA 1
ATOM 7624 C C . SER C 2 206 ? -39.119 1.064 17.350 1.00 56.64 206 SER E C 1
ATOM 7625 O O . SER C 2 206 ? -37.911 1.291 17.219 1.00 54.53 206 SER E O 1
ATOM 7628 N N . ASN C 2 207 ? -39.629 -0.171 17.396 1.00 60.98 207 ASN E N 1
ATOM 7629 C CA . ASN C 2 207 ? -38.848 -1.383 17.155 1.00 59.51 207 ASN E CA 1
ATOM 7630 C C . ASN C 2 207 ? -37.834 -1.621 18.273 1.00 56.48 207 ASN E C 1
ATOM 7631 O O . ASN C 2 207 ? -36.730 -2.109 18.032 1.00 58.24 207 ASN E O 1
ATOM 7636 N N . PHE C 2 208 ? -38.224 -1.281 19.502 1.00 53.61 208 PHE E N 1
ATOM 7637 C CA . PHE C 2 208 ? -37.516 -1.677 20.711 1.00 57.53 208 PHE E CA 1
ATOM 7638 C C . PHE C 2 208 ? -38.291 -2.800 21.384 1.00 57.91 208 PHE E C 1
ATOM 7639 O O . PHE C 2 208 ? -39.489 -2.659 21.657 1.00 59.78 208 PHE E O 1
ATOM 7647 N N . GLU C 2 209 ? -37.602 -3.896 21.664 1.00 52.40 209 GLU E N 1
ATOM 7648 C CA . GLU C 2 209 ? -38.206 -5.075 22.262 1.00 57.65 209 GLU E CA 1
ATOM 7649 C C . GLU C 2 209 ? -38.050 -5.005 23.781 1.00 54.55 209 GLU E C 1
ATOM 7650 O O . GLU C 2 209 ? -36.930 -4.897 24.283 1.00 54.48 209 GLU E O 1
ATOM 7656 N N . THR C 2 210 ? -39.170 -5.055 24.507 1.00 52.15 210 THR E N 1
ATOM 7657 C CA . THR C 2 210 ? -39.164 -4.822 25.951 1.00 53.06 210 THR E CA 1
ATOM 7658 C C . THR C 2 210 ? -38.663 -6.062 26.671 1.00 55.22 210 THR E C 1
ATOM 7659 O O . THR C 2 210 ? -39.276 -7.129 26.575 1.00 64.80 210 THR E O 1
ATOM 7663 N N . ILE C 2 211 ? -37.568 -5.923 27.405 1.00 52.71 211 ILE E N 1
ATOM 7664 C CA . ILE C 2 211 ? -36.968 -7.032 28.125 1.00 51.73 211 ILE E CA 1
ATOM 7665 C C . ILE C 2 211 ? -37.424 -7.085 29.582 1.00 56.25 211 ILE E C 1
ATOM 7666 O O . ILE C 2 211 ? -37.672 -8.171 30.108 1.00 53.15 211 ILE E O 1
ATOM 7671 N N . GLN C 2 212 ? -37.536 -5.934 30.258 1.00 54.62 212 GLN E N 1
ATOM 7672 C CA . GLN C 2 212 ? -37.918 -5.893 31.669 1.00 55.10 212 GLN E CA 1
ATOM 7673 C C . GLN C 2 212 ? -38.312 -4.459 32.060 1.00 57.58 212 GLN E C 1
ATOM 7674 O O . GLN C 2 212 ? -37.715 -3.487 31.580 1.00 56.85 212 GLN E O 1
ATOM 7680 N N . ILE C 2 213 ? -39.340 -4.334 32.901 1.00 58.44 213 ILE E N 1
ATOM 7681 C CA . ILE C 2 213 ? -39.812 -3.044 33.412 1.00 56.10 213 ILE E CA 1
ATOM 7682 C C . ILE C 2 213 ? -39.808 -3.101 34.938 1.00 56.63 213 ILE E C 1
ATOM 7683 O O . ILE C 2 213 ? -40.586 -3.855 35.536 1.00 56.09 213 ILE E O 1
ATOM 7688 N N . ILE C 2 214 ? -38.957 -2.292 35.565 1.00 53.59 214 ILE E N 1
ATOM 7689 C CA . ILE C 2 214 ? -38.732 -2.344 37.005 1.00 55.43 214 ILE E CA 1
ATOM 7690 C C . ILE C 2 214 ? -39.167 -1.028 37.637 1.00 61.03 214 ILE E C 1
ATOM 7691 O O . ILE C 2 214 ? -38.668 0.043 37.267 1.00 58.74 214 ILE E O 1
ATOM 7696 N N . ASN C 2 215 ? -40.077 -1.112 38.604 1.00 58.51 215 ASN E N 1
ATOM 7697 C CA . ASN C 2 215 ? -40.487 0.065 39.349 1.00 57.70 215 ASN E CA 1
ATOM 7698 C C . ASN C 2 215 ? -39.447 0.354 40.420 1.00 55.36 215 ASN E C 1
ATOM 7699 O O . ASN C 2 215 ? -39.026 -0.549 41.142 1.00 54.68 215 ASN E O 1
ATOM 7704 N N . LEU C 2 216 ? -39.015 1.607 40.515 1.00 53.99 216 LEU E N 1
ATOM 7705 C CA . LEU C 2 216 ? -37.824 1.902 41.300 1.00 54.26 216 LEU E CA 1
ATOM 7706 C C . LEU C 2 216 ? -38.118 2.300 42.745 1.00 54.05 216 LEU E C 1
ATOM 7707 O O . LEU C 2 216 ? -37.178 2.582 43.491 1.00 54.55 216 LEU E O 1
ATOM 7712 N N . ASP C 2 217 ? -39.381 2.328 43.157 1.00 54.76 217 ASP E N 1
ATOM 7713 C CA . ASP C 2 217 ? -39.736 2.613 44.543 1.00 53.50 217 ASP E CA 1
ATOM 7714 C C . ASP C 2 217 ? -39.087 1.592 45.469 1.00 55.38 217 ASP E C 1
ATOM 7715 O O . ASP C 2 217 ? -39.087 0.408 45.160 1.00 59.74 217 ASP E O 1
ATOM 7720 N N . PRO C 2 218 ? -38.526 2.027 46.608 1.00 52.79 218 PRO E N 1
ATOM 7721 C CA . PRO C 2 218 ? -38.472 3.369 47.199 1.00 55.40 218 PRO E CA 1
ATOM 7722 C C . PRO C 2 218 ? -37.167 4.127 46.960 1.00 54.64 218 PRO E C 1
ATOM 7723 O O . PRO C 2 218 ? -37.023 5.227 47.475 1.00 56.07 218 PRO E O 1
ATOM 7727 N N . TYR C 2 219 ? -36.218 3.542 46.227 1.00 56.07 219 TYR E N 1
ATOM 7728 C CA . TYR C 2 219 ? -34.954 4.231 45.975 1.00 54.92 219 TYR E CA 1
ATOM 7729 C C . TYR C 2 219 ? -35.169 5.514 45.186 1.00 49.96 219 TYR E C 1
ATOM 7730 O O . TYR C 2 219 ? -34.386 6.461 45.310 1.00 52.89 219 TYR E O 1
ATOM 7739 N N . ASP C 2 220 ? -36.227 5.555 44.379 1.00 51.36 220 ASP E N 1
ATOM 7740 C CA . ASP C 2 220 ? -36.684 6.748 43.673 1.00 51.63 220 ASP E CA 1
ATOM 7741 C C . ASP C 2 220 ? -38.193 6.654 43.538 1.00 53.52 220 ASP E C 1
ATOM 7742 O O . ASP C 2 220 ? -38.701 5.638 43.055 1.00 55.81 220 ASP E O 1
ATOM 7747 N N . LYS C 2 221 ? -38.906 7.709 43.919 1.00 50.61 221 LYS E N 1
ATOM 7748 C CA . LYS C 2 221 ? -40.353 7.689 43.802 1.00 52.63 221 LYS E CA 1
ATOM 7749 C C . LYS C 2 221 ? -40.811 8.268 42.461 1.00 51.89 221 LYS E C 1
ATOM 7750 O O . LYS C 2 221 ? -40.166 9.154 41.891 1.00 53.01 221 LYS E O 1
ATOM 7756 N N . ASP C 2 222 ? -41.927 7.724 41.953 1.00 52.70 222 ASP E N 1
ATOM 7757 C CA . ASP C 2 222 ? -42.498 8.058 40.637 1.00 52.75 222 ASP E CA 1
ATOM 7758 C C . ASP C 2 222 ? -41.489 7.849 39.507 1.00 51.94 222 ASP E C 1
ATOM 7759 O O . ASP C 2 222 ? -41.329 8.689 38.621 1.00 49.91 222 ASP E O 1
ATOM 7764 N N . HIS C 2 223 ? -40.810 6.710 39.548 1.00 45.98 223 HIS E N 1
ATOM 7765 C CA . HIS C 2 223 ? -39.753 6.364 38.616 1.00 51.22 223 HIS E CA 1
ATOM 7766 C C . HIS C 2 223 ? -39.900 4.904 38.227 1.00 53.55 223 HIS E C 1
ATOM 7767 O O . HIS C 2 223 ? -40.141 4.046 39.082 1.00 53.77 223 HIS E O 1
ATOM 7774 N N . ALA C 2 224 ? -39.742 4.629 36.944 1.00 52.17 224 ALA E N 1
ATOM 7775 C CA . ALA C 2 224 ? -39.561 3.278 36.451 1.00 53.21 224 ALA E CA 1
ATOM 7776 C C . ALA C 2 224 ? -38.276 3.246 35.637 1.00 55.29 224 ALA E C 1
ATOM 7777 O O . ALA C 2 224 ? -37.692 4.286 35.312 1.00 53.11 224 ALA E O 1
ATOM 7779 N N . ILE C 2 225 ? -37.820 2.042 35.319 1.00 51.25 225 ILE E N 1
ATOM 7780 C CA . ILE C 2 225 ? -36.697 1.870 34.407 1.00 53.85 225 ILE E CA 1
ATOM 7781 C C . ILE C 2 225 ? -36.988 0.656 33.535 1.00 54.79 225 ILE E C 1
ATOM 7782 O O . ILE C 2 225 ? -37.430 -0.386 34.031 1.00 59.59 225 ILE E O 1
ATOM 7787 N N . VAL C 2 226 ? -36.796 0.804 32.233 1.00 50.05 226 VAL E N 1
ATOM 7788 C CA . VAL C 2 226 ? -37.147 -0.231 31.276 1.00 54.30 226 VAL E CA 1
ATOM 7789 C C . VAL C 2 226 ? -35.892 -0.607 30.507 1.00 53.32 226 VAL E C 1
ATOM 7790 O O . VAL C 2 226 ? -35.169 0.269 30.018 1.00 51.51 226 VAL E O 1
ATOM 7794 N N . LEU C 2 227 ? -35.600 -1.905 30.470 1.00 49.36 227 LEU E N 1
ATOM 7795 C CA . LEU C 2 227 ? -34.527 -2.461 29.660 1.00 48.02 227 LEU E CA 1
ATOM 7796 C C . LEU C 2 227 ? -35.128 -2.985 28.357 1.00 51.01 227 LEU E C 1
ATOM 7797 O O . LEU C 2 227 ? -36.036 -3.823 28.380 1.00 52.10 227 LEU E O 1
ATOM 7802 N N . SER C 2 228 ? -34.645 -2.473 27.228 1.00 50.44 228 SER E N 1
ATOM 7803 C CA . SER C 2 228 ? -35.174 -2.837 25.926 1.00 47.35 228 SER E CA 1
ATOM 7804 C C . SER C 2 228 ? -34.044 -3.181 24.972 1.00 52.77 228 SER E C 1
ATOM 7805 O O . SER C 2 228 ? -32.912 -2.700 25.111 1.00 49.24 228 SER E O 1
ATOM 7808 N N . LYS C 2 229 ? -34.374 -4.038 24.007 1.00 52.32 229 LYS E N 1
ATOM 7809 C CA . LYS C 2 229 ? -33.452 -4.475 22.975 1.00 50.75 229 LYS E CA 1
ATOM 7810 C C . LYS C 2 229 ? -33.793 -3.739 21.695 1.00 49.91 229 LYS E C 1
ATOM 7811 O O . LYS C 2 229 ? -34.958 -3.723 21.285 1.00 52.63 229 LYS E O 1
ATOM 7817 N N . TYR C 2 230 ? -32.786 -3.126 21.079 1.00 46.28 230 TYR E N 1
ATOM 7818 C CA . TYR C 2 230 ? -32.985 -2.328 19.874 1.00 50.60 230 TYR E CA 1
ATOM 7819 C C . TYR C 2 230 ? -32.912 -3.240 18.652 1.00 53.13 230 TYR E C 1
ATOM 7820 O O . TYR C 2 230 ? -31.887 -3.897 18.433 1.00 50.99 230 TYR E O 1
ATOM 7829 N N . LYS C 2 231 ? -33.998 -3.288 17.865 1.00 53.39 231 LYS E N 1
ATOM 7830 C CA . LYS C 2 231 ? -34.055 -4.179 16.703 1.00 58.19 231 LYS E CA 1
ATOM 7831 C C . LYS C 2 231 ? -33.677 -3.496 15.400 1.00 57.82 231 LYS E C 1
ATOM 7832 O O . LYS C 2 231 ? -33.491 -4.191 14.398 1.00 62.11 231 LYS E O 1
ATOM 7838 N N . GLY C 2 232 ? -33.576 -2.167 15.376 1.00 57.29 232 GLY E N 1
ATOM 7839 C CA . GLY C 2 232 ? -33.063 -1.464 14.211 1.00 53.37 232 GLY E CA 1
ATOM 7840 C C . GLY C 2 232 ? -34.118 -0.995 13.231 1.00 57.20 232 GLY E C 1
ATOM 7841 O O . GLY C 2 232 ? -35.228 -0.664 13.633 1.00 59.38 232 GLY E O 1
ATOM 7842 N N . GLU D 2 3 ? -67.714 53.349 49.322 1.00 75.32 3 GLU F N 1
ATOM 7843 C CA . GLU D 2 3 ? -68.340 54.537 49.900 1.00 75.76 3 GLU F CA 1
ATOM 7844 C C . GLU D 2 3 ? -69.636 54.172 50.625 1.00 73.82 3 GLU F C 1
ATOM 7845 O O . GLU D 2 3 ? -70.316 53.199 50.268 1.00 72.55 3 GLU F O 1
ATOM 7851 N N . VAL D 2 4 ? -69.977 54.961 51.639 1.00 69.54 4 VAL F N 1
ATOM 7852 C CA . VAL D 2 4 ? -70.986 54.572 52.618 1.00 71.82 4 VAL F CA 1
ATOM 7853 C C . VAL D 2 4 ? -72.364 54.952 52.110 1.00 68.64 4 VAL F C 1
ATOM 7854 O O . VAL D 2 4 ? -72.665 56.137 51.934 1.00 67.84 4 VAL F O 1
ATOM 7858 N N . ILE D 2 5 ? -73.215 53.953 51.899 1.00 67.10 5 ILE F N 1
ATOM 7859 C CA . ILE D 2 5 ? -74.615 54.252 51.620 1.00 72.40 5 ILE F CA 1
ATOM 7860 C C . ILE D 2 5 ? -75.318 54.660 52.903 1.00 67.28 5 ILE F C 1
ATOM 7861 O O . ILE D 2 5 ? -75.847 55.772 53.018 1.00 65.64 5 ILE F O 1
ATOM 7866 N N . THR D 2 6 ? -75.306 53.773 53.896 1.00 65.58 6 THR F N 1
ATOM 7867 C CA . THR D 2 6 ? -76.105 53.977 55.094 1.00 65.45 6 THR F CA 1
ATOM 7868 C C . THR D 2 6 ? -75.597 53.076 56.216 1.00 63.97 6 THR F C 1
ATOM 7869 O O . THR D 2 6 ? -75.025 52.008 55.972 1.00 59.52 6 THR F O 1
ATOM 7873 N N . VAL D 2 7 ? -75.778 53.552 57.447 1.00 60.47 7 VAL F N 1
ATOM 7874 C CA . VAL D 2 7 ? -75.572 52.775 58.661 1.00 56.09 7 VAL F CA 1
ATOM 7875 C C . VAL D 2 7 ? -76.869 52.793 59.454 1.00 53.33 7 VAL F C 1
ATOM 7876 O O . VAL D 2 7 ? -77.410 53.865 59.739 1.00 57.29 7 VAL F O 1
ATOM 7880 N N . LYS D 2 8 ? -77.358 51.620 59.814 1.00 50.27 8 LYS F N 1
ATOM 7881 C CA . LYS D 2 8 ? -78.529 51.493 60.662 1.00 52.69 8 LYS F CA 1
ATOM 7882 C C . LYS D 2 8 ? -78.247 50.478 61.758 1.00 53.54 8 LYS F C 1
ATOM 7883 O O . LYS D 2 8 ? -77.400 49.589 61.597 1.00 52.34 8 LYS F O 1
ATOM 7889 N N . GLN D 2 9 ? -78.974 50.607 62.869 1.00 49.98 9 GLN F N 1
ATOM 7890 C CA . GLN D 2 9 ? -78.784 49.686 63.977 1.00 55.65 9 G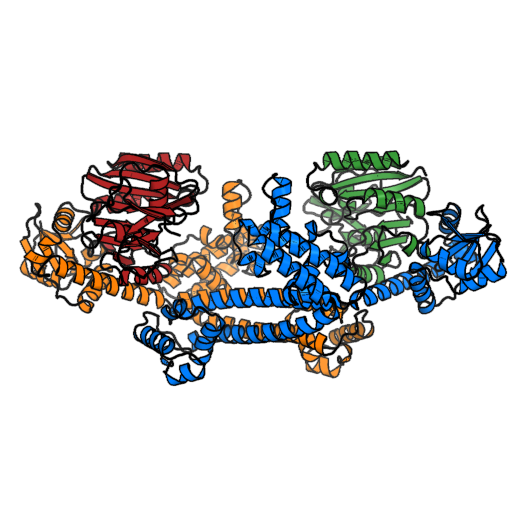LN F CA 1
ATOM 7891 C C . GLN D 2 9 ? -79.347 48.324 63.625 1.00 57.05 9 GLN F C 1
ATOM 7892 O O . GLN D 2 9 ? -80.426 48.211 63.036 1.00 59.64 9 GLN F O 1
ATOM 7898 N N . THR D 2 10 ? -78.587 47.286 63.948 1.00 51.00 10 THR F N 1
ATOM 7899 C CA . THR D 2 10 ? -79.069 45.925 63.782 1.00 46.83 10 THR F CA 1
ATOM 7900 C C . THR D 2 10 ? -80.029 45.612 64.924 1.00 47.93 10 THR F C 1
ATOM 7901 O O . THR D 2 10 ? -80.415 46.474 65.716 1.00 51.86 10 THR F O 1
ATOM 7905 N N . ASN D 2 11 ? -80.380 44.341 65.042 1.00 48.32 11 ASN F N 1
ATOM 7906 C CA . ASN D 2 11 ? -81.259 43.848 66.085 1.00 49.55 11 ASN F CA 1
ATOM 7907 C C . ASN D 2 11 ? -80.631 43.894 67.485 1.00 54.05 11 ASN F C 1
ATOM 7908 O O . ASN D 2 11 ? -81.341 43.702 68.482 1.00 52.04 11 ASN F O 1
ATOM 7913 N N . MET D 2 12 ? -79.325 44.119 67.597 1.00 49.43 12 MET F N 1
ATOM 7914 C CA . MET D 2 12 ? -78.658 44.110 68.893 1.00 51.77 12 MET F CA 1
ATOM 7915 C C . MET D 2 12 ? -78.262 45.526 69.266 1.00 42.72 12 MET F C 1
ATOM 7916 O O . MET D 2 12 ? -77.731 46.264 68.434 1.00 49.53 12 MET F O 1
ATOM 7921 N N . GLU D 2 13 ? -78.527 45.901 70.513 1.00 44.69 13 GLU F N 1
ATOM 7922 C CA . GLU D 2 13 ? -78.272 47.265 70.949 1.00 49.53 13 GLU F CA 1
ATOM 7923 C C . GLU D 2 13 ? -76.820 47.664 70.703 1.00 48.30 13 GLU F C 1
ATOM 7924 O O . GLU D 2 13 ? -75.898 46.889 70.964 1.00 49.52 13 GLU F O 1
ATOM 7930 N N . ASN D 2 14 ? -76.639 48.853 70.136 1.00 46.47 14 ASN F N 1
ATOM 7931 C CA . ASN D 2 14 ? -75.343 49.469 69.864 1.00 47.94 14 ASN F CA 1
ATOM 7932 C C . ASN D 2 14 ? -74.467 48.660 68.919 1.00 48.53 14 ASN F C 1
ATOM 7933 O O . ASN D 2 14 ? -73.256 48.884 68.852 1.00 47.82 14 ASN F O 1
ATOM 7938 N N . ILE D 2 15 ? -75.031 47.729 68.167 1.00 47.71 15 ILE F N 1
ATOM 7939 C CA . ILE D 2 15 ? -74.317 47.073 67.083 1.00 42.38 15 ILE F CA 1
ATOM 7940 C C . ILE D 2 15 ? -74.992 47.474 65.781 1.00 50.52 15 ILE F C 1
ATOM 7941 O O . ILE D 2 15 ? -76.209 47.318 65.631 1.00 48.77 15 ILE F O 1
ATOM 7946 N N . TYR D 2 16 ? -74.204 48.000 64.850 1.00 50.06 16 TYR F N 1
ATOM 7947 C CA . TYR D 2 16 ? -74.714 48.630 63.649 1.00 46.58 16 TYR F CA 1
ATOM 7948 C C . TYR D 2 16 ? -74.261 47.862 62.416 1.00 50.26 16 TYR F C 1
ATOM 7949 O O . TYR D 2 16 ? -73.349 47.028 62.464 1.00 49.47 16 TYR F O 1
ATOM 7958 N N . GLU D 2 17 ? -74.940 48.138 61.306 1.00 49.99 17 GLU F N 1
ATOM 7959 C CA . GLU D 2 17 ? -74.594 47.543 60.024 1.00 54.78 17 GLU F CA 1
ATOM 7960 C C . GLU D 2 17 ? -74.516 48.644 58.982 1.00 53.51 17 GLU F C 1
ATOM 7961 O O . GLU D 2 17 ? -75.406 49.490 58.893 1.00 53.20 17 GLU F O 1
ATOM 7967 N N . CYS D 2 18 ? -73.448 48.627 58.209 1.00 56.58 18 CYS F N 1
ATOM 7968 C CA . CYS D 2 18 ? -73.172 49.648 57.221 1.00 57.21 18 CYS F CA 1
ATOM 7969 C C . CYS D 2 18 ? -73.280 49.038 55.829 1.00 64.31 18 CYS F C 1
ATOM 7970 O O . CYS D 2 18 ? -72.633 48.022 55.544 1.00 61.19 18 CYS F O 1
ATOM 7973 N N . GLU D 2 19 ? -74.105 49.649 54.972 1.00 63.96 19 GLU F N 1
ATOM 7974 C CA . GLU D 2 19 ? -74.185 49.272 53.563 1.00 64.48 19 GLU F CA 1
ATOM 7975 C C . GLU D 2 19 ? -73.277 50.179 52.739 1.00 66.09 19 GLU F C 1
ATOM 7976 O O . GLU D 2 19 ? -73.286 51.404 52.914 1.00 66.37 19 GLU F O 1
ATOM 7982 N N . PHE D 2 20 ? -72.490 49.572 51.853 1.00 63.93 20 PHE F N 1
ATOM 7983 C CA . PHE D 2 20 ? -71.607 50.293 50.949 1.00 70.00 20 PHE F CA 1
ATOM 7984 C C . PHE D 2 20 ? -72.091 50.165 49.505 1.00 72.19 20 PHE F C 1
ATOM 7985 O O . PHE D 2 20 ? -72.711 49.165 49.124 1.00 71.44 20 PHE F O 1
ATOM 7993 N N . ASN D 2 21 ? -71.787 51.187 48.695 1.00 74.53 21 ASN F N 1
ATOM 7994 C CA . ASN D 2 21 ? -72.365 51.277 47.352 1.00 72.38 21 ASN F CA 1
ATOM 7995 C C . ASN D 2 21 ? -71.904 50.157 46.430 1.00 74.22 21 ASN F C 1
ATOM 7996 O O . ASN D 2 21 ? -72.565 49.895 45.419 1.00 74.21 21 ASN F O 1
ATOM 8001 N N . ASP D 2 22 ? -70.804 49.484 46.752 1.00 70.99 22 ASP F N 1
ATOM 8002 C CA . ASP D 2 22 ? -70.404 48.296 46.012 1.00 69.20 22 ASP F CA 1
ATOM 8003 C C . ASP D 2 22 ? -71.180 47.051 46.435 1.00 70.39 22 ASP F C 1
ATOM 8004 O O . ASP D 2 22 ? -70.804 45.940 46.037 1.00 70.02 22 ASP F O 1
ATOM 8009 N N . GLY D 2 23 ? -72.240 47.207 47.233 1.00 67.45 23 GLY F N 1
ATOM 8010 C CA . GLY D 2 23 ? -73.047 46.092 47.672 1.00 70.32 23 GLY F CA 1
ATOM 8011 C C . GLY D 2 23 ? -72.662 45.493 49.014 1.00 69.96 23 GLY F C 1
ATOM 8012 O O . GLY D 2 23 ? -73.487 44.800 49.619 1.00 69.90 23 GLY F O 1
ATOM 8013 N N . SER D 2 24 ? -71.444 45.747 49.500 1.00 71.12 24 SER F N 1
ATOM 8014 C CA . SER D 2 24 ? -70.967 45.129 50.738 1.00 73.80 24 SER F CA 1
ATOM 8015 C C . SER D 2 24 ? -71.830 45.503 51.942 1.00 67.86 24 SER F C 1
ATOM 8016 O O . SER D 2 24 ? -72.435 46.580 52.003 1.00 63.30 24 SER F O 1
ATOM 8019 N N . PHE D 2 25 ? -71.855 44.599 52.922 1.00 71.92 25 PHE F N 1
ATOM 8020 C CA . PHE D 2 25 ? -72.366 44.885 54.257 1.00 69.54 25 PHE F CA 1
ATOM 8021 C C . PHE D 2 25 ? -71.319 44.505 55.292 1.00 69.89 25 PHE F C 1
ATOM 8022 O O . PHE D 2 25 ? -70.680 43.452 55.182 1.00 67.30 25 PHE F O 1
ATOM 8030 N N . ARG D 2 26 ? -71.138 45.369 56.296 1.00 66.48 26 ARG F N 1
ATOM 8031 C CA . ARG D 2 26 ? -70.181 45.084 57.354 1.00 59.27 26 ARG F CA 1
ATOM 8032 C C . ARG D 2 26 ? -70.716 45.535 58.699 1.00 55.64 26 ARG F C 1
ATOM 8033 O O . ARG D 2 26 ? -71.365 46.579 58.809 1.00 57.48 26 ARG F O 1
ATOM 8041 N N . LEU D 2 27 ? -70.462 44.712 59.712 1.00 54.60 27 LEU F N 1
ATOM 8042 C CA . LEU D 2 27 ? -70.807 45.057 61.077 1.00 44.79 27 LEU F CA 1
ATOM 8043 C C . LEU D 2 27 ? -69.942 46.208 61.551 1.00 42.26 27 LEU F C 1
ATOM 8044 O O . LEU D 2 27 ? -68.798 46.375 61.123 1.00 41.12 27 LEU F O 1
ATOM 8049 N N . CYS D 2 28 ? -70.500 47.017 62.439 1.00 43.97 28 CYS F N 1
ATOM 8050 C CA . CYS D 2 28 ? -69.722 48.119 62.984 1.00 44.93 28 CYS F CA 1
ATOM 8051 C C . CYS D 2 28 ? -70.318 48.521 64.320 1.00 41.11 28 CYS F C 1
ATOM 8052 O O . CYS D 2 28 ? -71.447 48.143 64.661 1.00 37.67 28 CYS F O 1
ATOM 8055 N N . THR D 2 29 ? -69.509 49.244 65.094 1.00 40.75 29 THR F N 1
ATOM 8056 C CA . THR D 2 29 ? -69.898 49.813 66.377 1.00 34.25 29 THR F CA 1
ATOM 8057 C C . THR D 2 29 ? -69.621 51.311 66.346 1.00 40.47 29 THR F C 1
ATOM 8058 O O . THR D 2 29 ? -68.763 51.782 65.590 1.00 43.01 29 THR F O 1
ATOM 8062 N N . ARG D 2 30 ? -70.379 52.060 67.145 1.00 45.25 30 ARG F N 1
ATOM 8063 C CA . ARG D 2 30 ? -70.143 53.486 67.319 1.00 47.03 30 ARG F CA 1
ATOM 8064 C C . ARG D 2 30 ? -68.837 53.726 68.076 1.00 45.00 30 ARG F C 1
ATOM 8065 O O . ARG D 2 30 ? -68.660 53.212 69.177 1.00 39.37 30 ARG F O 1
ATOM 8073 N N . ASN D 2 31 ? -67.942 54.535 67.508 1.00 43.74 31 ASN F N 1
ATOM 8074 C CA . ASN D 2 31 ? -66.608 54.703 68.076 1.00 45.14 31 ASN F CA 1
ATOM 8075 C C . ASN D 2 31 ? -66.657 55.527 69.352 1.00 45.47 31 ASN F C 1
ATOM 8076 O O . ASN D 2 31 ? -67.053 56.694 69.324 1.00 43.80 31 ASN F O 1
ATOM 8081 N N . LEU D 2 32 ? -66.216 54.924 70.464 1.00 42.61 32 LEU F N 1
ATOM 8082 C CA . LEU D 2 32 ? -66.106 55.653 71.726 1.00 47.38 32 LEU F CA 1
ATOM 8083 C C . LEU D 2 32 ? -65.042 56.743 71.665 1.00 44.80 32 LEU F C 1
ATOM 8084 O O . LEU D 2 32 ? -65.148 57.750 72.364 1.00 47.12 32 LEU F O 1
ATOM 8089 N N . VAL D 2 33 ? -64.021 56.565 70.838 1.00 47.85 33 VAL F N 1
ATOM 8090 C CA . VAL D 2 33 ? -62.892 57.490 70.752 1.00 49.85 33 VAL F CA 1
ATOM 8091 C C . VAL D 2 33 ? -62.802 57.972 69.311 1.00 47.27 33 VAL F C 1
ATOM 8092 O O . VAL D 2 33 ? -61.992 57.439 68.541 1.00 51.65 33 VAL F O 1
ATOM 8096 N N . PRO D 2 34 ? -63.599 58.964 68.903 1.00 50.42 34 PRO F N 1
ATOM 8097 C CA . PRO D 2 34 ? -63.634 59.348 67.485 1.00 48.72 34 PRO F CA 1
ATOM 8098 C C . PRO D 2 34 ? -62.266 59.749 66.960 1.00 53.69 34 PRO F C 1
ATOM 8099 O O . PRO D 2 34 ? -61.461 60.354 67.668 1.00 57.62 34 PRO F O 1
ATOM 8103 N N . ASN D 2 35 ? -62.009 59.367 65.709 1.00 52.43 35 ASN F N 1
ATOM 8104 C CA . ASN D 2 35 ? -60.822 59.591 64.894 1.00 53.63 35 ASN F CA 1
ATOM 8105 C C . ASN D 2 35 ? -59.718 58.576 65.170 1.00 60.59 35 ASN F C 1
ATOM 8106 O O . ASN D 2 35 ? -58.721 58.570 64.437 1.00 60.14 35 ASN F O 1
ATOM 8111 N N . PHE D 2 36 ? -59.856 57.702 66.166 1.00 50.81 36 PHE F N 1
ATOM 8112 C CA . PHE D 2 36 ? -58.820 56.739 66.509 1.00 55.32 36 PHE F CA 1
ATOM 8113 C C . PHE D 2 36 ? -59.258 55.333 66.123 1.00 53.09 36 PHE F C 1
ATOM 8114 O O . PHE D 2 36 ? -60.337 54.882 66.518 1.00 52.16 36 PHE F O 1
ATOM 8122 N N . ASN D 2 37 ? -58.419 54.637 65.367 1.00 51.41 37 ASN F N 1
ATOM 8123 C CA . ASN D 2 37 ? -58.624 53.220 65.110 1.00 48.49 37 ASN F CA 1
ATOM 8124 C C . ASN D 2 37 ? -57.734 52.399 66.043 1.00 50.24 37 ASN F C 1
ATOM 8125 O O . ASN D 2 37 ? -56.754 52.899 66.599 1.00 51.52 37 ASN F O 1
ATOM 8130 N N . VAL D 2 38 ? -58.082 51.126 66.204 1.00 47.52 38 VAL F N 1
ATOM 8131 C CA . VAL D 2 38 ? -57.373 50.227 67.108 1.00 45.34 38 VAL F CA 1
ATOM 8132 C C . VAL D 2 38 ? -56.438 49.296 66.351 1.00 49.79 38 VAL F C 1
ATOM 8133 O O . VAL D 2 38 ? -55.273 49.146 66.716 1.00 43.70 38 VAL F O 1
ATOM 8137 N N . TYR D 2 39 ? -56.937 48.658 65.283 1.00 49.52 39 TYR F N 1
ATOM 8138 C CA . TYR D 2 39 ? -56.164 47.669 64.539 1.00 46.30 39 TYR F CA 1
ATOM 8139 C C . TYR D 2 39 ? -56.224 47.916 63.032 1.00 43.60 39 TYR F C 1
ATOM 8140 O O . TYR D 2 39 ? -56.205 46.968 62.247 1.00 45.78 39 TYR F O 1
ATOM 8149 N N . GLY D 2 40 ? -56.260 49.173 62.606 1.00 44.50 40 GLY F N 1
ATOM 8150 C CA . GLY D 2 40 ? -56.333 49.475 61.188 1.00 45.26 40 GLY F CA 1
ATOM 8151 C C . GLY D 2 40 ? -57.702 49.320 60.556 1.00 49.15 40 GLY F C 1
ATOM 8152 O O . GLY D 2 40 ? -57.806 49.334 59.321 1.00 46.92 40 GLY F O 1
ATOM 8153 N N . GLU D 2 41 ? -58.760 49.191 61.351 1.00 45.41 41 GLU F N 1
ATOM 8154 C CA . GLU D 2 41 ? -60.092 49.075 60.785 1.00 46.67 41 GLU F CA 1
ATOM 8155 C C . GLU D 2 41 ? -60.563 50.424 60.247 1.00 50.31 41 GLU F C 1
ATOM 8156 O O . GLU D 2 41 ? -60.086 51.497 60.643 1.00 45.09 41 GLU F O 1
ATOM 8162 N N . ARG D 2 42 ? -61.534 50.356 59.349 1.00 44.32 42 ARG F N 1
ATOM 8163 C CA . ARG D 2 42 ? -62.030 51.554 58.696 1.00 49.75 42 ARG F CA 1
ATOM 8164 C C . ARG D 2 42 ? -62.979 52.324 59.607 1.00 48.09 42 ARG F C 1
ATOM 8165 O O . ARG D 2 42 ? -63.843 51.739 60.273 1.00 49.63 42 ARG F O 1
ATOM 8173 N N . LEU D 2 43 ? -62.803 53.642 59.643 1.00 43.96 43 LEU F N 1
ATOM 8174 C CA . LEU D 2 43 ? -63.726 54.527 60.340 1.00 50.78 43 LEU F CA 1
ATOM 8175 C C . LEU D 2 43 ? -64.770 55.048 59.358 1.00 53.16 43 LEU F C 1
ATOM 8176 O O . LEU D 2 43 ? -64.426 55.586 58.304 1.00 51.77 43 LEU F O 1
ATOM 8181 N N . ILE D 2 44 ? -66.039 54.913 59.725 1.00 56.08 44 ILE F N 1
ATOM 8182 C CA . ILE D 2 44 ? -67.171 55.203 58.853 1.00 53.31 44 ILE F CA 1
ATOM 8183 C C . ILE D 2 44 ? -67.953 56.372 59.439 1.00 58.29 44 ILE F C 1
ATOM 8184 O O . ILE D 2 44 ? -68.386 56.320 60.600 1.00 52.78 44 ILE F O 1
ATOM 8189 N N . LYS D 2 45 ? -68.153 57.415 58.635 1.00 58.34 45 LYS F N 1
ATOM 8190 C CA . LYS D 2 45 ? -68.915 58.583 59.058 1.00 59.83 45 LYS F CA 1
ATOM 8191 C C . LYS D 2 45 ? -70.283 58.555 58.389 1.00 58.82 45 LYS F C 1
ATOM 8192 O O . LYS D 2 45 ? -70.388 58.316 57.182 1.00 57.79 45 LYS F O 1
ATOM 8198 N N . TYR D 2 46 ? -71.327 58.750 59.187 1.00 54.38 46 TYR F N 1
ATOM 8199 C CA . TYR D 2 46 ? -72.685 58.737 58.663 1.00 55.85 46 TYR F CA 1
ATOM 8200 C C . TYR D 2 46 ? -73.552 59.567 59.589 1.00 58.10 46 TYR F C 1
ATOM 8201 O O . TYR D 2 46 ? -73.632 59.274 60.789 1.00 57.10 46 TYR F O 1
ATOM 8210 N N . GLU D 2 47 ? -74.153 60.618 59.018 1.00 61.99 47 GLU F N 1
ATOM 8211 C CA . GLU D 2 47 ? -75.094 61.518 59.689 1.00 57.55 47 GLU F CA 1
ATOM 8212 C C . GLU D 2 47 ? -74.544 62.037 61.015 1.00 53.34 47 GLU F C 1
ATOM 8213 O O . GLU D 2 47 ? -75.192 61.971 62.063 1.00 54.06 47 GLU F O 1
ATOM 8219 N N . GLY D 2 48 ? -73.328 62.580 60.958 1.00 52.53 48 GLY F N 1
ATOM 8220 C CA . GLY D 2 48 ? -72.662 63.092 62.133 1.00 56.65 48 GLY F CA 1
ATOM 8221 C C . GLY D 2 48 ? -71.817 62.090 62.907 1.00 58.43 48 GLY F C 1
ATOM 8222 O O . GLY D 2 48 ? -70.788 62.477 63.466 1.00 61.15 48 GLY F O 1
ATOM 8223 N N . VAL D 2 49 ? -72.205 60.808 62.930 1.00 57.88 49 VAL F N 1
ATOM 8224 C CA . VAL D 2 49 ? -71.644 59.820 63.852 1.00 54.93 49 VAL F CA 1
ATOM 8225 C C . VAL D 2 49 ? -70.547 58.998 63.186 1.00 54.31 49 VAL F C 1
ATOM 8226 O O . VAL D 2 49 ? -70.637 58.649 62.002 1.00 55.62 49 VAL F O 1
ATOM 8230 N N . GLU D 2 50 ? -69.519 58.655 63.956 1.00 53.22 50 GLU F N 1
ATOM 8231 C CA . GLU D 2 50 ? -68.429 57.831 63.456 1.00 52.60 50 GLU F CA 1
ATOM 8232 C C . GLU D 2 50 ? -68.553 56.402 63.972 1.00 52.20 50 GLU F C 1
ATOM 8233 O O . GLU D 2 50 ? -68.807 56.168 65.158 1.00 49.97 50 GLU F O 1
ATOM 8239 N N . TYR D 2 51 ? -68.368 55.448 63.069 1.00 50.38 51 TYR F N 1
ATOM 8240 C CA . TYR D 2 51 ? -68.453 54.036 63.390 1.00 47.14 51 TYR F CA 1
ATOM 8241 C C . TYR D 2 51 ? -67.140 53.348 63.033 1.00 47.08 51 TYR F C 1
ATOM 8242 O O . TYR D 2 51 ? -66.368 53.819 62.190 1.00 45.88 51 TYR F O 1
ATOM 8251 N N . ARG D 2 52 ? -66.887 52.228 63.700 1.00 44.19 52 ARG F N 1
ATOM 8252 C CA . ARG D 2 52 ? -65.692 51.424 63.467 1.00 44.28 52 ARG F CA 1
ATOM 8253 C C . ARG D 2 52 ? -66.135 50.101 62.866 1.00 42.58 52 ARG F C 1
ATOM 8254 O O . ARG D 2 52 ? -66.931 49.379 63.469 1.00 39.65 52 ARG F O 1
ATOM 8262 N N . GLU D 2 53 ? -65.630 49.782 61.688 1.00 44.71 53 GLU F N 1
ATOM 8263 C CA . GLU D 2 53 ? -65.997 48.502 61.112 1.00 49.34 53 GLU F CA 1
ATOM 8264 C C . GLU D 2 53 ? -65.342 47.388 61.915 1.00 45.68 53 GLU F C 1
ATOM 8265 O O . GLU D 2 53 ? -64.212 47.518 62.397 1.00 45.83 53 GLU F O 1
ATOM 8271 N N . TRP D 2 54 ? -66.085 46.305 62.081 1.00 43.55 54 TRP F N 1
ATOM 8272 C CA . TRP D 2 54 ? -65.817 45.252 63.045 1.00 41.18 54 TRP F CA 1
ATOM 8273 C C . TRP D 2 54 ? -65.521 43.970 62.268 1.00 45.27 54 TRP F C 1
ATOM 8274 O O . TRP D 2 54 ? -66.445 43.237 61.905 1.00 40.36 54 TRP F O 1
ATOM 8285 N N . ASN D 2 55 ? -64.240 43.681 62.043 1.00 41.20 55 ASN F N 1
ATOM 8286 C CA . ASN D 2 55 ? -63.845 42.540 61.224 1.00 39.68 55 ASN F CA 1
ATOM 8287 C C . ASN D 2 55 ? -64.142 41.222 61.935 1.00 40.72 55 ASN F C 1
ATOM 8288 O O . ASN D 2 55 ? -63.507 40.901 62.945 1.00 43.20 55 ASN F O 1
ATOM 8293 N N . ALA D 2 56 ? -65.059 40.419 61.381 1.00 38.70 56 ALA F N 1
ATOM 8294 C CA . ALA D 2 56 ? -65.382 39.135 62.009 1.00 39.26 56 ALA F CA 1
ATOM 8295 C C . ALA D 2 56 ? -64.322 38.069 61.798 1.00 38.95 56 ALA F C 1
ATOM 8296 O O . ALA D 2 56 ? -64.370 37.043 62.476 1.00 39.10 56 ALA F O 1
ATOM 8298 N N . PHE D 2 57 ? -63.379 38.259 60.881 1.00 39.91 57 PHE F N 1
ATOM 8299 C CA . PHE D 2 57 ? -62.301 37.288 60.776 1.00 39.55 57 PHE F CA 1
ATOM 8300 C C . PHE D 2 57 ? -61.226 37.497 61.834 1.00 44.42 57 PHE F C 1
ATOM 8301 O O . PHE D 2 57 ? -60.339 36.646 61.979 1.00 44.01 57 PHE F O 1
ATOM 8309 N N . ARG D 2 58 ? -61.302 38.592 62.578 1.00 40.23 58 ARG F N 1
ATOM 8310 C CA . ARG D 2 58 ? -60.369 38.885 63.648 1.00 43.01 58 ARG F CA 1
ATOM 8311 C C . ARG D 2 58 ? -61.021 38.924 65.022 1.00 40.89 58 ARG F C 1
ATOM 8312 O O . ARG D 2 58 ? -60.308 38.977 66.016 1.00 45.02 58 ARG F O 1
ATOM 8320 N N . SER D 2 59 ? -62.343 38.890 65.110 1.00 42.54 59 SER F N 1
ATOM 8321 C CA . SER D 2 59 ? -63.046 39.066 66.366 1.00 38.51 59 SER F CA 1
ATOM 8322 C C . SER D 2 59 ? -64.072 37.959 66.508 1.00 42.86 59 SER F C 1
ATOM 8323 O O . SER D 2 59 ? -65.011 37.881 65.710 1.00 41.43 59 SER F O 1
ATOM 8326 N N . LYS D 2 60 ? -63.916 37.123 67.539 1.00 38.49 60 LYS F N 1
ATOM 8327 C CA . LYS D 2 60 ? -64.815 35.991 67.685 1.00 39.23 60 LYS F CA 1
ATOM 8328 C C . LYS D 2 60 ? -66.241 36.438 67.979 1.00 41.76 60 LYS F C 1
ATOM 8329 O O . LYS D 2 60 ? -67.194 35.778 67.548 1.00 43.75 60 LYS F O 1
ATOM 8335 N N . LEU D 2 61 ? -66.413 37.564 68.667 1.00 40.65 61 LEU F N 1
ATOM 8336 C CA . LEU D 2 61 ? -67.764 38.034 68.953 1.00 41.58 61 LEU F CA 1
ATOM 8337 C C . LEU D 2 61 ? -68.479 38.472 67.669 1.00 39.83 61 LEU F C 1
ATOM 8338 O O . LEU D 2 61 ? -69.662 38.168 67.479 1.00 39.20 61 LEU F O 1
ATOM 8343 N N . ALA D 2 62 ? -67.784 39.194 66.788 1.00 35.29 62 ALA F N 1
ATOM 8344 C CA . ALA D 2 62 ? -68.374 39.535 65.497 1.00 41.06 62 ALA F CA 1
ATOM 8345 C C . ALA D 2 62 ? -68.681 38.281 64.694 1.00 44.60 62 ALA F C 1
ATOM 8346 O O . ALA D 2 62 ? -69.739 38.187 64.060 1.00 42.61 62 ALA F O 1
ATOM 8348 N N . GLY D 2 63 ? -67.761 37.309 64.704 1.00 43.73 63 GLY F N 1
ATOM 8349 C CA . GLY D 2 63 ? -68.029 36.049 64.029 1.00 41.54 63 GLY F CA 1
ATOM 8350 C C . GLY D 2 63 ? -69.272 35.378 64.573 1.00 44.72 63 GLY F C 1
ATOM 8351 O O . GLY D 2 63 ? -70.143 34.941 63.816 1.00 43.51 63 GLY F O 1
ATOM 8352 N N . ALA D 2 64 ? -69.388 35.320 65.902 1.00 39.90 64 ALA F N 1
ATOM 8353 C CA . ALA D 2 64 ? -70.553 34.686 66.503 1.00 43.77 64 ALA F CA 1
ATOM 8354 C C . ALA D 2 64 ? -71.853 35.345 66.040 1.00 45.99 64 ALA F C 1
ATOM 8355 O O . ALA D 2 64 ? -72.872 34.666 65.874 1.00 45.24 64 ALA F O 1
ATOM 8357 N N . ILE D 2 65 ? -71.841 36.664 65.836 1.00 42.97 65 ILE F N 1
ATOM 8358 C CA . ILE D 2 65 ? -73.065 37.343 65.423 1.00 43.72 65 ILE F CA 1
ATOM 8359 C C . ILE D 2 65 ? -73.422 36.976 63.982 1.00 45.32 65 ILE F C 1
ATOM 8360 O O . ILE D 2 65 ? -74.576 36.663 63.672 1.00 45.37 65 ILE F O 1
ATOM 8365 N N . LEU D 2 66 ? -72.433 36.971 63.092 1.00 41.95 66 LEU F N 1
ATOM 8366 C CA . LEU D 2 66 ? -72.669 36.597 61.706 1.00 44.47 66 LEU F CA 1
ATOM 8367 C C . LEU D 2 66 ? -72.994 35.111 61.529 1.00 45.03 66 LEU F C 1
ATOM 8368 O O . LEU D 2 66 ? -73.490 34.727 60.469 1.00 49.69 66 LEU F O 1
ATOM 8373 N N . LYS D 2 67 ? -72.738 34.263 62.517 1.00 43.48 67 LYS F N 1
ATOM 8374 C CA . LYS D 2 67 ? -73.148 32.867 62.436 1.00 43.05 67 LYS F CA 1
ATOM 8375 C C . LYS D 2 67 ? -74.453 32.603 63.168 1.00 44.39 67 LYS F C 1
ATOM 8376 O O . LYS D 2 67 ? -74.813 31.443 63.371 1.00 51.26 67 LYS F O 1
ATOM 8382 N N . GLY D 2 68 ? -75.162 33.632 63.590 1.00 42.56 68 GLY F N 1
ATOM 8383 C CA . GLY D 2 68 ? -76.481 33.426 64.137 1.00 44.52 68 GLY F CA 1
ATOM 8384 C C . GLY D 2 68 ? -76.631 33.555 65.635 1.00 47.42 68 GLY F C 1
ATOM 8385 O O . GLY D 2 68 ? -77.586 32.995 66.186 1.00 46.10 68 GLY F O 1
ATOM 8386 N N . LEU D 2 69 ? -75.730 34.258 66.315 1.00 48.05 69 LEU F N 1
ATOM 8387 C CA . LEU D 2 69 ? -75.945 34.543 67.730 1.00 47.26 69 LEU F CA 1
ATOM 8388 C C . LEU D 2 69 ? -77.298 35.204 67.914 1.00 48.33 69 LEU F C 1
ATOM 8389 O O . LEU D 2 69 ? -77.559 36.274 67.361 1.00 54.65 69 LEU F O 1
ATOM 8394 N N . LYS D 2 70 ? -78.177 34.543 68.656 1.00 50.81 70 LYS F N 1
ATOM 8395 C CA . LYS D 2 70 ? -79.557 35.008 68.729 1.00 53.71 70 LYS F CA 1
ATOM 8396 C C . LYS D 2 70 ? -79.670 36.218 69.644 1.00 56.26 70 LYS F C 1
ATOM 8397 O O . LYS D 2 70 ? -80.122 37.289 69.225 1.00 60.16 70 LYS F O 1
ATOM 8403 N N . THR D 2 71 ? -79.244 36.065 70.894 1.00 56.39 71 THR F N 1
ATOM 8404 C CA . THR D 2 71 ? -79.287 37.124 71.890 1.00 57.39 71 THR F CA 1
ATOM 8405 C C . THR D 2 71 ? -77.870 37.442 72.353 1.00 58.11 71 THR F C 1
ATOM 8406 O O . THR D 2 71 ? -77.037 36.540 72.493 1.00 53.14 71 THR F O 1
ATOM 8410 N N . ASN D 2 72 ? -77.606 38.722 72.595 1.00 54.46 72 ASN F N 1
ATOM 8411 C CA . ASN D 2 72 ? -76.275 39.201 72.957 1.00 47.79 72 ASN F CA 1
ATOM 8412 C C . ASN D 2 72 ? -76.317 39.828 74.341 1.00 51.79 72 ASN F C 1
ATOM 8413 O O . ASN D 2 72 ? -76.893 40.921 74.506 1.00 49.83 72 ASN F O 1
ATOM 8418 N N . PRO D 2 73 ? -75.719 39.213 75.366 1.00 45.61 73 PRO F N 1
ATOM 8419 C CA . PRO D 2 73 ? -75.766 39.822 76.705 1.00 46.85 73 PRO F CA 1
ATOM 8420 C C . PRO D 2 73 ? -74.923 41.083 76.821 1.00 45.80 73 PRO F C 1
ATOM 8421 O O . PRO D 2 73 ? -75.097 41.841 77.784 1.00 43.26 73 PRO F O 1
ATOM 8425 N N . ILE D 2 74 ? -74.043 41.344 75.860 1.00 41.37 74 ILE F N 1
ATOM 8426 C CA . ILE D 2 74 ? -73.178 42.515 75.887 1.00 42.65 74 ILE F CA 1
ATOM 8427 C C . ILE D 2 74 ? -73.948 43.664 75.232 1.00 51.88 74 ILE F C 1
ATOM 8428 O O . ILE D 2 74 ? -74.082 43.722 74.012 1.00 45.10 74 ILE F O 1
ATOM 8433 N N . ARG D 2 75 ? -74.446 44.592 76.049 1.00 48.60 75 ARG F N 1
ATOM 8434 C CA . ARG D 2 75 ? -75.218 45.732 75.564 1.00 54.02 75 ARG F CA 1
ATOM 8435 C C . ARG D 2 75 ? -74.830 46.956 76.398 1.00 51.63 75 ARG F C 1
ATOM 8436 O O . ARG D 2 75 ? -73.844 46.938 77.142 1.00 46.37 75 ARG F O 1
ATOM 8444 N N . LYS D 2 76 ? -75.610 48.027 76.278 1.00 51.26 76 LYS F N 1
ATOM 8445 C CA . LYS D 2 76 ? -75.230 49.302 76.874 1.00 49.16 76 LYS F CA 1
ATOM 8446 C C . LYS D 2 76 ? -75.231 49.203 78.392 1.00 48.24 76 LYS F C 1
ATOM 8447 O O . LYS D 2 76 ? -76.178 48.689 78.997 1.00 45.93 76 LYS F O 1
ATOM 8453 N N . GLY D 2 77 ? -74.145 49.667 79.010 1.00 49.25 77 GLY F N 1
ATOM 8454 C CA . GLY D 2 77 ? -74.004 49.568 80.450 1.00 47.14 77 GLY F CA 1
ATOM 8455 C C . GLY D 2 77 ? -73.649 48.197 80.996 1.00 41.55 77 GLY F C 1
ATOM 8456 O O . GLY D 2 77 ? -73.561 48.044 82.217 1.00 41.65 77 GLY F O 1
ATOM 8457 N N . THR D 2 78 ? -73.442 47.193 80.152 1.00 43.93 78 THR F N 1
ATOM 8458 C CA . THR D 2 78 ? -73.013 45.891 80.657 1.00 42.65 78 THR F CA 1
ATOM 8459 C C . THR D 2 78 ? -71.666 46.013 81.371 1.00 41.74 78 THR F C 1
ATOM 8460 O O . THR D 2 78 ? -70.798 46.788 80.965 1.00 39.57 78 THR F O 1
ATOM 8464 N N . LYS D 2 79 ? -71.496 45.260 82.453 1.00 44.75 79 LYS F N 1
ATOM 8465 C CA . LYS D 2 79 ? -70.188 45.093 83.078 1.00 41.45 79 LYS F CA 1
ATOM 8466 C C . LYS D 2 79 ? -69.621 43.739 82.667 1.00 39.62 79 LYS F C 1
ATOM 8467 O O . LYS D 2 79 ? -70.270 42.704 82.858 1.00 37.28 79 LYS F O 1
ATOM 8473 N N . VAL D 2 80 ? -68.413 43.754 82.108 1.00 38.25 80 VAL F N 1
ATOM 8474 C CA . VAL D 2 80 ? -67.807 42.581 81.491 1.00 37.90 80 VAL F CA 1
ATOM 8475 C C . VAL D 2 80 ? -66.467 42.300 82.150 1.00 38.50 80 VAL F C 1
ATOM 8476 O O . VAL D 2 80 ? -65.636 43.207 82.288 1.00 35.98 80 VAL F O 1
ATOM 8480 N N . LEU D 2 81 ? -66.255 41.035 82.521 1.00 36.35 81 LEU F N 1
ATOM 8481 C CA . LEU D 2 81 ? -64.933 40.497 82.816 1.00 40.40 81 LEU F CA 1
ATOM 8482 C C . LEU D 2 81 ? -64.449 39.770 81.566 1.00 37.40 81 LEU F C 1
ATOM 8483 O O . LEU D 2 81 ? -65.035 38.766 81.155 1.00 40.21 81 LEU F O 1
ATOM 8488 N N . TYR D 2 82 ? -63.383 40.277 80.969 1.00 36.96 82 TYR F N 1
ATOM 8489 C CA . TYR D 2 82 ? -62.849 39.767 79.720 1.00 35.48 82 TYR F CA 1
ATOM 8490 C C . TYR D 2 82 ? -61.532 39.055 80.018 1.00 37.47 82 TYR F C 1
ATOM 8491 O O . TYR D 2 82 ? -60.534 39.708 80.353 1.00 38.27 82 TYR F O 1
ATOM 8500 N N . LEU D 2 83 ? -61.527 37.725 79.897 1.00 33.18 83 LEU F N 1
ATOM 8501 C CA . LEU D 2 83 ? -60.322 36.918 80.107 1.00 39.19 83 LEU F CA 1
ATOM 8502 C C . LEU D 2 83 ? -59.682 36.649 78.748 1.00 40.09 83 LEU F C 1
ATOM 8503 O O . LEU D 2 83 ? -60.337 36.121 77.843 1.00 39.87 83 LEU F O 1
ATOM 8508 N N . GLY D 2 84 ? -58.416 37.027 78.606 1.00 39.59 84 GLY F N 1
ATOM 8509 C CA . GLY D 2 84 ? -57.723 36.940 77.342 1.00 34.40 84 GLY F CA 1
ATOM 8510 C C . GLY D 2 84 ? -57.848 38.214 76.528 1.00 41.20 84 GLY F C 1
ATOM 8511 O O . GLY D 2 84 ? -58.125 38.143 75.327 1.00 40.74 84 GLY F O 1
ATOM 8512 N N . ALA D 2 85 ? -57.628 39.386 77.149 1.00 36.89 85 ALA F N 1
ATOM 8513 C CA . ALA D 2 85 ? -57.876 40.647 76.442 1.00 36.81 85 ALA F CA 1
ATOM 8514 C C . ALA D 2 85 ? -56.930 40.844 75.259 1.00 40.40 85 ALA F C 1
ATOM 8515 O O . ALA D 2 85 ? -57.273 41.559 74.306 1.00 38.92 85 ALA F O 1
ATOM 8517 N N . ALA D 2 86 ? -55.752 40.227 75.300 1.00 35.48 86 ALA F N 1
ATOM 8518 C CA . ALA D 2 86 ? -54.799 40.236 74.176 1.00 35.64 86 ALA F CA 1
ATOM 8519 C C . ALA D 2 86 ? -54.429 41.687 73.862 1.00 34.96 86 ALA F C 1
ATOM 8520 O O . ALA D 2 86 ? -54.157 42.479 74.774 1.00 37.92 86 ALA F O 1
ATOM 8522 N N . SER D 2 87 ? -54.374 42.064 72.596 1.00 39.38 87 SER F N 1
ATOM 8523 C CA . SER D 2 87 ? -53.880 43.374 72.219 1.00 37.52 87 SER F CA 1
ATOM 8524 C C . SER D 2 87 ? -54.998 44.395 72.046 1.00 36.72 87 SER F C 1
ATOM 8525 O O . SER D 2 87 ? -54.715 45.546 71.700 1.00 42.77 87 SER F O 1
ATOM 8528 N N . GLY D 2 88 ? -56.253 44.007 72.260 1.00 38.30 88 GLY F N 1
ATOM 8529 C CA . GLY D 2 88 ? -57.358 44.959 72.299 1.00 40.31 88 GLY F CA 1
ATOM 8530 C C . GLY D 2 88 ? -58.405 44.840 71.202 1.00 36.50 88 GLY F C 1
ATOM 8531 O O . GLY D 2 88 ? -59.457 45.495 71.315 1.00 32.97 88 GLY F O 1
ATOM 8532 N N . THR D 2 89 ? -58.198 44.023 70.165 1.00 38.00 89 THR F N 1
ATOM 8533 C CA . THR D 2 89 ? -59.140 43.954 69.043 1.00 35.86 89 THR F CA 1
ATOM 8534 C C . THR D 2 89 ? -60.598 43.805 69.469 1.00 36.48 89 THR F C 1
ATOM 8535 O O . THR D 2 89 ? -61.397 44.723 69.257 1.00 34.39 89 THR F O 1
ATOM 8539 N N . THR D 2 90 ? -60.976 42.666 70.061 1.00 33.45 90 THR F N 1
ATOM 8540 C CA . THR D 2 90 ? -62.387 42.502 70.397 1.00 34.90 90 THR F CA 1
ATOM 8541 C C . THR D 2 90 ? -62.825 43.365 71.583 1.00 37.77 90 THR F C 1
ATOM 8542 O O . THR D 2 90 ? -63.974 43.804 71.622 1.00 35.75 90 THR F O 1
ATOM 8546 N N . ILE D 2 91 ? -61.955 43.592 72.578 1.00 36.11 91 ILE F N 1
ATOM 8547 C CA . ILE D 2 91 ? -62.427 44.315 73.754 1.00 35.15 91 ILE F CA 1
ATOM 8548 C C . ILE D 2 91 ? -62.662 45.780 73.410 1.00 36.85 91 ILE F C 1
ATOM 8549 O O . ILE D 2 91 ? -63.479 46.455 74.059 1.00 40.22 91 ILE F O 1
ATOM 8554 N N . SER D 2 92 ? -61.968 46.300 72.394 1.00 31.44 92 SER F N 1
ATOM 8555 C CA . SER D 2 92 ? -62.251 47.665 71.940 1.00 36.80 92 SER F CA 1
ATOM 8556 C C . SER D 2 92 ? -63.683 47.803 71.419 1.00 38.20 92 SER F C 1
ATOM 8557 O O . SER D 2 92 ? -64.347 48.806 71.693 1.00 40.62 92 SER F O 1
ATOM 8560 N N . HIS D 2 93 ? -64.189 46.806 70.682 1.00 34.60 93 HIS F N 1
ATOM 8561 C CA . HIS D 2 93 ? -65.583 46.885 70.235 1.00 42.49 93 HIS F CA 1
ATOM 8562 C C . HIS D 2 93 ? -66.537 46.687 71.402 1.00 38.85 93 HIS F C 1
ATOM 8563 O O . HIS D 2 93 ? -67.586 47.337 71.477 1.00 42.19 93 HIS F O 1
ATOM 8570 N N . VAL D 2 94 ? -66.189 45.791 72.317 1.00 39.08 94 VAL F N 1
ATOM 8571 C CA . VAL D 2 94 ? -66.959 45.634 73.548 1.00 36.87 94 VAL F CA 1
ATOM 8572 C C . VAL D 2 94 ? -67.061 46.965 74.284 1.00 40.65 94 VAL F C 1
ATOM 8573 O O . VAL D 2 94 ? -68.129 47.339 74.789 1.00 40.10 94 VAL F O 1
ATOM 8577 N N . SER D 2 95 ? -65.955 47.706 74.337 1.00 36.51 95 SER F N 1
ATOM 8578 C CA . SER D 2 95 ? -65.949 49.020 74.960 1.00 37.88 95 SER F CA 1
ATOM 8579 C C . SER D 2 95 ? -66.906 49.986 74.240 1.00 41.57 95 SER F C 1
ATOM 8580 O O . SER D 2 95 ? -67.616 50.762 74.894 1.00 39.26 95 SER F O 1
ATOM 8583 N N . ASP D 2 96 ? -66.932 49.947 72.898 1.00 36.19 96 ASP F N 1
ATOM 8584 C CA . ASP D 2 96 ? -67.896 50.742 72.124 1.00 41.93 96 ASP F CA 1
ATOM 8585 C C . ASP D 2 96 ? -69.335 50.403 72.501 1.00 40.90 96 ASP F C 1
ATOM 8586 O O . ASP D 2 96 ? -70.145 51.289 72.796 1.00 42.70 96 ASP F O 1
ATOM 8591 N N . ILE D 2 97 ? -69.673 49.117 72.469 1.00 38.56 97 ILE F N 1
ATOM 8592 C CA . ILE D 2 97 ? -71.044 48.685 72.720 1.00 40.75 97 ILE F CA 1
ATOM 8593 C C . ILE D 2 97 ? -71.501 49.102 74.107 1.00 44.58 97 ILE F C 1
ATOM 8594 O O . ILE D 2 97 ? -72.607 49.631 74.276 1.00 46.84 97 ILE F O 1
ATOM 8599 N N . ILE D 2 98 ? -70.676 48.833 75.132 1.00 39.81 98 ILE F N 1
ATOM 8600 C CA . ILE D 2 98 ? -71.119 49.048 76.504 1.00 43.37 98 ILE F CA 1
ATOM 8601 C C . ILE D 2 98 ? -71.129 50.526 76.882 1.00 39.44 98 ILE F C 1
ATOM 8602 O O . ILE D 2 98 ? -71.865 50.908 77.797 1.00 40.19 98 ILE F O 1
ATOM 8607 N N . GLU D 2 99 ? -70.336 51.355 76.208 1.00 36.20 99 GLU F N 1
ATOM 8608 C CA . GLU D 2 99 ? -70.310 52.799 76.425 1.00 44.52 99 GLU F CA 1
ATOM 8609 C C . GLU D 2 99 ? -69.752 53.165 77.794 1.00 43.57 99 GLU F C 1
ATOM 8610 O O . GLU D 2 99 ? -69.272 52.296 78.544 1.00 41.29 99 GLU F O 1
ATOM 8616 N N . LEU D 2 100 ? -69.798 54.461 78.122 1.00 43.69 100 LEU F N 1
ATOM 8617 C CA . LEU D 2 100 ? -69.048 54.939 79.277 1.00 41.44 100 LEU F CA 1
ATOM 8618 C C . LEU D 2 100 ? -69.604 54.407 80.584 1.00 43.87 100 LEU F C 1
ATOM 8619 O O . LEU D 2 100 ? -68.875 54.332 81.575 1.00 45.66 100 LEU F O 1
ATOM 8624 N N . ASN D 2 101 ? -70.876 54.037 80.629 1.00 42.01 101 ASN F N 1
ATOM 8625 C CA . ASN D 2 101 ? -71.397 53.523 81.887 1.00 44.37 101 ASN F CA 1
ATOM 8626 C C . ASN D 2 101 ? -71.295 52.004 82.014 1.00 44.47 101 ASN F C 1
ATOM 8627 O O . ASN D 2 101 ? -71.561 51.468 83.097 1.00 45.98 101 ASN F O 1
ATOM 8632 N N . GLY D 2 102 ? -70.899 51.288 80.959 1.00 43.00 102 GLY F N 1
ATOM 8633 C CA . GLY D 2 102 ? -70.466 49.917 81.142 1.00 41.90 102 GLY F CA 1
ATOM 8634 C C . GLY D 2 102 ? -68.986 49.839 81.492 1.00 39.78 102 GLY F C 1
ATOM 8635 O O . GLY D 2 102 ? -68.269 50.844 81.456 1.00 40.21 102 GLY F O 1
ATOM 8636 N N . LYS D 2 103 ? -68.536 48.628 81.830 1.00 40.31 103 LYS F N 1
ATOM 8637 C CA . LYS D 2 103 ? -67.159 48.416 82.270 1.00 39.50 103 LYS F CA 1
ATOM 8638 C C . LYS D 2 103 ? -66.604 47.125 81.693 1.00 39.35 103 LYS F C 1
ATOM 8639 O O . LYS D 2 103 ? -67.257 46.077 81.758 1.00 36.18 103 LYS F O 1
ATOM 8645 N N . ALA D 2 104 ? -65.385 47.196 81.162 1.00 37.05 104 ALA F N 1
ATOM 8646 C CA . ALA D 2 104 ? -64.692 46.011 80.655 1.00 38.63 104 ALA F CA 1
ATOM 8647 C C . ALA D 2 104 ? -63.367 45.858 81.399 1.00 39.25 104 ALA F C 1
ATOM 8648 O O . ALA D 2 104 ? -62.392 46.580 81.147 1.00 36.75 104 ALA F O 1
ATOM 8650 N N . TYR D 2 105 ? -63.350 44.909 82.325 1.00 38.78 105 TYR F N 1
ATOM 8651 C CA . TYR D 2 105 ? -62.136 44.498 83.012 1.00 36.88 105 TYR F CA 1
ATOM 8652 C C . TYR D 2 105 ? -61.411 43.507 82.117 1.00 35.21 105 TYR F C 1
ATOM 8653 O O . TYR D 2 105 ? -61.934 42.427 81.849 1.00 42.78 105 TYR F O 1
ATOM 8662 N N . GLY D 2 106 ? -60.230 43.876 81.622 1.00 38.26 106 GLY F N 1
ATOM 8663 C CA . GLY D 2 106 ? -59.465 43.031 80.708 1.00 36.08 106 GLY F CA 1
ATOM 8664 C C . GLY D 2 106 ? -58.242 42.312 81.288 1.00 37.38 106 GLY F C 1
ATOM 8665 O O . GLY D 2 106 ? -57.220 42.932 81.572 1.00 38.93 106 GLY F O 1
ATOM 8666 N N . VAL D 2 107 ? -58.321 40.987 81.400 1.00 38.96 107 VAL F N 1
ATOM 8667 C CA . VAL D 2 107 ? -57.284 40.141 81.980 1.00 37.69 107 VAL F CA 1
ATOM 8668 C C . VAL D 2 107 ? -56.449 39.547 80.852 1.00 39.49 107 VAL F C 1
ATOM 8669 O O . VAL D 2 107 ? -57.002 38.978 79.908 1.00 42.05 107 VAL F O 1
ATOM 8673 N N . GLU D 2 108 ? -55.122 39.666 80.952 1.00 37.24 108 GLU F N 1
ATOM 8674 C CA . GLU D 2 108 ? -54.198 39.123 79.961 1.00 33.69 108 GLU F CA 1
ATOM 8675 C C . GLU D 2 108 ? -52.830 38.945 80.615 1.00 34.63 108 GLU F C 1
ATOM 8676 O O . GLU D 2 108 ? -52.329 39.886 81.245 1.00 35.29 108 GLU F O 1
ATOM 8682 N N . PHE D 2 109 ? -52.226 37.754 80.488 1.00 34.63 109 PHE F N 1
ATOM 8683 C CA . PHE D 2 109 ? -51.013 37.474 81.265 1.00 36.84 109 PHE F CA 1
ATOM 8684 C C . PHE D 2 109 ? -49.725 37.576 80.462 1.00 36.95 109 PHE F C 1
ATOM 8685 O O . PHE D 2 109 ? -48.653 37.402 81.037 1.00 35.73 109 PHE F O 1
ATOM 8693 N N . SER D 2 110 ? -49.790 37.885 79.167 1.00 34.43 110 SER F N 1
ATOM 8694 C CA . SER D 2 110 ? -48.578 37.997 78.356 1.00 36.13 110 SER F CA 1
ATOM 8695 C C . SER D 2 110 ? -48.095 39.446 78.334 1.00 33.94 110 SER F C 1
ATOM 8696 O O . SER D 2 110 ? -48.758 40.296 77.714 1.00 38.06 110 SER F O 1
ATOM 8699 N N . PRO D 2 111 ? -46.958 39.779 78.963 1.00 37.87 111 PRO F N 1
ATOM 8700 C CA . PRO D 2 111 ? -46.539 41.196 78.998 1.00 37.00 111 PRO F CA 1
ATOM 8701 C C . PRO D 2 111 ? -46.282 41.752 77.613 1.00 33.23 111 PRO F C 1
ATOM 8702 O O . PRO D 2 111 ? -46.507 42.944 77.357 1.00 32.24 111 PRO F O 1
ATOM 8706 N N . ARG D 2 112 ? -45.806 40.905 76.707 1.00 33.87 112 ARG F N 1
ATOM 8707 C CA . ARG D 2 112 ? -45.499 41.364 75.368 1.00 34.70 112 ARG F CA 1
ATOM 8708 C C . ARG D 2 112 ? -46.744 41.892 74.673 1.00 34.47 112 ARG F C 1
ATOM 8709 O O . ARG D 2 112 ? -46.661 42.848 73.907 1.00 36.42 112 ARG F O 1
ATOM 8717 N N . VAL D 2 113 ? -47.907 41.320 74.952 1.00 33.90 113 VAL F N 1
ATOM 8718 C CA . VAL D 2 113 ? -49.092 41.811 74.265 1.00 39.14 113 VAL F CA 1
ATOM 8719 C C . VAL D 2 113 ? -49.840 42.876 75.076 1.00 37.06 113 VAL F C 1
ATOM 8720 O O . VAL D 2 113 ? -50.476 43.759 74.488 1.00 35.98 113 VAL F O 1
ATOM 8724 N N . VAL D 2 114 ? -49.741 42.848 76.414 1.00 35.22 114 VAL F N 1
ATOM 8725 C CA . VAL D 2 114 ? -50.324 43.914 77.235 1.00 37.59 114 VAL F CA 1
ATOM 8726 C C . VAL D 2 114 ? -49.672 45.262 76.920 1.00 37.55 114 VAL F C 1
ATOM 8727 O O . VAL D 2 114 ? -50.304 46.309 77.052 1.00 34.39 114 VAL F O 1
ATOM 8731 N N . ARG D 2 115 ? -48.426 45.253 76.453 1.00 38.65 115 ARG F N 1
ATOM 8732 C CA . ARG D 2 115 ? -47.796 46.483 75.995 1.00 36.63 115 ARG F CA 1
ATOM 8733 C C . ARG D 2 115 ? -48.655 47.194 74.948 1.00 45.18 115 ARG F C 1
ATOM 8734 O O . ARG D 2 115 ? -48.788 48.423 74.974 1.00 42.85 115 ARG F O 1
ATOM 8742 N N . GLU D 2 116 ? -49.254 46.435 74.020 1.00 40.40 116 GLU F N 1
ATOM 8743 C CA . GLU D 2 116 ? -50.176 47.013 73.054 1.00 45.91 116 GLU F CA 1
ATOM 8744 C C . GLU D 2 116 ? -51.542 47.288 73.670 1.00 40.91 116 GLU F C 1
ATOM 8745 O O . GLU D 2 116 ? -52.165 48.318 73.375 1.00 43.22 116 GLU F O 1
ATOM 8751 N N . LEU D 2 117 ? -52.045 46.363 74.491 1.00 38.43 117 LEU F N 1
ATOM 8752 C CA . LEU D 2 117 ? -53.366 46.575 75.068 1.00 40.46 117 LEU F CA 1
ATOM 8753 C C . LEU D 2 117 ? -53.420 47.890 75.838 1.00 45.41 117 LEU F C 1
ATOM 8754 O O . LEU D 2 117 ? -54.454 48.567 75.850 1.00 38.76 117 LEU F O 1
ATOM 8759 N N . LEU D 2 118 ? -52.308 48.260 76.493 1.00 45.94 118 LEU F N 1
ATOM 8760 C CA . LEU D 2 118 ? -52.275 49.492 77.272 1.00 44.68 118 LEU F CA 1
ATOM 8761 C C . LEU D 2 118 ? -52.544 50.722 76.394 1.00 46.23 118 LEU F C 1
ATOM 8762 O O . LEU D 2 118 ? -53.192 51.671 76.846 1.00 48.27 118 LEU F O 1
ATOM 8767 N N . LEU D 2 119 ? -52.084 50.714 75.134 1.00 49.39 119 LEU F N 1
ATOM 8768 C CA . LEU D 2 119 ? -52.412 51.802 74.208 1.00 49.06 119 LEU F CA 1
ATOM 8769 C C . LEU D 2 119 ? -53.916 51.912 73.973 1.00 47.44 119 LEU F C 1
ATOM 8770 O O . LEU D 2 119 ? -54.468 53.015 73.900 1.00 44.71 119 LEU F O 1
ATOM 8775 N N . VAL D 2 120 ? -54.592 50.780 73.821 1.00 41.25 120 VAL F N 1
ATOM 8776 C CA . VAL D 2 120 ? -56.035 50.826 73.661 1.00 38.87 120 VAL F CA 1
ATOM 8777 C C . VAL D 2 120 ? -56.694 51.317 74.938 1.00 41.30 120 VAL F C 1
ATOM 8778 O O . VAL D 2 120 ? -57.600 52.158 74.899 1.00 41.56 120 VAL F O 1
ATOM 8782 N N . ALA D 2 121 ? -56.240 50.814 76.095 1.00 40.48 121 ALA F N 1
ATOM 8783 C CA . ALA D 2 121 ? -56.908 51.121 77.355 1.00 41.14 121 ALA F CA 1
ATOM 8784 C C . ALA D 2 121 ? -56.720 52.575 77.749 1.00 41.47 121 ALA F C 1
ATOM 8785 O O . ALA D 2 121 ? -57.593 53.157 78.406 1.00 40.71 121 ALA F O 1
ATOM 8787 N N . GLN D 2 122 ? -55.595 53.173 77.353 1.00 40.84 122 GLN F N 1
ATOM 8788 C CA . GLN D 2 122 ? -55.303 54.542 77.756 1.00 46.81 122 GLN F CA 1
ATOM 8789 C C . GLN D 2 122 ? -56.369 55.506 77.271 1.00 47.27 122 GLN F C 1
ATOM 8790 O O . GLN D 2 122 ? -56.719 56.456 77.982 1.00 50.99 122 GLN F O 1
ATOM 8796 N N . ARG D 2 123 ? -56.911 55.270 76.072 1.00 47.43 123 ARG F N 1
ATOM 8797 C CA . ARG D 2 123 ? -57.894 56.177 75.490 1.00 49.06 123 ARG F CA 1
ATOM 8798 C C . ARG D 2 123 ? -59.336 55.818 75.844 1.00 46.90 123 ARG F C 1
ATOM 8799 O O . ARG D 2 123 ? -60.243 56.585 75.511 1.00 46.92 123 ARG F O 1
ATOM 8807 N N . ARG D 2 124 ? -59.576 54.698 76.520 1.00 43.47 124 ARG F N 1
ATOM 8808 C CA . ARG D 2 124 ? -60.934 54.219 76.768 1.00 39.04 124 ARG F CA 1
ATOM 8809 C C . ARG D 2 124 ? -61.142 54.052 78.267 1.00 41.57 124 ARG F C 1
ATOM 8810 O O . ARG D 2 124 ? -60.730 53.026 78.849 1.00 38.34 124 ARG F O 1
ATOM 8818 N N . PRO D 2 125 ? -61.819 55.027 78.930 1.00 40.16 125 PRO F N 1
ATOM 8819 C CA . PRO D 2 125 ? -61.945 55.025 80.400 1.00 38.83 125 PRO F CA 1
ATOM 8820 C C . PRO D 2 125 ? -62.815 53.865 80.828 1.00 41.82 125 PRO F C 1
ATOM 8821 O O . PRO D 2 125 ? -63.013 53.573 82.003 1.00 37.46 125 PRO F O 1
ATOM 8825 N N . ASN D 2 126 ? -63.305 53.205 79.783 1.00 39.21 126 ASN F N 1
ATOM 8826 C CA . ASN D 2 126 ? -64.119 52.011 79.755 1.00 44.19 126 ASN F CA 1
ATOM 8827 C C . ASN D 2 126 ? -63.346 50.741 80.080 1.00 39.39 126 ASN F C 1
ATOM 8828 O O . ASN D 2 126 ? -63.951 49.745 80.502 1.00 35.80 126 ASN F O 1
ATOM 8833 N N . ILE D 2 127 ? -62.067 50.696 79.727 1.00 34.59 127 ILE F N 1
ATOM 8834 C CA . ILE D 2 127 ? -61.289 49.467 79.735 1.00 35.80 127 ILE F CA 1
ATOM 8835 C C . ILE D 2 127 ? -60.290 49.532 80.888 1.00 39.45 127 ILE F C 1
ATOM 8836 O O . ILE D 2 127 ? -59.542 50.506 81.012 1.00 37.07 127 ILE F O 1
ATOM 8841 N N . PHE D 2 128 ? -60.298 48.506 81.734 1.00 37.87 128 PHE F N 1
ATOM 8842 C CA . PHE D 2 128 ? -59.358 48.376 82.845 1.00 35.03 128 PHE F CA 1
ATOM 8843 C C . PHE D 2 128 ? -58.428 47.197 82.571 1.00 34.26 128 PHE F C 1
ATOM 8844 O O . PHE D 2 128 ? -58.806 46.041 82.809 1.00 37.29 128 PHE F O 1
ATOM 8852 N N . PRO D 2 129 ? -57.222 47.420 82.063 1.00 32.39 129 PRO F N 1
ATOM 8853 C CA . PRO D 2 129 ? -56.341 46.292 81.751 1.00 33.53 129 PRO F CA 1
ATOM 8854 C C . PRO D 2 129 ? -55.700 45.744 83.016 1.00 39.01 129 PRO F C 1
ATOM 8855 O O . PRO D 2 129 ? -55.235 46.491 83.883 1.00 39.63 129 PRO F O 1
ATOM 8859 N N . LEU D 2 130 ? -55.680 44.422 83.124 1.00 38.61 130 LEU F N 1
ATOM 8860 C CA . LEU D 2 130 ? -55.109 43.738 84.284 1.00 36.27 130 LEU F CA 1
ATOM 8861 C C . LEU D 2 130 ? -54.093 42.733 83.770 1.00 40.15 130 LEU F C 1
ATOM 8862 O O . LEU D 2 130 ? -54.475 41.693 83.211 1.00 40.15 130 LEU F O 1
ATOM 8867 N N . LEU D 2 131 ? -52.809 43.054 83.912 1.00 35.43 131 LEU F N 1
ATOM 8868 C CA . LEU D 2 131 ? -51.779 42.105 83.505 1.00 36.51 131 LEU F CA 1
ATOM 8869 C C . LEU D 2 131 ? -51.701 41.063 84.619 1.00 37.71 131 LEU F C 1
ATOM 8870 O O . LEU D 2 131 ? -51.121 41.298 85.678 1.00 41.97 131 LEU F O 1
ATOM 8875 N N . ALA D 2 132 ? -52.329 39.920 84.383 1.00 37.61 132 ALA F N 1
ATOM 8876 C CA . ALA D 2 132 ? -52.599 38.940 85.415 1.00 37.14 132 ALA F CA 1
ATOM 8877 C C . ALA D 2 132 ? -52.953 37.614 84.750 1.00 42.12 132 ALA F C 1
ATOM 8878 O O . ALA D 2 132 ? -53.357 37.566 83.579 1.00 38.72 132 ALA F O 1
ATOM 8880 N N . ASP D 2 133 ? -52.837 36.546 85.535 1.00 41.92 133 ASP F N 1
ATOM 8881 C CA . ASP D 2 133 ? -53.049 35.175 85.090 1.00 39.01 133 ASP F CA 1
ATOM 8882 C C . ASP D 2 133 ? -54.449 34.740 85.516 1.00 40.47 133 ASP F C 1
ATOM 8883 O O . ASP D 2 133 ? -54.741 34.645 86.716 1.00 36.48 133 ASP F O 1
ATOM 8888 N N . ALA D 2 134 ? -55.293 34.425 84.534 1.00 36.55 134 ALA F N 1
ATOM 8889 C CA . ALA D 2 134 ? -56.693 34.121 84.805 1.00 37.15 134 ALA F CA 1
ATOM 8890 C C . ALA D 2 134 ? -56.866 32.898 85.701 1.00 42.77 134 ALA F C 1
ATOM 8891 O O . ALA D 2 134 ? -57.949 32.720 86.275 1.00 40.66 134 ALA F O 1
ATOM 8893 N N . ARG D 2 135 ? -55.824 32.059 85.843 1.00 42.20 135 ARG F N 1
ATOM 8894 C CA . ARG D 2 135 ? -55.856 30.940 86.784 1.00 40.92 135 ARG F CA 1
ATOM 8895 C C . ARG D 2 135 ? -55.893 31.399 88.227 1.00 42.72 135 ARG F C 1
ATOM 8896 O O . ARG D 2 135 ? -56.084 30.573 89.126 1.00 47.40 135 ARG F O 1
ATOM 8904 N N . PHE D 2 136 ? -55.679 32.678 88.476 1.00 43.31 136 PHE F N 1
ATOM 8905 C CA . PHE D 2 136 ? -55.486 33.189 89.829 1.00 37.88 136 PHE F CA 1
ATOM 8906 C C . PHE D 2 136 ? -56.294 34.457 90.007 1.00 38.98 136 PHE F C 1
ATOM 8907 O O . PHE D 2 136 ? -55.753 35.563 90.116 1.00 41.36 136 PHE F O 1
ATOM 8915 N N . PRO D 2 137 ? -57.619 34.323 90.053 1.00 40.64 137 PRO F N 1
ATOM 8916 C CA . PRO D 2 137 ? -58.473 35.497 90.254 1.00 43.67 137 PRO F CA 1
ATOM 8917 C C . PRO D 2 137 ? -58.225 36.194 91.563 1.00 44.57 137 PRO F C 1
ATOM 8918 O O . PRO D 2 137 ? -58.658 37.345 91.723 1.00 42.49 137 PRO F O 1
ATOM 8922 N N . GLN D 2 138 ? -57.533 35.546 92.505 1.00 41.46 138 GLN F N 1
ATOM 8923 C CA . GLN D 2 138 ? -57.131 36.235 93.725 1.00 44.91 138 GLN F CA 1
ATOM 8924 C C . GLN D 2 138 ? -56.199 37.402 93.426 1.00 44.51 138 GLN F C 1
ATOM 8925 O O . GLN D 2 138 ? -56.100 38.332 94.234 1.00 41.41 138 GLN F O 1
ATOM 8931 N N . SER D 2 139 ? -55.513 37.373 92.280 1.00 45.47 139 SER F N 1
ATOM 8932 C CA . SER D 2 139 ? -54.583 38.439 91.907 1.00 48.94 139 SER F CA 1
ATOM 8933 C C . SER D 2 139 ? -55.255 39.657 91.267 1.00 46.48 139 SER F C 1
ATOM 8934 O O . SER D 2 139 ? -54.558 40.646 91.011 1.00 52.34 139 SER F O 1
ATOM 8937 N N . TYR D 2 140 ? -56.570 39.633 91.003 1.00 37.73 140 TYR F N 1
ATOM 8938 C CA . TYR D 2 140 ? -57.239 40.852 90.568 1.00 39.76 140 TYR F CA 1
ATOM 8939 C C . TYR D 2 140 ? -58.610 41.076 91.189 1.00 39.80 140 TYR F C 1
ATOM 8940 O O . TYR D 2 140 ? -59.279 42.059 90.839 1.00 37.32 140 TYR F O 1
ATOM 8949 N N . LYS D 2 141 ? -59.048 40.212 92.094 1.00 40.02 141 LYS F N 1
ATOM 8950 C CA . LYS D 2 141 ? -60.250 40.506 92.854 1.00 40.96 141 LYS F CA 1
ATOM 8951 C C . LYS D 2 141 ? -60.153 41.842 93.568 1.00 41.80 141 LYS F C 1
ATOM 8952 O O . LYS D 2 141 ? -61.183 42.452 93.873 1.00 46.57 141 LYS F O 1
ATOM 8958 N N . SER D 2 142 ? -58.939 42.317 93.846 1.00 39.23 142 SER F N 1
ATOM 8959 C CA . SER D 2 142 ? -58.800 43.592 94.539 1.00 44.17 142 SER F CA 1
ATOM 8960 C C . SER D 2 142 ? -59.105 44.780 93.645 1.00 44.89 142 SER F C 1
ATOM 8961 O O . SER D 2 142 ? -59.135 45.912 94.137 1.00 40.43 142 SER F O 1
ATOM 8964 N N . VAL D 2 143 ? -59.284 44.564 92.346 1.00 40.54 143 VAL F N 1
ATOM 8965 C CA . VAL D 2 143 ? -59.516 45.659 91.434 1.00 41.14 143 VAL F CA 1
ATOM 8966 C C . VAL D 2 143 ? -60.907 45.607 90.823 1.00 46.01 143 VAL F C 1
ATOM 8967 O O . VAL D 2 143 ? -61.516 46.658 90.611 1.00 45.97 143 VAL F O 1
ATOM 8971 N N . VAL D 2 144 ? -61.451 44.421 90.589 1.00 47.13 144 VAL F N 1
ATOM 8972 C CA . VAL D 2 144 ? -62.664 44.310 89.801 1.00 42.87 144 VAL F CA 1
ATOM 8973 C C . VAL D 2 144 ? -63.885 44.396 90.702 1.00 45.46 144 VAL F C 1
ATOM 8974 O O . VAL D 2 144 ? -63.780 44.708 91.894 1.00 47.15 144 VAL F O 1
ATOM 8978 N N . GLU D 2 145 ? -65.053 44.134 90.124 1.00 41.07 145 GLU F N 1
ATOM 8979 C CA . GLU D 2 145 ? -66.321 44.013 90.827 1.00 44.64 145 GLU F CA 1
ATOM 8980 C C . GLU D 2 145 ? -67.051 42.848 90.183 1.00 44.67 145 GLU F C 1
ATOM 8981 O O . GLU D 2 145 ? -66.525 42.198 89.275 1.00 43.99 145 GLU F O 1
ATOM 8987 N N . ASN D 2 146 ? -68.275 42.584 90.617 1.00 42.47 146 ASN F N 1
ATOM 8988 C CA . ASN D 2 146 ? -69.004 41.504 89.984 1.00 44.36 146 ASN F CA 1
ATOM 8989 C C . ASN D 2 146 ? -69.646 41.991 88.693 1.00 45.73 146 ASN F C 1
ATOM 8990 O O . ASN D 2 146 ? -69.956 43.174 88.538 1.00 43.82 146 ASN F O 1
ATOM 8995 N N . VAL D 2 147 ? -69.779 41.075 87.730 1.00 45.88 147 VAL F N 1
ATOM 8996 C CA . VAL D 2 147 ? -70.078 41.454 86.354 1.00 44.28 147 VAL F CA 1
ATOM 8997 C C . VAL D 2 147 ? -71.322 40.736 85.857 1.00 42.76 147 VAL F C 1
ATOM 8998 O O . VAL D 2 147 ? -71.744 39.709 86.401 1.00 48.06 147 VAL F O 1
ATOM 9002 N N . ASP D 2 148 ? -71.909 41.305 84.793 1.00 44.16 148 ASP F N 1
ATOM 9003 C CA . ASP D 2 148 ? -73.054 40.711 84.119 1.00 43.63 148 ASP F CA 1
ATOM 9004 C C . ASP D 2 148 ? -72.631 39.657 83.108 1.00 45.69 148 ASP F C 1
ATOM 9005 O O . ASP D 2 148 ? -73.394 38.730 82.810 1.00 43.79 148 ASP F O 1
ATOM 9010 N N . VAL D 2 149 ? -71.429 39.778 82.568 1.00 41.59 149 VAL F N 1
ATOM 9011 C CA . VAL D 2 149 ? -71.000 38.916 81.481 1.00 41.99 149 VAL F CA 1
ATOM 9012 C C . VAL D 2 149 ? -69.558 38.540 81.736 1.00 38.13 149 VAL F C 1
ATOM 9013 O O . VAL D 2 149 ? -68.743 39.399 82.089 1.00 38.33 149 VAL F O 1
ATOM 9017 N N . LEU D 2 150 ? -69.263 37.255 81.579 1.00 41.81 150 LEU F N 1
ATOM 9018 C CA . LEU D 2 150 ? -67.913 36.710 81.589 1.00 41.06 150 LEU F CA 1
ATOM 9019 C C . LEU D 2 150 ? -67.624 36.213 80.184 1.00 40.03 150 LEU F C 1
ATOM 9020 O O . LEU D 2 150 ? -68.326 35.336 79.672 1.00 43.37 150 LEU F O 1
ATOM 9025 N N . TYR D 2 151 ? -66.618 36.796 79.553 1.00 37.69 151 TYR F N 1
ATOM 9026 C CA . TYR D 2 151 ? -66.260 36.502 78.178 1.00 37.31 151 TYR F CA 1
ATOM 9027 C C . TYR D 2 151 ? -64.851 35.942 78.210 1.00 40.81 151 TYR F C 1
ATOM 9028 O O . TYR D 2 151 ? -63.931 36.627 78.668 1.00 41.89 151 TYR F O 1
ATOM 9037 N N . VAL D 2 152 ? -64.677 34.706 77.745 1.00 43.57 152 VAL F N 1
ATOM 9038 C CA . VAL D 2 152 ? -63.437 33.963 77.969 1.00 39.23 152 VAL F CA 1
ATOM 9039 C C . VAL D 2 152 ? -62.935 33.464 76.630 1.00 40.68 152 VAL F C 1
ATOM 9040 O O . VAL D 2 152 ? -63.653 32.758 75.917 1.00 39.80 152 VAL F O 1
ATOM 9044 N N . ASP D 2 153 ? -61.716 33.852 76.282 1.00 39.75 153 ASP F N 1
ATOM 9045 C CA . ASP D 2 153 ? -61.067 33.440 75.067 1.00 37.15 153 ASP F CA 1
ATOM 9046 C C . ASP D 2 153 ? -59.585 33.328 75.426 1.00 37.88 153 ASP F C 1
ATOM 9047 O O . ASP D 2 153 ? -58.763 34.168 75.097 1.00 35.82 153 ASP F O 1
ATOM 9052 N N . ILE D 2 154 ? -59.239 32.279 76.178 1.00 40.32 154 ILE F N 1
ATOM 9053 C CA . ILE D 2 154 ? -57.861 32.035 76.585 1.00 36.68 154 ILE F CA 1
ATOM 9054 C C . ILE D 2 154 ? -57.428 30.712 75.986 1.00 40.78 154 ILE F C 1
ATOM 9055 O O . ILE D 2 154 ? -58.215 29.760 75.927 1.00 43.31 154 ILE F O 1
ATOM 9060 N N . ALA D 2 155 ? -56.193 30.669 75.486 1.00 40.44 155 ALA F N 1
ATOM 9061 C CA . ALA D 2 155 ? -55.612 29.409 75.012 1.00 39.08 155 ALA F CA 1
ATOM 9062 C C . ALA D 2 155 ? -54.975 28.748 76.227 1.00 39.39 155 ALA F C 1
ATOM 9063 O O . ALA D 2 155 ? -53.855 29.065 76.620 1.00 35.40 155 ALA F O 1
ATOM 9065 N N . GLN D 2 156 ? -55.734 27.867 76.863 1.00 37.91 156 GLN F N 1
ATOM 9066 C CA . GLN D 2 156 ? -55.300 27.008 77.949 1.00 38.94 156 GLN F CA 1
ATOM 9067 C C . GLN D 2 156 ? -56.031 25.686 77.800 1.00 41.11 156 GLN F C 1
ATOM 9068 O O . GLN D 2 156 ? -57.192 25.666 77.376 1.00 42.90 156 GLN F O 1
ATOM 9074 N N . PRO D 2 157 ? -55.392 24.569 78.152 1.00 41.86 157 PRO F N 1
ATOM 9075 C CA . PRO D 2 157 ? -56.096 23.283 78.028 1.00 44.60 157 PRO F CA 1
ATOM 9076 C C . PRO D 2 157 ? -57.252 23.161 79.007 1.00 45.13 157 PRO F C 1
ATOM 9077 O O . PRO D 2 157 ? -58.273 22.553 78.670 1.00 40.59 157 PRO F O 1
ATOM 9081 N N . ASP D 2 158 ? -57.139 23.736 80.201 1.00 39.16 158 ASP F N 1
ATOM 9082 C CA . ASP D 2 158 ? -58.252 23.756 81.143 1.00 43.05 158 ASP F CA 1
ATOM 9083 C C . ASP D 2 158 ? -59.011 25.084 81.088 1.00 40.73 158 ASP F C 1
ATOM 9084 O O . ASP D 2 158 ? -59.460 25.600 82.121 1.00 42.09 158 ASP F O 1
ATOM 9089 N N . GLN D 2 159 ? -59.173 25.647 79.885 1.00 42.81 159 GLN F N 1
ATOM 9090 C CA . GLN D 2 159 ? -59.835 26.943 79.744 1.00 42.22 159 GLN F CA 1
ATOM 9091 C C . GLN D 2 159 ? -61.225 26.943 80.376 1.00 42.85 159 GLN F C 1
ATOM 9092 O O . GLN D 2 159 ? -61.596 27.893 81.084 1.00 40.34 159 GLN F O 1
ATOM 9098 N N . THR D 2 160 ? -61.993 25.869 80.161 1.00 42.79 160 THR F N 1
ATOM 9099 C CA . THR D 2 160 ? -63.353 25.816 80.690 1.00 44.54 160 THR F CA 1
ATOM 9100 C C . THR D 2 160 ? -63.346 25.825 82.211 1.00 46.02 160 THR F C 1
ATOM 9101 O O . THR D 2 160 ? -64.182 26.490 82.840 1.00 44.72 160 THR F O 1
ATOM 9105 N N . ASP D 2 161 ? -62.395 25.107 82.820 1.00 42.44 161 ASP F N 1
ATOM 9106 C CA . ASP D 2 161 ? -62.281 25.125 84.277 1.00 43.62 161 ASP F CA 1
ATOM 9107 C C . ASP D 2 161 ? -61.886 26.508 84.772 1.00 39.27 161 ASP F C 1
ATOM 9108 O O . ASP D 2 161 ? -62.421 26.995 85.771 1.00 42.49 161 ASP F O 1
ATOM 9113 N N . ILE D 2 162 ? -60.941 27.150 84.093 1.00 38.70 162 ILE F N 1
ATOM 9114 C CA . ILE D 2 162 ? -60.566 28.515 84.448 1.00 41.04 162 ILE F CA 1
ATOM 9115 C C . ILE D 2 162 ? -61.770 29.447 84.343 1.00 40.41 162 ILE F C 1
ATOM 9116 O O . ILE D 2 162 ? -61.986 30.306 85.205 1.00 39.59 162 ILE F O 1
ATOM 9121 N N . ALA D 2 163 ? -62.568 29.294 83.280 1.00 41.62 163 ALA F N 1
ATOM 9122 C CA . ALA D 2 163 ? -63.756 30.130 83.134 1.00 45.77 163 ALA F CA 1
ATOM 9123 C C . ALA D 2 163 ? -64.706 29.920 84.302 1.00 44.67 163 ALA F C 1
ATOM 9124 O O . ALA D 2 163 ? -65.216 30.886 84.893 1.00 39.54 163 ALA F O 1
ATOM 9126 N N . ILE D 2 164 ? -64.952 28.647 84.639 1.00 42.64 164 ILE F N 1
ATOM 9127 C CA . ILE D 2 164 ? -65.848 28.296 85.737 1.00 44.60 164 ILE F CA 1
ATOM 9128 C C . ILE D 2 164 ? -65.338 28.872 87.048 1.00 45.23 164 ILE F C 1
ATOM 9129 O O . ILE D 2 164 ? -66.112 29.394 87.862 1.00 46.94 164 ILE F O 1
ATOM 9134 N N . TYR D 2 165 ? -64.026 28.802 87.266 1.00 47.11 165 TYR F N 1
ATOM 9135 C CA . TYR D 2 165 ? -63.439 29.325 88.495 1.00 40.82 165 TYR F CA 1
ATOM 9136 C C . TYR D 2 165 ? -63.645 30.835 88.595 1.00 44.18 165 TYR F C 1
ATOM 9137 O O . TYR D 2 165 ? -63.959 31.361 89.674 1.00 46.05 165 TYR F O 1
ATOM 9146 N N . ASN D 2 166 ? -63.475 31.558 87.481 1.00 39.65 166 ASN F N 1
ATOM 9147 C CA . ASN D 2 166 ? -63.701 33.002 87.537 1.00 39.76 166 ASN F CA 1
ATOM 9148 C C . ASN D 2 166 ? -65.181 33.322 87.722 1.00 41.53 166 ASN F C 1
ATOM 9149 O O . ASN D 2 166 ? -65.522 34.321 88.359 1.00 41.32 166 ASN F O 1
ATOM 9154 N N . ALA D 2 167 ? -66.074 32.479 87.197 1.00 43.42 167 ALA F N 1
ATOM 9155 C CA . ALA D 2 167 ? -67.495 32.723 87.394 1.00 42.94 167 ALA F CA 1
ATOM 9156 C C . ALA D 2 167 ? -67.854 32.649 88.874 1.00 43.96 167 ALA F C 1
ATOM 9157 O O . ALA D 2 167 ? -68.592 33.506 89.379 1.00 40.86 167 ALA F O 1
ATOM 9159 N N . LYS D 2 168 ? -67.314 31.658 89.594 1.00 45.10 168 LYS F N 1
ATOM 9160 C CA . LYS D 2 168 ? -67.608 31.540 91.026 1.00 46.26 168 LYS F CA 1
ATOM 9161 C C . LYS D 2 168 ? -67.188 32.782 91.788 1.00 45.75 168 LYS F C 1
ATOM 9162 O O . LYS D 2 168 ? -67.783 33.116 92.823 1.00 50.09 168 LYS F O 1
ATOM 9168 N N . PHE D 2 169 ? -66.168 33.473 91.298 1.00 41.35 169 PHE F N 1
ATOM 9169 C CA . PHE D 2 169 ? -65.734 34.697 91.949 1.00 45.65 169 PHE F CA 1
ATOM 9170 C C . PHE D 2 169 ? -66.611 35.873 91.554 1.00 46.00 169 PHE F C 1
ATOM 9171 O O . PHE D 2 169 ? -67.029 36.656 92.409 1.00 48.00 169 PHE F O 1
ATOM 9179 N N . PHE D 2 170 ? -66.876 36.026 90.254 1.00 40.13 170 PHE F N 1
ATOM 9180 C CA . PHE D 2 170 ? -67.183 37.332 89.708 1.00 42.31 170 PHE F CA 1
ATOM 9181 C C . PHE D 2 170 ? -68.486 37.434 88.925 1.00 45.56 170 PHE F C 1
ATOM 9182 O O . PHE D 2 170 ? -68.988 38.550 88.772 1.00 47.75 170 PHE F O 1
ATOM 9190 N N . LEU D 2 171 ? -69.038 36.346 88.411 1.00 41.38 171 LEU F N 1
ATOM 9191 C CA . LEU D 2 171 ? -70.226 36.433 87.578 1.00 42.34 171 LEU F CA 1
ATOM 9192 C C . LEU D 2 171 ? -71.449 36.414 88.481 1.00 49.10 171 LEU F C 1
ATOM 9193 O O . LEU D 2 171 ? -71.613 35.497 89.297 1.00 47.79 171 LEU F O 1
ATOM 9198 N N . LYS D 2 172 ? -72.281 37.448 88.358 1.00 49.27 172 LYS F N 1
ATOM 9199 C CA . LYS D 2 172 ? -73.560 37.477 89.048 1.00 49.94 172 LYS F CA 1
ATOM 9200 C C . LYS D 2 172 ? -74.352 36.213 88.744 1.00 47.59 172 LYS F C 1
ATOM 9201 O O . LYS D 2 172 ? -74.255 35.637 87.654 1.00 47.18 172 LYS F O 1
ATOM 9207 N N . VAL D 2 173 ? -75.123 35.762 89.731 1.00 46.34 173 VAL F N 1
ATOM 9208 C CA . VAL D 2 173 ? -76.068 34.688 89.470 1.00 52.67 173 VAL F CA 1
ATOM 9209 C C . VAL D 2 173 ? -77.061 35.171 88.416 1.00 53.72 173 VAL F C 1
ATOM 9210 O O . VAL D 2 173 ? -77.468 36.340 88.403 1.00 53.35 173 VAL F O 1
ATOM 9214 N N . ASN D 2 174 ? -77.395 34.284 87.482 1.00 52.90 174 ASN F N 1
ATOM 9215 C CA . ASN D 2 174 ? -78.206 34.573 86.306 1.00 54.52 174 ASN F CA 1
ATOM 9216 C C . ASN D 2 174 ? -77.492 35.457 85.290 1.00 54.88 174 ASN F C 1
ATOM 9217 O O . ASN D 2 174 ? -78.112 35.857 84.295 1.00 52.53 174 ASN F O 1
ATOM 9222 N N . GLY D 2 175 ? -76.216 35.773 85.503 1.00 53.05 175 GLY F N 1
ATOM 9223 C CA . GLY D 2 175 ? -75.403 36.373 84.464 1.00 48.29 175 GLY F CA 1
ATOM 9224 C C . GLY D 2 175 ? -75.093 35.386 83.342 1.00 47.46 175 GLY F C 1
ATOM 9225 O O . GLY D 2 175 ? -75.495 34.223 83.344 1.00 50.94 175 GLY F O 1
ATOM 9226 N N . ASP D 2 176 ? -74.341 35.865 82.364 1.00 44.70 176 ASP F N 1
ATOM 9227 C CA . ASP D 2 176 ? -74.067 35.079 81.176 1.00 47.64 176 ASP F CA 1
ATOM 9228 C C . ASP D 2 176 ? -72.567 34.883 80.980 1.00 47.54 176 ASP F C 1
ATOM 9229 O O . ASP D 2 176 ? -71.745 35.722 81.377 1.00 41.18 176 ASP F O 1
ATOM 9234 N N . MET D 2 177 ? -72.228 33.766 80.341 1.00 48.32 177 MET F N 1
ATOM 9235 C CA . MET D 2 177 ? -70.864 33.461 79.944 1.00 46.30 177 MET F CA 1
ATOM 9236 C C . MET D 2 177 ? -70.808 33.237 78.442 1.00 45.05 177 MET F C 1
ATOM 9237 O O . MET D 2 177 ? -71.578 32.444 77.893 1.00 47.46 177 MET F O 1
ATOM 9242 N N . LEU D 2 178 ? -69.915 33.948 77.778 1.00 45.27 178 LEU F N 1
ATOM 9243 C CA . LEU D 2 178 ? -69.526 33.631 76.415 1.00 43.49 178 LEU F CA 1
ATOM 9244 C C . LEU D 2 178 ? -68.161 32.966 76.490 1.00 44.34 178 LEU F C 1
ATOM 9245 O O . LEU D 2 178 ? -67.168 33.612 76.845 1.00 41.97 178 LEU F O 1
ATOM 9250 N N . LEU D 2 179 ? -68.111 31.677 76.172 1.00 42.20 179 LEU F N 1
ATOM 9251 C CA . LEU D 2 179 ? -66.881 30.898 76.268 1.00 41.20 179 LEU F CA 1
ATOM 9252 C C . LEU D 2 179 ? -66.466 30.454 74.872 1.00 44.99 179 LEU F C 1
ATOM 9253 O O . LEU D 2 179 ? -67.191 29.692 74.219 1.00 41.37 179 LEU F O 1
ATOM 9258 N N . VAL D 2 180 ? -65.302 30.920 74.419 1.00 38.55 180 VAL F N 1
ATOM 9259 C CA . VAL D 2 180 ? -64.706 30.382 73.199 1.00 37.27 180 VAL F CA 1
ATOM 9260 C C . VAL D 2 180 ? -64.025 29.057 73.537 1.00 43.29 180 VAL F C 1
ATOM 9261 O O . VAL D 2 180 ? -63.329 28.931 74.558 1.00 42.94 180 VAL F O 1
ATOM 9265 N N . ILE D 2 181 ? -64.272 28.043 72.724 1.00 42.32 181 ILE F N 1
ATOM 9266 C CA . ILE D 2 181 ? -63.629 26.751 72.899 1.00 43.05 181 ILE F CA 1
ATOM 9267 C C . ILE D 2 181 ? -62.612 26.635 71.781 1.00 45.40 181 ILE F C 1
ATOM 9268 O O . ILE D 2 181 ? -62.992 26.549 70.603 1.00 43.30 181 ILE F O 1
ATOM 9273 N N . LYS D 2 182 ? -61.322 26.665 72.140 1.00 41.51 182 LYS F N 1
ATOM 9274 C CA . LYS D 2 182 ? -60.217 26.605 71.168 1.00 41.58 182 LYS F CA 1
ATOM 9275 C C . LYS D 2 182 ? -59.705 25.163 71.137 1.00 45.21 182 LYS F C 1
ATOM 9276 O O . LYS D 2 182 ? -58.843 24.765 71.923 1.00 45.59 182 LYS F O 1
ATOM 9282 N N . ALA D 2 183 ? -60.260 24.375 70.214 1.00 45.60 183 ALA F N 1
ATOM 9283 C CA . ALA D 2 183 ? -60.080 22.925 70.250 1.00 45.55 183 ALA F CA 1
ATOM 9284 C C . ALA D 2 183 ? -58.620 22.522 70.072 1.00 43.43 183 ALA F C 1
ATOM 9285 O O . ALA D 2 183 ? -58.129 21.644 70.787 1.00 43.99 183 ALA F O 1
ATOM 9287 N N . ARG D 2 184 ? -57.903 23.133 69.121 1.00 44.12 184 ARG F N 1
ATOM 9288 C CA . ARG D 2 184 ? -56.499 22.745 68.959 1.00 42.77 184 ARG F CA 1
ATOM 9289 C C . ARG D 2 184 ? -55.641 23.142 70.153 1.00 47.32 184 ARG F C 1
ATOM 9290 O O . ARG D 2 184 ? -54.523 22.636 70.290 1.00 47.93 184 ARG F O 1
ATOM 9298 N N . SER D 2 185 ? -56.127 24.027 71.024 1.00 42.28 185 SER F N 1
ATOM 9299 C CA . SER D 2 185 ? -55.401 24.344 72.241 1.00 43.88 185 SER F CA 1
ATOM 9300 C C . SER D 2 185 ? -55.845 23.510 73.429 1.00 43.98 185 SER F C 1
ATOM 9301 O O . SER D 2 185 ? -55.176 23.535 74.466 1.00 42.18 185 SER F O 1
ATOM 9304 N N . ILE D 2 186 ? -56.966 22.811 73.322 1.00 42.80 186 ILE F N 1
ATOM 9305 C CA . ILE D 2 186 ? -57.348 21.878 74.366 1.00 47.15 186 ILE F CA 1
ATOM 9306 C C . ILE D 2 186 ? -56.707 20.516 74.138 1.00 49.97 186 ILE F C 1
ATOM 9307 O O . ILE D 2 186 ? -56.057 19.972 75.030 1.00 47.00 186 ILE F O 1
ATOM 9312 N N . ASP D 2 187 ? -56.835 19.962 72.936 1.00 44.75 187 ASP F N 1
ATOM 9313 C CA . ASP D 2 187 ? -56.159 18.703 72.602 1.00 52.65 187 ASP F CA 1
ATOM 9314 C C . ASP D 2 187 ? -56.086 18.644 71.085 1.00 51.69 187 ASP F C 1
ATOM 9315 O O . ASP D 2 187 ? -57.106 18.409 70.423 1.00 51.46 187 ASP F O 1
ATOM 9320 N N . VAL D 2 188 ? -54.889 18.867 70.541 1.00 47.99 188 VAL F N 1
ATOM 9321 C CA . VAL D 2 188 ? -54.750 18.930 69.098 1.00 53.18 188 VAL F CA 1
ATOM 9322 C C . VAL D 2 188 ? -55.016 17.570 68.439 1.00 54.77 188 VAL F C 1
ATOM 9323 O O . VAL D 2 188 ? -55.339 17.516 67.245 1.00 48.76 188 VAL F O 1
ATOM 9327 N N . THR D 2 189 ? -54.906 16.469 69.187 1.00 51.67 189 THR F N 1
ATOM 9328 C CA . THR D 2 189 ? -55.125 15.157 68.582 1.00 57.56 189 THR F CA 1
ATOM 9329 C C . THR D 2 189 ? -56.596 14.807 68.453 1.00 58.03 189 THR F C 1
ATOM 9330 O O . THR D 2 189 ? -56.933 13.915 67.673 1.00 61.19 189 THR F O 1
ATOM 9334 N N . LYS D 2 190 ? -57.469 15.465 69.206 1.00 57.70 190 LYS F N 1
ATOM 9335 C CA . LYS D 2 190 ? -58.880 15.108 69.221 1.00 58.41 190 LYS F CA 1
ATOM 9336 C C . LYS D 2 190 ? -59.667 15.910 68.196 1.00 58.71 190 LYS F C 1
ATOM 9337 O O . LYS D 2 190 ? -59.285 17.019 67.804 1.00 55.89 190 LYS F O 1
ATOM 9343 N N . ASP D 2 191 ? -60.774 15.329 67.766 1.00 60.73 191 ASP F N 1
ATOM 9344 C CA . ASP D 2 191 ? -61.670 16.021 66.859 1.00 59.00 191 ASP F CA 1
ATOM 9345 C C . ASP D 2 191 ? -62.394 17.140 67.603 1.00 56.46 191 ASP F C 1
ATOM 9346 O O . ASP D 2 191 ? -62.927 16.910 68.693 1.00 55.43 191 ASP F O 1
ATOM 9351 N N . PRO D 2 192 ? -62.429 18.350 67.052 1.00 54.78 192 PRO F N 1
ATOM 9352 C CA . PRO D 2 192 ? -63.101 19.462 67.741 1.00 51.67 192 PRO F CA 1
ATOM 9353 C C . PRO D 2 192 ? -64.530 19.164 68.128 1.00 53.49 192 PRO F C 1
ATOM 9354 O O . PRO D 2 192 ? -64.989 19.638 69.174 1.00 52.53 192 PRO F O 1
ATOM 9358 N N . LYS D 2 193 ? -65.260 18.404 67.309 1.00 58.17 193 LYS F N 1
ATOM 9359 C CA . LYS D 2 193 ? -66.651 18.110 67.639 1.00 58.97 193 LYS F CA 1
ATOM 9360 C C . LYS D 2 193 ? -66.755 17.428 68.994 1.00 54.91 193 LYS F C 1
ATOM 9361 O O . LYS D 2 193 ? -67.661 17.725 69.780 1.00 58.00 193 LYS F O 1
ATOM 9367 N N . GLU D 2 194 ? -65.824 16.521 69.289 1.00 58.49 194 GLU F N 1
ATOM 9368 C CA . GLU D 2 194 ? -65.805 15.868 70.594 1.00 59.15 194 GLU F CA 1
ATOM 9369 C C . GLU D 2 194 ? -65.498 16.861 71.698 1.00 54.98 194 GLU F C 1
ATOM 9370 O O . GLU D 2 194 ? -66.116 16.826 72.768 1.00 55.41 194 GLU F O 1
ATOM 9376 N N . ILE D 2 195 ? -64.511 17.726 71.469 1.00 55.21 195 ILE F N 1
ATOM 9377 C CA . ILE D 2 195 ? -64.117 18.703 72.477 1.00 52.89 195 ILE F CA 1
ATOM 9378 C C . ILE D 2 195 ? -65.307 19.573 72.855 1.00 47.98 195 ILE F C 1
ATOM 9379 O O . ILE D 2 195 ? -65.640 19.715 74.031 1.00 52.33 195 ILE F O 1
ATOM 9384 N N . TYR D 2 196 ? -65.996 20.123 71.857 1.00 51.34 196 TYR F N 1
ATOM 9385 C CA . TYR D 2 196 ? -67.158 20.962 72.132 1.00 52.77 196 TYR F CA 1
ATOM 9386 C C . TYR D 2 196 ? -68.147 20.243 73.041 1.00 51.68 196 TYR F C 1
ATOM 9387 O O . TYR D 2 196 ? -68.575 20.781 74.069 1.00 52.82 196 TYR F O 1
ATOM 9396 N N . LYS D 2 197 ? -68.515 19.014 72.674 1.00 55.37 197 LYS F N 1
ATOM 9397 C CA . LYS D 2 197 ? -69.383 18.206 73.524 1.00 58.06 197 LYS F CA 1
ATOM 9398 C C . LYS D 2 197 ? -68.825 18.106 74.938 1.00 51.77 197 LYS F C 1
ATOM 9399 O O . LYS D 2 197 ? -69.550 18.303 75.919 1.00 54.30 197 LYS F O 1
ATOM 9405 N N . THR D 2 198 ? -67.527 17.831 75.065 1.00 51.52 198 THR F N 1
ATOM 9406 C CA . THR D 2 198 ? -66.947 17.623 76.392 1.00 52.72 198 THR F CA 1
ATOM 9407 C C . THR D 2 198 ? -66.987 18.899 77.230 1.00 53.24 198 THR F C 1
ATOM 9408 O O . THR D 2 198 ? -67.372 18.877 78.406 1.00 51.02 198 THR F O 1
ATOM 9412 N N . GLU D 2 199 ? -66.583 20.027 76.645 1.00 54.00 199 GLU F N 1
ATOM 9413 C CA . GLU D 2 199 ? -66.508 21.259 77.427 1.00 48.98 199 GLU F CA 1
ATOM 9414 C C . GLU D 2 199 ? -67.892 21.736 77.848 1.00 47.28 199 GLU F C 1
ATOM 9415 O O . GLU D 2 199 ? -68.064 22.233 78.960 1.00 50.17 199 GLU F O 1
ATOM 9421 N N . VAL D 2 200 ? -68.891 21.607 76.979 1.00 52.09 200 VAL F N 1
ATOM 9422 C CA . VAL D 2 200 ? -70.230 22.037 77.372 1.00 53.50 200 VAL F CA 1
ATOM 9423 C C . VAL D 2 200 ? -70.754 21.155 78.491 1.00 51.07 200 VAL F C 1
ATOM 9424 O O . VAL D 2 200 ? -71.425 21.632 79.413 1.00 54.12 200 VAL F O 1
ATOM 9428 N N . GLU D 2 201 ? -70.428 19.863 78.441 1.00 54.35 201 GLU F N 1
ATOM 9429 C CA . GLU D 2 201 ? -70.770 18.954 79.527 1.00 54.03 201 GLU F CA 1
ATOM 9430 C C . GLU D 2 201 ? -70.254 19.478 80.866 1.00 54.69 201 GLU F C 1
ATOM 9431 O O . GLU D 2 201 ? -71.024 19.590 81.830 1.00 55.98 201 GLU F O 1
ATOM 9437 N N . LYS D 2 202 ? -68.956 19.833 80.933 1.00 54.41 202 LYS F N 1
ATOM 9438 C CA . LYS D 2 202 ? -68.401 20.508 82.114 1.00 51.67 202 LYS F CA 1
ATOM 9439 C C . LYS D 2 202 ? -69.297 21.643 82.563 1.00 52.03 202 LYS F C 1
ATOM 9440 O O . LYS D 2 202 ? -69.673 21.734 83.734 1.00 52.13 202 LYS F O 1
ATOM 9446 N N . LEU D 2 203 ? -69.624 22.539 81.630 1.00 51.29 203 LEU F N 1
ATOM 9447 C CA . LEU D 2 203 ? -70.398 23.727 81.965 1.00 53.11 203 LEU F CA 1
ATOM 9448 C C . LEU D 2 203 ? -71.740 23.348 82.565 1.00 54.54 203 LEU F C 1
ATOM 9449 O O . LEU D 2 203 ? -72.157 23.912 83.581 1.00 54.95 203 LEU F O 1
ATOM 9454 N N . GLU D 2 204 ? -72.440 22.397 81.946 1.00 56.54 204 GLU F N 1
ATOM 9455 C CA . GLU D 2 204 ? -73.751 22.051 82.477 1.00 57.57 204 GLU F CA 1
ATOM 9456 C C . GLU D 2 204 ? -73.616 21.354 83.817 1.00 56.03 204 GLU F C 1
ATOM 9457 O O . GLU D 2 204 ? -74.479 21.510 84.690 1.00 57.40 204 GLU F O 1
ATOM 9463 N N . ASN D 2 205 ? -72.511 20.638 84.021 1.00 57.76 205 ASN F N 1
ATOM 9464 C CA . ASN D 2 205 ? -72.228 20.073 85.329 1.00 54.02 205 ASN F CA 1
ATOM 9465 C C . ASN D 2 205 ? -71.895 21.128 86.361 1.00 55.86 205 ASN F C 1
ATOM 9466 O O . ASN D 2 205 ? -71.947 20.835 87.558 1.00 56.44 205 ASN F O 1
ATOM 9471 N N . SER D 2 206 ? -71.537 22.338 85.939 1.00 52.33 206 SER F N 1
ATOM 9472 C CA . SER D 2 206 ? -71.197 23.385 86.884 1.00 55.78 206 SER F CA 1
ATOM 9473 C C . SER D 2 206 ? -72.325 24.376 87.051 1.00 59.61 206 SER F C 1
ATOM 9474 O O . SER D 2 206 ? -72.084 25.489 87.537 1.00 60.94 206 SER F O 1
ATOM 9477 N N . ASN D 2 207 ? -73.545 23.997 86.647 1.00 58.48 207 ASN F N 1
ATOM 9478 C CA . ASN D 2 207 ? -74.743 24.806 86.861 1.00 58.46 207 ASN F CA 1
ATOM 9479 C C . ASN D 2 207 ? -74.778 25.980 85.884 1.00 57.74 207 ASN F C 1
ATOM 9480 O O . ASN D 2 207 ? -75.144 27.103 86.254 1.00 57.11 207 ASN F O 1
ATOM 9485 N N . PHE D 2 208 ? -74.385 25.729 84.629 1.00 57.40 208 PHE F N 1
ATOM 9486 C CA . PHE D 2 208 ? -74.525 26.684 83.527 1.00 57.52 208 PHE F CA 1
ATOM 9487 C C . PHE D 2 208 ? -75.562 26.141 82.543 1.00 56.25 208 PHE F C 1
ATOM 9488 O O . PHE D 2 208 ? -75.330 25.117 81.891 1.00 56.81 208 PHE F O 1
ATOM 9496 N N . GLU D 2 209 ? -76.704 26.820 82.449 1.00 56.73 209 GLU F N 1
ATOM 9497 C CA . GLU D 2 209 ? -77.737 26.492 81.473 1.00 52.88 209 GLU F CA 1
ATOM 9498 C C . GLU D 2 209 ? -77.219 26.863 80.098 1.00 48.88 209 GLU F C 1
ATOM 9499 O O . GLU D 2 209 ? -77.004 28.041 79.813 1.00 53.86 209 GLU F O 1
ATOM 9505 N N . THR D 2 210 ? -76.971 25.870 79.257 1.00 48.38 210 THR F N 1
ATOM 9506 C CA . THR D 2 210 ? -76.611 26.154 77.878 1.00 49.28 210 THR F CA 1
ATOM 9507 C C . THR D 2 210 ? -77.744 26.908 77.187 1.00 54.95 210 THR F C 1
ATOM 9508 O O . THR D 2 210 ? -78.911 26.525 77.293 1.00 55.35 210 THR F O 1
ATOM 9512 N N . ILE D 2 211 ? -77.402 27.973 76.475 1.00 50.79 211 ILE F N 1
ATOM 9513 C CA . ILE D 2 211 ? -78.354 28.725 75.670 1.00 52.38 211 ILE F CA 1
ATOM 9514 C C . ILE D 2 211 ? -78.160 28.457 74.181 1.00 52.45 211 ILE F C 1
ATOM 9515 O O . ILE D 2 211 ? -79.109 28.134 73.467 1.00 52.82 211 ILE F O 1
ATOM 9520 N N . GLN D 2 212 ? -76.938 28.610 73.692 1.00 47.29 212 GLN F N 1
ATOM 9521 C CA . GLN D 2 212 ? -76.675 28.386 72.286 1.00 50.91 212 GLN F CA 1
ATOM 9522 C C . GLN D 2 212 ? -75.200 28.049 72.113 1.00 51.33 212 GLN F C 1
ATOM 9523 O O . GLN D 2 212 ? -74.341 28.529 72.862 1.00 48.47 212 GLN F O 1
ATOM 9529 N N . ILE D 2 213 ? -74.930 27.184 71.142 1.00 49.89 213 ILE F N 1
ATOM 9530 C CA . ILE D 2 213 ? -73.579 26.798 70.765 1.00 46.58 213 ILE F CA 1
ATOM 9531 C C . ILE D 2 213 ? -73.408 27.096 69.288 1.00 48.12 213 ILE F C 1
ATOM 9532 O O . ILE D 2 213 ? -74.221 26.663 68.459 1.00 47.75 213 ILE F O 1
ATOM 9537 N N . ILE D 2 214 ? -72.346 27.814 68.959 1.00 44.38 214 ILE F N 1
ATOM 9538 C CA . ILE D 2 214 ? -72.135 28.332 67.620 1.00 45.88 214 ILE F CA 1
ATOM 9539 C C . ILE D 2 214 ? -70.772 27.885 67.132 1.00 40.78 214 ILE F C 1
ATOM 9540 O O . ILE D 2 214 ? -69.769 28.075 67.823 1.00 45.14 214 ILE F O 1
ATOM 9545 N N . ASN D 2 215 ? -70.735 27.310 65.947 1.00 37.93 215 ASN F N 1
ATOM 9546 C CA . ASN D 2 215 ? -69.480 26.991 65.299 1.00 43.11 215 ASN F CA 1
ATOM 9547 C C . ASN D 2 215 ? -68.988 28.214 64.546 1.00 42.96 215 ASN F C 1
ATOM 9548 O O . ASN D 2 215 ? -69.756 28.845 63.811 1.00 46.69 215 ASN F O 1
ATOM 9553 N N . LEU D 2 216 ? -67.705 28.539 64.717 1.00 44.87 216 LEU F N 1
ATOM 9554 C CA . LEU D 2 216 ? -67.159 29.793 64.209 1.00 46.67 216 LEU F CA 1
ATOM 9555 C C . LEU D 2 216 ? -66.592 29.688 62.794 1.00 46.13 216 LEU F C 1
ATOM 9556 O O . LEU D 2 216 ? -66.193 30.707 62.213 1.00 44.60 216 LEU F O 1
ATOM 9561 N N . ASP D 2 217 ? -66.567 28.500 62.214 1.00 43.78 217 ASP F N 1
ATOM 9562 C CA . ASP D 2 217 ? -66.151 28.358 60.823 1.00 46.61 217 ASP F CA 1
ATOM 9563 C C . ASP D 2 217 ? -67.102 29.154 59.925 1.00 43.98 217 ASP F C 1
ATOM 9564 O O . ASP D 2 217 ? -68.307 29.124 60.149 1.00 45.23 217 ASP F O 1
ATOM 9569 N N . PRO D 2 218 ? -66.576 29.904 58.934 1.00 41.35 218 PRO F N 1
ATOM 9570 C CA . PRO D 2 218 ? -65.186 30.057 58.491 1.00 44.64 218 PRO F CA 1
ATOM 9571 C C . PRO D 2 218 ? -64.404 31.200 59.169 1.00 43.41 218 PRO F C 1
ATOM 9572 O O . PRO D 2 218 ? -63.271 31.469 58.773 1.00 44.22 218 PRO F O 1
ATOM 9576 N N . TYR D 2 219 ? -65.004 31.885 60.138 1.00 42.14 219 TYR F N 1
ATOM 9577 C CA . TYR D 2 219 ? -64.311 33.004 60.761 1.00 43.95 219 TYR F CA 1
ATOM 9578 C C . TYR D 2 219 ? -63.125 32.528 61.593 1.00 45.44 219 TYR F C 1
ATOM 9579 O O . TYR D 2 219 ? -62.133 33.246 61.710 1.00 43.81 219 TYR F O 1
ATOM 9588 N N . ASP D 2 220 ? -63.195 31.305 62.116 1.00 45.18 220 ASP F N 1
ATOM 9589 C CA . ASP D 2 220 ? -62.120 30.654 62.855 1.00 46.61 220 ASP F CA 1
ATOM 9590 C C . ASP D 2 220 ? -62.228 29.149 62.661 1.00 44.51 220 ASP F C 1
ATOM 9591 O O . ASP D 2 220 ? -63.312 28.574 62.791 1.00 46.40 220 ASP F O 1
ATOM 9596 N N . LYS D 2 221 ? -61.106 28.514 62.365 1.00 43.81 221 LYS F N 1
ATOM 9597 C CA . LYS D 2 221 ? -61.076 27.071 62.257 1.00 43.43 221 LYS F CA 1
ATOM 9598 C C . LYS D 2 221 ? -60.980 26.453 63.641 1.00 46.47 221 LYS F C 1
ATOM 9599 O O . LYS D 2 221 ? -60.283 26.966 64.519 1.00 49.53 221 LYS F O 1
ATOM 9605 N N . ASP D 2 222 ? -61.703 25.353 63.836 1.00 48.22 222 ASP F N 1
ATOM 9606 C CA . ASP D 2 222 ? -61.596 24.554 65.046 1.00 46.28 222 ASP F CA 1
ATOM 9607 C C . ASP D 2 222 ? -61.922 25.377 66.288 1.00 46.19 222 ASP F C 1
ATOM 9608 O O . ASP D 2 222 ? -61.279 25.238 67.333 1.00 45.75 222 ASP F O 1
ATOM 9613 N N . HIS D 2 223 ? -62.927 26.238 66.162 1.00 46.10 223 HIS F N 1
ATOM 9614 C CA . HIS D 2 223 ? -63.430 27.075 67.236 1.00 45.60 223 HIS F CA 1
ATOM 9615 C C . HIS D 2 223 ? -64.945 26.982 67.304 1.00 47.85 223 HIS F C 1
ATOM 9616 O O . HIS D 2 223 ? -65.631 26.964 66.272 1.00 46.10 223 HIS F O 1
ATOM 9623 N N . ALA D 2 224 ? -65.451 26.942 68.531 1.00 41.81 224 ALA F N 1
ATOM 9624 C CA . ALA D 2 224 ? -66.853 27.154 68.823 1.00 41.39 224 ALA F CA 1
ATOM 9625 C C . ALA D 2 224 ? -66.963 28.208 69.915 1.00 42.74 224 ALA F C 1
ATOM 9626 O O . ALA D 2 224 ? -65.973 28.587 70.545 1.00 42.34 224 ALA F O 1
ATOM 9628 N N . ILE D 2 225 ? -68.165 28.738 70.098 1.00 41.33 225 ILE F N 1
ATOM 9629 C CA . ILE D 2 225 ? -68.422 29.707 71.155 1.00 41.75 225 ILE F CA 1
ATOM 9630 C C . ILE D 2 225 ? -69.753 29.335 71.789 1.00 46.61 225 ILE F C 1
ATOM 9631 O O . ILE D 2 225 ? -70.712 28.995 71.090 1.00 44.85 225 ILE F O 1
ATOM 9636 N N . VAL D 2 226 ? -69.794 29.344 73.115 1.00 42.49 226 VAL F N 1
ATOM 9637 C CA . VAL D 2 226 ? -70.938 28.860 73.876 1.00 49.12 226 VAL F CA 1
ATOM 9638 C C . VAL D 2 226 ? -71.502 30.014 74.677 1.00 43.54 226 VAL F C 1
ATOM 9639 O O . VAL D 2 226 ? -70.747 30.727 75.345 1.00 48.90 226 VAL F O 1
ATOM 9643 N N . LEU D 2 227 ? -72.826 30.174 74.644 1.00 47.44 227 LEU F N 1
ATOM 9644 C CA . LEU D 2 227 ? -73.527 31.128 75.498 1.00 49.20 227 LEU F CA 1
ATOM 9645 C C . LEU D 2 227 ? -74.290 30.357 76.568 1.00 51.51 227 LEU F C 1
ATOM 9646 O O . LEU D 2 227 ? -75.125 29.504 76.242 1.00 51.35 227 LEU F O 1
ATOM 9651 N N . SER D 2 228 ? -73.993 30.644 77.838 1.00 47.42 228 SER F N 1
ATOM 9652 C CA . SER D 2 228 ? -74.649 29.973 78.951 1.00 48.16 228 SER F CA 1
ATOM 9653 C C . SER D 2 228 ? -75.070 30.988 80.005 1.00 53.08 228 SER F C 1
ATOM 9654 O O . SER D 2 228 ? -74.449 32.046 80.154 1.00 52.34 228 SER F O 1
ATOM 9657 N N . LYS D 2 229 ? -76.144 30.659 80.728 1.00 50.16 229 LYS F N 1
ATOM 9658 C CA . LYS D 2 229 ? -76.599 31.450 81.861 1.00 53.15 229 LYS F CA 1
ATOM 9659 C C . LYS D 2 229 ? -76.156 30.741 83.133 1.00 54.75 229 LYS F C 1
ATOM 9660 O O . LYS D 2 229 ? -76.442 29.552 83.321 1.00 54.43 229 LYS F O 1
ATOM 9666 N N . TYR D 2 230 ? -75.437 31.463 83.984 1.00 50.54 230 TYR F N 1
ATOM 9667 C CA . TYR D 2 230 ? -74.907 30.901 85.218 1.00 52.81 230 TYR F CA 1
ATOM 9668 C C . TYR D 2 230 ? -76.014 30.885 86.259 1.00 55.17 230 TYR F C 1
ATOM 9669 O O . TYR D 2 230 ? -76.550 31.941 86.621 1.00 50.63 230 TYR F O 1
ATOM 9678 N N . LYS D 2 231 ? -76.365 29.688 86.729 1.00 55.64 231 LYS F N 1
ATOM 9679 C CA . LYS D 2 231 ? -77.473 29.551 87.659 1.00 57.44 231 LYS F CA 1
ATOM 9680 C C . LYS D 2 231 ? -77.060 29.694 89.116 1.00 61.90 231 LYS F C 1
ATOM 9681 O O . LYS D 2 231 ? -77.939 29.854 89.967 1.00 68.52 231 LYS F O 1
ATOM 9687 N N . GLY D 2 232 ? -75.764 29.652 89.427 1.00 56.67 232 GLY F N 1
ATOM 9688 C CA . GLY D 2 232 ? -75.298 30.077 90.741 1.00 57.22 232 GLY F CA 1
ATOM 9689 C C . GLY D 2 232 ? -74.494 29.080 91.550 1.00 62.10 232 GLY F C 1
ATOM 9690 O O . GLY D 2 232 ? -74.856 27.912 91.622 1.00 69.24 232 GLY F O 1
#